Protein AF-0000000086529822 (afdb_homodimer)

Structure (mmCIF, N/CA/C/O backbone):
data_AF-0000000086529822-model_v1
#
loop_
_entity.id
_entity.type
_entity.pdbx_description
1 polymer 'Insulinase family protein'
#
loop_
_atom_site.group_PDB
_atom_site.id
_atom_site.type_symbol
_atom_site.label_atom_id
_atom_site.label_alt_id
_atom_site.label_comp_id
_atom_site.label_asym_id
_atom_site.label_entity_id
_atom_site.label_seq_id
_atom_site.pdbx_PDB_ins_code
_atom_site.Cartn_x
_atom_site.Cartn_y
_atom_site.Cartn_z
_atom_site.occupancy
_atom_site.B_iso_or_equiv
_atom_site.auth_seq_id
_atom_site.auth_comp_id
_atom_site.auth_asym_id
_atom_site.auth_atom_id
_atom_site.pdbx_PDB_model_num
ATOM 1 N N . MET A 1 1 ? -26.859 95.25 16.734 1 26.69 1 MET A N 1
ATOM 2 C CA . MET A 1 1 ? -26.703 93.938 17.359 1 26.69 1 MET A CA 1
ATOM 3 C C . MET A 1 1 ? -25.859 93 16.484 1 26.69 1 MET A C 1
ATOM 5 O O . MET A 1 1 ? -26.219 92.688 15.336 1 26.69 1 MET A O 1
ATOM 9 N N . SER A 1 2 ? -24.5 92.938 16.719 1 23.08 2 SER A N 1
ATOM 10 C CA . SER A 1 2 ? -23.312 92.438 16.016 1 23.08 2 SER A CA 1
ATOM 11 C C . SER A 1 2 ? -23.312 90.938 15.953 1 23.08 2 SER A C 1
ATOM 13 O O . SER A 1 2 ? -23.516 90.25 16.969 1 23.08 2 SER A O 1
ATOM 15 N N . VAL A 1 3 ? -23.688 90.375 14.82 1 27.81 3 VAL A N 1
ATOM 16 C CA . VAL A 1 3 ? -23.703 89 14.352 1 27.81 3 VAL A CA 1
ATOM 17 C C . VAL A 1 3 ? -22.328 88.312 14.531 1 27.81 3 VAL A C 1
ATOM 19 O O . VAL A 1 3 ? -21.375 88.75 13.859 1 27.81 3 VAL A O 1
ATOM 22 N N . ARG A 1 4 ? -21.875 88.125 15.836 1 26.02 4 ARG A N 1
ATOM 23 C CA . ARG A 1 4 ? -20.609 87.438 16.062 1 26.02 4 ARG A CA 1
ATOM 24 C C . ARG A 1 4 ? -20.562 86.125 15.312 1 26.02 4 ARG A C 1
ATOM 26 O O . ARG A 1 4 ? -21.406 85.25 15.523 1 26.02 4 ARG A O 1
ATOM 33 N N . ARG A 1 5 ? -19.969 86.125 14.086 1 26.92 5 ARG A N 1
ATOM 34 C CA . ARG A 1 5 ? -19.641 85 13.188 1 26.92 5 ARG A CA 1
ATOM 35 C C . ARG A 1 5 ? -18.797 83.938 13.891 1 26.92 5 ARG A C 1
ATOM 37 O O . ARG A 1 5 ? -17.688 84.25 14.328 1 26.92 5 ARG A O 1
ATOM 44 N N . LEU A 1 6 ? -19.375 83.125 14.781 1 32.72 6 LEU A N 1
ATOM 45 C CA . LEU A 1 6 ? -18.641 82.062 15.383 1 32.72 6 LEU A CA 1
ATOM 46 C C . LEU A 1 6 ? -18.047 81.125 14.312 1 32.72 6 LEU A C 1
ATOM 48 O O . LEU A 1 6 ? -18.766 80.625 13.469 1 32.72 6 LEU A O 1
ATOM 52 N N . ILE A 1 7 ? -16.828 81.438 13.805 1 33 7 ILE A N 1
ATOM 53 C CA . ILE A 1 7 ? -16.016 80.625 12.898 1 33 7 ILE A CA 1
ATOM 54 C C . ILE A 1 7 ? -15.742 79.25 13.523 1 33 7 ILE A C 1
ATOM 56 O O . ILE A 1 7 ? -15.109 79.188 14.578 1 33 7 ILE A O 1
ATOM 60 N N . CYS A 1 8 ? -16.688 78.375 13.609 1 31.98 8 CYS A N 1
ATOM 61 C CA . CYS A 1 8 ? -16.391 77 14 1 31.98 8 CYS A CA 1
ATOM 62 C C . CYS A 1 8 ? -15.273 76.375 13.141 1 31.98 8 CYS A C 1
ATOM 64 O O . CYS A 1 8 ? -15.414 76.312 11.922 1 31.98 8 CYS A O 1
ATOM 66 N N . THR A 1 9 ? -13.992 76.688 13.469 1 33.75 9 THR A N 1
ATOM 67 C CA . THR A 1 9 ? -12.852 76 12.875 1 33.75 9 THR A CA 1
ATOM 68 C C . THR A 1 9 ? -13.008 74.5 12.977 1 33.75 9 THR A C 1
ATOM 70 O O . THR A 1 9 ? -13.188 73.938 14.07 1 33.75 9 THR A O 1
ATOM 73 N N . TRP A 1 10 ? -13.562 73.812 11.945 1 32.53 10 TRP A N 1
ATOM 74 C CA . TRP A 1 10 ? -13.594 72.375 11.719 1 32.53 10 TRP A CA 1
ATOM 75 C C . TRP A 1 10 ? -12.195 71.75 11.797 1 32.53 10 TRP A C 1
ATOM 77 O O . TRP A 1 10 ? -11.32 72.125 11 1 32.53 10 TRP A O 1
ATOM 87 N N . LEU A 1 11 ? -11.617 71.562 13.008 1 34.91 11 LEU A N 1
ATOM 88 C CA . LEU A 1 11 ? -10.406 70.812 13.125 1 34.91 11 LEU A CA 1
ATOM 89 C C . LEU A 1 11 ? -10.609 69.438 12.492 1 34.91 11 LEU A C 1
ATOM 91 O O . LEU A 1 11 ? -11.461 68.625 12.938 1 34.91 11 LEU A O 1
ATOM 95 N N . SER A 1 12 ? -10.375 69.25 11.18 1 34.09 12 SER A N 1
ATOM 96 C CA . SER A 1 12 ? -10.273 68 10.484 1 34.09 12 SER A CA 1
ATOM 97 C C . SER A 1 12 ? -9.305 67.062 11.195 1 34.09 12 SER A C 1
ATOM 99 O O . SER A 1 12 ? -8.109 67.312 11.273 1 34.09 12 SER A O 1
ATOM 101 N N . LEU A 1 13 ? -9.719 66.375 12.258 1 38 13 LEU A N 1
ATOM 102 C CA . LEU A 1 13 ? -8.938 65.25 12.781 1 38 13 LEU A CA 1
ATOM 103 C C . LEU A 1 13 ? -8.641 64.25 11.68 1 38 13 LEU A C 1
ATOM 105 O O . LEU A 1 13 ? -9.555 63.594 11.172 1 38 13 LEU A O 1
ATOM 109 N N . CYS A 1 14 ? -7.66 64.5 10.781 1 36.78 14 CYS A N 1
ATOM 110 C CA . CYS A 1 14 ? -7.188 63.438 9.891 1 36.78 14 CYS A CA 1
ATOM 111 C C . CYS A 1 14 ? -6.828 62.188 10.688 1 36.78 14 CYS A C 1
ATOM 113 O O . CYS A 1 14 ? -6.004 62.219 11.602 1 36.78 14 CYS A O 1
ATOM 115 N N . PRO A 1 15 ? -7.746 61.188 10.789 1 38.19 15 PRO A N 1
ATOM 116 C CA . PRO A 1 15 ? -7.277 59.938 11.367 1 38.19 15 PRO A CA 1
ATOM 117 C C . PRO A 1 15 ? -5.961 59.438 10.766 1 38.19 15 PRO A C 1
ATOM 119 O O . PRO A 1 15 ? -5.84 59.344 9.539 1 38.19 15 PRO A O 1
ATOM 122 N N . LEU A 1 16 ? -4.816 59.781 11.352 1 36.81 16 LEU A N 1
ATOM 123 C CA . LEU A 1 16 ? -3.602 59.094 10.969 1 36.81 16 LEU A CA 1
ATOM 124 C C . LEU A 1 16 ? -3.842 57.562 10.93 1 36.81 16 LEU A C 1
ATOM 126 O O . LEU A 1 16 ? -4.145 56.969 11.961 1 36.81 16 LEU A O 1
ATOM 130 N N . ILE A 1 17 ? -4.379 57.094 9.867 1 39.06 17 ILE A N 1
ATOM 131 C CA . ILE A 1 17 ? -4.25 55.656 9.648 1 39.06 17 ILE A CA 1
ATOM 132 C C . ILE A 1 17 ? -2.797 55.219 9.852 1 39.06 17 ILE A C 1
ATOM 134 O O . ILE A 1 17 ? -1.911 55.625 9.102 1 39.06 17 ILE A O 1
ATOM 138 N N . ALA A 1 18 ? -2.43 54.969 11.07 1 38.09 18 ALA A N 1
ATOM 139 C CA . ALA A 1 18 ? -1.167 54.281 11.297 1 38.09 18 ALA A CA 1
ATOM 140 C C . ALA A 1 18 ? -0.982 53.156 10.289 1 38.09 18 ALA A C 1
ATOM 142 O O . ALA A 1 18 ? -1.702 52.156 10.336 1 38.09 18 ALA A O 1
ATOM 143 N N . GLY A 1 19 ? -0.597 53.438 9.164 1 38.56 19 GLY A N 1
ATOM 144 C CA . GLY A 1 19 ? -0.142 52.344 8.328 1 38.56 19 GLY A CA 1
ATOM 145 C C . GLY A 1 19 ? 0.703 51.344 9.086 1 38.56 19 GLY A C 1
ATOM 146 O O . GLY A 1 19 ? 1.673 51.719 9.75 1 38.56 19 GLY A O 1
ATOM 147 N N . THR A 1 20 ? 0.131 50.312 9.641 1 41.34 20 THR A N 1
ATOM 148 C CA . THR A 1 20 ? 0.992 49.219 10.094 1 41.34 20 THR A CA 1
ATOM 149 C C . THR A 1 20 ? 2.199 49.062 9.172 1 41.34 20 THR A C 1
ATOM 151 O O . THR A 1 20 ? 2.055 48.688 8.008 1 41.34 20 THR A O 1
ATOM 154 N N . ALA A 1 21 ? 3.113 49.906 9.281 1 43.66 21 ALA A N 1
ATOM 155 C CA . ALA A 1 21 ? 4.383 49.75 8.57 1 43.66 21 ALA A CA 1
ATOM 156 C C . ALA A 1 21 ? 4.859 48.312 8.555 1 43.66 21 ALA A C 1
ATOM 158 O O . ALA A 1 21 ? 5.223 47.75 9.602 1 43.66 21 ALA A O 1
ATOM 159 N N . THR A 1 22 ? 4.426 47.531 7.703 1 52.16 22 THR A N 1
ATOM 160 C CA . THR A 1 22 ? 5.043 46.219 7.484 1 52.16 22 THR A CA 1
ATOM 161 C C . THR A 1 22 ? 6.562 46.344 7.41 1 52.16 22 THR A C 1
ATOM 163 O O . THR A 1 22 ? 7.086 47.125 6.605 1 52.16 22 THR A O 1
ATOM 166 N N . ALA A 1 23 ? 7.258 46.281 8.547 1 61.66 23 ALA A N 1
ATOM 167 C CA . ALA A 1 23 ? 8.719 46.312 8.594 1 61.66 23 ALA A CA 1
ATOM 168 C C . ALA A 1 23 ? 9.336 45.656 7.371 1 61.66 23 ALA A C 1
ATOM 170 O O . ALA A 1 23 ? 8.891 44.562 6.957 1 61.66 23 ALA A O 1
ATOM 171 N N . GLN A 1 24 ? 10.031 46.375 6.605 1 77.44 24 GLN A N 1
ATOM 172 C CA . GLN A 1 24 ? 10.773 45.875 5.449 1 77.44 24 GLN A CA 1
ATOM 173 C C . GLN A 1 24 ? 11.617 44.656 5.812 1 77.44 24 GLN A C 1
ATOM 175 O O . GLN A 1 24 ? 12.164 44.562 6.914 1 77.44 24 GLN A O 1
ATOM 180 N N . PRO A 1 25 ? 11.57 43.625 4.906 1 85.75 25 PRO A N 1
ATOM 181 C CA . PRO A 1 25 ? 12.438 42.469 5.145 1 85.75 25 PRO A CA 1
ATOM 182 C C . PRO A 1 25 ? 13.906 42.844 5.305 1 85.75 25 PRO A C 1
ATOM 184 O O . PRO A 1 25 ? 14.375 43.781 4.656 1 85.75 25 PRO A O 1
ATOM 187 N N . VAL A 1 26 ? 14.508 42.25 6.168 1 89.69 26 VAL A N 1
ATOM 188 C CA . VAL A 1 26 ? 15.906 42.562 6.438 1 89.69 26 VAL A CA 1
ATOM 189 C C . VAL A 1 26 ? 16.797 41.875 5.398 1 89.69 26 VAL A C 1
ATOM 191 O O . VAL A 1 26 ? 16.469 40.781 4.926 1 89.69 26 VAL A O 1
ATOM 194 N N . GLU A 1 27 ? 17.828 42.531 5.043 1 90.38 27 GLU A N 1
ATOM 195 C CA . GLU A 1 27 ? 18.828 41.938 4.16 1 90.38 27 GLU A CA 1
ATOM 196 C C . GLU A 1 27 ? 19.969 41.281 4.965 1 90.38 27 GLU A C 1
ATOM 198 O O . GLU A 1 27 ? 20.578 41.938 5.805 1 90.38 27 GLU A O 1
ATOM 203 N N . VAL A 1 28 ? 20.062 40.094 4.75 1 90.56 28 VAL A N 1
ATOM 204 C CA . VAL A 1 28 ? 21.125 39.344 5.422 1 90.56 28 VAL A CA 1
ATOM 205 C C . VAL A 1 28 ? 22 38.625 4.383 1 90.56 28 VAL A C 1
ATOM 207 O O . VAL A 1 28 ? 21.484 37.906 3.525 1 90.56 28 VAL A O 1
ATOM 210 N N . PRO A 1 29 ? 23.359 38.875 4.438 1 93.69 29 PRO A N 1
ATOM 211 C CA . PRO A 1 29 ? 24.234 38.156 3.494 1 93.69 29 PRO A CA 1
ATOM 212 C C . PRO A 1 29 ? 24.031 36.656 3.506 1 93.69 29 PRO A C 1
ATOM 214 O O . PRO A 1 29 ? 23.859 36.062 4.57 1 93.69 29 PRO A O 1
ATOM 217 N N . GLY A 1 30 ? 23.953 36.094 2.287 1 96.44 30 GLY A N 1
ATOM 218 C CA . GLY A 1 30 ? 23.797 34.656 2.164 1 96.44 30 GLY A CA 1
ATOM 219 C C . GLY A 1 30 ? 22.359 34.219 2.012 1 96.44 30 GLY A C 1
ATOM 220 O O . GLY A 1 30 ? 22.094 33.031 1.749 1 96.44 30 GLY A O 1
ATOM 221 N N . PHE A 1 31 ? 21.484 35.219 2.203 1 97.5 31 PHE A N 1
ATOM 222 C CA . PHE A 1 31 ? 20.078 34.906 2.039 1 97.5 31 PHE A CA 1
ATOM 223 C C . PHE A 1 31 ? 19.484 35.688 0.876 1 97.5 31 PHE A C 1
ATOM 225 O O . PHE A 1 31 ? 19.844 36.844 0.65 1 97.5 31 PHE A O 1
ATOM 232 N N . SER A 1 32 ? 18.562 35.062 0.147 1 98 32 SER A N 1
ATOM 233 C CA . SER A 1 32 ? 17.672 35.75 -0.787 1 98 32 SER A CA 1
ATOM 234 C C . SER A 1 32 ? 16.266 35.906 -0.213 1 98 32 SER A C 1
ATOM 236 O O . SER A 1 32 ? 15.695 34.906 0.261 1 98 32 SER A O 1
ATOM 238 N N . HIS A 1 33 ? 15.805 37.062 -0.131 1 97.62 33 HIS A N 1
ATOM 239 C CA . HIS A 1 33 ? 14.406 37.25 0.233 1 97.62 33 HIS A CA 1
ATOM 240 C C . HIS A 1 33 ? 13.469 36.812 -0.892 1 97.62 33 HIS A C 1
ATOM 242 O O . HIS A 1 33 ? 13.656 37.219 -2.045 1 97.62 33 HIS A O 1
ATOM 248 N N . VAL A 1 34 ? 12.523 36 -0.612 1 97.88 34 VAL A N 1
ATOM 249 C CA . VAL A 1 34 ? 11.672 35.406 -1.641 1 97.88 34 VAL A CA 1
ATOM 250 C C . VAL A 1 34 ? 10.344 36.156 -1.697 1 97.88 34 VAL A C 1
ATOM 252 O O . VAL A 1 34 ? 9.945 36.656 -2.756 1 97.88 34 VAL A O 1
ATOM 255 N N . ARG A 1 35 ? 9.625 36.25 -0.565 1 96.5 35 ARG A N 1
ATOM 256 C CA . ARG A 1 35 ? 8.344 36.938 -0.516 1 96.5 35 ARG A CA 1
ATOM 257 C C . ARG A 1 35 ? 7.949 37.25 0.923 1 96.5 35 ARG A C 1
ATOM 259 O O . ARG A 1 35 ? 8.531 36.719 1.865 1 96.5 35 ARG A O 1
ATOM 266 N N . SER A 1 36 ? 7.07 38.25 1.094 1 97.38 36 SER A N 1
ATOM 267 C CA . SER A 1 36 ? 6.473 38.656 2.361 1 97.38 36 SER A CA 1
ATOM 268 C C . SER A 1 36 ? 4.949 38.688 2.275 1 97.38 36 SER A C 1
ATOM 270 O O . SER A 1 36 ? 4.383 39.062 1.249 1 97.38 36 SER A O 1
ATOM 272 N N . LEU A 1 37 ? 4.379 38.125 3.299 1 96.94 37 LEU A N 1
ATOM 273 C CA . LEU A 1 37 ? 2.926 38.156 3.395 1 96.94 37 LEU A CA 1
ATOM 274 C C . LEU A 1 37 ? 2.473 38.062 4.848 1 96.94 37 LEU A C 1
ATOM 276 O O . LEU A 1 37 ? 2.91 37.156 5.574 1 96.94 37 LEU A O 1
ATOM 280 N N . GLY A 1 38 ? 1.629 39 5.32 1 93.31 38 GLY A N 1
ATOM 281 C CA . GLY A 1 38 ? 1.031 38.906 6.645 1 93.31 38 GLY A CA 1
ATOM 282 C C . GLY A 1 38 ? 2.047 39.031 7.766 1 93.31 38 GLY A C 1
ATOM 283 O O . GLY A 1 38 ? 1.938 38.344 8.781 1 93.31 38 GLY A O 1
ATOM 284 N N . GLY A 1 39 ? 3.08 39.75 7.559 1 93.69 39 GLY A N 1
ATOM 285 C CA . GLY A 1 39 ? 4.098 39.938 8.578 1 93.69 39 GLY A CA 1
ATOM 286 C C . GLY A 1 39 ? 5.117 38.812 8.633 1 93.69 39 GLY A C 1
ATOM 287 O O . GLY A 1 39 ? 5.949 38.781 9.539 1 93.69 39 GLY A O 1
ATOM 288 N N . ILE A 1 40 ? 5.035 37.938 7.668 1 96.81 40 ILE A N 1
ATOM 289 C CA . ILE A 1 40 ? 5.953 36.812 7.582 1 96.81 40 ILE A CA 1
ATOM 290 C C . ILE A 1 40 ? 6.883 37 6.387 1 96.81 40 ILE A C 1
ATOM 292 O O . ILE A 1 40 ? 6.43 37.312 5.281 1 96.81 40 ILE A O 1
ATOM 296 N N . ASP A 1 41 ? 8.117 36.812 6.594 1 98.19 41 ASP A N 1
ATOM 297 C CA . ASP A 1 41 ? 9.109 36.906 5.52 1 98.19 41 ASP A CA 1
ATOM 298 C C . ASP A 1 41 ? 9.688 35.531 5.211 1 98.19 41 ASP A C 1
ATOM 300 O O . ASP A 1 41 ? 10.078 34.781 6.121 1 98.19 41 ASP A O 1
ATOM 304 N N . GLU A 1 42 ? 9.734 35.188 3.926 1 98.69 42 GLU A N 1
ATOM 305 C CA . GLU A 1 42 ? 10.367 33.969 3.441 1 98.69 42 GLU A CA 1
ATOM 306 C C . GLU A 1 42 ? 11.758 34.25 2.885 1 98.69 42 GLU A C 1
ATOM 308 O O . GLU A 1 42 ? 11.922 35.125 2.023 1 98.69 42 GLU A O 1
ATOM 313 N N . TYR A 1 43 ? 12.711 33.594 3.396 1 98.69 43 TYR A N 1
ATOM 314 C CA . TYR A 1 43 ? 14.078 33.656 2.91 1 98.69 43 TYR A CA 1
ATOM 315 C C . TYR A 1 43 ? 14.562 32.312 2.396 1 98.69 43 TYR A C 1
ATOM 317 O O . TYR A 1 43 ? 14 31.266 2.75 1 98.69 43 TYR A O 1
ATOM 325 N N . ARG A 1 44 ? 15.539 32.344 1.531 1 98.75 44 ARG A N 1
ATOM 326 C CA . ARG A 1 44 ? 16.234 31.156 1.065 1 98.75 44 ARG A CA 1
ATOM 327 C C . ARG A 1 44 ? 17.734 31.266 1.342 1 98.75 44 ARG A C 1
ATOM 329 O O . ARG A 1 44 ? 18.359 32.281 1.011 1 98.75 44 ARG A O 1
ATOM 336 N N . LEU A 1 45 ? 18.219 30.375 2.035 1 98.69 45 LEU A N 1
ATOM 337 C CA . LEU A 1 45 ? 19.656 30.312 2.213 1 98.69 45 LEU A CA 1
ATOM 338 C C . LEU A 1 45 ? 20.359 29.938 0.911 1 98.69 45 LEU A C 1
ATOM 340 O O . LEU A 1 45 ? 20.203 28.797 0.435 1 98.69 45 LEU A O 1
ATOM 344 N N . ASP A 1 46 ? 21.141 30.75 0.358 1 98.12 46 ASP A N 1
ATOM 345 C CA . ASP A 1 46 ? 21.672 30.641 -0.996 1 98.12 46 ASP A CA 1
ATOM 346 C C . ASP A 1 46 ? 22.578 29.406 -1.124 1 98.12 46 ASP A C 1
ATOM 348 O O . ASP A 1 46 ? 22.609 28.766 -2.168 1 98.12 46 ASP A O 1
ATOM 352 N N . ALA A 1 47 ? 23.25 29.094 -0.092 1 97.94 47 ALA A N 1
ATOM 353 C CA . ALA A 1 47 ? 24.281 28.062 -0.135 1 97.94 47 ALA A CA 1
ATOM 354 C C . ALA A 1 47 ? 23.672 26.688 -0.365 1 97.94 47 ALA A C 1
ATOM 356 O O . ALA A 1 47 ? 24.328 25.797 -0.93 1 97.94 47 ALA A O 1
ATOM 357 N N . ASN A 1 48 ? 22.422 26.516 0.04 1 98.56 48 ASN A N 1
ATOM 358 C CA . ASN A 1 48 ? 21.969 25.125 0.062 1 98.56 48 ASN A CA 1
ATOM 359 C C . ASN A 1 48 ? 20.469 25.031 -0.145 1 98.56 48 ASN A C 1
ATOM 361 O O . ASN A 1 48 ? 19.906 23.922 -0.172 1 98.56 48 ASN A O 1
ATOM 365 N N . GLY A 1 49 ? 19.734 26.125 -0.186 1 98.31 49 GLY A N 1
ATOM 366 C CA . GLY A 1 49 ? 18.312 26.109 -0.545 1 98.31 49 GLY A CA 1
ATOM 367 C C . GLY A 1 49 ? 17.406 26 0.656 1 98.31 49 GLY A C 1
ATOM 368 O O . GLY A 1 49 ? 16.188 25.875 0.503 1 98.31 49 GLY A O 1
ATOM 369 N N . LEU A 1 50 ? 17.875 26.094 1.862 1 98.81 50 LEU A N 1
ATOM 370 C CA . LEU A 1 50 ? 17.062 26.078 3.07 1 98.81 50 LEU A CA 1
ATOM 371 C C . LEU A 1 50 ? 16.078 27.234 3.086 1 98.81 50 LEU A C 1
ATOM 373 O O . LEU A 1 50 ? 16.469 28.391 2.85 1 98.81 50 LEU A O 1
ATOM 377 N N . THR A 1 51 ? 14.812 26.906 3.312 1 98.88 51 THR A N 1
ATOM 378 C CA . THR A 1 51 ? 13.797 27.938 3.459 1 98.88 51 THR A CA 1
ATOM 379 C C . THR A 1 51 ? 13.68 28.391 4.914 1 98.88 51 THR A C 1
ATOM 381 O O . THR A 1 51 ? 13.703 27.547 5.824 1 98.88 51 THR A O 1
ATOM 384 N N . VAL A 1 52 ? 13.523 29.688 5.105 1 98.88 52 VAL A N 1
ATOM 385 C CA . VAL A 1 52 ? 13.297 30.234 6.441 1 98.88 52 VAL A CA 1
ATOM 386 C C . VAL A 1 52 ? 12.086 31.172 6.426 1 98.88 52 VAL A C 1
ATOM 388 O O . VAL A 1 52 ? 11.992 32.062 5.59 1 98.88 52 VAL A O 1
ATOM 391 N N . LEU A 1 53 ? 11.18 30.859 7.277 1 98.81 53 LEU A N 1
ATOM 392 C CA . LEU A 1 53 ? 10.062 31.766 7.523 1 98.81 53 LEU A CA 1
ATOM 393 C C . LEU A 1 53 ? 10.242 32.5 8.836 1 98.81 53 LEU A C 1
ATOM 395 O O . LEU A 1 53 ? 10.391 31.891 9.891 1 98.81 53 LEU A O 1
ATOM 399 N N . ALA A 1 54 ? 10.234 33.875 8.781 1 98.44 54 ALA A N 1
ATOM 400 C CA . ALA A 1 54 ? 10.445 34.719 9.953 1 98.44 54 ALA A CA 1
ATOM 401 C C . ALA A 1 54 ? 9.203 35.562 10.242 1 98.44 54 ALA A C 1
ATOM 403 O O . ALA A 1 54 ? 8.742 36.312 9.383 1 98.44 54 ALA A O 1
ATOM 404 N N . ALA A 1 55 ? 8.688 35.406 11.438 1 96.81 55 ALA A N 1
ATOM 405 C CA . ALA A 1 55 ? 7.547 36.188 11.914 1 96.81 55 ALA A CA 1
ATOM 406 C C . ALA A 1 55 ? 7.852 36.812 13.266 1 96.81 55 ALA A C 1
ATOM 408 O O . ALA A 1 55 ? 7.312 36.406 14.289 1 96.81 55 ALA A O 1
ATOM 409 N N . PR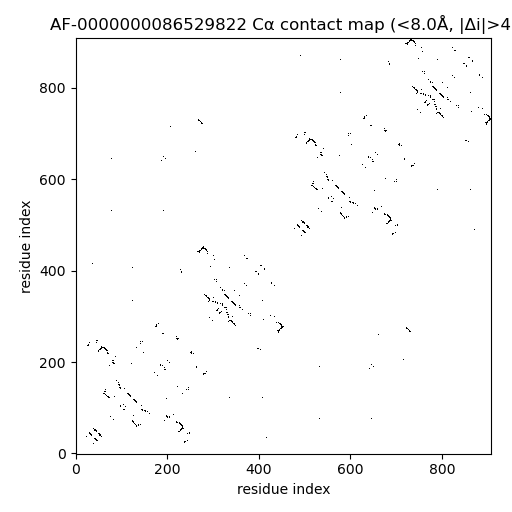O A 1 56 ? 8.602 37.906 13.203 1 96.06 56 PRO A N 1
ATOM 410 C CA . PRO A 1 56 ? 8.93 38.562 14.469 1 96.06 56 PRO A CA 1
ATOM 411 C C . PRO A 1 56 ? 7.711 39.188 15.141 1 96.06 56 PRO A C 1
ATOM 413 O O . PRO A 1 56 ? 6.824 39.719 14.453 1 96.06 56 PRO A O 1
ATOM 416 N N . ASP A 1 57 ? 7.641 39.031 16.453 1 92.44 57 ASP A N 1
ATOM 417 C CA . ASP A 1 57 ? 6.621 39.625 17.312 1 92.44 57 ASP A CA 1
ATOM 418 C C . ASP A 1 57 ? 7.242 40.25 18.562 1 92.44 57 ASP A C 1
ATOM 420 O O . ASP A 1 57 ? 7.406 39.562 19.578 1 92.44 57 ASP A O 1
ATOM 424 N N . PRO A 1 58 ? 7.449 41.469 18.5 1 85.75 58 PRO A N 1
ATOM 425 C CA . PRO A 1 58 ? 8.125 42.125 19.625 1 85.75 58 PRO A CA 1
ATOM 426 C C . PRO A 1 58 ? 7.293 42.062 20.906 1 85.75 58 PRO A C 1
ATOM 428 O O . PRO A 1 58 ? 7.82 42.312 22 1 85.75 58 PRO A O 1
ATOM 431 N N . ALA A 1 59 ? 6.062 41.844 20.781 1 89.31 59 ALA A N 1
ATOM 432 C CA . ALA A 1 59 ? 5.199 41.812 21.969 1 89.31 59 ALA A CA 1
ATOM 433 C C . ALA A 1 59 ? 5.316 40.438 22.672 1 89.31 59 ALA A C 1
ATOM 435 O O . ALA A 1 59 ? 4.891 40.281 23.812 1 89.31 59 ALA A O 1
ATOM 436 N N . ALA A 1 60 ? 5.906 39.5 21.969 1 92.12 60 ALA A N 1
ATOM 437 C CA . ALA A 1 60 ? 6.094 38.188 22.562 1 92.12 60 ALA A CA 1
ATOM 438 C C . ALA A 1 60 ? 7.273 38.188 23.531 1 92.12 60 ALA A C 1
ATOM 440 O O . ALA A 1 60 ? 8.133 39.062 23.484 1 92.12 60 ALA A O 1
ATOM 441 N N . THR A 1 61 ? 7.207 37.188 24.453 1 92.5 61 THR A N 1
ATOM 442 C CA . THR A 1 61 ? 8.273 37.094 25.453 1 92.5 61 THR A CA 1
ATOM 443 C C . THR A 1 61 ? 9.156 35.875 25.188 1 92.5 61 THR A C 1
ATOM 445 O O . THR A 1 61 ? 10.164 35.688 25.859 1 92.5 61 THR A O 1
ATOM 448 N N . VAL A 1 62 ? 8.711 35.094 24.266 1 95.81 62 VAL A N 1
ATOM 449 C CA . VAL A 1 62 ? 9.461 33.875 23.906 1 95.81 62 VAL A CA 1
ATOM 450 C C . VAL A 1 62 ? 9.555 33.75 22.391 1 95.81 62 VAL A C 1
ATOM 452 O O . VAL A 1 62 ? 8.938 34.531 21.656 1 95.81 62 VAL A O 1
ATOM 455 N N . VAL A 1 63 ? 10.352 32.812 21.906 1 97.25 63 VAL A N 1
ATOM 456 C CA . VAL A 1 63 ? 10.508 32.5 20.484 1 97.25 63 VAL A CA 1
ATOM 457 C C . VAL A 1 63 ? 10.242 31.031 20.25 1 97.25 63 VAL A C 1
ATOM 459 O O . VAL A 1 63 ? 10.633 30.172 21.047 1 97.25 63 VAL A O 1
ATOM 462 N N . SER A 1 64 ? 9.484 30.766 19.234 1 97.88 64 SER A N 1
ATOM 463 C CA . SER A 1 64 ? 9.344 29.391 18.734 1 97.88 64 SER A CA 1
ATOM 464 C C . SER A 1 64 ? 10.258 29.141 17.547 1 97.88 64 SER A C 1
ATOM 466 O O . SER A 1 64 ? 10.281 29.922 16.594 1 97.88 64 SER A O 1
ATOM 468 N N . PHE A 1 65 ? 11.062 28.141 17.641 1 98.56 65 PHE A N 1
ATOM 469 C CA . PHE A 1 65 ? 11.898 27.656 16.547 1 98.56 65 PHE A CA 1
ATOM 470 C C . PHE A 1 65 ? 11.477 26.25 16.125 1 98.56 65 PHE A C 1
ATOM 472 O O . PHE A 1 65 ? 11.391 25.344 16.953 1 98.56 65 PHE A O 1
ATOM 479 N N . GLN A 1 66 ? 11.195 26.141 14.789 1 98.62 66 GLN A N 1
ATOM 480 C CA . GLN A 1 66 ? 10.734 24.891 14.219 1 98.62 66 GLN A CA 1
ATOM 481 C C . GLN A 1 66 ? 11.523 24.531 12.961 1 98.62 66 GLN A C 1
ATOM 483 O O . GLN A 1 66 ? 11.797 25.391 12.133 1 98.62 66 GLN A O 1
ATOM 488 N N . VAL A 1 67 ? 11.961 23.312 12.898 1 98.88 67 VAL A N 1
ATOM 489 C CA . VAL A 1 67 ? 12.477 22.766 11.648 1 98.88 67 VAL A CA 1
ATOM 490 C C . VAL A 1 67 ? 11.508 21.703 11.117 1 98.88 67 VAL A C 1
ATOM 492 O O . VAL A 1 67 ? 11.242 20.703 11.773 1 98.88 67 VAL A O 1
ATOM 495 N N . LEU A 1 68 ? 11 22 9.938 1 98.88 68 LEU A N 1
ATOM 496 C CA . LEU A 1 68 ? 10.055 21.094 9.297 1 98.88 68 LEU A CA 1
ATOM 497 C C . LEU A 1 68 ? 10.68 20.422 8.078 1 98.88 68 LEU A C 1
ATOM 499 O O . LEU A 1 68 ? 11.172 21.109 7.172 1 98.88 68 LEU A O 1
ATOM 503 N N . TYR A 1 69 ? 10.75 19.125 8.125 1 98.88 69 TYR A N 1
ATOM 504 C CA . TYR A 1 69 ? 11.164 18.344 6.973 1 98.88 69 TYR A CA 1
ATOM 505 C C . TYR A 1 69 ? 9.953 17.875 6.168 1 98.88 69 TYR A C 1
ATOM 507 O O . TYR A 1 69 ? 8.984 17.359 6.734 1 98.88 69 TYR A O 1
ATOM 515 N N . ARG A 1 70 ? 10.023 18.078 4.871 1 98.44 70 ARG A N 1
ATOM 516 C CA . ARG A 1 70 ? 8.945 17.641 3.992 1 98.44 70 ARG A CA 1
ATOM 517 C C . ARG A 1 70 ? 9.023 16.141 3.736 1 98.44 70 ARG A C 1
ATOM 519 O O . ARG A 1 70 ? 9.203 15.703 2.598 1 98.44 70 ARG A O 1
ATOM 526 N N . VAL A 1 71 ? 8.859 15.422 4.777 1 98.44 71 VAL A N 1
ATOM 527 C CA . VAL A 1 71 ? 8.836 13.961 4.777 1 98.44 71 VAL A CA 1
ATOM 528 C C . VAL A 1 71 ? 7.848 13.461 5.832 1 98.44 71 VAL A C 1
ATOM 530 O O . VAL A 1 71 ? 7.855 13.938 6.973 1 98.44 71 VAL A O 1
ATOM 533 N N . GLY A 1 72 ? 6.926 12.703 5.477 1 98.38 72 GLY A N 1
ATOM 534 C CA . GLY A 1 72 ? 5.965 12.031 6.34 1 98.38 72 GLY A CA 1
ATOM 535 C C . GLY A 1 72 ? 5.754 10.578 5.98 1 98.38 72 GLY A C 1
ATOM 536 O O . GLY A 1 72 ? 6.547 9.992 5.234 1 98.38 72 GLY A O 1
ATOM 537 N N . SER A 1 73 ? 4.773 9.977 6.559 1 98.25 73 SER A N 1
ATOM 538 C CA . SER A 1 73 ? 4.527 8.562 6.293 1 98.25 73 SER A CA 1
ATOM 539 C C . SER A 1 73 ? 4.207 8.32 4.824 1 98.25 73 SER A C 1
ATOM 541 O O . SER A 1 73 ? 4.383 7.211 4.316 1 98.25 73 SER A O 1
ATOM 543 N N . ARG A 1 74 ? 3.781 9.375 4.07 1 97.94 74 ARG A N 1
ATOM 544 C CA . ARG A 1 74 ? 3.465 9.227 2.652 1 97.94 74 ARG A CA 1
ATOM 545 C C . ARG A 1 74 ? 4.719 8.914 1.842 1 97.94 74 ARG A C 1
ATOM 547 O O . ARG A 1 74 ? 4.629 8.508 0.682 1 97.94 74 ARG A O 1
ATOM 554 N N . ASN A 1 75 ? 5.906 9.164 2.441 1 97.88 75 ASN A N 1
ATOM 555 C CA . ASN A 1 75 ? 7.172 8.953 1.749 1 97.88 75 ASN A CA 1
ATOM 556 C C . ASN A 1 75 ? 7.734 7.559 2.016 1 97.88 75 ASN A C 1
ATOM 558 O O . ASN A 1 75 ? 8.844 7.238 1.589 1 97.88 75 ASN A O 1
ATOM 562 N N . GLU A 1 76 ? 6.941 6.746 2.719 1 96.75 76 GLU A N 1
ATOM 563 C CA . GLU A 1 76 ? 7.355 5.398 3.088 1 96.75 76 GLU A CA 1
ATOM 564 C C . GLU A 1 76 ? 6.875 4.375 2.062 1 96.75 76 GLU A C 1
ATOM 566 O O . GLU A 1 76 ? 6.184 4.727 1.104 1 96.75 76 GLU A O 1
ATOM 571 N N . ALA A 1 77 ? 7.379 3.121 2.197 1 91.38 77 ALA A N 1
ATOM 572 C CA . ALA A 1 77 ? 6.98 1.978 1.381 1 91.38 77 ALA A CA 1
ATOM 573 C C . ALA A 1 77 ? 6.828 0.721 2.232 1 91.38 77 ALA A C 1
ATOM 575 O O . ALA A 1 77 ? 7.215 0.706 3.402 1 91.38 77 ALA A O 1
ATOM 576 N N . ALA A 1 78 ? 6.227 -0.296 1.611 1 92.44 78 ALA A N 1
ATOM 577 C CA . ALA A 1 78 ? 6.156 -1.578 2.307 1 92.44 78 ALA A CA 1
ATOM 578 C C . ALA A 1 78 ? 7.535 -2.01 2.803 1 92.44 78 ALA A C 1
ATOM 580 O O . ALA A 1 78 ? 8.523 -1.901 2.076 1 92.44 78 ALA A O 1
ATOM 581 N N . GLY A 1 79 ? 7.602 -2.414 4.012 1 94.56 79 GLY A N 1
ATOM 582 C CA . GLY A 1 79 ? 8.859 -2.785 4.641 1 94.56 79 GLY A CA 1
ATOM 583 C C . GLY A 1 79 ? 9.453 -1.681 5.496 1 94.56 79 GLY A C 1
ATOM 584 O O . GLY A 1 79 ? 10.328 -1.931 6.324 1 94.56 79 GLY A O 1
ATOM 585 N N . THR A 1 80 ? 8.914 -0.464 5.262 1 95.5 80 THR A N 1
ATOM 586 C CA . THR A 1 80 ? 9.516 0.647 5.988 1 95.5 80 THR A CA 1
ATOM 587 C C . THR A 1 80 ? 8.438 1.556 6.578 1 95.5 80 THR A C 1
ATOM 589 O O . THR A 1 80 ? 8.711 2.715 6.902 1 95.5 80 THR A O 1
ATOM 592 N N . THR A 1 81 ? 7.16 1.075 6.625 1 97.44 81 THR A N 1
ATOM 593 C CA . THR A 1 81 ? 6.141 1.912 7.246 1 97.44 81 THR A CA 1
ATOM 594 C C . THR A 1 81 ? 6.449 2.139 8.719 1 97.44 81 THR A C 1
ATOM 596 O O . THR A 1 81 ? 6.906 1.227 9.414 1 97.44 81 THR A O 1
ATOM 599 N N . GLY A 1 82 ? 6.309 3.393 9.141 1 97.31 82 GLY A N 1
ATOM 600 C CA . GLY A 1 82 ? 6.594 3.752 10.523 1 97.31 82 GLY A CA 1
ATOM 601 C C . GLY A 1 82 ? 8 4.285 10.719 1 97.31 82 GLY A C 1
ATOM 602 O O . GLY A 1 82 ? 8.32 4.824 11.781 1 97.31 82 GLY A O 1
ATOM 603 N N . ASP A 1 83 ? 8.812 4.203 9.711 1 97.12 83 ASP A N 1
ATOM 604 C CA . ASP A 1 83 ? 10.203 4.629 9.852 1 97.12 83 ASP A CA 1
ATOM 605 C C . ASP A 1 83 ? 10.289 6.129 10.117 1 97.12 83 ASP A C 1
ATOM 607 O O . ASP A 1 83 ? 11.156 6.582 10.867 1 97.12 83 ASP A O 1
ATOM 611 N N . THR A 1 84 ? 9.43 6.91 9.5 1 97.94 84 THR A N 1
ATOM 612 C CA . THR A 1 84 ? 9.453 8.352 9.734 1 97.94 84 THR A CA 1
ATOM 613 C C . THR A 1 84 ? 9.188 8.664 11.203 1 97.94 84 THR A C 1
ATOM 615 O O . THR A 1 84 ? 9.891 9.477 11.805 1 97.94 84 THR A O 1
ATOM 618 N N . HIS A 1 85 ? 8.203 8.008 11.719 1 98.38 85 HIS A N 1
ATOM 619 C CA . HIS A 1 85 ? 7.844 8.203 13.125 1 98.38 85 HIS A CA 1
ATOM 620 C C . HIS A 1 85 ? 8.945 7.703 14.047 1 98.38 85 HIS A C 1
ATOM 622 O O . HIS A 1 85 ? 9.297 8.375 15.023 1 98.38 85 HIS A O 1
ATOM 628 N N . LEU A 1 86 ? 9.469 6.566 13.758 1 98 86 LEU A N 1
ATOM 629 C CA . LEU A 1 86 ? 10.539 5.996 14.57 1 98 86 LEU A CA 1
ATOM 630 C C . LEU A 1 86 ? 11.781 6.879 14.523 1 98 86 LEU A C 1
ATOM 632 O O . LEU A 1 86 ? 12.43 7.098 15.555 1 98 86 LEU A O 1
ATOM 636 N N . LEU A 1 87 ? 12.117 7.348 13.367 1 98 87 LEU A N 1
ATOM 637 C CA . LEU A 1 87 ? 13.266 8.242 13.227 1 98 87 LEU A CA 1
ATOM 638 C C . LEU A 1 87 ? 13.055 9.523 14.023 1 98 87 LEU A C 1
ATOM 640 O O . LEU A 1 87 ? 14 10.055 14.609 1 98 87 LEU A O 1
ATOM 644 N N . GLU A 1 88 ? 11.836 10.016 14.023 1 98.31 88 GLU A N 1
ATOM 645 C CA . GLU A 1 88 ? 11.508 11.172 14.852 1 98.31 88 GLU A CA 1
ATOM 646 C C . GLU A 1 88 ? 11.938 10.953 16.297 1 98.31 88 GLU A C 1
ATOM 648 O O . GLU A 1 88 ? 12.547 11.828 16.906 1 98.31 88 GLU A O 1
ATOM 653 N N . HIS A 1 89 ? 11.688 9.805 16.844 1 97.94 89 HIS A N 1
ATOM 654 C CA . HIS A 1 89 ? 12.102 9.461 18.203 1 97.94 89 HIS A CA 1
ATOM 655 C C . HIS A 1 89 ? 13.617 9.445 18.328 1 97.94 89 HIS A C 1
ATOM 657 O O . HIS A 1 89 ? 14.164 9.992 19.297 1 97.94 89 HIS A O 1
ATOM 663 N N . LEU A 1 90 ? 14.234 8.836 17.406 1 97.75 90 LEU A N 1
ATOM 664 C CA . LEU A 1 90 ? 15.672 8.617 17.484 1 97.75 90 LEU A CA 1
ATOM 665 C C . LEU A 1 90 ? 16.438 9.93 17.297 1 97.75 90 LEU A C 1
ATOM 667 O O . LEU A 1 90 ? 17.578 10.047 17.734 1 97.75 90 LEU A O 1
ATOM 671 N N . MET A 1 91 ? 15.781 10.844 16.719 1 97.81 91 MET A N 1
ATOM 672 C CA . MET A 1 91 ? 16.375 12.156 16.516 1 97.81 91 MET A CA 1
ATOM 673 C C . MET A 1 91 ? 16.641 12.852 17.844 1 97.81 91 MET A C 1
ATOM 675 O O . MET A 1 91 ? 17.375 13.836 17.906 1 97.81 91 MET A O 1
ATOM 679 N N . PHE A 1 92 ? 16.125 12.344 18.922 1 97.25 92 PHE A N 1
ATOM 680 C CA . PHE A 1 92 ? 16.297 12.961 20.219 1 97.25 92 PHE A CA 1
ATOM 681 C C . PHE A 1 92 ? 17.453 12.305 20.984 1 97.25 92 PHE A C 1
ATOM 683 O O . PHE A 1 92 ? 17.812 12.727 22.078 1 97.25 92 PHE A O 1
ATOM 690 N N . LYS A 1 93 ? 18.094 11.32 20.359 1 96.38 93 LYS A N 1
ATOM 691 C CA . LYS A 1 93 ? 19.062 10.508 21.078 1 96.38 93 LYS A CA 1
ATOM 692 C C . LYS A 1 93 ? 20.469 11.086 20.953 1 96.38 93 LYS A C 1
ATOM 694 O O . LYS A 1 93 ? 21.406 10.594 21.578 1 96.38 93 LYS A O 1
ATOM 699 N N . GLY A 1 94 ? 20.641 12.078 20.125 1 97.06 94 GLY A N 1
ATOM 700 C CA . GLY A 1 94 ? 21.906 12.789 20.109 1 97.06 94 GLY A CA 1
ATOM 701 C C . GLY A 1 94 ? 22.531 12.852 18.719 1 97.06 94 GLY A C 1
ATOM 702 O O . GLY A 1 94 ? 22.234 12.023 17.859 1 97.06 94 GLY A O 1
ATOM 703 N N . SER A 1 95 ? 23.328 13.797 18.516 1 98 95 SER A N 1
ATOM 704 C CA . SER A 1 95 ? 24.156 14 17.328 1 98 95 SER A CA 1
ATOM 705 C C . SER A 1 95 ? 25.625 14.086 17.672 1 98 95 SER A C 1
ATOM 707 O O . SER A 1 95 ? 26 13.984 18.844 1 98 95 SER A O 1
ATOM 709 N N . ARG A 1 96 ? 26.422 14.188 16.672 1 97.62 96 ARG A N 1
ATOM 710 C CA . ARG A 1 96 ? 27.859 14.109 16.828 1 97.62 96 ARG A CA 1
ATOM 711 C C . ARG A 1 96 ? 28.359 15.125 17.844 1 97.62 96 ARG A C 1
ATOM 713 O O . ARG A 1 96 ? 29.203 14.797 18.688 1 97.62 96 ARG A O 1
ATOM 720 N N . HIS A 1 97 ? 27.828 16.328 17.812 1 98.12 97 HIS A N 1
ATOM 721 C CA . HIS A 1 97 ? 28.375 17.406 18.641 1 98.12 97 HIS A CA 1
ATOM 722 C C . HIS A 1 97 ? 27.484 17.672 19.844 1 98.12 97 HIS A C 1
ATOM 724 O O . HIS A 1 97 ? 27.844 18.438 20.734 1 98.12 97 HIS A O 1
ATOM 730 N N . TYR A 1 98 ? 26.344 17.109 19.922 1 98.38 98 TYR A N 1
ATOM 731 C CA . TYR A 1 98 ? 25.391 17.281 21.016 1 98.38 98 TYR A CA 1
ATOM 732 C C . TYR A 1 98 ? 24.797 15.938 21.438 1 98.38 98 TYR A C 1
ATOM 734 O O . TYR A 1 98 ? 23.891 15.43 20.766 1 98.38 98 TYR A O 1
ATOM 742 N N . ASN A 1 99 ? 25.219 15.367 22.516 1 97.38 99 ASN A N 1
ATOM 743 C CA . ASN A 1 99 ? 24.75 14.07 23 1 97.38 99 ASN A CA 1
ATOM 744 C C . ASN A 1 99 ? 24.969 13.93 24.5 1 97.38 99 ASN A C 1
ATOM 746 O O . ASN A 1 99 ? 25.609 14.789 25.125 1 97.38 99 ASN A O 1
ATOM 750 N N . LYS A 1 100 ? 24.5 12.891 25.078 1 95.5 100 LYS A N 1
ATOM 751 C CA . LYS A 1 100 ? 24.531 12.672 26.516 1 95.5 100 LYS A CA 1
ATOM 752 C C . LYS A 1 100 ? 25.969 12.5 27.016 1 95.5 100 LYS A C 1
ATOM 754 O O . LYS A 1 100 ? 26.312 12.977 28.094 1 95.5 100 LYS A O 1
ATOM 759 N N . ALA A 1 101 ? 26.719 11.789 26.266 1 95.75 101 ALA A N 1
ATOM 760 C CA . ALA A 1 101 ? 28.094 11.508 26.672 1 95.75 101 ALA A CA 1
ATOM 761 C C . ALA A 1 101 ? 28.891 12.797 26.812 1 95.75 101 ALA A C 1
ATOM 763 O O . ALA A 1 101 ? 29.797 12.875 27.641 1 95.75 101 ALA A O 1
ATOM 764 N N . LEU A 1 102 ? 28.547 13.781 26.062 1 96.88 102 LEU A N 1
ATOM 765 C CA . LEU A 1 102 ? 29.25 15.062 26.094 1 96.88 102 LEU A CA 1
ATOM 766 C C . LEU A 1 102 ? 28.609 16.016 27.109 1 96.88 102 LEU A C 1
ATOM 768 O O . LEU A 1 102 ? 29.109 17.125 27.312 1 96.88 102 LEU A O 1
ATOM 772 N N . GLY A 1 103 ? 27.484 15.711 27.625 1 95.94 103 GLY A N 1
ATOM 773 C CA . GLY A 1 103 ? 26.812 16.516 28.641 1 95.94 103 GLY A CA 1
ATOM 774 C C . GLY A 1 103 ? 26.062 17.703 28.047 1 95.94 103 GLY A C 1
ATOM 775 O O . GLY A 1 103 ? 25.672 18.609 28.781 1 95.94 103 GLY A O 1
ATOM 776 N N . ASN A 1 104 ? 25.906 17.734 26.75 1 97.25 104 ASN A N 1
ATOM 777 C CA . ASN A 1 104 ? 25.266 18.875 26.125 1 97.25 104 ASN A CA 1
ATOM 778 C C . ASN A 1 104 ? 24.141 18.438 25.172 1 97.25 104 ASN A C 1
ATOM 780 O O . ASN A 1 104 ? 23.906 19.062 24.141 1 97.25 104 ASN A O 1
ATOM 784 N N . SER A 1 105 ? 23.547 17.328 25.562 1 97.44 105 SER A N 1
ATOM 785 C CA . SER A 1 105 ? 22.453 16.828 24.75 1 97.44 105 SER A CA 1
ATOM 786 C C . SER A 1 105 ? 21.328 17.859 24.609 1 97.44 105 SER A C 1
ATOM 788 O O . SER A 1 105 ? 21.281 18.812 25.391 1 97.44 105 SER A O 1
ATOM 790 N N . LEU A 1 106 ? 20.516 17.672 23.609 1 97.88 106 LEU A N 1
ATOM 791 C CA . LEU A 1 106 ? 19.344 18.5 23.406 1 97.88 106 LEU A CA 1
ATOM 792 C C . LEU A 1 106 ? 18.516 18.578 24.688 1 97.88 106 LEU A C 1
ATOM 794 O O . LEU A 1 106 ? 18.125 19.672 25.125 1 97.88 106 LEU A O 1
ATOM 798 N N . ASN A 1 107 ? 18.234 17.453 25.312 1 96.62 107 ASN A N 1
ATOM 799 C CA . ASN A 1 107 ? 17.438 17.391 26.547 1 96.62 107 ASN A CA 1
ATOM 800 C C . ASN A 1 107 ? 18.078 18.219 27.656 1 96.62 107 ASN A C 1
ATOM 802 O O . ASN A 1 107 ? 17.375 18.984 28.344 1 96.62 107 ASN A O 1
ATOM 806 N N . SER A 1 108 ? 19.312 18.016 27.828 1 97.19 108 SER A N 1
ATOM 807 C CA . SER A 1 108 ? 20.016 18.75 28.875 1 97.19 108 SER A CA 1
ATOM 808 C C . SER A 1 108 ? 20 20.25 28.609 1 97.19 108 SER A C 1
ATOM 810 O O . SER A 1 108 ? 19.828 21.047 29.531 1 97.19 108 SER A O 1
ATOM 812 N N . TYR A 1 109 ? 20.219 20.656 27.375 1 97.81 109 TYR A N 1
ATOM 813 C CA . TYR A 1 109 ? 20.219 22.062 27.016 1 97.81 109 TYR A CA 1
ATOM 814 C C . TYR A 1 109 ? 18.844 22.688 27.281 1 97.81 109 TYR A C 1
ATOM 816 O O . TYR A 1 109 ? 18.75 23.734 27.906 1 97.81 109 TYR A O 1
ATOM 824 N N . MET A 1 110 ? 17.812 22.062 26.844 1 97.5 110 MET A N 1
ATOM 825 C CA . MET A 1 110 ? 16.453 22.594 26.953 1 97.5 110 MET A CA 1
ATOM 826 C C . MET A 1 110 ? 16.016 22.656 28.422 1 97.5 110 MET A C 1
ATOM 828 O O . MET A 1 110 ? 15.32 23.594 28.828 1 97.5 110 MET A O 1
ATOM 832 N N . GLU A 1 111 ? 16.406 21.672 29.172 1 96.31 111 GLU A N 1
ATOM 833 C CA . GLU A 1 111 ? 16.141 21.719 30.609 1 96.31 111 GLU A CA 1
ATOM 834 C C . GLU A 1 111 ? 16.844 22.891 31.266 1 96.31 111 GLU A C 1
ATOM 836 O O . GLU A 1 111 ? 16.234 23.609 32.062 1 96.31 111 GLU A O 1
ATOM 841 N N . ARG A 1 112 ? 17.984 23.062 30.969 1 97.25 112 ARG A N 1
ATOM 842 C CA . ARG A 1 112 ? 18.797 24.125 31.562 1 97.25 112 ARG A CA 1
ATOM 843 C C . ARG A 1 112 ? 18.203 25.5 31.281 1 97.25 112 ARG A C 1
ATOM 845 O O . ARG A 1 112 ? 18.203 26.375 32.156 1 97.25 112 ARG A O 1
ATOM 852 N N . VAL A 1 113 ? 17.688 25.688 30.109 1 97.12 113 VAL A N 1
ATOM 853 C CA . VAL A 1 113 ? 17.219 27.016 29.734 1 97.12 113 VAL A CA 1
ATOM 854 C C . VAL A 1 113 ? 15.727 27.141 30.016 1 97.12 113 VAL A C 1
ATOM 856 O O . VAL A 1 113 ? 15.109 28.156 29.688 1 97.12 113 VAL A O 1
ATOM 859 N N . GLY A 1 114 ? 15.094 26.094 30.594 1 96.12 114 GLY A N 1
ATOM 860 C CA . GLY A 1 114 ? 13.68 26.109 30.953 1 96.12 114 GLY A CA 1
ATOM 861 C C . GLY A 1 114 ? 12.758 26.156 29.75 1 96.12 114 GLY A C 1
ATOM 862 O O . GLY A 1 114 ? 11.742 26.844 29.766 1 96.12 114 GLY A O 1
ATOM 863 N N . ALA A 1 115 ? 13.117 25.469 28.703 1 95.81 115 ALA A N 1
ATOM 864 C CA . ALA A 1 115 ? 12.367 25.484 27.438 1 95.81 115 ALA A CA 1
ATOM 865 C C . ALA A 1 115 ? 11.57 24.203 27.25 1 95.81 115 ALA A C 1
ATOM 867 O O . ALA A 1 115 ? 11.828 23.203 27.938 1 95.81 115 ALA A O 1
ATOM 868 N N . ASN A 1 116 ? 10.562 24.328 26.406 1 95.19 116 ASN A N 1
ATOM 869 C CA . ASN A 1 116 ? 9.805 23.156 25.969 1 95.19 116 ASN A CA 1
ATOM 870 C C . ASN A 1 116 ? 10.117 22.797 24.531 1 95.19 116 ASN A C 1
ATOM 872 O O . ASN A 1 116 ? 10.391 23.672 23.703 1 95.19 116 ASN A O 1
ATOM 876 N N . PHE A 1 117 ? 10.172 21.531 24.266 1 96.69 117 PHE A N 1
ATOM 877 C CA . PHE A 1 117 ? 10.414 21.078 22.906 1 96.69 117 PHE A CA 1
ATOM 878 C C . PHE A 1 117 ? 9.695 19.766 22.641 1 96.69 117 PHE A C 1
ATOM 880 O O . PHE A 1 117 ? 9.344 19.047 23.562 1 96.69 117 PHE A O 1
ATOM 887 N N . ASN A 1 118 ? 9.367 19.531 21.406 1 97.56 118 ASN A N 1
ATOM 888 C CA . ASN A 1 118 ? 8.688 18.312 20.969 1 97.56 118 ASN A CA 1
ATOM 889 C C . ASN A 1 118 ? 8.852 18.094 19.469 1 97.56 118 ASN A C 1
ATOM 891 O O . ASN A 1 118 ? 9.641 18.781 18.812 1 97.56 118 ASN A O 1
ATOM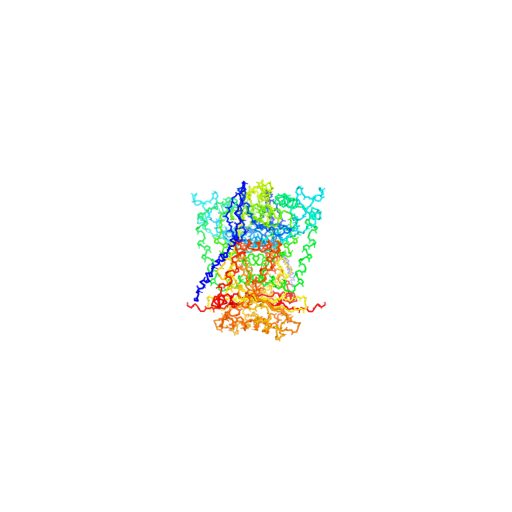 895 N N . ALA A 1 119 ? 8.312 17.062 19 1 98.31 119 ALA A N 1
ATOM 896 C CA . ALA A 1 119 ? 8.273 16.734 17.578 1 98.31 119 ALA A CA 1
ATOM 897 C C . ALA A 1 119 ? 6.953 16.078 17.203 1 98.31 119 ALA A C 1
ATOM 899 O O . ALA A 1 119 ? 6.219 15.594 18.078 1 98.31 119 ALA A O 1
ATOM 900 N N . THR A 1 120 ? 6.598 16.188 15.977 1 98 120 THR A N 1
ATOM 901 C CA . THR A 1 120 ? 5.438 15.469 15.477 1 98 120 THR A CA 1
ATOM 902 C C . THR A 1 120 ? 5.711 14.914 14.078 1 98 120 THR A C 1
ATOM 904 O O . THR A 1 120 ? 6.504 15.477 13.32 1 98 120 THR A O 1
ATOM 907 N N . THR A 1 121 ? 5.195 13.758 13.828 1 98.25 121 THR A N 1
ATOM 908 C CA . THR A 1 121 ? 5.184 13.141 12.508 1 98.25 121 THR A CA 1
ATOM 909 C C . THR A 1 121 ? 3.758 13 11.984 1 98.25 121 THR A C 1
ATOM 911 O O . THR A 1 121 ? 2.852 12.617 12.734 1 98.25 121 THR A O 1
ATOM 914 N N . SER A 1 122 ? 3.543 13.43 10.82 1 97.94 122 SER A N 1
ATOM 915 C CA . SER A 1 122 ? 2.262 13.242 10.141 1 97.94 122 SER A CA 1
ATOM 916 C C . SER A 1 122 ? 2.441 12.547 8.797 1 97.94 122 SER A C 1
ATOM 918 O O . SER A 1 122 ? 3.492 11.961 8.531 1 97.94 122 SER A O 1
ATOM 920 N N . MET A 1 123 ? 1.458 12.531 8.008 1 98.06 123 MET A N 1
ATOM 921 C CA . MET A 1 123 ? 1.517 11.906 6.684 1 98.06 123 MET A CA 1
ATOM 922 C C . MET A 1 123 ? 2.365 12.742 5.73 1 98.06 123 MET A C 1
ATOM 924 O O . MET A 1 123 ? 2.998 12.195 4.824 1 98.06 123 MET A O 1
ATOM 928 N N . ASP A 1 124 ? 2.516 14.055 6.031 1 98.5 124 ASP A N 1
ATOM 929 C CA . ASP A 1 124 ? 3.098 14.93 5.02 1 98.5 124 ASP A CA 1
ATOM 930 C C . ASP A 1 124 ? 4.41 15.539 5.508 1 98.5 124 ASP A C 1
ATOM 932 O O . ASP A 1 124 ? 5.18 16.094 4.719 1 98.5 124 ASP A O 1
ATOM 936 N N . ARG A 1 125 ? 4.633 15.422 6.844 1 98.56 125 ARG A N 1
ATOM 937 C CA . ARG A 1 125 ? 5.797 16.141 7.355 1 98.56 125 ARG A CA 1
ATOM 938 C C . ARG A 1 125 ? 6.254 15.555 8.688 1 98.56 125 ARG A C 1
ATOM 940 O O . ARG A 1 125 ? 5.508 14.82 9.344 1 98.56 125 ARG A O 1
ATOM 947 N N . THR A 1 126 ? 7.457 15.828 9 1 98.81 126 THR A N 1
ATOM 948 C CA . THR A 1 126 ? 8.039 15.672 10.328 1 98.81 126 THR A CA 1
ATOM 949 C C . THR A 1 126 ? 8.656 16.984 10.805 1 98.81 126 THR A C 1
ATOM 951 O O . THR A 1 126 ? 9.359 17.656 10.047 1 98.81 126 THR A O 1
ATOM 954 N N . ASN A 1 127 ? 8.305 17.375 12.008 1 98.62 127 ASN A N 1
ATOM 955 C CA . ASN A 1 127 ? 8.852 18.641 12.477 1 98.62 127 ASN A CA 1
ATOM 956 C C . ASN A 1 127 ? 9.352 18.531 13.914 1 98.62 127 ASN A C 1
ATOM 958 O O . ASN A 1 127 ? 8.852 17.719 14.695 1 98.62 127 ASN A O 1
ATOM 962 N N . TYR A 1 128 ? 10.305 19.281 14.203 1 98.69 128 TYR A N 1
ATOM 963 C CA . TYR A 1 128 ? 10.93 19.484 15.516 1 98.69 128 TYR A CA 1
ATOM 964 C C . TYR A 1 128 ? 10.852 20.938 15.945 1 98.69 128 TYR A C 1
ATOM 966 O O . TYR A 1 128 ? 11.18 21.844 15.172 1 98.69 128 TYR A O 1
ATOM 974 N N . PHE A 1 129 ? 10.344 21.125 17.188 1 98.19 129 PHE A N 1
ATOM 975 C CA . PHE A 1 129 ? 10.102 22.516 17.578 1 98.19 129 PHE A CA 1
ATOM 976 C C . PHE A 1 129 ? 10.367 22.719 19.062 1 98.19 129 PHE A C 1
ATOM 978 O O . PHE A 1 129 ? 10.32 21.766 19.844 1 98.19 129 PHE A O 1
ATOM 985 N N . GLY A 1 130 ? 10.703 23.953 19.344 1 97.81 130 GLY A N 1
ATOM 986 C CA . GLY A 1 130 ? 10.906 24.391 20.719 1 97.81 130 GLY A CA 1
ATOM 987 C C . GLY A 1 130 ? 10.492 25.828 20.938 1 97.81 130 GLY A C 1
ATOM 988 O O . GLY A 1 130 ? 10.5 26.641 20.016 1 97.81 130 GLY A O 1
ATOM 989 N N . THR A 1 131 ? 10.047 26.078 22.141 1 97.38 131 THR A N 1
ATOM 990 C CA . THR A 1 131 ? 9.758 27.438 22.609 1 97.38 131 THR A CA 1
ATOM 991 C C . THR A 1 131 ? 10.68 27.812 23.766 1 97.38 131 THR A C 1
ATOM 993 O O . THR A 1 131 ? 10.734 27.109 24.781 1 97.38 131 THR A O 1
ATOM 996 N N . LEU A 1 132 ? 11.344 28.891 23.609 1 97.44 132 LEU A N 1
ATOM 997 C CA . LEU A 1 132 ? 12.406 29.234 24.547 1 97.44 132 LEU A CA 1
ATOM 998 C C . LEU A 1 132 ? 12.625 30.75 24.562 1 97.44 132 LEU A C 1
ATOM 1000 O O . LEU A 1 132 ? 12.039 31.484 23.766 1 97.44 132 LEU A O 1
ATOM 1004 N N . GLY A 1 133 ? 13.422 31.188 25.547 1 96.5 133 GLY A N 1
ATOM 1005 C CA . GLY A 1 133 ? 13.812 32.594 25.609 1 96.5 133 GLY A CA 1
ATOM 1006 C C . GLY A 1 133 ? 14.766 32.969 24.5 1 96.5 133 GLY A C 1
ATOM 1007 O O . GLY A 1 133 ? 15.539 32.156 24 1 96.5 133 GLY A O 1
ATOM 1008 N N . ARG A 1 134 ? 14.719 34.281 24.188 1 95.62 134 ARG A N 1
ATOM 1009 C CA . ARG A 1 134 ? 15.523 34.812 23.094 1 95.62 134 ARG A CA 1
ATOM 1010 C C . ARG A 1 134 ? 17 34.5 23.297 1 95.62 134 ARG A C 1
ATOM 1012 O O . ARG A 1 134 ? 17.734 34.25 22.344 1 95.62 134 ARG A O 1
ATOM 1019 N N . ASP A 1 135 ? 17.438 34.469 24.547 1 96.69 135 ASP A N 1
ATOM 1020 C CA . ASP A 1 135 ? 18.859 34.281 24.859 1 96.69 135 ASP A CA 1
ATOM 1021 C C . ASP A 1 135 ? 19.297 32.844 24.578 1 96.69 135 ASP A C 1
ATOM 1023 O O . ASP A 1 135 ? 20.484 32.594 24.406 1 96.69 135 ASP A O 1
ATOM 1027 N N . ALA A 1 136 ? 18.391 31.953 24.516 1 98.06 136 ALA A N 1
ATOM 1028 C CA . ALA A 1 136 ? 18.703 30.547 24.328 1 98.06 136 ALA A CA 1
ATOM 1029 C C . ALA A 1 136 ? 18.594 30.141 22.859 1 98.06 136 ALA A C 1
ATOM 1031 O O . ALA A 1 136 ? 18.938 29.031 22.469 1 98.06 136 ALA A O 1
ATOM 1032 N N . LEU A 1 137 ? 18.172 31.031 22.016 1 98.44 137 LEU A N 1
ATOM 1033 C CA . LEU A 1 137 ? 17.797 30.719 20.625 1 98.44 137 LEU A CA 1
ATOM 1034 C C . LEU A 1 137 ? 19.016 30.234 19.844 1 98.44 137 LEU A C 1
ATOM 1036 O O . LEU A 1 137 ? 18.922 29.234 19.125 1 98.44 137 LEU A O 1
ATOM 1040 N N . GLU A 1 138 ? 20.125 30.844 19.969 1 98.62 138 GLU A N 1
ATOM 1041 C CA . GLU A 1 138 ? 21.297 30.453 19.203 1 98.62 138 GLU A CA 1
ATOM 1042 C C . GLU A 1 138 ? 21.688 29 19.469 1 98.62 138 GLU A C 1
ATOM 1044 O O . GLU A 1 138 ? 21.969 28.234 18.531 1 98.62 138 GLU A O 1
ATOM 1049 N N . GLY A 1 139 ? 21.719 28.656 20.766 1 98.56 139 GLY A N 1
ATOM 1050 C CA . GLY A 1 139 ? 22.062 27.297 21.125 1 98.56 139 GLY A CA 1
ATOM 1051 C C . GLY A 1 139 ? 21.125 26.266 20.531 1 98.56 139 GLY A C 1
ATOM 1052 O O . GLY A 1 139 ? 21.578 25.203 20.062 1 98.56 139 GLY A O 1
ATOM 1053 N N . TYR A 1 140 ? 19.844 26.547 20.547 1 98.56 140 TYR A N 1
ATOM 1054 C CA . TYR A 1 140 ? 18.859 25.609 19.984 1 98.56 140 TYR A CA 1
ATOM 1055 C C . TYR A 1 140 ? 19.031 25.484 18.484 1 98.56 140 TYR A C 1
ATOM 1057 O O . TYR A 1 140 ? 18.938 24.391 17.922 1 98.56 140 TYR A O 1
ATOM 1065 N N . ILE A 1 141 ? 19.297 26.609 17.797 1 98.81 141 ILE A N 1
ATOM 1066 C CA . ILE A 1 141 ? 19.547 26.594 16.359 1 98.81 141 ILE A CA 1
ATOM 1067 C C . ILE A 1 141 ? 20.766 25.719 16.062 1 98.81 141 ILE A C 1
ATOM 1069 O O . ILE A 1 141 ? 20.734 24.906 15.125 1 98.81 141 ILE A O 1
ATOM 1073 N N . ALA A 1 142 ? 21.812 25.828 16.828 1 98.75 142 ALA A N 1
ATOM 1074 C CA . ALA A 1 142 ? 23.031 25.031 16.641 1 98.75 142 ALA A CA 1
ATOM 1075 C C . ALA A 1 142 ? 22.734 23.547 16.781 1 98.75 142 ALA A C 1
ATOM 1077 O O . ALA A 1 142 ? 23.219 22.734 15.977 1 98.75 142 ALA A O 1
ATOM 1078 N N . ILE A 1 143 ? 21.953 23.188 17.719 1 98.69 143 ILE A N 1
ATOM 1079 C CA . ILE A 1 143 ? 21.641 21.781 17.984 1 98.69 143 ILE A CA 1
ATOM 1080 C C . ILE A 1 143 ? 20.828 21.219 16.828 1 98.69 143 ILE A C 1
ATOM 1082 O O . ILE A 1 143 ? 21.125 20.125 16.312 1 98.69 143 ILE A O 1
ATOM 1086 N N . GLU A 1 144 ? 19.781 21.938 16.375 1 98.75 144 GLU A N 1
ATOM 1087 C CA . GLU A 1 144 ? 18.938 21.484 15.281 1 98.75 144 GLU A CA 1
ATOM 1088 C C . GLU A 1 144 ? 19.734 21.359 13.984 1 98.75 144 GLU A C 1
ATOM 1090 O O . GLU A 1 144 ? 19.5 20.422 13.203 1 98.75 144 GLU A O 1
ATOM 1095 N N . ALA A 1 145 ? 20.609 22.297 13.773 1 98.81 145 ALA A N 1
ATOM 1096 C CA . ALA A 1 145 ? 21.453 22.219 12.578 1 98.81 145 ALA A CA 1
ATOM 1097 C C . ALA A 1 145 ? 22.344 20.984 12.609 1 98.81 145 ALA A C 1
ATOM 1099 O O . ALA A 1 145 ? 22.484 20.297 11.602 1 98.81 145 ALA A O 1
ATOM 1100 N N . ASP A 1 146 ? 22.922 20.688 13.742 1 98.62 146 ASP A N 1
ATOM 1101 C CA . ASP A 1 146 ? 23.812 19.547 13.867 1 98.62 146 ASP A CA 1
ATOM 1102 C C . ASP A 1 146 ? 23.078 18.234 13.617 1 98.62 146 ASP A C 1
ATOM 1104 O O . ASP A 1 146 ? 23.594 17.344 12.938 1 98.62 146 ASP A O 1
ATOM 1108 N N . ARG A 1 147 ? 21.859 18.109 14.117 1 97.56 147 ARG A N 1
ATOM 1109 C CA . ARG A 1 147 ? 21.141 16.844 14.031 1 97.56 147 ARG A CA 1
ATOM 1110 C C . ARG A 1 147 ? 20.594 16.625 12.633 1 97.56 147 ARG A C 1
ATOM 1112 O O . ARG A 1 147 ? 20.188 15.508 12.281 1 97.56 147 ARG A O 1
ATOM 1119 N N . MET A 1 148 ? 20.625 17.672 11.805 1 98.69 148 MET A N 1
ATOM 1120 C CA . MET A 1 148 ? 20.188 17.531 10.422 1 98.69 148 MET A CA 1
ATOM 1121 C C . MET A 1 148 ? 21.078 16.578 9.648 1 98.69 148 MET A C 1
ATOM 1123 O O . MET A 1 148 ? 20.609 15.789 8.828 1 98.69 148 MET A O 1
ATOM 1127 N N . ARG A 1 149 ? 22.422 16.609 9.977 1 98.25 149 ARG A N 1
ATOM 1128 C CA . ARG A 1 149 ? 23.281 15.758 9.148 1 98.25 149 ARG A CA 1
ATOM 1129 C C . ARG A 1 149 ? 24.266 14.977 10.016 1 98.25 149 ARG A C 1
ATOM 1131 O O . ARG A 1 149 ? 25.047 14.164 9.5 1 98.25 149 ARG A O 1
ATOM 1138 N N . ASN A 1 150 ? 24.25 15.07 11.32 1 98.31 150 ASN A N 1
ATOM 1139 C CA . ASN A 1 150 ? 25.219 14.414 12.18 1 98.31 150 ASN A CA 1
ATOM 1140 C C . ASN A 1 150 ? 24.547 13.555 13.242 1 98.31 150 ASN A C 1
ATOM 1142 O O . ASN A 1 150 ? 25.062 13.422 14.352 1 98.31 150 ASN A O 1
ATOM 1146 N N . LEU A 1 151 ? 23.5 12.992 12.883 1 98.19 151 LEU A N 1
ATOM 1147 C CA . LEU A 1 151 ? 22.766 12.148 13.828 1 98.19 151 LEU A CA 1
ATOM 1148 C C . LEU A 1 151 ? 23.562 10.891 14.148 1 98.19 151 LEU A C 1
ATOM 1150 O O . LEU A 1 151 ? 24.141 10.266 13.258 1 98.19 151 LEU A O 1
ATOM 1154 N N . LEU A 1 152 ? 23.719 10.391 15.383 1 96 152 LEU A N 1
ATOM 1155 C CA . LEU A 1 152 ? 24.469 9.211 15.797 1 96 152 LEU A CA 1
ATOM 1156 C C . LEU A 1 152 ? 23.672 7.941 15.539 1 96 152 LEU A C 1
ATOM 1158 O O . LEU A 1 152 ? 24.25 6.871 15.328 1 96 152 LEU A O 1
ATOM 1162 N N . LEU A 1 153 ? 22.5 7.797 15.148 1 95.81 153 LEU A N 1
ATOM 1163 C CA . LEU A 1 153 ? 21.609 6.656 14.977 1 95.81 153 LEU A CA 1
ATOM 1164 C C . LEU A 1 153 ? 22.297 5.363 15.398 1 95.81 153 LEU A C 1
ATOM 1166 O O . LEU A 1 153 ? 22.984 4.73 14.602 1 95.81 153 LEU A O 1
ATOM 1170 N N . ARG A 1 154 ? 22.219 4.859 16.688 1 96.12 154 ARG A N 1
ATOM 1171 C CA . ARG A 1 154 ? 22.906 3.711 17.281 1 96.12 154 ARG A CA 1
ATOM 1172 C C . ARG A 1 154 ? 21.938 2.561 17.516 1 96.12 154 ARG A C 1
ATOM 1174 O O . ARG A 1 154 ? 20.781 2.781 17.875 1 96.12 154 ARG A O 1
ATOM 1181 N N . PRO A 1 155 ? 22.359 1.328 17.391 1 96.69 155 PRO A N 1
ATOM 1182 C CA . PRO A 1 155 ? 21.484 0.171 17.625 1 96.69 155 PRO A CA 1
ATOM 1183 C C . PRO A 1 155 ? 20.906 0.16 19.047 1 96.69 155 PRO A C 1
ATOM 1185 O O . PRO A 1 155 ? 19.75 -0.237 19.234 1 96.69 155 PRO A O 1
ATOM 1188 N N . GLU A 1 156 ? 21.672 0.554 20.016 1 96.12 156 GLU A N 1
ATOM 1189 C CA . GLU A 1 156 ? 21.188 0.547 21.391 1 96.12 156 GLU A CA 1
ATOM 1190 C C . GLU A 1 156 ? 20.062 1.553 21.578 1 96.12 156 GLU A C 1
ATOM 1192 O O . GLU A 1 156 ? 19.141 1.323 22.375 1 96.12 156 GLU A O 1
ATOM 1197 N N . ASP A 1 157 ? 20.125 2.672 20.875 1 96.56 157 ASP A N 1
ATOM 1198 C CA . ASP A 1 157 ? 19.062 3.664 20.938 1 96.56 157 ASP A CA 1
ATOM 1199 C C . ASP A 1 157 ? 17.781 3.133 20.297 1 96.56 157 ASP A C 1
ATOM 1201 O O . ASP A 1 157 ? 16.688 3.344 20.828 1 96.56 157 ASP A O 1
ATOM 1205 N N . LEU A 1 158 ? 17.922 2.467 19.188 1 97.44 158 LEU A N 1
ATOM 1206 C CA . LEU A 1 158 ? 16.766 1.857 18.547 1 97.44 158 LEU A CA 1
ATOM 1207 C C . LEU A 1 158 ? 16.109 0.836 19.469 1 97.44 158 LEU A C 1
ATOM 1209 O O . LEU A 1 158 ? 14.875 0.834 19.625 1 97.44 158 LEU A O 1
ATOM 1213 N N . ALA A 1 159 ? 16.875 -0.021 20.094 1 96.44 159 ALA A N 1
ATOM 1214 C CA . ALA A 1 159 ? 16.359 -1.059 20.984 1 96.44 159 ALA A CA 1
ATOM 1215 C C . ALA A 1 159 ? 15.555 -0.449 22.125 1 96.44 159 ALA A C 1
ATOM 1217 O O . ALA A 1 159 ? 14.469 -0.936 22.469 1 96.44 159 ALA A O 1
ATOM 1218 N N . SER A 1 160 ? 16.094 0.596 22.656 1 94.94 160 SER A N 1
ATOM 1219 C CA . SER A 1 160 ? 15.406 1.234 23.781 1 94.94 160 SER A CA 1
ATOM 1220 C C . SER A 1 160 ? 14.117 1.916 23.328 1 94.94 160 SER A C 1
ATOM 1222 O O . SER A 1 160 ? 13.109 1.854 24.031 1 94.94 160 SER A O 1
ATOM 1224 N N . GLU A 1 161 ? 14.148 2.521 22.203 1 95.69 161 GLU A N 1
ATOM 1225 C CA . GLU A 1 161 ? 12.992 3.277 21.719 1 95.69 161 GLU A CA 1
ATOM 1226 C C . GLU A 1 161 ? 11.883 2.344 21.234 1 95.69 161 GLU A C 1
ATOM 1228 O O . GLU A 1 161 ? 10.719 2.732 21.188 1 95.69 161 GLU A O 1
ATOM 1233 N N . MET A 1 162 ? 12.219 1.155 20.859 1 95 162 MET A N 1
ATOM 1234 C CA . MET A 1 162 ? 11.234 0.197 20.359 1 95 162 MET A CA 1
ATOM 1235 C C . MET A 1 162 ? 10.156 -0.078 21.391 1 95 162 MET A C 1
ATOM 1237 O O . MET A 1 162 ? 8.984 -0.234 21.062 1 95 162 MET A O 1
ATOM 1241 N N . THR A 1 163 ? 10.555 -0.079 22.609 1 93.62 163 THR A N 1
ATOM 1242 C CA . THR A 1 163 ? 9.594 -0.303 23.688 1 93.62 163 THR A CA 1
ATOM 1243 C C . THR A 1 163 ? 8.578 0.835 23.75 1 93.62 163 THR A C 1
ATOM 1245 O O . THR A 1 163 ? 7.379 0.596 23.891 1 93.62 163 THR A O 1
ATOM 1248 N N . VAL A 1 164 ? 9.039 2.014 23.656 1 94.94 164 VAL A N 1
ATOM 1249 C CA . VAL A 1 164 ? 8.188 3.195 23.719 1 94.94 164 VAL A CA 1
ATOM 1250 C C . VAL A 1 164 ? 7.23 3.193 22.531 1 94.94 164 VAL A C 1
ATOM 1252 O O . VAL A 1 164 ? 6.027 3.402 22.688 1 94.94 164 VAL A O 1
ATOM 1255 N N . VAL A 1 165 ? 7.77 2.951 21.375 1 95.62 165 VAL A N 1
ATOM 1256 C CA . VAL A 1 165 ? 6.988 2.994 20.141 1 95.62 165 VAL A CA 1
ATOM 1257 C C . VAL A 1 165 ? 5.949 1.878 20.141 1 95.62 165 VAL A C 1
ATOM 1259 O O . VAL A 1 165 ? 4.816 2.072 19.688 1 95.62 165 VAL A O 1
ATOM 1262 N N . ARG A 1 166 ? 6.289 0.704 20.625 1 94.5 166 ARG A N 1
ATOM 1263 C CA . ARG A 1 166 ? 5.34 -0.403 20.719 1 94.5 166 ARG A CA 1
ATOM 1264 C C . ARG A 1 166 ? 4.18 -0.05 21.641 1 94.5 166 ARG A C 1
ATOM 1266 O O . ARG A 1 166 ? 3.029 -0.401 21.359 1 94.5 166 ARG A O 1
ATOM 1273 N N . ASN A 1 167 ? 4.504 0.607 22.719 1 95.25 167 ASN A N 1
ATOM 1274 C CA . ASN A 1 167 ? 3.457 1.057 23.641 1 95.25 167 ASN A CA 1
ATOM 1275 C C . ASN A 1 167 ? 2.521 2.059 22.969 1 95.25 167 ASN A C 1
ATOM 1277 O O . ASN A 1 167 ? 1.305 1.993 23.141 1 95.25 167 ASN A O 1
ATOM 1281 N N . GLU A 1 168 ? 3.125 2.982 22.266 1 95.38 168 GLU A N 1
ATOM 1282 C CA . GLU A 1 168 ? 2.328 3.939 21.5 1 95.38 168 GLU A CA 1
ATOM 1283 C C . GLU A 1 168 ? 1.431 3.234 20.484 1 95.38 168 GLU A C 1
ATOM 1285 O O . GLU A 1 168 ? 0.261 3.59 20.328 1 95.38 168 GLU A O 1
ATOM 1290 N N . TYR A 1 169 ? 1.993 2.289 19.828 1 95.88 169 TYR A N 1
ATOM 1291 C CA . TYR A 1 169 ? 1.243 1.492 18.859 1 95.88 169 TYR A CA 1
ATOM 1292 C C . TYR A 1 169 ? 0.04 0.829 19.516 1 95.88 169 TYR A C 1
ATOM 1294 O O . TYR A 1 169 ? -1.078 0.906 19.016 1 95.88 169 TYR A O 1
ATOM 1302 N N . GLU A 1 170 ? 0.243 0.24 20.641 1 94.25 170 GLU A N 1
ATOM 1303 C CA . GLU A 1 170 ? -0.817 -0.461 21.359 1 94.25 170 GLU A CA 1
ATOM 1304 C C . GLU A 1 170 ? -1.896 0.508 21.844 1 94.25 170 GLU A C 1
ATOM 1306 O O . GLU A 1 170 ? -3.084 0.178 21.828 1 94.25 170 GLU A O 1
ATOM 1311 N N . ARG A 1 171 ? -1.481 1.645 22.219 1 92.5 171 ARG A N 1
ATOM 1312 C CA . ARG A 1 171 ? -2.445 2.656 22.641 1 92.5 171 ARG A CA 1
ATOM 1313 C C . ARG A 1 171 ? -3.361 3.051 21.484 1 92.5 171 ARG A C 1
ATOM 1315 O O . ARG A 1 171 ? -4.57 3.203 21.672 1 92.5 171 ARG A O 1
ATOM 1322 N N . GLY A 1 172 ? -2.756 3.27 20.344 1 92 172 GLY A N 1
ATOM 1323 C CA . GLY A 1 172 ? -3.557 3.553 19.172 1 92 172 GLY A CA 1
ATOM 1324 C C . GLY A 1 172 ? -4.516 2.43 18.812 1 92 172 GLY A C 1
ATOM 1325 O O . GLY A 1 172 ? -5.668 2.68 18.469 1 92 172 GLY A O 1
ATOM 1326 N N . GLU A 1 173 ? -4.043 1.256 18.969 1 90.56 173 GLU A N 1
ATOM 1327 C CA . GLU A 1 173 ? -4.855 0.081 18.688 1 90.56 173 GLU A CA 1
ATOM 1328 C C . GLU A 1 173 ? -6.031 -0.031 19.656 1 90.56 173 GLU A C 1
ATOM 1330 O O . GLU A 1 173 ? -7.09 -0.548 19.297 1 90.56 173 GLU A O 1
ATOM 1335 N N . ASN A 1 174 ? -5.859 0.533 20.812 1 91.38 174 ASN A N 1
ATOM 1336 C CA . ASN A 1 174 ? -6.871 0.419 21.859 1 91.38 174 ASN A CA 1
ATOM 1337 C C . ASN A 1 174 ? -7.836 1.604 21.844 1 91.38 174 ASN A C 1
ATOM 1339 O O . ASN A 1 174 ? -8.773 1.658 22.625 1 91.38 174 ASN A O 1
ATOM 1343 N N . SER A 1 175 ? -7.566 2.518 21 1 93.5 175 SER A N 1
ATOM 1344 C CA . SER A 1 175 ? -8.5 3.615 20.75 1 93.5 175 SER A CA 1
ATOM 1345 C C . SER A 1 175 ? -9.461 3.283 19.625 1 93.5 175 SER A C 1
ATOM 1347 O O . SER A 1 175 ? -9.062 3.236 18.453 1 93.5 175 SER A O 1
ATOM 1349 N N . PRO A 1 176 ? -10.75 3.18 19.922 1 93.38 176 PRO A N 1
ATOM 1350 C CA . PRO A 1 176 ? -11.727 2.785 18.906 1 93.38 176 PRO A CA 1
ATOM 1351 C C . PRO A 1 176 ? -11.703 3.703 17.688 1 93.38 176 PRO A C 1
ATOM 1353 O O . PRO A 1 176 ? -11.719 3.227 16.547 1 93.38 176 PRO A O 1
ATOM 1356 N N . PHE A 1 177 ? -11.602 4.945 17.984 1 93.88 177 PHE A N 1
ATOM 1357 C CA . PHE A 1 177 ? -11.602 5.895 16.875 1 93.88 177 PHE A CA 1
ATOM 1358 C C . PHE A 1 177 ? -10.328 5.758 16.047 1 93.88 177 PHE A C 1
ATOM 1360 O O . PHE A 1 177 ? -10.383 5.68 14.812 1 93.88 177 PHE A O 1
ATOM 1367 N N . THR A 1 178 ? -9.164 5.742 16.703 1 95.56 178 THR A N 1
ATOM 1368 C CA . THR A 1 178 ? -7.887 5.676 16 1 95.56 178 THR A CA 1
ATOM 1369 C C . THR A 1 178 ? -7.785 4.391 15.188 1 95.56 178 THR A C 1
ATOM 1371 O O . THR A 1 178 ? -7.398 4.418 14.016 1 95.56 178 THR A O 1
ATOM 1374 N N . ALA A 1 179 ? -8.18 3.299 15.773 1 96.06 179 ALA A N 1
ATOM 1375 C CA . ALA A 1 179 ? -8.117 2.004 15.102 1 96.06 179 ALA A CA 1
ATOM 1376 C C . ALA A 1 179 ? -9.031 1.979 13.875 1 96.06 179 ALA A C 1
ATOM 1378 O O . ALA A 1 179 ? -8.625 1.529 12.805 1 96.06 179 ALA A O 1
ATOM 1379 N N . LEU A 1 180 ? -10.25 2.479 14.055 1 98 180 LEU A N 1
ATOM 1380 C CA . LEU A 1 180 ? -11.203 2.486 12.953 1 98 180 LEU A CA 1
ATOM 1381 C C . LEU A 1 180 ? -10.727 3.414 11.836 1 98 180 LEU A C 1
ATOM 1383 O O . LEU A 1 180 ? -10.836 3.078 10.656 1 98 180 LEU A O 1
ATOM 1387 N N . PHE A 1 181 ? -10.25 4.59 12.219 1 98.25 181 PHE A N 1
ATOM 1388 C CA . PHE A 1 181 ? -9.789 5.562 11.227 1 98.25 181 PHE A CA 1
ATOM 1389 C C . PHE A 1 181 ? -8.672 4.977 10.375 1 98.25 181 PHE A C 1
ATOM 1391 O O . PHE A 1 181 ? -8.672 5.145 9.156 1 98.25 181 PHE A O 1
ATOM 1398 N N . GLN A 1 182 ? -7.742 4.258 10.969 1 97.69 182 GLN A N 1
ATOM 1399 C CA . GLN A 1 182 ? -6.648 3.633 10.234 1 97.69 182 GLN A CA 1
ATOM 1400 C C . GLN A 1 182 ? -7.176 2.619 9.227 1 97.69 182 GLN A C 1
ATOM 1402 O O . GLN A 1 182 ? -6.719 2.586 8.078 1 97.69 182 GLN A O 1
ATOM 1407 N N . GLN A 1 183 ? -8.148 1.856 9.625 1 98.06 183 GLN A N 1
ATOM 1408 C CA . GLN A 1 183 ? -8.703 0.852 8.719 1 98.06 183 GLN A CA 1
ATOM 1409 C C . GLN A 1 183 ? -9.5 1.503 7.594 1 98.06 183 GLN A C 1
ATOM 1411 O O . GLN A 1 183 ? -9.484 1.025 6.457 1 98.06 183 GLN A O 1
ATOM 1416 N N . VAL A 1 184 ? -10.172 2.561 7.93 1 98.81 184 VAL A N 1
ATOM 1417 C CA . VAL A 1 184 ? -10.945 3.271 6.918 1 98.81 184 VAL A CA 1
ATOM 1418 C C . VAL A 1 184 ? -10.008 3.867 5.871 1 98.81 184 VAL A C 1
ATOM 1420 O O . VAL A 1 184 ? -10.25 3.742 4.668 1 98.81 184 VAL A O 1
ATOM 1423 N N . MET A 1 185 ? -8.93 4.484 6.309 1 98.62 185 MET A N 1
ATOM 1424 C CA . MET A 1 185 ? -7.961 5.047 5.371 1 98.62 185 MET A CA 1
ATOM 1425 C C . MET A 1 185 ? -7.336 3.955 4.512 1 98.62 185 MET A C 1
ATOM 1427 O O . MET A 1 185 ? -7.207 4.117 3.295 1 98.62 185 MET A O 1
ATOM 1431 N N . ALA A 1 186 ? -7.023 2.816 5.125 1 98.25 186 ALA A N 1
ATOM 1432 C CA . ALA A 1 186 ? -6.402 1.702 4.414 1 98.25 186 ALA A CA 1
ATOM 1433 C C . ALA A 1 186 ? -7.352 1.115 3.375 1 98.25 186 ALA A C 1
ATOM 1435 O O . ALA A 1 186 ? -6.91 0.581 2.355 1 98.25 186 ALA A O 1
ATOM 1436 N N . THR A 1 187 ? -8.609 1.223 3.639 1 98.69 187 THR A N 1
ATOM 1437 C CA . THR A 1 187 ? -9.617 0.715 2.717 1 98.69 187 THR A CA 1
ATOM 1438 C C . THR A 1 187 ? -9.93 1.746 1.637 1 98.69 187 THR A C 1
ATOM 1440 O O . THR A 1 187 ? -10.125 1.393 0.473 1 98.69 187 THR A O 1
ATOM 1443 N N . ALA A 1 188 ? -9.898 3.025 2.027 1 98.69 188 ALA A N 1
ATOM 1444 C CA . ALA A 1 188 ? -10.266 4.105 1.113 1 98.69 188 ALA A CA 1
ATOM 1445 C C . ALA A 1 188 ? -9.172 4.348 0.081 1 98.69 188 ALA A C 1
ATOM 1447 O O . ALA A 1 188 ? -9.453 4.574 -1.097 1 98.69 188 ALA A O 1
ATOM 1448 N N . TYR A 1 189 ? -7.957 4.371 0.544 1 98.31 189 TYR A N 1
ATOM 1449 C CA . TYR A 1 189 ? -6.816 4.566 -0.34 1 98.31 189 TYR A CA 1
ATOM 1450 C C . TYR A 1 189 ? -6.133 3.24 -0.655 1 98.31 189 TYR A C 1
ATOM 1452 O O . TYR A 1 189 ? -5.543 2.613 0.228 1 98.31 189 TYR A O 1
ATOM 1460 N N . GLN A 1 190 ? -6.121 2.9 -1.895 1 97.12 190 GLN A N 1
ATOM 1461 C CA . GLN A 1 190 ? -5.617 1.585 -2.271 1 97.12 190 GLN A CA 1
ATOM 1462 C C . GLN A 1 190 ? -4.199 1.679 -2.834 1 97.12 190 GLN A C 1
ATOM 1464 O O . GLN A 1 190 ? -3.41 0.741 -2.703 1 97.12 190 GLN A O 1
ATOM 1469 N N . ALA A 1 191 ? -3.92 2.834 -3.424 1 97.62 191 ALA A N 1
ATOM 1470 C CA . ALA A 1 191 ? -2.629 2.99 -4.086 1 97.62 191 ALA A CA 1
ATOM 1471 C C . ALA A 1 191 ? -1.754 4 -3.352 1 97.62 191 ALA A C 1
ATOM 1473 O O . ALA A 1 191 ? -0.6 3.713 -3.027 1 97.62 191 ALA A O 1
ATOM 1474 N N . HIS A 1 192 ? -2.354 5.145 -3.082 1 98.19 192 HIS A N 1
ATOM 1475 C CA . HIS A 1 192 ? -1.602 6.254 -2.504 1 98.19 192 HIS A CA 1
ATOM 1476 C C . HIS A 1 192 ? -1.122 5.918 -1.096 1 98.19 192 HIS A C 1
ATOM 1478 O O . HIS A 1 192 ? -1.848 5.289 -0.321 1 98.19 192 HIS A O 1
ATOM 1484 N N . PRO A 1 193 ? -0.002 6.422 -0.691 1 97.81 193 PRO A N 1
ATOM 1485 C CA . PRO A 1 193 ? 0.592 6.066 0.6 1 97.81 193 PRO A CA 1
ATOM 1486 C C . PRO A 1 193 ? -0.216 6.586 1.785 1 97.81 193 PRO A C 1
ATOM 1488 O O . PRO A 1 193 ? 0.043 6.207 2.93 1 97.81 193 PRO A O 1
ATOM 1491 N N . TYR A 1 194 ? -1.179 7.414 1.552 1 98.12 194 TYR A N 1
ATOM 1492 C CA . TYR A 1 194 ? -2.053 7.832 2.643 1 98.12 194 TYR A CA 1
ATOM 1493 C C . TYR A 1 194 ? -2.787 6.641 3.24 1 98.12 194 TYR A C 1
ATOM 1495 O O . TYR A 1 194 ? -3.406 6.75 4.301 1 98.12 194 TYR A O 1
ATOM 1503 N N . HIS A 1 195 ? -2.617 5.508 2.666 1 97 195 HIS A N 1
ATOM 1504 C CA . HIS A 1 195 ? -3.348 4.32 3.104 1 97 195 HIS A CA 1
ATOM 1505 C C . HIS A 1 195 ? -2.75 3.746 4.383 1 97 195 HIS A C 1
ATOM 1507 O O . HIS A 1 195 ? -3.434 3.047 5.133 1 97 195 HIS A O 1
ATOM 1513 N N . HIS A 1 196 ? -1.419 3.91 4.637 1 97.06 196 HIS A N 1
ATOM 1514 C CA . HIS A 1 196 ? -0.863 3.281 5.828 1 97.06 196 HIS A CA 1
ATOM 1515 C C . HIS A 1 196 ? -0.729 4.285 6.973 1 97.06 196 HIS A C 1
ATOM 1517 O O . HIS A 1 196 ? -0.586 5.484 6.734 1 97.06 196 HIS A O 1
ATOM 1523 N N . PRO A 1 197 ? -0.814 3.816 8.195 1 97.56 197 PRO A N 1
ATOM 1524 C CA . PRO A 1 197 ? -0.752 4.707 9.359 1 97.56 197 PRO A CA 1
ATOM 1525 C C . PRO A 1 197 ? 0.624 5.344 9.539 1 97.56 197 PRO A C 1
ATOM 1527 O O . PRO A 1 197 ? 1.64 4.738 9.188 1 97.56 197 PRO A O 1
ATOM 1530 N N . THR A 1 198 ? 0.617 6.508 10.094 1 97.94 198 THR A N 1
ATOM 1531 C CA . THR A 1 198 ? 1.863 7.215 10.367 1 97.94 198 THR A CA 1
ATOM 1532 C C . THR A 1 198 ? 2.762 6.395 11.281 1 97.94 198 THR A C 1
ATOM 1534 O O . THR A 1 198 ? 3.975 6.332 11.086 1 97.94 198 THR A O 1
ATOM 1537 N N . ILE A 1 199 ? 2.123 5.703 12.227 1 97.62 199 ILE A N 1
ATOM 1538 C CA . ILE A 1 199 ? 2.885 4.895 13.172 1 97.62 199 ILE A CA 1
ATOM 1539 C C . ILE A 1 199 ? 3.447 3.666 12.461 1 97.62 199 ILE A C 1
ATOM 1541 O O . ILE A 1 199 ? 4.426 3.068 12.922 1 97.62 199 ILE A O 1
ATOM 1545 N N . GLY A 1 200 ? 2.82 3.184 11.305 1 97.56 200 GLY A N 1
ATOM 1546 C CA . GLY A 1 200 ? 3.275 2.031 10.547 1 97.56 200 GLY A CA 1
ATOM 1547 C C . GLY A 1 200 ? 2.521 0.758 10.883 1 97.56 200 GLY A C 1
ATOM 1548 O O . GLY A 1 200 ? 1.73 0.732 11.828 1 97.56 200 GLY A O 1
ATOM 1549 N N . TRP A 1 201 ? 2.73 -0.205 10.047 1 97.38 201 TRP A N 1
ATOM 1550 C CA . TRP A 1 201 ? 2.219 -1.542 10.336 1 97.38 201 TRP A CA 1
ATOM 1551 C C . TRP A 1 201 ? 3.092 -2.254 11.359 1 97.38 201 TRP A C 1
ATOM 1553 O O . TRP A 1 201 ? 4.316 -2.096 11.359 1 97.38 201 TRP A O 1
ATOM 1563 N N . ARG A 1 202 ? 2.541 -3.051 12.172 1 96.56 202 ARG A N 1
ATOM 1564 C CA . ARG A 1 202 ? 3.23 -3.711 13.273 1 96.56 202 ARG A CA 1
ATOM 1565 C C . ARG A 1 202 ? 4.469 -4.453 12.781 1 96.56 202 ARG A C 1
ATOM 1567 O O . ARG A 1 202 ? 5.559 -4.289 13.336 1 96.56 202 ARG A O 1
ATOM 1574 N N . SER A 1 203 ? 4.359 -5.25 11.734 1 96.94 203 SER A N 1
ATOM 1575 C CA . SER A 1 203 ? 5.469 -6.051 11.234 1 96.94 203 SER A CA 1
ATOM 1576 C C . SER A 1 203 ? 6.621 -5.168 10.766 1 96.94 203 SER A C 1
ATOM 1578 O O . SER A 1 203 ? 7.789 -5.5 10.977 1 96.94 203 SER A O 1
ATOM 1580 N N . ASP A 1 204 ? 6.297 -4.07 10.109 1 96.94 204 ASP A N 1
ATOM 1581 C CA . ASP A 1 204 ? 7.336 -3.156 9.648 1 96.94 204 ASP A CA 1
ATOM 1582 C C . ASP A 1 204 ? 8.07 -2.521 10.82 1 96.94 204 ASP A C 1
ATOM 1584 O O . ASP A 1 204 ? 9.297 -2.404 10.805 1 96.94 204 ASP A O 1
ATOM 1588 N N . ILE A 1 205 ? 7.316 -2.123 11.852 1 96.56 205 ILE A N 1
ATOM 1589 C CA . ILE A 1 205 ? 7.914 -1.538 13.047 1 96.56 205 ILE A CA 1
ATOM 1590 C C . ILE A 1 205 ? 8.883 -2.535 13.672 1 96.56 205 ILE A C 1
ATOM 1592 O O . ILE A 1 205 ? 10.023 -2.184 14 1 96.56 205 ILE A O 1
ATOM 1596 N N . GLU A 1 206 ? 8.445 -3.736 13.781 1 95.12 206 GLU A N 1
ATOM 1597 C CA . GLU A 1 206 ? 9.203 -4.766 14.484 1 95.12 206 GLU A CA 1
ATOM 1598 C C . GLU A 1 206 ? 10.461 -5.156 13.703 1 95.12 206 GLU A C 1
ATOM 1600 O O . GLU A 1 206 ? 11.422 -5.664 14.281 1 95.12 206 GLU A O 1
ATOM 1605 N N . HIS A 1 207 ? 10.477 -4.871 12.422 1 94.38 207 HIS A N 1
ATOM 1606 C CA . HIS A 1 207 ? 11.625 -5.246 11.594 1 94.38 207 HIS A CA 1
ATOM 1607 C C . HIS A 1 207 ? 12.492 -4.035 11.281 1 94.38 207 HIS A C 1
ATOM 1609 O O . HIS A 1 207 ? 13.438 -4.133 10.492 1 94.38 207 HIS A O 1
ATOM 1615 N N . ALA A 1 208 ? 12.18 -2.928 11.844 1 95.25 208 ALA A N 1
ATOM 1616 C CA . ALA A 1 208 ? 12.977 -1.723 11.602 1 95.25 208 ALA A CA 1
ATOM 1617 C C . ALA A 1 208 ? 14.438 -1.942 11.969 1 95.25 208 ALA A C 1
ATOM 1619 O O . ALA A 1 208 ? 14.734 -2.625 12.953 1 95.25 208 ALA A O 1
ATOM 1620 N N . SER A 1 209 ? 15.344 -1.333 11.234 1 94.94 209 SER A N 1
ATOM 1621 C CA . SER A 1 209 ? 16.781 -1.461 11.477 1 94.94 209 SER A CA 1
ATOM 1622 C C . SER A 1 209 ? 17.484 -0.113 11.352 1 94.94 209 SER A C 1
ATOM 1624 O O . SER A 1 209 ? 16.969 0.803 10.703 1 94.94 209 SER A O 1
ATOM 1626 N N . VAL A 1 210 ? 18.625 -0.093 11.898 1 96.62 210 VAL A N 1
ATOM 1627 C CA . VAL A 1 210 ? 19.422 1.122 11.852 1 96.62 210 VAL A CA 1
ATOM 1628 C C . VAL A 1 210 ? 19.812 1.428 10.406 1 96.62 210 VAL A C 1
ATOM 1630 O O . VAL A 1 210 ? 19.812 2.59 9.992 1 96.62 210 VAL A O 1
ATOM 1633 N N . ASP A 1 211 ? 20.031 0.392 9.641 1 94.44 211 ASP A N 1
ATOM 1634 C CA . ASP A 1 211 ? 20.422 0.576 8.25 1 94.44 211 ASP A CA 1
ATOM 1635 C C . ASP A 1 211 ? 19.312 1.234 7.438 1 94.44 211 ASP A C 1
ATOM 1637 O O . ASP A 1 211 ? 19.562 2.18 6.684 1 94.44 211 ASP A O 1
ATOM 1641 N N . THR A 1 212 ? 18.141 0.752 7.613 1 93.12 212 THR A N 1
ATOM 1642 C CA . THR A 1 212 ? 17.016 1.312 6.875 1 93.12 212 THR A CA 1
ATOM 1643 C C . THR A 1 212 ? 16.719 2.734 7.34 1 93.12 212 THR A C 1
ATOM 1645 O O . THR A 1 212 ? 16.438 3.613 6.523 1 93.12 212 THR A O 1
ATOM 1648 N N . LEU A 1 213 ? 16.844 2.986 8.586 1 97.5 213 LEU A N 1
ATOM 1649 C CA . LEU A 1 213 ? 16.594 4.312 9.141 1 97.5 213 LEU A CA 1
ATOM 1650 C C . LEU A 1 213 ? 17.672 5.297 8.695 1 97.5 213 LEU A C 1
ATOM 1652 O O . LEU A 1 213 ? 17.375 6.469 8.438 1 97.5 213 LEU A O 1
ATOM 1656 N N . ARG A 1 214 ? 18.875 4.816 8.625 1 97.5 214 ARG A N 1
ATOM 1657 C CA . ARG A 1 214 ? 19.953 5.648 8.125 1 97.5 214 ARG A CA 1
ATOM 1658 C C . ARG A 1 214 ? 19.719 6.047 6.668 1 97.5 214 ARG A C 1
ATOM 1660 O O . ARG A 1 214 ? 19.953 7.195 6.289 1 97.5 214 ARG A O 1
ATOM 1667 N N . ARG A 1 215 ? 19.281 5.117 5.91 1 94.38 215 ARG A N 1
ATOM 1668 C CA . ARG A 1 215 ? 18.953 5.43 4.523 1 94.38 215 ARG A CA 1
ATOM 1669 C C . ARG A 1 215 ? 17.859 6.488 4.438 1 94.38 215 ARG A C 1
ATOM 1671 O O . ARG A 1 215 ? 17.938 7.395 3.602 1 94.38 215 ARG A O 1
ATOM 1678 N N . PHE A 1 216 ? 16.891 6.391 5.285 1 95.44 216 PHE A N 1
ATOM 1679 C CA . PHE A 1 216 ? 15.812 7.367 5.332 1 95.44 216 PHE A CA 1
ATOM 1680 C C . PHE A 1 216 ? 16.344 8.742 5.727 1 95.44 216 PHE A C 1
ATOM 1682 O O . PHE A 1 216 ? 16.016 9.742 5.09 1 95.44 216 PHE A O 1
ATOM 1689 N N . TYR A 1 217 ? 17.141 8.75 6.73 1 98.25 217 TYR A N 1
ATOM 1690 C CA . TYR A 1 217 ? 17.797 9.969 7.199 1 98.25 217 TYR A CA 1
ATOM 1691 C C . TYR A 1 217 ? 18.625 10.609 6.086 1 98.25 217 TYR A C 1
ATOM 1693 O O . TYR A 1 217 ? 18.484 11.805 5.812 1 98.25 217 TYR A O 1
ATOM 1701 N N . ASP A 1 218 ? 19.344 9.805 5.363 1 98 218 ASP A N 1
ATOM 1702 C CA . ASP A 1 218 ? 20.25 10.273 4.32 1 98 218 ASP A CA 1
ATOM 1703 C C . ASP A 1 218 ? 19.469 10.719 3.082 1 98 218 ASP A C 1
ATOM 1705 O O . ASP A 1 218 ? 20.016 11.43 2.227 1 98 218 ASP A O 1
ATOM 1709 N N . THR A 1 219 ? 18.266 10.359 3.057 1 97.44 219 THR A N 1
ATOM 1710 C CA . THR A 1 219 ? 17.453 10.719 1.9 1 97.44 219 THR A CA 1
ATOM 1711 C C . THR A 1 219 ? 16.75 12.047 2.133 1 97.44 219 THR A C 1
ATOM 1713 O O . THR A 1 219 ? 16.656 12.875 1.224 1 97.44 219 THR A O 1
ATOM 1716 N N . PHE A 1 220 ? 16.312 12.273 3.361 1 98.44 220 PHE A N 1
ATOM 1717 C CA . PHE A 1 220 ? 15.297 13.312 3.469 1 98.44 220 PHE A CA 1
ATOM 1718 C C . PHE A 1 220 ? 15.781 14.453 4.363 1 98.44 220 PHE A C 1
ATOM 1720 O O . PHE A 1 220 ? 15.227 15.555 4.332 1 98.44 220 PHE A O 1
ATOM 1727 N N . TYR A 1 221 ? 16.688 14.281 5.191 1 98.69 221 TYR A N 1
ATOM 1728 C CA . TYR A 1 221 ? 17.047 15.289 6.184 1 98.69 221 TYR A CA 1
ATOM 1729 C C . TYR A 1 221 ? 18.172 16.188 5.664 1 98.69 221 TYR A C 1
ATOM 1731 O O . TYR A 1 221 ? 19.297 16.125 6.148 1 98.69 221 TYR A O 1
ATOM 1739 N N . TRP A 1 222 ? 17.734 17.078 4.805 1 98.81 222 TRP A N 1
ATOM 1740 C CA . TRP A 1 222 ? 18.609 18.031 4.129 1 98.81 222 TRP A CA 1
ATOM 1741 C C . TRP A 1 222 ? 18.016 19.422 4.141 1 98.81 222 TRP A C 1
ATOM 1743 O O . TRP A 1 222 ? 16.797 19.594 4.266 1 98.81 222 TRP A O 1
ATOM 1753 N N . PRO A 1 223 ? 18.891 20.422 3.936 1 98.81 223 PRO A N 1
ATOM 1754 C CA . PRO A 1 223 ? 18.406 21.812 4 1 98.81 223 PRO A CA 1
ATOM 1755 C C . PRO A 1 223 ? 17.375 22.109 2.92 1 98.81 223 PRO A C 1
ATOM 1757 O O . PRO A 1 223 ? 16.391 22.828 3.18 1 98.81 223 PRO A O 1
ATOM 1760 N N . ASP A 1 224 ? 17.578 21.578 1.739 1 98.5 224 ASP A N 1
ATOM 1761 C CA . ASP A 1 224 ? 16.688 21.922 0.63 1 98.5 224 ASP A CA 1
ATOM 1762 C C . ASP A 1 224 ? 15.383 21.125 0.698 1 98.5 224 ASP A C 1
ATOM 1764 O O . ASP A 1 224 ? 14.5 21.312 -0.14 1 98.5 224 ASP A O 1
ATOM 1768 N N . ASN A 1 225 ? 15.219 20.312 1.688 1 98.75 225 ASN A N 1
ATOM 1769 C CA . ASN A 1 225 ? 13.961 19.641 1.968 1 98.75 225 ASN A CA 1
ATOM 1770 C C . ASN A 1 225 ? 13.375 20.078 3.303 1 98.75 225 ASN A C 1
ATOM 1772 O O . ASN A 1 225 ? 12.531 19.375 3.875 1 98.75 225 ASN A O 1
ATOM 1776 N N . ALA A 1 226 ? 13.828 21.219 3.805 1 98.88 226 ALA A N 1
ATOM 1777 C CA . ALA A 1 226 ? 13.414 21.656 5.129 1 98.88 226 ALA A CA 1
ATOM 1778 C C . ALA A 1 226 ? 12.984 23.125 5.109 1 98.88 226 ALA A C 1
ATOM 1780 O O . ALA A 1 226 ? 13.344 23.875 4.195 1 98.88 226 ALA A O 1
ATOM 1781 N N . THR A 1 227 ? 12.195 23.453 6.043 1 98.94 227 THR A N 1
ATOM 1782 C CA . THR A 1 227 ? 11.797 24.828 6.34 1 98.94 227 THR A CA 1
ATOM 1783 C C . THR A 1 227 ? 12.008 25.141 7.816 1 98.94 227 THR A C 1
ATOM 1785 O O . THR A 1 227 ? 11.516 24.422 8.688 1 98.94 227 THR A O 1
ATOM 1788 N N . VAL A 1 228 ? 12.742 26.156 8.047 1 98.94 228 VAL A N 1
ATOM 1789 C CA . VAL A 1 228 ? 12.883 26.703 9.398 1 98.94 228 VAL A CA 1
ATOM 1790 C C . VAL A 1 228 ? 11.844 27.797 9.633 1 98.94 228 VAL A C 1
ATOM 1792 O O . VAL A 1 228 ? 11.664 28.672 8.797 1 98.94 228 VAL A O 1
ATOM 1795 N N . ILE A 1 229 ? 11.18 27.703 10.742 1 98.88 229 ILE A N 1
ATOM 1796 C CA . ILE A 1 229 ? 10.148 28.672 11.07 1 98.88 229 ILE A CA 1
ATOM 1797 C C . ILE A 1 229 ? 10.477 29.344 12.406 1 98.88 229 ILE A C 1
ATOM 1799 O O . ILE A 1 229 ? 10.648 28.656 13.422 1 98.88 229 ILE A O 1
ATOM 1803 N N . LEU A 1 230 ? 10.562 30.656 12.414 1 98.56 230 LEU A N 1
ATOM 1804 C CA . LEU A 1 230 ? 10.797 31.469 13.602 1 98.56 230 LEU A CA 1
ATOM 1805 C C . LEU A 1 230 ? 9.609 32.375 13.875 1 98.56 230 LEU A C 1
ATOM 1807 O O . LEU A 1 230 ? 9.219 33.188 13.008 1 98.56 230 LEU A O 1
ATOM 1811 N N . VAL A 1 231 ? 9.086 32.281 15.055 1 97.81 231 VAL A N 1
ATOM 1812 C CA . VAL A 1 231 ? 7.953 33.094 15.445 1 97.81 231 VAL A CA 1
ATOM 1813 C C . VAL A 1 231 ? 8.188 33.656 16.844 1 97.81 231 VAL A C 1
ATOM 1815 O O . VAL A 1 231 ? 8.508 32.938 17.781 1 97.81 231 VAL A O 1
ATOM 1818 N N . GLY A 1 232 ? 8.07 35 16.969 1 97.12 232 GLY A N 1
ATOM 1819 C CA . GLY A 1 232 ? 8.078 35.562 18.312 1 97.12 232 GLY A CA 1
ATOM 1820 C C . GLY A 1 232 ? 9.156 36.594 18.547 1 97.12 232 GLY A C 1
ATOM 1821 O O . GLY A 1 232 ? 9.375 37.469 17.703 1 97.12 232 GLY A O 1
ATOM 1822 N N . ASP A 1 233 ? 9.789 36.562 19.734 1 96.25 233 ASP A N 1
ATOM 1823 C CA . ASP A 1 233 ? 10.719 37.594 20.188 1 96.25 233 ASP A CA 1
ATOM 1824 C C . ASP A 1 233 ? 12.141 37.281 19.734 1 96.25 233 ASP A C 1
ATOM 1826 O O . ASP A 1 233 ? 12.945 36.781 20.5 1 96.25 233 ASP A O 1
ATOM 1830 N N . PHE A 1 234 ? 12.453 37.781 18.531 1 97.06 234 PHE A N 1
ATOM 1831 C CA . PHE A 1 234 ? 13.805 37.656 18 1 97.06 234 PHE A CA 1
ATOM 1832 C C . PHE A 1 234 ? 14.094 38.812 17.031 1 97.06 234 PHE A C 1
ATOM 1834 O O . PHE A 1 234 ? 13.18 39.469 16.562 1 97.06 234 PHE A O 1
ATOM 1841 N N . ARG A 1 235 ? 15.281 39.031 16.828 1 95.81 235 ARG A N 1
ATOM 1842 C CA . ARG A 1 235 ? 15.727 39.938 15.773 1 95.81 235 ARG A CA 1
ATOM 1843 C C . ARG A 1 235 ? 16.031 39.188 14.484 1 95.81 235 ARG A C 1
ATOM 1845 O O . ARG A 1 235 ? 16.922 38.312 14.461 1 95.81 235 ARG A O 1
ATOM 1852 N N . PRO A 1 236 ? 15.344 39.531 13.422 1 96.69 236 PRO A N 1
ATOM 1853 C CA . PRO A 1 236 ? 15.492 38.75 12.188 1 96.69 236 PRO A CA 1
ATOM 1854 C C . PRO A 1 236 ? 16.938 38.688 11.695 1 96.69 236 PRO A C 1
ATOM 1856 O O . PRO A 1 236 ? 17.422 37.625 11.289 1 96.69 236 PRO A O 1
ATOM 1859 N N . ASP A 1 237 ? 17.625 39.781 11.68 1 96.38 237 ASP A N 1
ATOM 1860 C CA . ASP A 1 237 ? 19 39.844 11.18 1 96.38 237 ASP A CA 1
ATOM 1861 C C . ASP A 1 237 ? 19.906 38.906 11.984 1 96.38 237 ASP A C 1
ATOM 1863 O O . ASP A 1 237 ? 20.703 38.156 11.414 1 96.38 237 ASP A O 1
ATOM 1867 N N . GLN A 1 238 ? 19.75 38.938 13.281 1 97.06 238 GLN A N 1
ATOM 1868 C CA . GLN A 1 238 ? 20.547 38.094 14.164 1 97.06 238 GLN A CA 1
ATOM 1869 C C . GLN A 1 238 ? 20.203 36.625 13.984 1 97.06 238 GLN A C 1
ATOM 1871 O O . GLN A 1 238 ? 21.094 35.781 13.875 1 97.06 238 GLN A O 1
ATOM 1876 N N . ALA A 1 239 ? 18.938 36.344 14.016 1 97.94 239 ALA A N 1
ATOM 1877 C CA . ALA A 1 239 ? 18.5 34.938 13.891 1 97.94 239 ALA A CA 1
ATOM 1878 C C . ALA A 1 239 ? 18.922 34.344 12.555 1 97.94 239 ALA A C 1
ATOM 1880 O O . ALA A 1 239 ? 19.406 33.219 12.5 1 97.94 239 ALA A O 1
ATOM 1881 N N . LEU A 1 240 ? 18.766 35.094 11.484 1 98.38 240 LEU A N 1
ATOM 1882 C CA . LEU A 1 240 ? 19.203 34.625 10.164 1 98.38 240 LEU A CA 1
ATOM 1883 C C . LEU A 1 240 ? 20.719 34.438 10.125 1 98.38 240 LEU A C 1
ATOM 1885 O O . LEU A 1 240 ? 21.203 33.531 9.469 1 98.38 240 LEU A O 1
ATOM 1889 N N . GLY A 1 241 ? 21.375 35.344 10.773 1 98.19 241 GLY A N 1
ATOM 1890 C CA . GLY A 1 241 ? 22.812 35.156 10.906 1 98.19 241 GLY A CA 1
ATOM 1891 C C . GLY A 1 241 ? 23.203 33.844 11.555 1 98.19 241 GLY A C 1
ATOM 1892 O O . GLY A 1 241 ? 24.125 33.156 11.086 1 98.19 241 GLY A O 1
ATOM 1893 N N . TRP A 1 242 ? 22.516 33.531 12.633 1 98.56 242 TRP A N 1
ATOM 1894 C CA . TRP A 1 242 ? 22.766 32.25 13.305 1 98.56 242 TRP A CA 1
ATOM 1895 C C . TRP A 1 242 ? 22.422 31.078 12.391 1 98.56 242 TRP A C 1
ATOM 1897 O O . TRP A 1 242 ? 23.172 30.094 12.328 1 98.56 242 TRP A O 1
ATOM 1907 N N . VAL A 1 243 ? 21.281 31.141 11.641 1 98.81 243 VAL A N 1
ATOM 1908 C CA . VAL A 1 243 ? 20.906 30.078 10.719 1 98.81 243 VAL A CA 1
ATOM 1909 C C . VAL A 1 243 ? 21.984 29.906 9.656 1 98.81 243 VAL A C 1
ATOM 1911 O O . VAL A 1 243 ? 22.391 28.781 9.352 1 98.81 243 VAL A O 1
ATOM 1914 N N . ARG A 1 244 ? 22.484 30.984 9.141 1 98.5 244 ARG A N 1
ATOM 1915 C CA . ARG A 1 244 ? 23.578 30.906 8.164 1 98.5 244 ARG A CA 1
ATOM 1916 C C . ARG A 1 244 ? 24.812 30.266 8.766 1 98.5 244 ARG A C 1
ATOM 1918 O O . ARG A 1 244 ? 25.453 29.422 8.133 1 98.5 244 ARG A O 1
ATOM 1925 N N . ARG A 1 245 ? 25.141 30.656 9.914 1 98.19 245 ARG A N 1
ATOM 1926 C CA . ARG A 1 245 ? 26.344 30.141 10.586 1 98.19 245 ARG A CA 1
ATOM 1927 C C . ARG A 1 245 ? 26.266 28.641 10.766 1 98.19 245 ARG A C 1
ATOM 1929 O O . ARG A 1 245 ? 27.234 27.922 10.484 1 98.19 245 ARG A O 1
ATOM 1936 N N . TYR A 1 246 ? 25.125 28.156 11.156 1 98.62 246 TYR A N 1
ATOM 1937 C CA . TYR A 1 246 ? 25.062 26.766 11.609 1 98.62 246 TYR A CA 1
ATOM 1938 C C . TYR A 1 246 ? 24.562 25.844 10.5 1 98.62 246 TYR A C 1
ATOM 1940 O O . TYR A 1 246 ? 24.953 24.688 10.422 1 98.62 246 TYR A O 1
ATOM 1948 N N . TYR A 1 247 ? 23.656 26.328 9.586 1 98.75 247 TYR A N 1
ATOM 1949 C CA . TYR A 1 247 ? 23.125 25.5 8.516 1 98.75 247 TYR A CA 1
ATOM 1950 C C . TYR A 1 247 ? 23.906 25.703 7.227 1 98.75 247 TYR A C 1
ATOM 1952 O O . TYR A 1 247 ? 23.859 24.875 6.316 1 98.75 247 TYR A O 1
ATOM 1960 N N . GLY A 1 248 ? 24.578 26.812 7.109 1 98.12 248 GLY A N 1
ATOM 1961 C CA . GLY A 1 248 ? 25.188 27.219 5.855 1 98.12 248 GLY A CA 1
ATOM 1962 C C . GLY A 1 248 ? 26.234 26.234 5.348 1 98.12 248 GLY A C 1
ATOM 1963 O O . GLY A 1 248 ? 26.453 26.125 4.141 1 98.12 248 GLY A O 1
ATOM 1964 N N . GLY A 1 249 ? 26.859 25.547 6.188 1 97.62 249 GLY A N 1
ATOM 1965 C CA . GLY A 1 249 ? 27.906 24.594 5.809 1 97.62 249 GLY A CA 1
ATOM 1966 C C . GLY A 1 249 ? 27.344 23.234 5.418 1 97.62 249 GLY A C 1
ATOM 1967 O O . GLY A 1 249 ? 28.094 22.375 4.941 1 97.62 249 GLY A O 1
ATOM 1968 N N . ILE A 1 250 ? 26.094 23.031 5.633 1 98.56 250 ILE A N 1
ATOM 1969 C CA . ILE A 1 250 ? 25.469 21.781 5.25 1 98.56 250 ILE A CA 1
ATOM 1970 C C . ILE A 1 250 ? 25.094 21.812 3.768 1 98.56 250 ILE A C 1
ATOM 1972 O O . ILE A 1 250 ? 24.328 22.672 3.332 1 98.56 250 ILE A O 1
ATOM 1976 N N . PRO A 1 251 ? 25.641 20.922 2.98 1 98.12 251 PRO A N 1
ATOM 1977 C CA . PRO A 1 251 ? 25.312 20.938 1.552 1 98.12 251 PRO A CA 1
ATOM 1978 C C . PRO A 1 251 ? 23.859 20.562 1.271 1 98.12 251 PRO A C 1
ATOM 1980 O O . PRO A 1 251 ? 23.188 19.984 2.133 1 98.12 251 PRO A O 1
ATOM 1983 N N . ARG A 1 252 ? 23.422 20.922 0.088 1 97.56 252 ARG A N 1
ATOM 1984 C CA . ARG A 1 252 ? 22.156 20.391 -0.396 1 97.56 252 ARG A CA 1
ATOM 1985 C C . ARG A 1 252 ? 22.188 18.875 -0.519 1 97.56 252 ARG A C 1
ATOM 1987 O O . ARG A 1 252 ? 23.266 18.281 -0.509 1 97.56 252 ARG A O 1
ATOM 1994 N N . ALA A 1 253 ? 20.969 18.281 -0.637 1 98.12 253 ALA A N 1
ATOM 1995 C CA . ALA A 1 253 ? 20.906 16.828 -0.819 1 98.12 253 ALA A CA 1
ATOM 1996 C C . ALA A 1 253 ? 21.734 16.391 -2.02 1 98.12 253 ALA A C 1
ATOM 1998 O O . ALA A 1 253 ? 21.688 17 -3.084 1 98.12 253 ALA A O 1
ATOM 1999 N N . PRO A 1 254 ? 22.469 15.336 -1.878 1 97.25 254 PRO A N 1
ATOM 2000 C CA . PRO A 1 254 ? 23.297 14.859 -2.99 1 97.25 254 PRO A CA 1
ATOM 2001 C C . PRO A 1 254 ? 22.469 14.297 -4.145 1 97.25 254 PRO A C 1
ATOM 2003 O O . PRO A 1 254 ? 22.938 14.266 -5.285 1 97.25 254 PRO A O 1
ATOM 2006 N N . LYS A 1 255 ? 21.328 13.82 -3.871 1 95.06 255 LYS A N 1
ATOM 2007 C CA . LYS A 1 255 ? 20.375 13.344 -4.863 1 95.06 255 LYS A CA 1
ATOM 2008 C C . LYS A 1 255 ? 19.031 14.047 -4.715 1 95.06 255 LYS A C 1
ATOM 2010 O O . LYS A 1 255 ? 18.703 14.555 -3.639 1 95.06 255 LYS A O 1
ATOM 2015 N N . ALA A 1 256 ? 18.344 14.102 -5.816 1 94.06 256 ALA A N 1
ATOM 2016 C CA . ALA A 1 256 ? 17.016 14.688 -5.766 1 94.06 256 ALA A CA 1
ATOM 2017 C C . ALA A 1 256 ? 16.141 13.961 -4.746 1 94.06 256 ALA A C 1
ATOM 2019 O O . ALA A 1 256 ? 16.156 12.727 -4.664 1 94.06 256 ALA A O 1
ATOM 2020 N N . ILE A 1 257 ? 15.414 14.727 -3.93 1 95.88 257 ILE A N 1
ATOM 2021 C CA . ILE A 1 257 ? 14.469 14.141 -2.994 1 95.88 257 ILE A CA 1
ATOM 2022 C C . ILE A 1 257 ? 13.391 13.375 -3.762 1 95.88 257 ILE A C 1
ATOM 2024 O O . ILE A 1 257 ? 12.758 13.922 -4.664 1 95.88 257 ILE A O 1
ATOM 2028 N N . PRO A 1 258 ? 13.156 12.078 -3.428 1 93.25 258 PRO A N 1
ATOM 2029 C CA . PRO A 1 258 ? 12.148 11.312 -4.164 1 93.25 258 PRO A CA 1
ATOM 2030 C C . PRO A 1 258 ? 10.75 11.898 -4.039 1 93.25 258 PRO A C 1
ATOM 2032 O O . PRO A 1 258 ? 10.281 12.172 -2.928 1 93.25 258 PRO A O 1
ATOM 2035 N N . ALA A 1 259 ? 10.086 12.094 -5.172 1 92.81 259 ALA A N 1
ATOM 2036 C CA . ALA A 1 259 ? 8.719 12.594 -5.18 1 92.81 259 ALA A CA 1
ATOM 2037 C C . ALA A 1 259 ? 7.711 11.461 -5.004 1 92.81 259 ALA A C 1
ATOM 2039 O O . ALA A 1 259 ? 7.965 10.328 -5.422 1 92.81 259 ALA A O 1
ATOM 2040 N N . VAL A 1 260 ? 6.605 11.719 -4.344 1 95.94 260 VAL A N 1
ATOM 2041 C CA . VAL A 1 260 ? 5.473 10.805 -4.328 1 95.94 260 VAL A CA 1
ATOM 2042 C C . VAL A 1 260 ? 4.664 10.961 -5.617 1 95.94 260 VAL A C 1
ATOM 2044 O O . VAL A 1 260 ? 3.99 11.977 -5.812 1 95.94 260 VAL A O 1
ATOM 2047 N N . THR A 1 261 ? 4.754 9.977 -6.449 1 95 261 THR A N 1
ATOM 2048 C CA . THR A 1 261 ? 4.141 10.117 -7.766 1 95 261 THR A CA 1
ATOM 2049 C C . THR A 1 261 ? 2.883 9.258 -7.867 1 95 261 THR A C 1
ATOM 2051 O O . THR A 1 261 ? 2.078 9.438 -8.789 1 95 261 THR A O 1
ATOM 2054 N N . THR A 1 262 ? 2.686 8.289 -6.973 1 97.5 262 THR A N 1
ATOM 2055 C CA . THR A 1 262 ? 1.51 7.426 -6.996 1 97.5 262 THR A CA 1
ATOM 2056 C C . THR A 1 262 ? 0.244 8.227 -6.715 1 97.5 262 THR A C 1
ATOM 2058 O O . THR A 1 262 ? 0.149 8.914 -5.691 1 97.5 262 THR A O 1
ATOM 2061 N N . GLU A 1 263 ? -0.679 8.18 -7.578 1 97.56 263 GLU A N 1
ATOM 2062 C CA . GLU A 1 263 ? -1.986 8.805 -7.41 1 97.56 263 GLU A CA 1
ATOM 2063 C C . GLU A 1 263 ? -3.059 7.773 -7.082 1 97.56 263 GLU A C 1
ATOM 2065 O O . GLU A 1 263 ? -3.037 6.66 -7.613 1 97.56 263 GLU A O 1
ATOM 2070 N N . GLU A 1 264 ? -3.922 8.148 -6.195 1 97.94 264 GLU A N 1
ATOM 2071 C CA . GLU A 1 264 ? -5.043 7.27 -5.867 1 97.94 264 GLU A CA 1
ATOM 2072 C C . GLU A 1 264 ? -6.035 7.188 -7.02 1 97.94 264 GLU A C 1
ATOM 2074 O O . GLU A 1 264 ? -6.496 8.219 -7.52 1 97.94 264 GLU A O 1
ATOM 2079 N N . PRO A 1 265 ? -6.359 5.949 -7.461 1 96.31 265 PRO A N 1
ATOM 2080 C CA . PRO A 1 265 ? -7.371 5.848 -8.516 1 96.31 265 PRO A CA 1
ATOM 2081 C C . PRO A 1 265 ? -8.75 6.316 -8.055 1 96.31 265 PRO A C 1
ATOM 2083 O O . PRO A 1 265 ? -9.047 6.297 -6.859 1 96.31 265 PRO A O 1
ATOM 2086 N N . GLN A 1 266 ? -9.531 6.691 -9.055 1 95.94 266 GLN A N 1
ATOM 2087 C CA . GLN A 1 266 ? -10.906 7.047 -8.742 1 95.94 266 GLN A CA 1
ATOM 2088 C C . GLN A 1 266 ? -11.672 5.855 -8.172 1 95.94 266 GLN A C 1
ATOM 2090 O O . GLN A 1 266 ? -11.562 4.738 -8.688 1 95.94 266 GLN A O 1
ATOM 2095 N N . GLN A 1 267 ? -12.328 6.078 -7.098 1 97.62 267 GLN A N 1
ATOM 2096 C CA . GLN A 1 267 ? -13.188 5.055 -6.516 1 97.62 267 GLN A CA 1
ATOM 2097 C C . GLN A 1 267 ? -14.516 4.961 -7.262 1 97.62 267 GLN A C 1
ATOM 2099 O O . GLN A 1 267 ? -15.18 5.977 -7.48 1 97.62 267 GLN A O 1
ATOM 2104 N N . GLN A 1 268 ? -14.945 3.789 -7.688 1 97.25 268 GLN A N 1
ATOM 2105 C CA . GLN A 1 268 ? -16.109 3.623 -8.547 1 97.25 268 GLN A CA 1
ATOM 2106 C C . GLN A 1 268 ? -17.172 2.754 -7.867 1 97.25 268 GLN A C 1
ATOM 2108 O O . GLN A 1 268 ? -17.719 1.84 -8.484 1 97.25 268 GLN A O 1
ATOM 2113 N N . GLY A 1 269 ? -17.484 3.043 -6.613 1 98.38 269 GLY A N 1
ATOM 2114 C CA . GLY A 1 269 ? -18.469 2.377 -5.785 1 98.38 269 GLY A CA 1
ATOM 2115 C C . GLY A 1 269 ? -18.156 2.434 -4.305 1 98.38 269 GLY A C 1
ATOM 2116 O O . GLY A 1 269 ? -17.016 2.688 -3.922 1 98.38 269 GLY A O 1
ATOM 2117 N N . PRO A 1 270 ? -19.172 2.207 -3.484 1 98.75 270 PRO A N 1
ATOM 2118 C CA . PRO A 1 270 ? -18.953 2.316 -2.039 1 98.75 270 PRO A CA 1
ATOM 2119 C C . PRO A 1 270 ? -18.094 1.174 -1.483 1 98.75 270 PRO A C 1
ATOM 2121 O O . PRO A 1 270 ? -18.109 0.071 -2.035 1 98.75 270 PRO A O 1
ATOM 2124 N N . ARG A 1 271 ? -17.344 1.434 -0.499 1 98.88 271 ARG A N 1
ATOM 2125 C CA . ARG A 1 271 ? -16.609 0.46 0.311 1 98.88 271 ARG A CA 1
ATOM 2126 C C . ARG A 1 271 ? -17.062 0.505 1.765 1 98.88 271 ARG A C 1
ATOM 2128 O O . ARG A 1 271 ? -17.453 1.563 2.266 1 98.88 271 ARG A O 1
ATOM 2135 N N . ARG A 1 272 ? -17.047 -0.607 2.385 1 98.81 272 ARG A N 1
ATOM 2136 C CA . ARG A 1 272 ? -17.484 -0.694 3.773 1 98.81 272 ARG A CA 1
ATOM 2137 C C . ARG A 1 272 ? -16.609 -1.663 4.562 1 98.81 272 ARG A C 1
ATOM 2139 O O . ARG A 1 272 ? -16.062 -2.609 4 1 98.81 272 ARG A O 1
ATOM 2146 N N . LEU A 1 273 ? -16.5 -1.405 5.832 1 98.81 273 LEU A N 1
ATOM 2147 C CA . LEU A 1 273 ? -15.852 -2.365 6.719 1 98.81 273 LEU A CA 1
ATOM 2148 C C . LEU A 1 273 ? -16.453 -2.299 8.125 1 98.81 273 LEU A C 1
ATOM 2150 O O . LEU A 1 273 ? -17.016 -1.274 8.516 1 98.81 273 LEU A O 1
ATOM 2154 N N . VAL A 1 274 ? -16.344 -3.371 8.781 1 98.62 274 VAL A N 1
ATOM 2155 C CA . VAL A 1 274 ? -16.625 -3.475 10.211 1 98.62 274 VAL A CA 1
ATOM 2156 C C . VAL A 1 274 ? -15.359 -3.869 10.969 1 98.62 274 VAL A C 1
ATOM 2158 O O . VAL A 1 274 ? -14.617 -4.746 10.523 1 98.62 274 VAL A O 1
ATOM 2161 N N . LEU A 1 275 ? -15.078 -3.186 11.984 1 97.88 275 LEU A N 1
ATOM 2162 C CA . LEU A 1 275 ? -14 -3.537 12.898 1 97.88 275 LEU A CA 1
ATOM 2163 C C . LEU A 1 275 ? -14.555 -3.961 14.258 1 97.88 275 LEU A C 1
ATOM 2165 O O . LEU A 1 275 ? -15.211 -3.172 14.938 1 97.88 275 LEU A O 1
ATOM 2169 N N . LYS A 1 276 ? -14.32 -5.191 14.562 1 96.75 276 LYS A N 1
ATOM 2170 C CA . LYS A 1 276 ? -14.75 -5.73 15.852 1 96.75 276 LYS A CA 1
ATOM 2171 C C . LYS A 1 276 ? -13.57 -5.875 16.812 1 96.75 276 LYS A C 1
ATOM 2173 O O . LYS A 1 276 ? -12.641 -6.648 16.547 1 96.75 276 LYS A O 1
ATOM 2178 N N . ARG A 1 277 ? -13.57 -5.156 17.828 1 93.38 277 ARG A N 1
ATOM 2179 C CA . ARG A 1 277 ? -12.523 -5.18 18.844 1 93.38 277 ARG A CA 1
ATOM 2180 C C . ARG A 1 277 ? -13.07 -4.816 20.219 1 93.38 277 ARG A C 1
ATOM 2182 O O . ARG A 1 277 ? -14.203 -4.328 20.328 1 93.38 277 ARG A O 1
ATOM 2189 N N . ALA A 1 278 ? -12.25 -5.094 21.203 1 89.12 278 ALA A N 1
ATOM 2190 C CA . ALA A 1 278 ? -12.641 -4.703 22.562 1 89.12 278 ALA A CA 1
ATOM 2191 C C . ALA A 1 278 ? -12.789 -3.189 22.672 1 89.12 278 ALA A C 1
ATOM 2193 O O . ALA A 1 278 ? -11.984 -2.438 22.125 1 89.12 278 ALA A O 1
ATOM 2194 N N . GLY A 1 279 ? -13.875 -2.736 23.203 1 84.75 279 GLY A N 1
ATOM 2195 C CA . GLY A 1 279 ? -14.156 -1.32 23.375 1 84.75 279 GLY A CA 1
ATOM 2196 C C . GLY A 1 279 ? -15.477 -1.057 24.078 1 84.75 279 GLY A C 1
ATOM 2197 O O . GLY A 1 279 ? -16.266 -1.976 24.281 1 84.75 279 GLY A O 1
ATOM 2198 N N . ALA A 1 280 ? -15.633 0.148 24.469 1 82.56 280 ALA A N 1
ATOM 2199 C CA . ALA A 1 280 ? -16.812 0.5 25.25 1 82.56 280 ALA A CA 1
ATOM 2200 C C . ALA A 1 280 ? -17.891 1.104 24.359 1 82.56 280 ALA A C 1
ATOM 2202 O O . ALA A 1 280 ? -19.094 0.984 24.656 1 82.56 280 ALA A O 1
ATOM 2203 N N . THR A 1 281 ? -17.438 1.761 23.312 1 89.81 281 THR A N 1
ATOM 2204 C CA . THR A 1 281 ? -18.391 2.506 22.5 1 89.81 281 THR A CA 1
ATOM 2205 C C . THR A 1 281 ? -18.203 2.213 21.016 1 89.81 281 THR A C 1
ATOM 2207 O O . THR A 1 281 ? -17.125 1.816 20.594 1 89.81 281 THR A O 1
ATOM 2210 N N . GLY A 1 282 ? -19.375 2.277 20.312 1 95.62 282 GLY A N 1
ATOM 2211 C CA . GLY A 1 282 ? -19.312 2.145 18.859 1 95.62 282 GLY A CA 1
ATOM 2212 C C . GLY A 1 282 ? -18.906 3.426 18.172 1 95.62 282 GLY A C 1
ATOM 2213 O O . GLY A 1 282 ? -19.016 4.512 18.734 1 95.62 282 GLY A O 1
ATOM 2214 N N . ASN A 1 283 ? -18.359 3.291 16.984 1 97.88 283 ASN A N 1
ATOM 2215 C CA . ASN A 1 283 ? -18 4.43 16.156 1 97.88 283 ASN A CA 1
ATOM 2216 C C . ASN A 1 283 ? -18.422 4.215 14.703 1 97.88 283 ASN A C 1
ATOM 2218 O O . ASN A 1 283 ? -18.531 3.072 14.25 1 97.88 283 ASN A O 1
ATOM 2222 N N . LEU A 1 284 ? -18.734 5.281 14.094 1 98.69 284 LEU A N 1
ATOM 2223 C CA . LEU A 1 284 ? -19.031 5.34 12.664 1 98.69 284 LEU A CA 1
ATOM 2224 C C . LEU A 1 284 ? -18.156 6.383 11.977 1 98.69 284 LEU A C 1
ATOM 2226 O O . LEU A 1 284 ? -18.047 7.52 12.438 1 98.69 284 LEU A O 1
ATOM 2230 N N . ILE A 1 285 ? -17.5 5.988 10.898 1 98.88 285 ILE A N 1
ATOM 2231 C CA . ILE A 1 285 ? -16.766 6.918 10.047 1 98.88 285 ILE A CA 1
ATOM 2232 C C . ILE A 1 285 ? -17.234 6.773 8.602 1 98.88 285 ILE A C 1
ATOM 2234 O O . ILE A 1 285 ? -17.359 5.656 8.086 1 98.88 285 ILE A O 1
ATOM 2238 N N . ILE A 1 286 ? -17.594 7.82 7.996 1 98.94 286 ILE A N 1
ATOM 2239 C CA . ILE A 1 286 ? -17.812 7.887 6.559 1 98.94 286 ILE A CA 1
ATOM 2240 C C . ILE A 1 286 ? -16.781 8.82 5.918 1 98.94 286 ILE A C 1
ATOM 2242 O O . ILE A 1 286 ? -16.781 10.023 6.199 1 98.94 286 ILE A O 1
ATOM 2246 N N . ALA A 1 287 ? -15.953 8.273 5.098 1 98.94 287 ALA A N 1
ATOM 2247 C CA . ALA A 1 287 ? -14.922 9.062 4.426 1 98.94 287 ALA A CA 1
ATOM 2248 C C . ALA A 1 287 ? -15.227 9.203 2.936 1 98.94 287 ALA A C 1
ATOM 2250 O O . ALA A 1 287 ? -15.68 8.25 2.297 1 98.94 287 ALA A O 1
ATOM 2251 N N . PHE A 1 288 ? -14.984 10.383 2.424 1 98.81 288 PHE A N 1
ATOM 2252 C CA . PHE A 1 288 ? -15.117 10.695 1.006 1 98.81 288 PHE A CA 1
ATOM 2253 C C . PHE A 1 288 ? -13.789 11.172 0.433 1 98.81 288 PHE A C 1
ATOM 2255 O O . PHE A 1 288 ? -13.055 11.914 1.088 1 98.81 288 PHE A O 1
ATOM 2262 N N . LYS A 1 289 ? -13.531 10.742 -0.808 1 97.25 289 LYS A N 1
ATOM 2263 C CA . LYS A 1 289 ? -12.352 11.289 -1.474 1 97.25 289 LYS A CA 1
ATOM 2264 C C . LYS A 1 289 ? -12.5 12.789 -1.707 1 97.25 289 LYS A C 1
ATOM 2266 O O . LYS A 1 289 ? -13.523 13.25 -2.215 1 97.25 289 LYS A O 1
ATOM 2271 N N . GLY A 1 290 ? -11.547 13.586 -1.208 1 97.94 290 GLY A N 1
ATOM 2272 C CA . GLY A 1 290 ? -11.508 15.023 -1.451 1 97.94 290 GLY A CA 1
ATOM 2273 C C . GLY A 1 290 ? -10.297 15.461 -2.248 1 97.94 290 GLY A C 1
ATOM 2274 O O . GLY A 1 290 ? -9.531 14.633 -2.738 1 97.94 290 GLY A O 1
ATOM 2275 N N . PRO A 1 291 ? -10.164 16.734 -2.475 1 98.19 291 PRO A N 1
ATOM 2276 C CA . PRO A 1 291 ? -9.016 17.281 -3.201 1 98.19 291 PRO A CA 1
ATOM 2277 C C . PRO A 1 291 ? -7.824 17.578 -2.291 1 98.19 291 PRO A C 1
ATOM 2279 O O . PRO A 1 291 ? -7.848 17.234 -1.106 1 98.19 291 PRO A O 1
ATOM 2282 N N . ARG A 1 292 ? -6.754 18.062 -2.865 1 98.25 292 ARG A N 1
ATOM 2283 C CA . ARG A 1 292 ? -5.625 18.531 -2.068 1 98.25 292 ARG A CA 1
ATOM 2284 C C . ARG A 1 292 ? -5.926 19.891 -1.442 1 98.25 292 ARG A C 1
ATOM 2286 O O . ARG A 1 292 ? -6.875 20.562 -1.839 1 98.25 292 ARG A O 1
ATOM 2293 N N . ALA A 1 293 ? -5.121 20.312 -0.558 1 98.19 293 ALA A N 1
ATOM 2294 C CA . ALA A 1 293 ? -5.336 21.531 0.202 1 98.19 293 ALA A CA 1
ATOM 2295 C C . ALA A 1 293 ? -5.336 22.75 -0.715 1 98.19 293 ALA A C 1
ATOM 2297 O O . ALA A 1 293 ? -6.059 23.719 -0.471 1 98.19 293 ALA A O 1
ATOM 2298 N N . LEU A 1 294 ? -4.59 22.734 -1.771 1 97.94 294 LEU A N 1
ATOM 2299 C CA . LEU A 1 294 ? -4.41 23.906 -2.627 1 97.94 294 LEU A CA 1
ATOM 2300 C C . LEU A 1 294 ? -5.488 23.953 -3.701 1 97.94 294 LEU A C 1
ATOM 2302 O O . LEU A 1 294 ? -5.492 24.875 -4.535 1 97.94 294 LEU A O 1
ATOM 2306 N N . ASP A 1 295 ? -6.363 22.938 -3.707 1 98.12 295 ASP A N 1
ATOM 2307 C CA . ASP A 1 295 ? -7.469 22.953 -4.66 1 98.12 295 ASP A CA 1
ATOM 2308 C C . ASP A 1 295 ? -8.453 24.078 -4.359 1 98.12 295 ASP A C 1
ATOM 2310 O O . ASP A 1 295 ? -8.711 24.391 -3.195 1 98.12 295 ASP A O 1
ATOM 2314 N N . PRO A 1 296 ? -9.102 24.594 -5.359 1 96.19 296 PRO A N 1
ATOM 2315 C CA . PRO A 1 296 ? -10.055 25.688 -5.152 1 96.19 296 PRO A CA 1
ATOM 2316 C C . PRO A 1 296 ? -11.258 25.266 -4.312 1 96.19 296 PRO A C 1
ATOM 2318 O O . PRO A 1 296 ? -11.898 26.109 -3.67 1 96.19 296 PRO A O 1
ATOM 2321 N N . ASP A 1 297 ? -11.555 24.016 -4.27 1 98.19 297 ASP A N 1
ATOM 2322 C CA . ASP A 1 297 ? -12.727 23.516 -3.545 1 98.19 297 ASP A CA 1
ATOM 2323 C C . ASP A 1 297 ? -12.406 23.328 -2.064 1 98.19 297 ASP A C 1
ATOM 2325 O O . ASP A 1 297 ? -13.305 23.016 -1.269 1 98.19 297 ASP A O 1
ATOM 2329 N N . ALA A 1 298 ? -11.125 23.484 -1.674 1 98.31 298 ALA A N 1
ATOM 2330 C CA . ALA A 1 298 ? -10.727 23.25 -0.292 1 98.31 298 ALA A CA 1
ATOM 2331 C C . ALA A 1 298 ? -11.492 24.141 0.673 1 98.31 298 ALA A C 1
ATOM 2333 O O . ALA A 1 298 ? -11.969 23.688 1.715 1 98.31 298 ALA A O 1
ATOM 2334 N N . ALA A 1 299 ? -11.664 25.359 0.323 1 97.81 299 ALA A N 1
ATOM 2335 C CA . ALA A 1 299 ? -12.352 26.312 1.188 1 97.81 299 ALA A CA 1
ATOM 2336 C C . ALA A 1 299 ? -13.82 25.938 1.362 1 97.81 299 ALA A C 1
ATOM 2338 O O . ALA A 1 299 ? -14.344 25.953 2.479 1 97.81 299 ALA A O 1
ATOM 2339 N N . ALA A 1 300 ? -14.438 25.547 0.303 1 98.56 300 ALA A N 1
ATOM 2340 C CA . ALA A 1 300 ? -15.844 25.156 0.354 1 98.56 300 ALA A CA 1
ATOM 2341 C C . ALA A 1 300 ? -16.031 23.922 1.228 1 98.56 300 ALA A C 1
ATOM 2343 O O . ALA A 1 300 ? -16.984 23.844 2.002 1 98.56 300 ALA A O 1
ATOM 2344 N N . LEU A 1 301 ? -15.164 22.984 1.139 1 98.69 301 LEU A N 1
ATOM 2345 C CA . LEU A 1 301 ? -15.25 21.766 1.933 1 98.69 301 LEU A CA 1
ATOM 2346 C C . LEU A 1 301 ? -14.984 22.047 3.406 1 98.69 301 LEU A C 1
ATOM 2348 O O . LEU A 1 301 ? -15.586 21.422 4.285 1 98.69 301 LEU A O 1
ATOM 2352 N N . THR A 1 302 ? -14.055 22.969 3.646 1 97.69 302 THR A N 1
ATOM 2353 C CA . THR A 1 302 ? -13.805 23.375 5.027 1 97.69 302 THR A CA 1
ATOM 2354 C C . THR A 1 302 ? -15.055 24 5.641 1 97.69 302 THR A C 1
ATOM 2356 O O . THR A 1 302 ? -15.461 23.625 6.742 1 97.69 302 THR A O 1
ATOM 2359 N N . VAL A 1 303 ? -15.68 24.875 4.902 1 97.88 303 VAL A N 1
ATOM 2360 C CA . VAL A 1 303 ? -16.906 25.516 5.375 1 97.88 303 VAL A CA 1
ATOM 2361 C C . VAL A 1 303 ? -18 24.469 5.551 1 97.88 303 VAL A C 1
ATOM 2363 O O . VAL A 1 303 ? -18.734 24.5 6.535 1 97.88 303 VAL A O 1
ATOM 2366 N N . LEU A 1 304 ? -18.062 23.562 4.613 1 98.56 304 LEU A N 1
ATOM 2367 C CA . LEU A 1 304 ? -19.031 22.484 4.715 1 98.56 304 LEU A CA 1
ATOM 2368 C C . LEU A 1 304 ? -18.859 21.719 6.023 1 98.56 304 LEU A C 1
ATOM 2370 O O . LEU A 1 304 ? -19.828 21.438 6.719 1 98.56 304 LEU A O 1
ATOM 2374 N N . GLY A 1 305 ? -17.625 21.422 6.375 1 98.12 305 GLY A N 1
ATOM 2375 C CA . GLY A 1 305 ? -17.344 20.734 7.629 1 98.12 305 GLY A CA 1
ATOM 2376 C C . GLY A 1 305 ? -17.797 21.516 8.844 1 98.12 305 GLY A C 1
ATOM 2377 O O . GLY A 1 305 ? -18.375 20.953 9.773 1 98.12 305 GLY A O 1
ATOM 2378 N N . LEU A 1 306 ? -17.594 22.781 8.797 1 96.62 306 LEU A N 1
ATOM 2379 C CA . LEU A 1 306 ? -17.984 23.641 9.906 1 96.62 306 LEU A CA 1
ATOM 2380 C C . LEU A 1 306 ? -19.5 23.688 10.039 1 96.62 306 LEU A C 1
ATOM 2382 O O . LEU A 1 306 ? -20.031 23.547 11.148 1 96.62 306 LEU A O 1
ATOM 2386 N N . VAL A 1 307 ? -20.156 23.812 8.953 1 97.19 307 VAL A N 1
ATOM 2387 C CA . VAL A 1 307 ? -21.609 23.906 8.969 1 97.19 307 VAL A CA 1
ATOM 2388 C C . VAL A 1 307 ? -22.203 22.594 9.5 1 97.19 307 VAL A C 1
ATOM 2390 O O . VAL A 1 307 ? -23.156 22.625 10.281 1 97.19 307 VAL A O 1
ATOM 2393 N N . LEU A 1 308 ? -21.625 21.531 9.164 1 97.81 308 LEU A N 1
ATOM 2394 C CA . LEU A 1 308 ? -22.141 20.219 9.562 1 97.81 308 LEU A CA 1
ATOM 2395 C C . LEU A 1 308 ? -21.844 19.938 11.031 1 97.81 308 LEU A C 1
ATOM 2397 O O . LEU A 1 308 ? -22.562 19.188 11.672 1 97.81 308 LEU A O 1
ATOM 2401 N N . SER A 1 309 ? -20.812 20.625 11.617 1 95.56 309 SER A N 1
ATOM 2402 C CA . SER A 1 309 ? -20.359 20.016 12.859 1 95.56 309 SER A CA 1
ATOM 2403 C C . SER A 1 309 ? -20.078 21.078 13.93 1 95.56 309 SER A C 1
ATOM 2405 O O . SER A 1 309 ? -19.938 20.75 15.109 1 95.56 309 SER A O 1
ATOM 2407 N N . GLN A 1 310 ? -19.938 22.266 13.594 1 92.75 310 GLN A N 1
ATOM 2408 C CA . GLN A 1 310 ? -19.484 23.25 14.57 1 92.75 310 GLN A CA 1
ATOM 2409 C C . GLN A 1 310 ? -20.641 23.719 15.453 1 92.75 310 GLN A C 1
ATOM 2411 O O . GLN A 1 310 ? -21.609 24.312 14.969 1 92.75 310 GLN A O 1
ATOM 2416 N N . GLY A 1 311 ? -20.453 23.469 16.734 1 89.69 311 GLY A N 1
ATOM 2417 C CA . GLY A 1 311 ? -21.391 23.984 17.719 1 89.69 311 GLY A CA 1
ATOM 2418 C C . GLY A 1 311 ? -22.625 23.109 17.891 1 89.69 311 GLY A C 1
ATOM 2419 O O . GLY A 1 311 ? -22.844 22.188 17.109 1 89.69 311 GLY A O 1
ATOM 2420 N N . LYS A 1 312 ? -23.438 23.438 18.812 1 92.44 312 LYS A N 1
ATOM 2421 C CA . LYS A 1 312 ? -24.609 22.656 19.188 1 92.44 312 LYS A CA 1
ATOM 2422 C C . LYS A 1 312 ? -25.75 22.875 18.188 1 92.44 312 LYS A C 1
ATOM 2424 O O . LYS A 1 312 ? -26.734 22.125 18.172 1 92.44 312 LYS A O 1
ATOM 2429 N N . SER A 1 313 ? -25.672 23.891 17.422 1 91.44 313 SER A N 1
ATOM 2430 C CA . SER A 1 313 ? -26.719 24.188 16.453 1 91.44 313 SER A CA 1
ATOM 2431 C C . SER A 1 313 ? -26.391 23.547 15.102 1 91.44 313 SER A C 1
ATOM 2433 O O . SER A 1 313 ? -27.188 23.656 14.156 1 91.44 313 SER A O 1
ATOM 2435 N N . SER A 1 314 ? -25.266 22.906 15.008 1 94.81 314 SER A N 1
ATOM 2436 C CA . SER A 1 314 ? -24.859 22.312 13.742 1 94.81 314 SER A CA 1
ATOM 2437 C C . SER A 1 314 ? -25.797 21.188 13.344 1 94.81 314 SER A C 1
ATOM 2439 O O . SER A 1 314 ? -26.484 20.609 14.188 1 94.81 314 SER A O 1
ATOM 2441 N N . ARG A 1 315 ? -25.797 20.859 12.109 1 96.88 315 ARG A N 1
ATOM 2442 C CA . ARG A 1 315 ? -26.75 19.922 11.539 1 96.88 315 ARG A CA 1
ATOM 2443 C C . ARG A 1 315 ? -26.547 18.516 12.102 1 96.88 315 ARG A C 1
ATOM 2445 O O . ARG A 1 315 ? -27.5 17.844 12.484 1 96.88 315 ARG A O 1
ATOM 2452 N N . LEU A 1 316 ? -25.328 18.047 12.172 1 98.12 316 LEU A N 1
ATOM 2453 C CA . LEU A 1 316 ? -25.062 16.703 12.664 1 98.12 316 LEU A CA 1
ATOM 2454 C C . LEU A 1 316 ? -25.328 16.609 14.164 1 98.12 316 LEU A C 1
ATOM 2456 O O . LEU A 1 316 ? -25.781 15.578 14.656 1 98.12 316 LEU A O 1
ATOM 2460 N N . TYR A 1 317 ? -24.984 17.703 14.938 1 97.06 317 TYR A N 1
ATOM 2461 C CA . TYR A 1 317 ? -25.266 17.688 16.375 1 97.06 317 TYR A CA 1
ATOM 2462 C C . TYR A 1 317 ? -26.766 17.578 16.625 1 97.06 317 TYR A C 1
ATOM 2464 O O . TYR A 1 317 ? -27.203 16.734 17.406 1 97.06 317 TYR A O 1
ATOM 2472 N N . ARG A 1 318 ? -27.531 18.375 15.961 1 97.06 318 ARG A N 1
ATOM 2473 C CA . ARG A 1 318 ? -28.969 18.375 16.141 1 97.06 318 ARG A CA 1
ATOM 2474 C C . ARG A 1 318 ? -29.578 17.031 15.742 1 97.06 318 ARG A C 1
ATOM 2476 O O . ARG A 1 318 ? -30.453 16.516 16.438 1 97.06 318 ARG A O 1
ATOM 2483 N N . ALA A 1 319 ? -29.109 16.484 14.68 1 97.62 319 ALA A N 1
ATOM 2484 C CA . ALA A 1 319 ? -29.719 15.281 14.109 1 97.62 319 ALA A CA 1
ATOM 2485 C C . ALA A 1 319 ? -29.328 14.039 14.898 1 97.62 319 ALA A C 1
ATOM 2487 O O . ALA A 1 319 ? -30.094 13.086 15 1 97.62 319 ALA A O 1
ATOM 2488 N N . LEU A 1 320 ? -28.078 14.047 15.516 1 98.06 320 LEU A N 1
ATOM 2489 C CA . LEU A 1 320 ? -27.562 12.797 16.047 1 98.06 320 LEU A CA 1
ATOM 2490 C C . LEU A 1 320 ? -27.375 12.891 17.562 1 98.06 320 LEU A C 1
ATOM 2492 O O . LEU A 1 320 ? -27.656 11.938 18.297 1 98.06 320 LEU A O 1
ATOM 2496 N N . VAL A 1 321 ? -26.938 14.031 18.062 1 97.31 321 VAL A N 1
ATOM 2497 C CA . VAL A 1 321 ? -26.594 14.148 19.469 1 97.31 321 VAL A CA 1
ATOM 2498 C C . VAL A 1 321 ? -27.812 14.617 20.266 1 97.31 321 VAL A C 1
ATOM 2500 O O . VAL A 1 321 ? -28.172 14 21.266 1 97.31 321 VAL A O 1
ATOM 2503 N N . ASP A 1 322 ? -28.406 15.664 19.766 1 96.62 322 ASP A N 1
ATOM 2504 C CA . ASP A 1 322 ? -29.594 16.188 20.438 1 96.62 322 ASP A CA 1
ATOM 2505 C C . ASP A 1 322 ? -30.688 15.117 20.516 1 96.62 322 ASP A C 1
ATOM 2507 O O . ASP A 1 322 ? -31.484 15.109 21.469 1 96.62 322 ASP A O 1
ATOM 2511 N N . THR A 1 323 ? -30.719 14.25 19.578 1 95.38 323 THR A N 1
ATOM 2512 C CA . THR A 1 323 ? -31.734 13.203 19.531 1 95.38 323 THR A CA 1
ATOM 2513 C C . THR A 1 323 ? -31.281 11.969 20.297 1 95.38 323 THR A C 1
ATOM 2515 O O . THR A 1 323 ? -31.953 10.938 20.281 1 95.38 323 THR A O 1
ATOM 2518 N N . THR A 1 324 ? -30.078 11.906 20.844 1 94.56 324 THR A N 1
ATOM 2519 C CA . THR A 1 324 ? -29.516 10.906 21.734 1 94.56 324 THR A CA 1
ATOM 2520 C C . THR A 1 324 ? -29.156 9.641 20.969 1 94.56 324 THR A C 1
ATOM 2522 O O . THR A 1 324 ? -29.016 8.562 21.562 1 94.56 324 THR A O 1
ATOM 2525 N N . VAL A 1 325 ? -29.062 9.828 19.688 1 96.31 325 VAL A N 1
ATOM 2526 C CA . VAL A 1 325 ? -28.625 8.695 18.891 1 96.31 325 VAL A CA 1
ATOM 2527 C C . VAL A 1 325 ? -27.125 8.508 19.047 1 96.31 325 VAL A C 1
ATOM 2529 O O . VAL A 1 325 ? -26.625 7.375 19.031 1 96.31 325 VAL A O 1
ATOM 2532 N N . ALA A 1 326 ? -26.406 9.602 19.188 1 97.5 326 ALA A N 1
ATOM 2533 C CA . ALA A 1 326 ? -24.953 9.594 19.312 1 97.5 326 ALA A CA 1
ATOM 2534 C C . ALA A 1 326 ? -24.5 10.453 20.484 1 97.5 326 ALA A C 1
ATOM 2536 O O . ALA A 1 326 ? -25.266 11.289 20.984 1 97.5 326 ALA A O 1
ATOM 2537 N N . THR A 1 327 ? -23.312 10.172 20.969 1 96.62 327 THR A N 1
ATOM 2538 C CA . THR A 1 327 ? -22.734 10.992 22.031 1 96.62 327 THR A CA 1
ATOM 2539 C C . THR A 1 327 ? -21.906 12.133 21.438 1 96.62 327 THR A C 1
ATOM 2541 O O . THR A 1 327 ? -21.719 13.172 22.078 1 96.62 327 THR A O 1
ATOM 2544 N N . GLN A 1 328 ? -21.359 11.883 20.266 1 97 328 GLN A N 1
ATOM 2545 C CA . GLN A 1 328 ? -20.609 12.898 19.531 1 97 328 GLN A CA 1
ATOM 2546 C C . GLN A 1 328 ? -20.797 12.734 18.031 1 97 328 GLN A C 1
ATOM 2548 O O . GLN A 1 328 ? -21.062 11.641 17.547 1 97 328 GLN A O 1
ATOM 2553 N N . ALA A 1 329 ? -20.734 13.82 17.328 1 97.88 329 ALA A N 1
ATOM 2554 C CA . ALA A 1 329 ? -20.766 13.828 15.875 1 97.88 329 ALA A CA 1
ATOM 2555 C C . ALA A 1 329 ? -19.953 14.977 15.305 1 97.88 329 ALA A C 1
ATOM 2557 O O . ALA A 1 329 ? -19.969 16.094 15.852 1 97.88 329 ALA A O 1
ATOM 2558 N N . GLY A 1 330 ? -19.203 14.719 14.273 1 97.5 330 GLY A N 1
ATOM 2559 C CA . GLY A 1 330 ? -18.375 15.727 13.633 1 97.5 330 GLY A CA 1
ATOM 2560 C C . GLY A 1 330 ? -18.141 15.453 12.156 1 97.5 330 GLY A C 1
ATOM 2561 O O . GLY A 1 330 ? -18.5 14.391 11.648 1 97.5 330 GLY A O 1
ATOM 2562 N N . ALA A 1 331 ? -17.641 16.438 11.5 1 98.38 331 ALA A N 1
ATOM 2563 C CA . ALA A 1 331 ? -17.25 16.328 10.094 1 98.38 331 ALA A CA 1
ATOM 2564 C C . ALA A 1 331 ? -16.156 17.359 9.758 1 98.38 331 ALA A C 1
ATOM 2566 O O . ALA A 1 331 ? -16.109 18.438 10.352 1 98.38 331 ALA A O 1
ATOM 2567 N N . GLY A 1 332 ? -15.32 16.984 8.828 1 97.94 332 GLY A N 1
ATOM 2568 C CA . GLY A 1 332 ? -14.297 17.938 8.414 1 97.94 332 GLY A CA 1
ATOM 2569 C C . GLY A 1 332 ? -13.484 17.453 7.227 1 97.94 332 GLY A C 1
ATOM 2570 O O . GLY A 1 332 ? -13.414 16.25 6.957 1 97.94 332 GLY A O 1
ATOM 2571 N N . PHE A 1 333 ? -12.953 18.453 6.562 1 98.19 333 PHE A N 1
ATOM 2572 C CA . PHE A 1 333 ? -12.047 18.219 5.445 1 98.19 333 PHE A CA 1
ATOM 2573 C C . PHE A 1 333 ? -10.602 18.141 5.922 1 98.19 333 PHE A C 1
ATOM 2575 O O . PHE A 1 333 ? -10.117 19.047 6.613 1 98.19 333 PHE A O 1
ATOM 2582 N N . HIS A 1 334 ? -9.945 16.984 5.605 1 97.88 334 HIS A N 1
ATOM 2583 C CA . HIS A 1 334 ? -8.516 16.875 5.883 1 97.88 334 HIS A CA 1
ATOM 2584 C C . HIS A 1 334 ? -7.68 17.438 4.738 1 97.88 334 HIS A C 1
ATOM 2586 O O . HIS A 1 334 ? -7.32 16.719 3.807 1 97.88 334 HIS A O 1
ATOM 2592 N N . ALA A 1 335 ? -7.383 18.719 4.836 1 97.38 335 ALA A N 1
ATOM 2593 C CA . ALA A 1 335 ? -6.59 19.406 3.826 1 97.38 335 ALA A CA 1
ATOM 2594 C C . ALA A 1 335 ? -5.129 18.984 3.887 1 97.38 335 ALA A C 1
ATOM 2596 O O . ALA A 1 335 ? -4.395 19.375 4.801 1 97.38 335 ALA A O 1
ATOM 2597 N N . MET A 1 336 ? -4.688 18.219 2.906 1 98 336 MET A N 1
ATOM 2598 C CA . MET A 1 336 ? -3.352 17.625 2.902 1 98 336 MET A CA 1
ATOM 2599 C C . MET A 1 336 ? -2.598 18 1.629 1 98 336 MET A C 1
ATOM 2601 O O . MET A 1 336 ? -3.131 18.703 0.77 1 98 336 MET A O 1
ATOM 2605 N N . ARG A 1 337 ? -1.347 17.641 1.602 1 98.19 337 ARG A N 1
ATOM 2606 C CA . ARG A 1 337 ? -0.504 17.938 0.444 1 98.19 337 ARG A CA 1
ATOM 2607 C C . ARG A 1 337 ? -1.088 17.312 -0.822 1 98.19 337 ARG A C 1
ATOM 2609 O O . ARG A 1 337 ? -1.115 17.953 -1.875 1 98.19 337 ARG A O 1
ATOM 2616 N N . ASP A 1 338 ? -1.463 16.047 -0.733 1 98.19 338 ASP A N 1
ATOM 2617 C CA . ASP A 1 338 ? -2.154 15.297 -1.784 1 98.19 338 ASP A CA 1
ATOM 2618 C C . ASP A 1 338 ? -3.641 15.156 -1.466 1 98.19 338 ASP A C 1
ATOM 2620 O O . ASP A 1 338 ? -4.102 15.594 -0.41 1 98.19 338 ASP A O 1
ATOM 2624 N N . PRO A 1 339 ? -4.449 14.695 -2.396 1 98.12 339 PRO A N 1
ATOM 2625 C CA . PRO A 1 339 ? -5.891 14.594 -2.148 1 98.12 339 PRO A CA 1
ATOM 2626 C C . PRO A 1 339 ? -6.215 13.836 -0.861 1 98.12 339 PRO A C 1
ATOM 2628 O O . PRO A 1 339 ? -5.844 12.672 -0.714 1 98.12 339 PRO A O 1
ATOM 2631 N N . GLY A 1 340 ? -6.855 14.594 0.06 1 97.81 340 GLY A N 1
ATOM 2632 C CA . GLY A 1 340 ? -7.234 14.047 1.354 1 97.81 340 GLY A CA 1
ATOM 2633 C C . GLY A 1 340 ? -8.727 13.805 1.483 1 97.81 340 GLY A C 1
ATOM 2634 O O . GLY A 1 340 ? -9.5 14.172 0.599 1 97.81 340 GLY A O 1
ATOM 2635 N N . PRO A 1 341 ? -9.125 13.195 2.549 1 98.44 341 PRO A N 1
ATOM 2636 C CA . PRO A 1 341 ? -10.523 12.812 2.701 1 98.44 341 PRO A CA 1
ATOM 2637 C C . PRO A 1 341 ? -11.367 13.891 3.371 1 98.44 341 PRO A C 1
ATOM 2639 O O . PRO A 1 341 ? -10.828 14.734 4.098 1 98.44 341 PRO A O 1
ATOM 2642 N N . PHE A 1 342 ? -12.641 13.984 3.072 1 98.88 342 PHE A N 1
ATOM 2643 C CA . PHE A 1 342 ? -13.68 14.547 3.93 1 98.88 342 PHE A CA 1
ATOM 2644 C C . PHE A 1 342 ? -14.305 13.469 4.805 1 98.88 342 PHE A C 1
ATOM 2646 O O . PHE A 1 342 ? -14.719 12.422 4.305 1 98.88 342 PHE A O 1
ATOM 2653 N N . VAL A 1 343 ? -14.422 13.711 6.129 1 98.88 343 VAL A N 1
ATOM 2654 C CA . VAL A 1 343 ? -14.766 12.609 7.02 1 98.88 343 VAL A CA 1
ATOM 2655 C C . VAL A 1 343 ? -15.914 13.031 7.934 1 98.88 343 VAL A C 1
ATOM 2657 O O . VAL A 1 343 ? -15.914 14.141 8.477 1 98.88 343 VAL A O 1
ATOM 2660 N N . VAL A 1 344 ? -16.844 12.164 8.039 1 98.81 344 VAL A N 1
ATOM 2661 C CA . VAL A 1 344 ? -17.891 12.242 9.047 1 98.81 344 VAL A CA 1
ATOM 2662 C C . VAL A 1 344 ? -17.625 11.219 10.148 1 98.81 344 VAL A C 1
ATOM 2664 O O . VAL A 1 344 ? -17.344 10.055 9.867 1 98.81 344 VAL A O 1
ATOM 2667 N N . THR A 1 345 ? -17.641 11.672 11.359 1 98.56 345 THR A N 1
ATOM 2668 C CA . THR A 1 345 ? -17.375 10.797 12.5 1 98.56 345 THR A CA 1
ATOM 2669 C C . THR A 1 345 ? -18.531 10.844 13.492 1 98.56 345 THR A C 1
ATOM 2671 O O . THR A 1 345 ? -19.078 11.914 13.766 1 98.56 345 THR A O 1
ATOM 2674 N N . VAL A 1 346 ? -18.906 9.703 14 1 98.38 346 VAL A N 1
ATOM 2675 C CA . VAL A 1 346 ? -19.984 9.586 14.984 1 98.38 346 VAL A CA 1
ATOM 2676 C C . VAL A 1 346 ? -19.562 8.617 16.094 1 98.38 346 VAL A C 1
ATOM 2678 O O . VAL A 1 346 ? -19.109 7.504 15.805 1 98.38 346 VAL A O 1
ATOM 2681 N N . SER A 1 347 ? -19.656 9.023 17.328 1 97.5 347 SER A N 1
ATOM 2682 C CA . SER A 1 347 ? -19.5 8.141 18.484 1 97.5 347 SER A CA 1
ATOM 2683 C C . SER A 1 347 ? -20.859 7.688 19.016 1 97.5 347 SER A C 1
ATOM 2685 O O . SER A 1 347 ? -21.75 8.5 19.203 1 97.5 347 SER A O 1
ATOM 2687 N N . LEU A 1 348 ? -20.953 6.473 19.266 1 97.12 348 LEU A N 1
ATOM 2688 C CA . LEU A 1 348 ? -22.234 5.883 19.641 1 97.12 348 LEU A CA 1
ATOM 2689 C C . LEU A 1 348 ? -22.203 5.41 21.094 1 97.12 348 LEU A C 1
ATOM 2691 O O . LEU A 1 348 ? -21.188 4.883 21.562 1 97.12 348 LEU A O 1
ATOM 2695 N N . PRO A 1 349 ? -23.312 5.559 21.766 1 92.62 349 PRO A N 1
ATOM 2696 C CA . PRO A 1 349 ? -23.422 4.906 23.078 1 92.62 349 PRO A CA 1
ATOM 2697 C C . PRO A 1 349 ? -23.547 3.387 22.969 1 92.62 349 PRO A C 1
ATOM 2699 O O . PRO A 1 349 ? -23.797 2.861 21.875 1 92.62 349 PRO A O 1
ATOM 2702 N N . PRO A 1 350 ? -23.266 2.561 24 1 83.75 350 PRO A N 1
ATOM 2703 C CA . PRO A 1 350 ? -23.188 1.1 23.953 1 83.75 350 PRO A CA 1
ATOM 2704 C C . PRO A 1 350 ? -24.406 0.454 23.328 1 83.75 350 PRO A C 1
ATOM 2706 O O . PRO A 1 350 ? -24.297 -0.545 22.609 1 83.75 350 PRO A O 1
ATOM 2709 N N . ASP A 1 351 ? -25.609 0.982 23.375 1 82.81 351 ASP A N 1
ATOM 2710 C CA . ASP A 1 351 ? -26.812 0.29 22.922 1 82.81 351 ASP A CA 1
ATOM 2711 C C . ASP A 1 351 ? -27.312 0.872 21.609 1 82.81 351 ASP A C 1
ATOM 2713 O O . ASP A 1 351 ? -28.328 0.407 21.062 1 82.81 351 ASP A O 1
ATOM 2717 N N . ALA A 1 352 ? -26.484 1.709 21.094 1 89.5 352 ALA A N 1
ATOM 2718 C CA . ALA A 1 352 ? -26.953 2.332 19.859 1 89.5 352 ALA A CA 1
ATOM 2719 C C . ALA A 1 352 ? -26.672 1.434 18.656 1 89.5 352 ALA A C 1
ATOM 2721 O O . ALA A 1 352 ? -25.719 0.651 18.656 1 89.5 352 ALA A O 1
ATOM 2722 N N . LYS A 1 353 ? -27.516 1.586 17.641 1 94 353 LYS A N 1
ATOM 2723 C CA . LYS A 1 353 ? -27.359 0.833 16.406 1 94 353 LYS A CA 1
ATOM 2724 C C . LYS A 1 353 ? -26.609 1.654 15.359 1 94 353 LYS A C 1
ATOM 2726 O O . LYS A 1 353 ? -27 2.775 15.039 1 94 353 LYS A O 1
ATOM 2731 N N . HIS A 1 354 ? -25.562 1.102 14.812 1 97.75 354 HIS A N 1
ATOM 2732 C CA . HIS A 1 354 ? -24.766 1.768 13.789 1 97.75 354 HIS A CA 1
ATOM 2733 C C . HIS A 1 354 ? -25.625 2.146 12.586 1 97.75 354 HIS A C 1
ATOM 2735 O O . HIS A 1 354 ? -25.469 3.24 12.031 1 97.75 354 HIS A O 1
ATOM 2741 N N . GLU A 1 355 ? -26.5 1.244 12.188 1 97.88 355 GLU A N 1
ATOM 2742 C CA . GLU A 1 355 ? -27.328 1.438 11 1 97.88 355 GLU A CA 1
ATOM 2743 C C . GLU A 1 355 ? -28.172 2.705 11.109 1 97.88 355 GLU A C 1
ATOM 2745 O O . GLU A 1 355 ? -28.297 3.455 10.141 1 97.88 355 GLU A O 1
ATOM 2750 N N . GLN A 1 356 ? -28.703 2.91 12.25 1 97.75 356 GLN A N 1
ATOM 2751 C CA . GLN A 1 356 ? -29.547 4.082 12.461 1 97.75 356 GLN A CA 1
ATOM 2752 C C . GLN A 1 356 ? -28.719 5.367 12.375 1 97.75 356 GLN A C 1
ATOM 2754 O O . GLN A 1 356 ? -29.125 6.324 11.711 1 97.75 356 GLN A O 1
ATOM 2759 N N . ALA A 1 357 ? -27.594 5.398 13.07 1 98.31 357 ALA A N 1
ATOM 2760 C CA . ALA A 1 357 ? -26.719 6.57 13.047 1 98.31 357 ALA A CA 1
ATOM 2761 C C . ALA A 1 357 ? -26.266 6.879 11.617 1 98.31 357 ALA A C 1
ATOM 2763 O O . ALA A 1 357 ? -26.25 8.039 11.203 1 98.31 357 ALA A O 1
ATOM 2764 N N . GLU A 1 358 ? -25.906 5.832 10.914 1 98.69 358 GLU A N 1
ATOM 2765 C CA . GLU A 1 358 ? -25.453 6.008 9.531 1 98.69 358 GLU A CA 1
ATOM 2766 C C . GLU A 1 358 ? -26.562 6.582 8.656 1 98.69 358 GLU A C 1
ATOM 2768 O O . GLU A 1 358 ? -26.312 7.473 7.844 1 98.69 358 GLU A O 1
ATOM 2773 N N . LYS A 1 359 ? -27.734 6.055 8.781 1 98.56 359 LYS A N 1
ATOM 2774 C CA . LYS A 1 359 ? -28.875 6.543 8.016 1 98.56 359 LYS A CA 1
ATOM 2775 C C . LYS A 1 359 ? -29.125 8.023 8.273 1 98.56 359 LYS A C 1
ATOM 2777 O O . LYS A 1 359 ? -29.359 8.789 7.34 1 98.56 359 LYS A O 1
ATOM 2782 N N . ILE A 1 360 ? -29.062 8.391 9.523 1 98.38 360 ILE A N 1
ATOM 2783 C CA . ILE A 1 360 ? -29.297 9.781 9.898 1 98.38 360 ILE A CA 1
ATOM 2784 C C . ILE A 1 360 ? -28.188 10.664 9.328 1 98.38 360 ILE A C 1
ATOM 2786 O O . ILE A 1 360 ? -28.469 11.742 8.797 1 98.38 360 ILE A O 1
ATOM 2790 N N . ALA A 1 361 ? -26.938 10.234 9.453 1 98.62 361 ALA A N 1
ATOM 2791 C CA . ALA A 1 361 ? -25.828 10.984 8.883 1 98.62 361 ALA A CA 1
ATOM 2792 C C . ALA A 1 361 ? -26.016 11.195 7.383 1 98.62 361 ALA A C 1
ATOM 2794 O O . ALA A 1 361 ? -25.875 12.32 6.883 1 98.62 361 ALA A O 1
ATOM 2795 N N . TRP A 1 362 ? -26.391 10.164 6.672 1 98.62 362 TRP A N 1
ATOM 2796 C CA . TRP A 1 362 ? -26.594 10.25 5.227 1 98.62 362 TRP A CA 1
ATOM 2797 C C . TRP A 1 362 ? -27.75 11.18 4.887 1 98.62 362 TRP A C 1
ATOM 2799 O O . TRP A 1 362 ? -27.688 11.914 3.898 1 98.62 362 TRP A O 1
ATOM 2809 N N . THR A 1 363 ? -28.766 11.086 5.648 1 98.38 363 THR A N 1
ATOM 2810 C CA . THR A 1 363 ? -29.906 11.969 5.426 1 98.38 363 THR A CA 1
ATOM 2811 C C . THR A 1 363 ? -29.469 13.438 5.484 1 98.38 363 THR A C 1
ATOM 2813 O O . THR A 1 363 ? -29.844 14.234 4.629 1 98.38 363 THR A O 1
ATOM 2816 N N . GLU A 1 364 ? -28.672 13.75 6.477 1 97.88 364 GLU A N 1
ATOM 2817 C CA . GLU A 1 364 ? -28.203 15.125 6.621 1 97.88 364 GLU A CA 1
ATOM 2818 C C . GLU A 1 364 ? -27.266 15.516 5.469 1 97.88 364 GLU A C 1
ATOM 2820 O O . GLU A 1 364 ? -27.312 16.656 4.992 1 97.88 364 GLU A O 1
ATOM 2825 N N . LEU A 1 365 ? -26.422 14.625 5.035 1 98.44 365 LEU A N 1
ATOM 2826 C CA . LEU A 1 365 ? -25.547 14.883 3.896 1 98.44 365 LEU A CA 1
ATOM 2827 C C . LEU A 1 365 ? -26.359 15.117 2.629 1 98.44 365 LEU A C 1
ATOM 2829 O O . LEU A 1 365 ? -26.062 16.047 1.86 1 98.44 365 LEU A O 1
ATOM 2833 N N . GLU A 1 366 ? -27.406 14.312 2.426 1 98.25 366 GLU A N 1
ATOM 2834 C CA . GLU A 1 366 ? -28.266 14.461 1.258 1 98.25 366 GLU A CA 1
ATOM 2835 C C . GLU A 1 366 ? -29.016 15.781 1.299 1 98.25 366 GLU A C 1
ATOM 2837 O O . GLU A 1 366 ? -29.203 16.438 0.267 1 98.25 366 GLU A O 1
ATOM 2842 N N . ARG A 1 367 ? -29.438 16.125 2.465 1 97.62 367 ARG A N 1
ATOM 2843 C CA . ARG A 1 367 ? -30.125 17.406 2.623 1 97.62 367 ARG A CA 1
ATOM 2844 C C . ARG A 1 367 ? -29.203 18.578 2.25 1 97.62 367 ARG A C 1
ATOM 2846 O O . ARG A 1 367 ? -29.656 19.547 1.638 1 97.62 367 ARG A O 1
ATOM 2853 N N . THR A 1 368 ? -28 18.484 2.668 1 97.06 368 THR A N 1
ATOM 2854 C CA . THR A 1 368 ? -27.031 19.516 2.326 1 97.06 368 THR A CA 1
ATOM 2855 C C . THR A 1 368 ? -26.859 19.625 0.814 1 97.06 368 THR A C 1
ATOM 2857 O O . THR A 1 368 ? -26.734 20.719 0.272 1 97.06 368 THR A O 1
ATOM 2860 N N . LYS A 1 369 ? -26.875 18.562 0.117 1 98 369 LYS A N 1
ATOM 2861 C CA . LYS A 1 369 ? -26.703 18.516 -1.332 1 98 369 LYS A CA 1
ATOM 2862 C C . LYS A 1 369 ? -27.938 19.062 -2.045 1 98 369 LYS A C 1
ATOM 2864 O O . LYS A 1 369 ? -27.828 19.75 -3.064 1 98 369 LYS A O 1
ATOM 2869 N N . THR A 1 370 ? -29.109 18.781 -1.538 1 97.75 370 THR A N 1
ATOM 2870 C CA . THR A 1 370 ? -30.344 19.078 -2.252 1 97.75 370 THR A CA 1
ATOM 2871 C C . THR A 1 370 ? -30.891 20.453 -1.857 1 97.75 370 THR A C 1
ATOM 2873 O O . THR A 1 370 ? -31.328 21.219 -2.715 1 97.75 370 THR A O 1
ATOM 2876 N N . GLU A 1 371 ? -30.766 20.797 -0.54 1 97.69 371 GLU A N 1
ATOM 2877 C CA . GLU A 1 371 ? -31.344 22.031 -0.042 1 97.69 371 GLU A CA 1
ATOM 2878 C C . GLU A 1 371 ? -30.297 23.125 0.13 1 97.69 371 GLU A C 1
ATOM 2880 O O . GLU A 1 371 ? -30.625 24.297 0.252 1 97.69 371 GLU A O 1
ATOM 2885 N N . GLY A 1 372 ? -29.078 22.688 0.164 1 97.44 372 GLY A N 1
ATOM 2886 C CA . GLY A 1 372 ? -27.984 23.641 0.342 1 97.44 372 GLY A CA 1
ATOM 2887 C C . GLY A 1 372 ? -27.875 24.156 1.761 1 97.44 372 GLY A C 1
ATOM 2888 O O . GLY A 1 372 ? -28.406 23.562 2.695 1 97.44 372 GLY A O 1
ATOM 2889 N N . VAL A 1 373 ? -27.047 25.141 1.885 1 97.69 373 VAL A N 1
ATOM 2890 C CA . VAL A 1 373 ? -26.875 25.859 3.145 1 97.69 373 VAL A CA 1
ATOM 2891 C C . VAL A 1 373 ? -27.25 27.328 2.959 1 97.69 373 VAL A C 1
ATOM 2893 O O . VAL A 1 373 ? -27.344 27.812 1.83 1 97.69 373 VAL A O 1
ATOM 2896 N N . THR A 1 374 ? -27.453 28 4.07 1 96.75 374 THR A N 1
ATOM 2897 C CA . THR A 1 374 ? -27.797 29.406 3.975 1 96.75 374 THR A CA 1
ATOM 2898 C C . THR A 1 374 ? -26.578 30.281 4.262 1 96.75 374 THR A C 1
ATOM 2900 O O . THR A 1 374 ? -25.609 29.828 4.867 1 96.75 374 THR A O 1
ATOM 2903 N N . ARG A 1 375 ? -26.688 31.453 3.791 1 96.38 375 ARG A N 1
ATOM 2904 C CA . ARG A 1 375 ? -25.641 32.438 4.098 1 96.38 375 ARG A CA 1
ATOM 2905 C C . ARG A 1 375 ? -25.5 32.625 5.602 1 96.38 375 ARG A C 1
ATOM 2907 O O . ARG A 1 375 ? -24.391 32.781 6.113 1 96.38 375 ARG A O 1
ATOM 2914 N N . ASP A 1 376 ? -26.594 32.562 6.277 1 95.19 376 ASP A N 1
ATOM 2915 C CA . ASP A 1 376 ? -26.609 32.719 7.727 1 95.19 376 ASP A CA 1
ATOM 2916 C C . ASP A 1 376 ? -25.875 31.578 8.414 1 95.19 376 ASP A C 1
ATOM 2918 O O . ASP A 1 376 ? -25.141 31.781 9.383 1 95.19 376 ASP A O 1
ATOM 2922 N N . GLU A 1 377 ? -26.094 30.406 7.988 1 95.19 377 GLU A N 1
ATOM 2923 C CA . GLU A 1 377 ? -25.375 29.25 8.531 1 95.19 377 GLU A CA 1
ATOM 2924 C C . GLU A 1 377 ? -23.859 29.406 8.367 1 95.19 377 GLU A C 1
ATOM 2926 O O . GLU A 1 377 ? -23.109 29.125 9.289 1 95.19 377 GLU A O 1
ATOM 2931 N N . ILE A 1 378 ? -23.469 29.875 7.191 1 96.62 378 ILE A N 1
ATOM 2932 C CA . ILE A 1 378 ? -22.062 30.062 6.902 1 96.62 378 ILE A CA 1
ATOM 2933 C C . ILE A 1 378 ? -21.469 31.141 7.812 1 96.62 378 ILE A C 1
ATOM 2935 O O . ILE A 1 378 ? -20.438 30.938 8.438 1 96.62 378 ILE A O 1
ATOM 2939 N N . GLN A 1 379 ? -22.156 32.219 7.965 1 94 379 GLN A N 1
ATOM 2940 C CA . GLN A 1 379 ? -21.672 33.312 8.789 1 94 379 GLN A CA 1
ATOM 2941 C C . GLN A 1 379 ? -21.609 32.906 10.258 1 94 379 GLN A C 1
ATOM 2943 O O . GLN A 1 379 ? -20.688 33.312 10.977 1 94 379 GLN A O 1
ATOM 2948 N N . ARG A 1 380 ? -22.5 32.188 10.633 1 93.19 380 ARG A N 1
ATOM 2949 C CA . ARG A 1 380 ? -22.562 31.75 12.023 1 93.19 380 ARG A CA 1
ATOM 2950 C C . ARG A 1 380 ? -21.344 30.906 12.391 1 93.19 380 ARG A C 1
ATOM 2952 O O . ARG A 1 380 ? -20.844 30.969 13.516 1 93.19 380 ARG A O 1
ATOM 2959 N N . VAL A 1 381 ? -20.938 30.109 11.484 1 93.5 381 VAL A N 1
ATOM 2960 C CA . VAL A 1 381 ? -19.828 29.203 11.812 1 93.5 381 VAL A CA 1
ATOM 2961 C C . VAL A 1 381 ? -18.5 29.922 11.578 1 93.5 381 VAL A C 1
ATOM 2963 O O . VAL A 1 381 ? -17.484 29.594 12.203 1 93.5 381 VAL A O 1
ATOM 2966 N N . LEU A 1 382 ? -18.438 30.906 10.68 1 93.19 382 LEU A N 1
ATOM 2967 C CA . LEU A 1 382 ? -17.203 31.609 10.375 1 93.19 382 LEU A CA 1
ATOM 2968 C C . LEU A 1 382 ? -16.859 32.594 11.477 1 93.19 382 LEU A C 1
ATOM 2970 O O . LEU A 1 382 ? -15.688 32.938 11.68 1 93.19 382 LEU A O 1
ATOM 2974 N N . GLY A 1 383 ? -17.875 33.094 12.188 1 88 383 GLY A N 1
ATOM 2975 C CA . GLY A 1 383 ? -17.609 34 13.305 1 88 383 GLY A CA 1
ATOM 2976 C C . GLY A 1 383 ? -16.688 33.375 14.344 1 88 383 GLY A C 1
ATOM 2977 O O . GLY A 1 383 ? -15.562 33.875 14.531 1 88 383 GLY A O 1
ATOM 2978 N N . PRO A 1 384 ? -17.172 32.344 14.938 1 85.75 384 PRO A N 1
ATOM 2979 C CA . PRO A 1 384 ? -16.312 31.672 15.922 1 85.75 384 PRO A CA 1
ATOM 2980 C C . PRO A 1 384 ? -15.008 31.172 15.32 1 85.75 384 PRO A C 1
ATOM 2982 O O . PRO A 1 384 ? -13.977 31.172 15.992 1 85.75 384 PRO A O 1
ATOM 2985 N N . TYR A 1 385 ? -15.055 30.75 14.125 1 84.88 385 TYR A N 1
ATOM 2986 C CA . TYR A 1 385 ? -13.844 30.297 13.461 1 84.88 385 TYR A CA 1
ATOM 2987 C C . TYR A 1 385 ? -12.82 31.422 13.375 1 84.88 385 TYR A C 1
ATOM 2989 O O . TYR A 1 385 ? -11.633 31.219 13.656 1 84.88 385 TYR A O 1
ATOM 2997 N N . ARG A 1 386 ? -13.273 32.531 13.031 1 84.25 386 ARG A N 1
ATOM 2998 C CA . ARG A 1 386 ? -12.43 33.719 12.984 1 84.25 386 ARG A CA 1
ATOM 2999 C C . ARG A 1 386 ? -11.852 34.031 14.359 1 84.25 386 ARG A C 1
ATOM 3001 O O . ARG A 1 386 ? -10.656 34.312 14.484 1 84.25 386 ARG A O 1
ATOM 3008 N N . ALA A 1 387 ? -12.664 33.938 15.328 1 80.94 387 ALA A N 1
ATOM 3009 C CA . ALA A 1 387 ? -12.227 34.219 16.688 1 80.94 387 ALA A CA 1
ATOM 3010 C C . ALA A 1 387 ? -11.172 33.188 17.141 1 80.94 387 ALA A C 1
ATOM 3012 O O . ALA A 1 387 ? -10.172 33.562 17.766 1 80.94 387 ALA A O 1
ATOM 3013 N N . ASP A 1 388 ? -11.445 31.984 16.797 1 76.94 388 ASP A N 1
ATOM 3014 C CA . ASP A 1 388 ? -10.5 30.938 17.156 1 76.94 388 ASP A CA 1
ATOM 3015 C C . ASP A 1 388 ? -9.156 31.141 16.453 1 76.94 388 ASP A C 1
ATOM 3017 O O . ASP A 1 388 ? -8.102 30.906 17.047 1 76.94 388 ASP A O 1
ATOM 3021 N N . GLN A 1 389 ? -9.227 31.562 15.258 1 74.12 389 GLN A N 1
ATOM 3022 C CA . GLN A 1 389 ? -8 31.812 14.508 1 74.12 389 GLN A CA 1
ATOM 3023 C C . GLN A 1 389 ? -7.215 32.969 15.125 1 74.12 389 GLN A C 1
ATOM 3025 O O . GLN A 1 389 ? -5.984 32.938 15.164 1 74.12 389 GLN A O 1
ATOM 3030 N N . VAL A 1 390 ? -7.941 33.906 15.641 1 68.5 390 VAL A N 1
ATOM 3031 C CA . VAL A 1 390 ? -7.312 35.062 16.266 1 68.5 390 VAL A CA 1
ATOM 3032 C C . VAL A 1 390 ? -6.719 34.688 17.609 1 68.5 390 VAL A C 1
ATOM 3034 O O . VAL A 1 390 ? -5.586 35.062 17.938 1 68.5 390 VAL A O 1
ATOM 3037 N N . TYR A 1 391 ? -7.473 33.781 18.281 1 67.81 391 TYR A N 1
ATOM 3038 C CA . TYR A 1 391 ? -7.012 33.344 19.594 1 67.81 391 TYR A CA 1
ATOM 3039 C C . TYR A 1 391 ? -5.824 32.406 19.453 1 67.81 391 TYR A C 1
ATOM 3041 O O . TYR A 1 391 ? -4.879 32.469 20.234 1 67.81 391 TYR A O 1
ATOM 3049 N N . GLN A 1 392 ? -5.938 31.516 18.547 1 62.44 392 GLN A N 1
ATOM 3050 C CA . GLN A 1 392 ? -4.863 30.547 18.344 1 62.44 392 GLN A CA 1
ATOM 3051 C C . GLN A 1 392 ? -3.604 31.219 17.812 1 62.44 392 GLN A C 1
ATOM 3053 O O . GLN A 1 392 ? -2.498 30.688 17.969 1 62.44 392 GLN A O 1
ATOM 3058 N N . ARG A 1 393 ? -3.893 32.281 17.234 1 57.47 393 ARG A N 1
ATOM 3059 C CA . ARG A 1 393 ? -2.74 33.062 16.797 1 57.47 393 ARG A CA 1
ATOM 3060 C C . ARG A 1 393 ? -2.115 33.812 17.969 1 57.47 393 ARG A C 1
ATOM 3062 O O . ARG A 1 393 ? -1.01 34.344 17.859 1 57.47 393 ARG A O 1
ATOM 3069 N N . ASP A 1 394 ? -2.855 33.594 19.047 1 63.47 394 ASP A N 1
ATOM 3070 C CA . ASP A 1 394 ? -2.324 34.219 20.25 1 63.47 394 ASP A CA 1
ATOM 3071 C C . ASP A 1 394 ? -1.37 33.281 20.984 1 63.47 394 ASP A C 1
ATOM 3073 O O . ASP A 1 394 ? -1.79 32.25 21.516 1 63.47 394 ASP A O 1
ATOM 3077 N N . GLY A 1 395 ? -0.214 33.094 20.547 1 85 395 GLY A N 1
ATOM 3078 C CA . GLY A 1 395 ? 0.905 32.375 21.125 1 85 395 GLY A CA 1
ATOM 3079 C C . GLY A 1 395 ? 1.913 31.922 20.094 1 85 395 GLY A C 1
ATOM 3080 O O . GLY A 1 395 ? 1.537 31.516 18.984 1 85 395 GLY A O 1
ATOM 3081 N N . VAL A 1 396 ? 3.061 32.094 20.422 1 91.5 396 VAL A N 1
ATOM 3082 C CA . VAL A 1 396 ? 4.188 31.844 19.516 1 91.5 396 VAL A CA 1
ATOM 3083 C C . VAL A 1 396 ? 4.184 30.375 19.078 1 91.5 396 VAL A C 1
ATOM 3085 O O . VAL A 1 396 ? 4.445 30.078 17.906 1 91.5 396 VAL A O 1
ATOM 3088 N N . ARG A 1 397 ? 3.717 29.5 19.938 1 92.5 397 ARG A N 1
ATOM 3089 C CA . ARG A 1 397 ? 3.703 28.078 19.625 1 92.5 397 ARG A CA 1
ATOM 3090 C C . ARG A 1 397 ? 2.611 27.734 18.625 1 92.5 397 ARG A C 1
ATOM 3092 O O . ARG A 1 397 ? 2.85 27 17.672 1 92.5 397 ARG A O 1
ATOM 3099 N N . SER A 1 398 ? 1.448 28.219 18.859 1 92.12 398 SER A N 1
ATOM 3100 C CA . SER A 1 398 ? 0.31 27.938 17.984 1 92.12 398 SER A CA 1
ATOM 3101 C C . SER A 1 398 ? 0.536 28.5 16.594 1 92.12 398 SER A C 1
ATOM 3103 O O . SER A 1 398 ? 0.222 27.859 15.594 1 92.12 398 SER A O 1
ATOM 3105 N N . THR A 1 399 ? 1.062 29.734 16.531 1 93.06 399 THR A N 1
ATOM 3106 C CA . THR A 1 399 ? 1.375 30.344 15.234 1 93.06 399 THR A CA 1
ATOM 3107 C C . THR A 1 399 ? 2.389 29.5 14.469 1 93.06 399 THR A C 1
ATOM 3109 O O . THR A 1 399 ? 2.207 29.234 13.281 1 93.06 399 THR A O 1
ATOM 3112 N N . SER A 1 400 ? 3.418 29.078 15.141 1 96.25 400 SER A N 1
ATOM 3113 C CA . SER A 1 400 ? 4.445 28.25 14.523 1 96.25 400 SER A CA 1
ATOM 3114 C C . SER A 1 400 ? 3.859 26.938 13.992 1 96.25 400 SER A C 1
ATOM 3116 O O . SER A 1 400 ? 4.164 26.531 12.875 1 96.25 400 SER A O 1
ATOM 3118 N N . ALA A 1 401 ? 3.004 26.344 14.789 1 95.5 401 ALA A N 1
ATOM 3119 C CA . ALA A 1 401 ? 2.385 25.078 14.406 1 95.5 401 ALA A CA 1
ATOM 3120 C C . ALA A 1 401 ? 1.517 25.234 13.164 1 95.5 401 ALA A C 1
ATOM 3122 O O . ALA A 1 401 ? 1.575 24.422 12.242 1 95.5 401 ALA A O 1
ATOM 3123 N N . ARG A 1 402 ? 0.739 26.281 13.086 1 94.38 402 ARG A N 1
ATOM 3124 C CA . ARG A 1 402 ? -0.16 26.516 11.961 1 94.38 402 ARG A CA 1
ATOM 3125 C C . ARG A 1 402 ? 0.622 26.859 10.695 1 94.38 402 ARG A C 1
ATOM 3127 O O . ARG A 1 402 ? 0.236 26.453 9.594 1 94.38 402 ARG A O 1
ATOM 3134 N N . LEU A 1 403 ? 1.699 27.656 10.875 1 96.38 403 LEU A N 1
ATOM 3135 C CA . LEU A 1 403 ? 2.572 27.938 9.734 1 96.38 403 LEU A CA 1
ATOM 3136 C C . LEU A 1 403 ? 3.195 26.641 9.203 1 96.38 403 LEU A C 1
ATOM 3138 O O . LEU A 1 403 ? 3.264 26.438 7.988 1 96.38 403 LEU A O 1
ATOM 3142 N N . GLY A 1 404 ? 3.635 25.812 10.133 1 97.88 404 GLY A N 1
ATOM 3143 C CA . GLY A 1 404 ? 4.164 24.516 9.727 1 97.88 404 GLY A CA 1
ATOM 3144 C C . GLY A 1 404 ? 3.158 23.672 8.969 1 97.88 404 GLY A C 1
ATOM 3145 O O . GLY A 1 404 ? 3.508 23.016 7.98 1 97.88 404 GLY A O 1
ATOM 3146 N N . ASN A 1 405 ? 1.976 23.688 9.445 1 96.81 405 ASN A N 1
ATOM 3147 C CA . ASN A 1 405 ? 0.92 22.953 8.758 1 96.81 405 ASN A CA 1
ATOM 3148 C C . ASN A 1 405 ? 0.714 23.469 7.336 1 96.81 405 ASN A C 1
ATOM 3150 O O . ASN A 1 405 ? 0.563 22.672 6.406 1 96.81 405 ASN A O 1
ATOM 3154 N N . ALA A 1 406 ? 0.708 24.766 7.199 1 97.69 406 ALA A N 1
ATOM 3155 C CA . ALA A 1 406 ? 0.553 25.359 5.871 1 97.69 406 ALA A CA 1
ATOM 3156 C C . ALA A 1 406 ? 1.702 24.953 4.953 1 97.69 406 ALA A C 1
ATOM 3158 O O . ALA A 1 406 ? 1.487 24.656 3.775 1 97.69 406 ALA A O 1
ATOM 3159 N N . VAL A 1 407 ? 2.891 24.938 5.477 1 98.62 407 VAL A N 1
ATOM 3160 C CA . VAL A 1 407 ? 4.047 24.484 4.707 1 98.62 407 VAL A CA 1
ATOM 3161 C C . VAL A 1 407 ? 3.822 23.062 4.227 1 98.62 407 VAL A C 1
ATOM 3163 O O . VAL A 1 407 ? 4.051 22.75 3.055 1 98.62 407 VAL A O 1
ATOM 3166 N N . SER A 1 408 ? 3.326 22.188 5.098 1 98.19 408 SER A N 1
ATOM 3167 C CA . SER A 1 408 ? 3.119 20.781 4.777 1 98.19 408 SER A CA 1
ATOM 3168 C C . SER A 1 408 ? 2.041 20.609 3.713 1 98.19 408 SER A C 1
ATOM 3170 O O . SER A 1 408 ? 2.053 19.641 2.961 1 98.19 408 SER A O 1
ATOM 3172 N N . GLN A 1 409 ? 1.125 21.578 3.666 1 98.06 409 GLN A N 1
ATOM 3173 C CA . GLN A 1 409 ? 0.033 21.531 2.701 1 98.06 409 GLN A CA 1
ATOM 3174 C C . GLN A 1 409 ? 0.5 21.984 1.319 1 98.06 409 GLN A C 1
ATOM 3176 O O . GLN A 1 409 ? -0.198 21.781 0.324 1 98.06 409 GLN A O 1
ATOM 3181 N N . GLY A 1 410 ? 1.617 22.625 1.276 1 97.62 410 GLY A N 1
ATOM 3182 C CA . GLY A 1 410 ? 2.201 22.922 -0.022 1 97.62 410 GLY A CA 1
ATOM 3183 C C . GLY A 1 410 ? 2.555 24.391 -0.2 1 97.62 410 GLY A C 1
ATOM 3184 O O . GLY A 1 410 ? 3.322 24.734 -1.097 1 97.62 410 GLY A O 1
ATOM 3185 N N . ASP A 1 411 ? 1.962 25.25 0.691 1 98.25 411 ASP A N 1
ATOM 3186 C CA . ASP A 1 411 ? 2.207 26.688 0.573 1 98.25 411 ASP A CA 1
ATOM 3187 C C . ASP A 1 411 ? 1.945 27.391 1.897 1 98.25 411 ASP A C 1
ATOM 3189 O O . ASP A 1 411 ? 0.801 27.484 2.35 1 98.25 411 ASP A O 1
ATOM 3193 N N . TRP A 1 412 ? 3.01 28 2.439 1 98.12 412 TRP A N 1
ATOM 3194 C CA . TRP A 1 412 ? 2.893 28.625 3.758 1 98.12 412 TRP A CA 1
ATOM 3195 C C . TRP A 1 412 ? 1.932 29.797 3.725 1 98.12 412 TRP A C 1
ATOM 3197 O O . TRP A 1 412 ? 1.414 30.219 4.766 1 98.12 412 TRP A O 1
ATOM 3207 N N . THR A 1 413 ? 1.627 30.359 2.568 1 97.88 413 THR A N 1
ATOM 3208 C CA . THR A 1 413 ? 0.772 31.531 2.473 1 97.88 413 THR A CA 1
ATOM 3209 C C . THR A 1 413 ? -0.673 31.188 2.814 1 97.88 413 THR A C 1
ATOM 3211 O O . THR A 1 413 ? -1.488 32.062 3.074 1 97.88 413 THR A O 1
ATOM 3214 N N . LEU A 1 414 ? -0.951 29.922 2.822 1 96.12 414 LEU A N 1
ATOM 3215 C CA . LEU A 1 414 ? -2.27 29.469 3.266 1 96.12 414 LEU A CA 1
ATOM 3216 C C . LEU A 1 414 ? -2.559 29.969 4.68 1 96.12 414 LEU A C 1
ATOM 3218 O O . LEU A 1 414 ? -3.709 30.266 5.016 1 96.12 414 LEU A O 1
ATOM 3222 N N . TYR A 1 415 ? -1.571 30.062 5.469 1 94 415 TYR A N 1
ATOM 3223 C CA . TYR A 1 415 ? -1.72 30.547 6.836 1 94 415 TYR A CA 1
ATOM 3224 C C . TYR A 1 415 ? -2.387 31.922 6.855 1 94 415 TYR A C 1
ATOM 3226 O O . TYR A 1 415 ? -3.205 32.219 7.734 1 94 415 TYR A O 1
ATOM 3234 N N . VAL A 1 416 ? -2.08 32.75 5.91 1 92.88 416 VAL A N 1
ATOM 3235 C CA . VAL A 1 416 ? -2.551 34.125 5.863 1 92.88 416 VAL A CA 1
ATOM 3236 C C . VAL A 1 416 ? -3.846 34.188 5.059 1 92.88 416 VAL A C 1
ATOM 3238 O O . VAL A 1 416 ? -4.766 34.938 5.422 1 92.88 416 VAL A O 1
ATOM 3241 N N . THR A 1 417 ? -3.953 33.406 4.043 1 94.56 417 THR A N 1
ATOM 3242 C CA . THR A 1 417 ? -4.984 33.625 3.041 1 94.56 417 THR A CA 1
ATOM 3243 C C . THR A 1 417 ? -6.207 32.75 3.311 1 94.56 417 THR A C 1
ATOM 3245 O O . THR A 1 417 ? -7.273 32.969 2.74 1 94.56 417 THR A O 1
ATOM 3248 N N . GLU A 1 418 ? -6.121 31.781 4.105 1 92.25 418 GLU A N 1
ATOM 3249 C CA . GLU A 1 418 ? -7.172 30.781 4.285 1 92.25 418 GLU A CA 1
ATOM 3250 C C . GLU A 1 418 ? -8.461 31.422 4.781 1 92.25 418 GLU A C 1
ATOM 3252 O O . GLU A 1 418 ? -9.547 31.125 4.273 1 92.25 418 GLU A O 1
ATOM 3257 N N . LEU A 1 419 ? -8.367 32.344 5.793 1 90.25 419 LEU A N 1
ATOM 3258 C CA . LEU A 1 419 ? -9.562 32.938 6.367 1 90.25 419 LEU A CA 1
ATOM 3259 C C . LEU A 1 419 ? -10.32 33.75 5.316 1 90.25 419 LEU A C 1
ATOM 3261 O O . LEU A 1 419 ? -11.547 33.688 5.246 1 90.25 419 LEU A O 1
ATOM 3265 N N . GLU A 1 420 ? -9.586 34.5 4.555 1 92.44 420 GLU A N 1
ATOM 3266 C CA . GLU A 1 420 ? -10.211 35.25 3.486 1 92.44 420 GLU A CA 1
ATOM 3267 C C . GLU A 1 420 ? -10.906 34.344 2.479 1 92.44 420 GLU A C 1
ATOM 3269 O O . GLU A 1 420 ? -12 34.656 2.006 1 92.44 420 GLU A O 1
ATOM 3274 N N . ALA A 1 421 ? -10.234 33.281 2.148 1 95.38 421 ALA A N 1
ATOM 3275 C CA . ALA A 1 421 ? -10.828 32.312 1.224 1 95.38 421 ALA A CA 1
ATOM 3276 C C . ALA A 1 421 ? -12.125 31.734 1.788 1 95.38 421 ALA A C 1
ATOM 3278 O O . ALA A 1 421 ? -13.109 31.578 1.061 1 95.38 421 ALA A O 1
ATOM 3279 N N . LEU A 1 422 ? -12.141 31.469 3.049 1 95.69 422 LEU A N 1
ATOM 3280 C CA . LEU A 1 422 ? -13.328 30.922 3.699 1 95.69 422 LEU A CA 1
ATOM 3281 C C . LEU A 1 422 ? -14.461 31.938 3.689 1 95.69 422 LEU A C 1
ATOM 3283 O O . LEU A 1 422 ? -15.625 31.578 3.475 1 95.69 422 LEU A O 1
ATOM 3287 N N . GLU A 1 423 ? -14.172 33.188 3.898 1 94.44 423 GLU A N 1
ATOM 3288 C CA . GLU A 1 423 ? -15.172 34.25 3.979 1 94.44 423 GLU A CA 1
ATOM 3289 C C . GLU A 1 423 ? -15.82 34.5 2.621 1 94.44 423 GLU A C 1
ATOM 3291 O O . GLU A 1 423 ? -16.938 35 2.545 1 94.44 423 GLU A O 1
ATOM 3296 N N . LYS A 1 424 ? -15.164 34.094 1.601 1 96.62 424 LYS A N 1
ATOM 3297 C CA . LYS A 1 424 ? -15.672 34.312 0.249 1 96.62 424 LYS A CA 1
ATOM 3298 C C . LYS A 1 424 ? -16.562 33.188 -0.196 1 96.62 424 LYS A C 1
ATOM 3300 O O . LYS A 1 424 ? -17.25 33.281 -1.215 1 96.62 424 LYS A O 1
ATOM 3305 N N . VAL A 1 425 ? -16.594 32.125 0.523 1 98 425 VAL A N 1
ATOM 3306 C CA . VAL A 1 425 ? -17.375 30.953 0.156 1 98 425 VAL A CA 1
ATOM 3307 C C . VAL A 1 425 ? -18.859 31.297 0.183 1 98 425 VAL A C 1
ATOM 3309 O O . VAL A 1 425 ? -19.344 31.938 1.119 1 98 425 VAL A O 1
ATOM 3312 N N . THR A 1 426 ? -19.609 30.875 -0.831 1 98.25 426 THR A N 1
ATOM 3313 C CA . THR A 1 426 ? -21.047 31.094 -0.929 1 98.25 426 THR A CA 1
ATOM 3314 C C . THR A 1 426 ? -21.812 29.797 -0.683 1 98.25 426 THR A C 1
ATOM 3316 O O . THR A 1 426 ? -21.234 28.719 -0.735 1 98.25 426 THR A O 1
ATOM 3319 N N . PRO A 1 427 ? -23.125 29.984 -0.402 1 98.44 427 PRO A N 1
ATOM 3320 C CA . PRO A 1 427 ? -23.938 28.766 -0.307 1 98.44 427 PRO A CA 1
ATOM 3321 C C . PRO A 1 427 ? -23.859 27.906 -1.561 1 98.44 427 PRO A C 1
ATOM 3323 O O . PRO A 1 427 ? -23.812 26.672 -1.462 1 98.44 427 PRO A O 1
ATOM 3326 N N . ALA A 1 428 ? -23.75 28.531 -2.674 1 98.5 428 ALA A N 1
ATOM 3327 C CA . ALA A 1 428 ? -23.672 27.797 -3.934 1 98.5 428 ALA A CA 1
ATOM 3328 C C . ALA A 1 428 ? -22.375 26.984 -4.012 1 98.5 428 ALA A C 1
ATOM 3330 O O . ALA A 1 428 ? -22.359 25.875 -4.535 1 98.5 428 ALA A O 1
ATOM 3331 N N . ASP A 1 429 ? -21.266 27.562 -3.564 1 98.56 429 ASP A N 1
ATOM 3332 C CA . ASP A 1 429 ? -19.984 26.859 -3.535 1 98.56 429 ASP A CA 1
ATOM 3333 C C . ASP A 1 429 ? -20.062 25.609 -2.666 1 98.56 429 ASP A C 1
ATOM 3335 O O . ASP A 1 429 ? -19.578 24.531 -3.057 1 98.56 429 ASP A O 1
ATOM 3339 N N . VAL A 1 430 ? -20.688 25.75 -1.528 1 98.62 430 VAL A N 1
ATOM 3340 C CA . VAL A 1 430 ? -20.797 24.656 -0.574 1 98.62 430 VAL A CA 1
ATOM 3341 C C . VAL A 1 430 ? -21.656 23.531 -1.16 1 98.62 430 VAL A C 1
ATOM 3343 O O . VAL A 1 430 ? -21.297 22.359 -1.076 1 98.62 430 VAL A O 1
ATOM 3346 N N . GLN A 1 431 ? -22.75 23.875 -1.708 1 98.62 431 GLN A N 1
ATOM 3347 C CA . GLN A 1 431 ? -23.641 22.891 -2.297 1 98.62 431 GLN A CA 1
ATOM 3348 C C . GLN A 1 431 ? -22.969 22.172 -3.461 1 98.62 431 GLN A C 1
ATOM 3350 O O . GLN A 1 431 ? -23.078 20.938 -3.596 1 98.62 431 GLN A O 1
ATOM 3355 N N . ARG A 1 432 ? -22.328 22.906 -4.328 1 98.44 432 ARG A N 1
ATOM 3356 C CA . ARG A 1 432 ? -21.594 22.312 -5.445 1 98.44 432 ARG A CA 1
ATOM 3357 C C . ARG A 1 432 ? -20.547 21.328 -4.949 1 98.44 432 ARG A C 1
ATOM 3359 O O . ARG A 1 432 ? -20.438 20.219 -5.484 1 98.44 432 ARG A O 1
ATOM 3366 N N . ALA A 1 433 ? -19.75 21.719 -3.945 1 98.62 433 ALA A N 1
ATOM 3367 C CA . ALA A 1 433 ? -18.734 20.844 -3.387 1 98.62 433 ALA A CA 1
ATOM 3368 C C . ALA A 1 433 ? -19.359 19.594 -2.768 1 98.62 433 ALA A C 1
ATOM 3370 O O . ALA A 1 433 ? -18.844 18.484 -2.939 1 98.62 433 ALA A O 1
ATOM 3371 N N . ALA A 1 434 ? -20.422 19.781 -2.01 1 98.69 434 ALA A N 1
ATOM 3372 C CA . ALA A 1 434 ? -21.109 18.641 -1.408 1 98.69 434 ALA A CA 1
ATOM 3373 C C . ALA A 1 434 ? -21.547 17.641 -2.475 1 98.69 434 ALA A C 1
ATOM 3375 O O . ALA A 1 434 ? -21.359 16.438 -2.322 1 98.69 434 ALA A O 1
ATOM 3376 N N . ARG A 1 435 ? -22.109 18.156 -3.582 1 98.5 435 ARG A N 1
ATOM 3377 C CA . ARG A 1 435 ? -22.609 17.312 -4.668 1 98.5 435 ARG A CA 1
ATOM 3378 C C . ARG A 1 435 ? -21.453 16.594 -5.363 1 98.5 435 ARG A C 1
ATOM 3380 O O . ARG A 1 435 ? -21.609 15.453 -5.82 1 98.5 435 ARG A O 1
ATOM 3387 N N . LYS A 1 436 ? -20.359 17.25 -5.434 1 98.38 436 LYS A N 1
ATOM 3388 C CA . LYS A 1 436 ? -19.203 16.719 -6.145 1 98.38 436 LYS A CA 1
ATOM 3389 C C . LYS A 1 436 ? -18.5 15.641 -5.32 1 98.38 436 LYS A C 1
ATOM 3391 O O . LYS A 1 436 ? -18.094 14.609 -5.852 1 98.38 436 LYS A O 1
ATOM 3396 N N . TYR A 1 437 ? -18.391 15.836 -3.994 1 98.44 437 TYR A N 1
ATOM 3397 C CA . TYR A 1 437 ? -17.469 15.016 -3.217 1 98.44 437 TYR A CA 1
ATOM 3398 C C . TYR A 1 437 ? -18.219 14.047 -2.311 1 98.44 437 TYR A C 1
ATOM 3400 O O . TYR A 1 437 ? -17.734 12.953 -2.02 1 98.44 437 TYR A O 1
ATOM 3408 N N . LEU A 1 438 ? -19.406 14.398 -1.784 1 98.44 438 LEU A N 1
ATOM 3409 C CA . LEU A 1 438 ? -20.125 13.562 -0.832 1 98.44 438 LEU A CA 1
ATOM 3410 C C . LEU A 1 438 ? -21.031 12.57 -1.556 1 98.44 438 LEU A C 1
ATOM 3412 O O . LEU A 1 438 ? -22.219 12.477 -1.257 1 98.44 438 LEU A O 1
ATOM 3416 N N . ILE A 1 439 ? -20.438 11.836 -2.438 1 97.06 439 ILE A N 1
ATOM 3417 C CA . ILE A 1 439 ? -21.188 10.875 -3.238 1 97.06 439 ILE A CA 1
ATOM 3418 C C . ILE A 1 439 ? -20.922 9.461 -2.725 1 97.06 439 ILE A C 1
ATOM 3420 O O . ILE A 1 439 ? -19.797 9.133 -2.344 1 97.06 439 ILE A O 1
ATOM 3424 N N . GLU A 1 440 ? -21.906 8.633 -2.742 1 97.62 440 GLU A N 1
ATOM 3425 C CA . GLU A 1 440 ? -21.812 7.273 -2.219 1 97.62 440 GLU A CA 1
ATOM 3426 C C . GLU A 1 440 ? -20.75 6.469 -2.955 1 97.62 440 GLU A C 1
ATOM 3428 O O . GLU A 1 440 ? -20 5.715 -2.336 1 97.62 440 GLU A O 1
ATOM 3433 N N . ASN A 1 441 ? -20.594 6.664 -4.234 1 97.12 441 ASN A N 1
ATOM 3434 C CA . ASN A 1 441 ? -19.703 5.871 -5.07 1 97.12 441 ASN A CA 1
ATOM 3435 C C . ASN A 1 441 ? -18.234 6.141 -4.734 1 97.12 441 ASN A C 1
ATOM 3437 O O . ASN A 1 441 ? -17.359 5.398 -5.16 1 97.12 441 ASN A O 1
ATOM 3441 N N . GLN A 1 442 ? -17.938 7.125 -3.998 1 97.06 442 GLN A N 1
ATOM 3442 C CA . GLN A 1 442 ? -16.547 7.348 -3.588 1 97.06 442 GLN A CA 1
ATOM 3443 C C . GLN A 1 442 ? -16.422 7.371 -2.066 1 97.06 442 GLN A C 1
ATOM 3445 O O . GLN A 1 442 ? -15.477 7.941 -1.525 1 97.06 442 GLN A O 1
ATOM 3450 N N . SER A 1 443 ? -17.438 6.777 -1.398 1 98.81 443 SER A N 1
ATOM 3451 C CA . SER A 1 443 ? -17.469 6.746 0.061 1 98.81 443 SER A CA 1
ATOM 3452 C C . SER A 1 443 ? -16.859 5.449 0.596 1 98.81 443 SER A C 1
ATOM 3454 O O . SER A 1 443 ? -16.906 4.418 -0.076 1 98.81 443 SER A O 1
ATOM 3456 N N . THR A 1 444 ? -16.266 5.496 1.701 1 98.94 444 THR A N 1
ATOM 3457 C CA . THR A 1 444 ? -15.82 4.367 2.51 1 98.94 444 THR A CA 1
ATOM 3458 C C . THR A 1 444 ? -16.359 4.477 3.934 1 98.94 444 THR A C 1
ATOM 3460 O O . THR A 1 444 ? -16.031 5.426 4.652 1 98.94 444 THR A O 1
ATOM 3463 N N . THR A 1 445 ? -17.172 3.555 4.289 1 98.94 445 THR A N 1
ATOM 3464 C CA . THR A 1 445 ? -17.844 3.578 5.59 1 98.94 445 THR A CA 1
ATOM 3465 C C . THR A 1 445 ? -17.266 2.506 6.508 1 98.94 445 THR A C 1
ATOM 3467 O O . THR A 1 445 ? -17.125 1.346 6.113 1 98.94 445 THR A O 1
ATOM 3470 N N . GLY A 1 446 ? -16.906 2.912 7.715 1 98.88 446 GLY A N 1
ATOM 3471 C CA . GLY A 1 446 ? -16.438 1.973 8.719 1 98.88 446 GLY A CA 1
ATOM 3472 C C . GLY A 1 446 ? -17.25 1.997 9.992 1 98.88 446 GLY A C 1
ATOM 3473 O O . GLY A 1 446 ? -17.625 3.068 10.477 1 98.88 446 GLY A O 1
ATOM 3474 N N . TRP A 1 447 ? -17.609 0.817 10.516 1 98.62 447 TRP A N 1
ATOM 3475 C CA . TRP A 1 447 ? -18.234 0.637 11.82 1 98.62 447 TRP A CA 1
ATOM 3476 C C . TRP A 1 447 ? -17.25 0.019 12.812 1 98.62 447 TRP A C 1
ATOM 3478 O O . TRP A 1 447 ? -16.672 -1.034 12.539 1 98.62 447 TRP A O 1
ATOM 3488 N N . PHE A 1 448 ? -17.047 0.648 13.883 1 97.94 448 PHE A N 1
ATOM 3489 C CA . PHE A 1 448 ? -16.422 -0.007 15.023 1 97.94 448 PHE A CA 1
ATOM 3490 C C . PHE A 1 448 ? -17.484 -0.625 15.938 1 97.94 448 PHE A C 1
ATOM 3492 O O . PHE A 1 448 ? -18.281 0.09 16.531 1 97.94 448 PHE A O 1
ATOM 3499 N N . VAL A 1 449 ? -17.469 -1.89 16.062 1 96.75 449 VAL A N 1
ATOM 3500 C CA . VAL A 1 449 ? -18.422 -2.617 16.891 1 96.75 449 VAL A CA 1
ATOM 3501 C C . VAL A 1 449 ? -17.719 -3.182 18.125 1 96.75 449 VAL A C 1
ATOM 3503 O O . VAL A 1 449 ? -16.938 -4.137 18.031 1 96.75 449 VAL A O 1
ATOM 3506 N N . PRO A 1 450 ? -18.016 -2.631 19.25 1 93.69 450 PRO A N 1
ATOM 3507 C CA . PRO A 1 450 ? -17.344 -3.1 20.469 1 93.69 450 PRO A CA 1
ATOM 3508 C C . PRO A 1 450 ? -17.719 -4.535 20.828 1 93.69 450 PRO A C 1
ATOM 3510 O O . PRO A 1 450 ? -18.891 -4.914 20.719 1 93.69 450 PRO A O 1
ATOM 3513 N N . GLU A 1 451 ? -16.656 -5.293 21.031 1 89 451 GLU A N 1
ATOM 3514 C CA . GLU A 1 451 ? -16.859 -6.645 21.547 1 89 451 GLU A CA 1
ATOM 3515 C C . GLU A 1 451 ? -16.609 -6.699 23.062 1 89 451 GLU A C 1
ATOM 3517 O O . GLU A 1 451 ? -15.766 -5.965 23.578 1 89 451 GLU A O 1
ATOM 3522 N N . LYS A 1 452 ? -17.547 -7.457 23.812 1 71.56 452 LYS A N 1
ATOM 3523 C CA . LYS A 1 452 ? -17.359 -7.602 25.25 1 71.56 452 LYS A CA 1
ATOM 3524 C C . LYS A 1 452 ? -16.094 -8.406 25.562 1 71.56 452 LYS A C 1
ATOM 3526 O O . LYS A 1 452 ? -15.742 -9.328 24.828 1 71.56 452 LYS A O 1
ATOM 3531 N N . SER A 1 453 ? -15.062 -7.785 26.172 1 55.5 453 SER A N 1
ATOM 3532 C CA . SER A 1 453 ? -13.922 -8.555 26.656 1 55.5 453 SER A CA 1
ATOM 3533 C C . SER A 1 453 ? -14.359 -9.883 27.25 1 55.5 453 SER A C 1
ATOM 3535 O O . SER A 1 453 ? -15.297 -9.93 28.047 1 55.5 453 SER A O 1
ATOM 3537 N N . SER A 1 454 ? -14.414 -10.945 26.516 1 42.06 454 SER A N 1
ATOM 3538 C CA . SER A 1 454 ? -14.609 -12.141 27.328 1 42.06 454 SER A CA 1
ATOM 3539 C C . SER A 1 454 ? -13.625 -12.188 28.5 1 42.06 454 SER A C 1
ATOM 3541 O O . SER A 1 454 ? -12.492 -11.711 28.375 1 42.06 454 SER A O 1
ATOM 3543 N N . MET B 1 1 ? -1.088 -100.375 -16.047 1 26.91 1 MET B N 1
ATOM 3544 C CA . MET B 1 1 ? -1.463 -99 -16.469 1 26.91 1 MET B CA 1
ATOM 3545 C C . MET B 1 1 ? -0.557 -97.938 -15.836 1 26.91 1 MET B C 1
ATOM 3547 O O . MET B 1 1 ? -0.397 -97.938 -14.617 1 26.91 1 MET B O 1
ATOM 3551 N N . SER B 1 2 ? 0.491 -97.438 -16.641 1 25.61 2 SER B N 1
ATOM 3552 C CA . SER B 1 2 ? 1.729 -96.688 -16.484 1 25.61 2 SER B CA 1
ATOM 3553 C C . SER B 1 2 ? 1.447 -95.25 -16.031 1 25.61 2 SER B C 1
ATOM 3555 O O . SER B 1 2 ? 0.666 -94.5 -16.656 1 25.61 2 SER B O 1
ATOM 3557 N N . VAL B 1 3 ? 1.49 -94.938 -14.742 1 24.5 3 VAL B N 1
ATOM 3558 C CA . VAL B 1 3 ? 1.303 -93.75 -13.961 1 24.5 3 VAL B CA 1
ATOM 3559 C C . VAL B 1 3 ? 2.299 -92.688 -14.414 1 24.5 3 VAL B C 1
ATOM 3561 O O . VAL B 1 3 ? 3.508 -92.812 -14.219 1 24.5 3 VAL B O 1
ATOM 3564 N N . ARG B 1 4 ? 2.146 -92.125 -15.633 1 25.14 4 ARG B N 1
ATOM 3565 C CA . ARG B 1 4 ? 2.98 -91 -16.125 1 25.14 4 ARG B CA 1
ATOM 3566 C C . ARG B 1 4 ? 2.971 -89.875 -15.141 1 25.14 4 ARG B C 1
ATOM 3568 O O . ARG B 1 4 ? 1.914 -89.312 -14.852 1 25.14 4 ARG B O 1
ATOM 3575 N N . ARG B 1 5 ? 3.801 -89.812 -14.109 1 26.09 5 ARG B N 1
ATOM 3576 C CA . ARG B 1 5 ? 4.035 -88.75 -13.133 1 26.09 5 ARG B CA 1
ATOM 3577 C C . ARG B 1 5 ? 4.348 -87.438 -13.828 1 26.09 5 ARG B C 1
ATOM 3579 O O . ARG B 1 5 ? 5.336 -87.375 -14.562 1 26.09 5 ARG B O 1
ATOM 3586 N N . LEU B 1 6 ? 3.309 -86.812 -14.422 1 29.59 6 LEU B N 1
ATOM 3587 C CA . LEU B 1 6 ? 3.477 -85.5 -15.039 1 29.59 6 LEU B CA 1
ATOM 3588 C C . LEU B 1 6 ? 4.102 -84.5 -14.062 1 29.59 6 LEU B C 1
ATOM 3590 O O . LEU B 1 6 ? 3.602 -84.312 -12.945 1 29.59 6 LEU B O 1
ATOM 3594 N N . ILE B 1 7 ? 5.43 -84.312 -14.047 1 33.12 7 ILE B N 1
ATOM 3595 C CA . ILE B 1 7 ? 6.289 -83.312 -13.359 1 33.12 7 ILE B CA 1
ATOM 3596 C C . ILE B 1 7 ? 5.871 -81.938 -13.719 1 33.12 7 ILE B C 1
ATOM 3598 O O . ILE B 1 7 ? 5.941 -81.5 -14.883 1 33.12 7 ILE B O 1
ATOM 3602 N N . CYS B 1 8 ? 4.727 -81.375 -13.289 1 31.09 8 CYS B N 1
ATOM 3603 C CA . CYS B 1 8 ? 4.395 -80 -13.508 1 31.09 8 CYS B CA 1
ATOM 3604 C C . CYS B 1 8 ? 5.469 -79.062 -12.922 1 31.09 8 CYS B C 1
ATOM 3606 O O . CYS B 1 8 ? 5.707 -79.062 -11.711 1 31.09 8 CYS B O 1
ATOM 3608 N N . THR B 1 9 ? 6.598 -78.875 -13.586 1 33.38 9 THR B N 1
ATOM 3609 C CA . THR B 1 9 ? 7.594 -77.875 -13.234 1 33.38 9 THR B CA 1
ATOM 3610 C C . THR B 1 9 ? 6.953 -76.5 -13.117 1 33.38 9 THR B C 1
ATOM 3612 O O . THR B 1 9 ? 6.32 -76 -14.062 1 33.38 9 THR B O 1
ATOM 3615 N N . TRP B 1 10 ? 6.508 -76.062 -11.938 1 32.03 10 TRP B N 1
ATOM 3616 C CA . TRP B 1 10 ? 6.062 -74.688 -11.578 1 32.03 10 TRP B CA 1
ATOM 3617 C C . TRP B 1 10 ? 7.125 -73.688 -11.914 1 32.03 10 TRP B C 1
ATOM 3619 O O . TRP B 1 10 ? 8.234 -73.688 -11.383 1 32.03 10 TRP B O 1
ATOM 3629 N N . LEU B 1 11 ? 7.258 -73.25 -13.172 1 34.59 11 LEU B N 1
ATOM 3630 C CA . LEU B 1 11 ? 8.07 -72.062 -13.523 1 34.59 11 LEU B CA 1
ATOM 3631 C C . LEU B 1 11 ? 7.641 -70.875 -12.719 1 34.59 11 LEU B C 1
ATOM 3633 O O . LEU B 1 11 ? 6.492 -70.375 -12.82 1 34.59 11 LEU B O 1
ATOM 3637 N N . SER B 1 12 ? 8.156 -70.625 -11.508 1 34.16 12 SER B N 1
ATOM 3638 C CA . SER B 1 12 ? 8.023 -69.375 -10.734 1 34.16 12 SER B CA 1
ATOM 3639 C C . SER B 1 12 ? 8.406 -68.188 -11.562 1 34.16 12 SER B C 1
ATOM 3641 O O . SER B 1 12 ? 9.562 -68.062 -11.984 1 34.16 12 SER B O 1
ATOM 3643 N N . LEU B 1 13 ? 7.527 -67.625 -12.367 1 37.91 13 LEU B N 1
ATOM 3644 C CA . LEU B 1 13 ? 7.723 -66.312 -12.992 1 37.91 13 LEU B CA 1
ATOM 3645 C C . LEU B 1 13 ? 7.988 -65.25 -11.938 1 37.91 13 LEU B C 1
ATOM 3647 O O . LEU B 1 13 ? 7.109 -64.938 -11.141 1 37.91 13 LEU B O 1
ATOM 3651 N N . CYS B 1 14 ? 9.219 -65.062 -11.383 1 37.38 14 CYS B N 1
ATOM 3652 C CA . CYS B 1 14 ? 9.57 -63.906 -10.578 1 37.38 14 CYS B CA 1
ATOM 3653 C C . CYS B 1 14 ? 9.266 -62.625 -11.312 1 37.38 14 CYS B C 1
ATOM 3655 O O . CYS B 1 14 ? 9.742 -62.406 -12.43 1 37.38 14 CYS B O 1
ATOM 3657 N N . PRO B 1 15 ? 8.117 -61.969 -11.055 1 38.84 15 PRO B N 1
ATOM 3658 C CA . PRO B 1 15 ? 7.945 -60.656 -11.648 1 38.84 15 PRO B CA 1
ATOM 3659 C C . PRO B 1 15 ? 9.148 -59.75 -11.43 1 38.84 15 PRO B C 1
ATOM 3661 O O . PRO B 1 15 ? 9.609 -59.562 -10.289 1 38.84 15 PRO B O 1
ATOM 3664 N N . LEU B 1 16 ? 10.117 -59.656 -12.352 1 37.25 16 LEU B N 1
ATOM 3665 C CA . LEU B 1 16 ? 11.109 -58.594 -12.32 1 37.25 16 LEU B CA 1
ATOM 3666 C C . LEU B 1 16 ? 10.43 -57.219 -12.117 1 37.25 16 LEU B C 1
ATOM 3668 O O . LEU B 1 16 ? 9.672 -56.781 -12.977 1 37.25 16 LEU B O 1
ATOM 3672 N N . ILE B 1 17 ? 10.109 -56.875 -10.914 1 38.69 17 ILE B N 1
ATOM 3673 C CA . ILE B 1 17 ? 9.844 -55.469 -10.664 1 38.69 17 ILE B CA 1
ATOM 3674 C C . ILE B 1 17 ? 10.969 -54.625 -11.258 1 38.69 17 ILE B C 1
ATOM 3676 O O . ILE B 1 17 ? 12.117 -54.719 -10.805 1 38.69 17 ILE B O 1
ATOM 3680 N N . ALA B 1 18 ? 10.891 -54.312 -12.516 1 37.03 18 ALA B N 1
ATOM 3681 C CA . ALA B 1 18 ? 11.758 -53.281 -13.047 1 37.03 18 ALA B CA 1
ATOM 3682 C C . ALA B 1 18 ? 11.852 -52.094 -12.078 1 37.03 18 ALA B C 1
ATOM 3684 O O . ALA B 1 18 ? 10.875 -51.375 -11.867 1 37.03 18 ALA B O 1
ATOM 3685 N N . GLY B 1 19 ? 12.625 -52.219 -11.094 1 38.56 19 GLY B N 1
ATOM 3686 C CA . GLY B 1 19 ? 12.93 -50.969 -10.391 1 38.56 19 GLY B CA 1
ATOM 3687 C C . GLY B 1 19 ? 13.164 -49.781 -11.32 1 38.56 19 GLY B C 1
ATOM 3688 O O . GLY B 1 19 ? 13.977 -49.875 -12.242 1 38.56 19 GLY B O 1
ATOM 3689 N N . THR B 1 20 ? 12.172 -49.031 -11.641 1 41.72 20 THR B N 1
ATOM 3690 C CA . THR B 1 20 ? 12.492 -47.75 -12.273 1 41.72 20 THR B CA 1
ATOM 3691 C C . THR B 1 20 ? 13.797 -47.188 -11.727 1 41.72 20 THR B C 1
ATOM 3693 O O . THR B 1 20 ? 13.875 -46.812 -10.555 1 41.72 20 THR B O 1
ATOM 3696 N N . ALA B 1 21 ? 14.844 -47.688 -12.125 1 43.59 21 ALA B N 1
ATOM 3697 C CA . ALA B 1 21 ? 16.156 -47.156 -11.797 1 43.59 21 ALA B CA 1
ATOM 3698 C C . ALA B 1 21 ? 16.156 -45.625 -11.844 1 43.59 21 ALA B C 1
ATOM 3700 O O . ALA B 1 21 ? 16.016 -45.031 -12.922 1 43.59 21 ALA B O 1
ATOM 3701 N N . THR B 1 22 ? 15.758 -44.969 -10.852 1 52.47 22 THR B N 1
ATOM 3702 C CA . THR B 1 22 ? 15.984 -43.531 -10.758 1 52.47 22 THR B CA 1
ATOM 3703 C C . THR B 1 22 ? 17.422 -43.188 -11.133 1 52.47 22 THR B C 1
ATOM 3705 O O . THR B 1 22 ? 18.375 -43.75 -10.555 1 52.47 22 THR B O 1
ATOM 3708 N N . ALA B 1 23 ? 17.688 -42.938 -12.43 1 62.59 23 ALA B N 1
ATOM 3709 C CA . ALA B 1 23 ? 19.016 -42.562 -12.898 1 62.59 23 ALA B CA 1
ATOM 3710 C C . ALA B 1 23 ? 19.719 -41.688 -11.875 1 62.59 23 ALA B C 1
ATOM 3712 O O . ALA B 1 23 ? 19.125 -40.781 -11.305 1 62.59 23 ALA B O 1
ATOM 3713 N N . GLN B 1 24 ? 20.797 -42.094 -11.383 1 77.81 24 GLN B N 1
ATOM 3714 C CA . GLN B 1 24 ? 21.656 -41.375 -10.461 1 77.81 24 GLN B CA 1
ATOM 3715 C C . GLN B 1 24 ? 21.969 -39.969 -11 1 77.81 24 GLN B C 1
ATOM 3717 O O . GLN B 1 24 ? 22.125 -39.781 -12.211 1 77.81 24 GLN B O 1
ATOM 3722 N N . PRO B 1 25 ? 21.875 -38.969 -10.086 1 86.06 25 PRO B N 1
ATOM 3723 C CA . PRO B 1 25 ? 22.266 -37.625 -10.516 1 86.06 25 PRO B CA 1
ATOM 3724 C C . PRO B 1 25 ? 23.672 -37.562 -11.109 1 86.06 25 PRO B C 1
ATOM 3726 O O . PRO B 1 25 ? 24.562 -38.312 -10.656 1 86.06 25 PRO B O 1
ATOM 3729 N N . VAL B 1 26 ? 23.797 -36.844 -12.078 1 89.94 26 VAL B N 1
ATOM 3730 C CA . VAL B 1 26 ? 25.078 -36.75 -12.758 1 89.94 26 VAL B CA 1
ATOM 3731 C C . VAL B 1 26 ? 25.984 -35.781 -11.984 1 89.94 26 VAL B C 1
ATOM 3733 O O . VAL B 1 26 ? 25.516 -34.812 -11.383 1 89.94 26 VAL B O 1
ATOM 3736 N N . GLU B 1 27 ? 27.25 -36.094 -11.969 1 90.44 27 GLU B N 1
ATOM 3737 C CA . GLU B 1 27 ? 28.234 -35.188 -11.391 1 90.44 27 GLU B CA 1
ATOM 3738 C C . GLU B 1 27 ? 28.844 -34.281 -12.453 1 90.44 27 GLU B C 1
ATOM 3740 O O . GLU B 1 27 ? 29.359 -34.781 -13.461 1 90.44 27 GLU B O 1
ATOM 3745 N N . VAL B 1 28 ? 28.656 -33.094 -12.227 1 90.69 28 VAL B N 1
ATOM 3746 C CA . VAL B 1 28 ? 29.203 -32.125 -13.141 1 90.69 28 VAL B CA 1
ATOM 3747 C C . VAL B 1 28 ? 30.094 -31.141 -12.375 1 90.69 28 VAL B C 1
ATOM 3749 O O . VAL B 1 28 ? 29.656 -30.562 -11.367 1 90.69 28 VAL B O 1
ATOM 3752 N N . PRO B 1 29 ? 31.375 -30.953 -12.828 1 93.75 29 PRO B N 1
ATOM 3753 C CA . PRO B 1 29 ? 32.25 -30 -12.148 1 93.75 29 PRO B CA 1
ATOM 3754 C C . PRO B 1 29 ? 31.609 -28.609 -12.023 1 93.75 29 PRO B C 1
ATOM 3756 O O . PRO B 1 29 ? 30.969 -28.141 -12.969 1 93.75 29 PRO B O 1
ATOM 3759 N N . GLY B 1 30 ? 31.734 -28.047 -10.82 1 96.5 30 GLY B N 1
ATOM 3760 C CA . GLY B 1 30 ? 31.219 -26.703 -10.594 1 96.5 30 GLY B CA 1
ATOM 3761 C C . GLY B 1 30 ? 29.812 -26.703 -10.016 1 96.5 30 GLY B C 1
ATOM 3762 O O . GLY B 1 30 ? 29.297 -25.641 -9.633 1 96.5 30 GLY B O 1
ATOM 3763 N N . PHE B 1 31 ? 29.25 -27.906 -9.992 1 97.56 31 PHE B N 1
ATOM 3764 C CA . PHE B 1 31 ? 27.922 -28.031 -9.414 1 97.56 31 PHE B CA 1
ATOM 3765 C C . PHE B 1 31 ? 27.953 -28.906 -8.164 1 97.56 31 PHE B C 1
ATOM 3767 O O . PHE B 1 31 ? 28.688 -29.875 -8.102 1 97.56 31 PHE B O 1
ATOM 3774 N N . SER B 1 32 ? 27.141 -28.547 -7.184 1 98 32 SER B N 1
ATOM 3775 C CA . SER B 1 32 ? 26.797 -29.422 -6.062 1 98 32 SER B CA 1
ATOM 3776 C C . SER B 1 32 ? 25.391 -29.984 -6.211 1 98 32 SER B C 1
ATOM 3778 O O . SER B 1 32 ? 24.438 -29.234 -6.457 1 98 32 SER B O 1
ATOM 3780 N N . HIS B 1 33 ? 25.281 -31.234 -6.199 1 97.69 33 HIS B N 1
ATOM 3781 C CA . HIS B 1 33 ? 23.953 -31.859 -6.152 1 97.69 33 HIS B CA 1
ATOM 3782 C C . HIS B 1 33 ? 23.312 -31.656 -4.789 1 97.69 33 HIS B C 1
ATOM 3784 O O . HIS B 1 33 ? 23.922 -31.938 -3.758 1 97.69 33 HIS B O 1
ATOM 3790 N N . VAL B 1 34 ? 22.125 -31.156 -4.75 1 97.88 34 VAL B N 1
ATOM 3791 C CA . VAL B 1 34 ? 21.469 -30.797 -3.494 1 97.88 34 VAL B CA 1
ATOM 3792 C C . VAL B 1 34 ? 20.5 -31.891 -3.088 1 97.88 34 VAL B C 1
ATOM 3794 O O . VAL B 1 34 ? 20.578 -32.438 -1.978 1 97.88 34 VAL B O 1
ATOM 3797 N N . ARG B 1 35 ? 19.547 -32.25 -3.973 1 96.5 35 ARG B N 1
ATOM 3798 C CA . ARG B 1 35 ? 18.578 -33.281 -3.682 1 96.5 35 ARG B CA 1
ATOM 3799 C C . ARG B 1 35 ? 17.891 -33.75 -4.957 1 96.5 35 ARG B C 1
ATOM 3801 O O . ARG B 1 35 ? 17.984 -33.125 -6 1 96.5 35 ARG B O 1
ATOM 3808 N N . SER B 1 36 ? 17.328 -35 -4.91 1 97.38 36 SER B N 1
ATOM 3809 C CA . SER B 1 36 ? 16.516 -35.594 -5.965 1 97.38 36 SER B CA 1
ATOM 3810 C C . SER B 1 36 ? 15.164 -36.062 -5.441 1 97.38 36 SER B C 1
ATOM 3812 O O . SER B 1 36 ? 15.055 -36.531 -4.312 1 97.38 36 SER B O 1
ATOM 3814 N N . LEU B 1 37 ? 14.195 -35.719 -6.23 1 96.88 37 LEU B N 1
ATOM 3815 C CA . LEU B 1 37 ? 12.852 -36.219 -5.906 1 96.88 37 LEU B CA 1
ATOM 3816 C C . LEU B 1 37 ? 11.992 -36.312 -7.16 1 96.88 37 LEU B C 1
ATOM 3818 O O . LEU B 1 37 ? 11.922 -35.344 -7.945 1 96.88 37 LEU B O 1
ATOM 3822 N N . GLY B 1 38 ? 11.352 -37.469 -7.402 1 93.25 38 GLY B N 1
ATOM 3823 C CA . GLY B 1 38 ? 10.406 -37.625 -8.492 1 93.25 38 GLY B CA 1
ATOM 3824 C C . GLY B 1 38 ? 11.039 -37.5 -9.859 1 93.25 38 GLY B C 1
ATOM 3825 O O . GLY B 1 38 ? 10.445 -36.906 -10.773 1 93.25 38 GLY B O 1
ATOM 3826 N N . GLY B 1 39 ? 12.25 -37.844 -9.992 1 93.62 39 GLY B N 1
ATOM 3827 C CA . GLY B 1 39 ? 12.945 -37.781 -11.266 1 93.62 39 GLY B CA 1
ATOM 3828 C C . GLY B 1 39 ? 13.523 -36.406 -11.555 1 93.62 39 GLY B C 1
ATOM 3829 O O . GLY B 1 39 ? 14.016 -36.156 -12.664 1 93.62 39 GLY B O 1
ATOM 3830 N N . ILE B 1 40 ? 13.469 -35.562 -10.586 1 96.81 40 ILE B N 1
ATOM 3831 C CA . ILE B 1 40 ? 14 -34.188 -10.719 1 96.81 40 ILE B CA 1
ATOM 3832 C C . ILE B 1 40 ? 15.25 -34.062 -9.844 1 96.81 40 ILE B C 1
ATOM 3834 O O . ILE B 1 40 ? 15.242 -34.438 -8.672 1 96.81 40 ILE B O 1
ATOM 3838 N N . ASP B 1 41 ? 16.266 -33.531 -10.391 1 98.19 41 ASP B N 1
ATOM 3839 C CA . ASP B 1 41 ? 17.5 -33.281 -9.656 1 98.19 41 ASP B CA 1
ATOM 3840 C C . ASP B 1 41 ? 17.719 -31.781 -9.461 1 98.19 41 ASP B C 1
ATOM 3842 O O . ASP B 1 41 ? 17.594 -31 -10.414 1 98.19 41 ASP B O 1
ATOM 3846 N N . GLU B 1 42 ? 18.031 -31.406 -8.234 1 98.69 42 GLU B N 1
ATOM 3847 C CA . GLU B 1 42 ? 18.391 -30.031 -7.902 1 98.69 42 GLU B CA 1
ATOM 3848 C C . GLU B 1 42 ? 19.906 -29.875 -7.785 1 98.69 42 GLU B C 1
ATOM 3850 O O . GLU B 1 42 ? 20.562 -30.609 -7.047 1 98.69 42 GLU B O 1
ATOM 3855 N N . TYR B 1 43 ? 20.438 -28.969 -8.516 1 98.69 43 TYR B N 1
ATOM 3856 C CA . TYR B 1 43 ? 21.844 -28.625 -8.453 1 98.69 43 TYR B CA 1
ATOM 3857 C C . TYR B 1 43 ? 22.031 -27.172 -8.039 1 98.69 43 TYR B C 1
ATOM 3859 O O . TYR B 1 43 ? 21.125 -26.359 -8.172 1 98.69 43 TYR B O 1
ATOM 3867 N N . ARG B 1 44 ? 23.188 -26.891 -7.504 1 98.75 44 ARG B N 1
ATOM 3868 C CA . ARG B 1 44 ? 23.609 -25.516 -7.211 1 98.75 44 ARG B CA 1
ATOM 3869 C C . ARG B 1 44 ? 24.922 -25.203 -7.914 1 98.75 44 ARG B C 1
ATOM 3871 O O . ARG B 1 44 ? 25.891 -25.969 -7.824 1 98.75 44 ARG B O 1
ATOM 3878 N N . LEU B 1 45 ? 24.906 -24.234 -8.672 1 98.69 45 LEU B N 1
ATOM 3879 C CA . LEU B 1 45 ? 26.156 -23.766 -9.258 1 98.69 45 LEU B CA 1
ATOM 3880 C C . LEU B 1 45 ? 27.047 -23.141 -8.203 1 98.69 45 LEU B C 1
ATOM 3882 O O . LEU B 1 45 ? 26.734 -22.078 -7.656 1 98.69 45 LEU B O 1
ATOM 3886 N N . ASP B 1 46 ? 28.156 -23.688 -7.922 1 98.12 46 ASP B N 1
ATOM 3887 C CA . ASP B 1 46 ? 29 -23.359 -6.777 1 98.12 46 ASP B CA 1
ATOM 3888 C C . ASP B 1 46 ? 29.516 -21.922 -6.863 1 98.12 46 ASP B C 1
ATOM 3890 O O . ASP B 1 46 ? 29.656 -21.234 -5.844 1 98.12 46 ASP B O 1
ATOM 3894 N N . ALA B 1 47 ? 29.734 -21.469 -8.023 1 97.94 47 ALA B N 1
ATOM 3895 C CA . ALA B 1 47 ? 30.391 -20.172 -8.234 1 97.94 47 ALA B CA 1
ATOM 3896 C C . ALA B 1 47 ? 29.5 -19.016 -7.785 1 97.94 47 ALA B C 1
ATOM 3898 O O . ALA B 1 47 ? 30 -17.969 -7.391 1 97.94 47 ALA B O 1
ATOM 3899 N N . ASN B 1 48 ? 28.203 -19.234 -7.812 1 98.56 48 ASN B N 1
ATOM 3900 C CA . ASN B 1 48 ? 27.375 -18.047 -7.641 1 98.56 48 ASN B CA 1
ATOM 3901 C C . ASN B 1 48 ? 26.031 -18.375 -7.004 1 98.56 48 ASN B C 1
ATOM 3903 O O . ASN B 1 48 ? 25.219 -17.484 -6.77 1 98.56 48 ASN B O 1
ATOM 3907 N N . GLY B 1 49 ? 25.688 -19.641 -6.797 1 98.31 49 GLY B N 1
ATOM 3908 C CA . GLY B 1 49 ? 24.5 -20.016 -6.047 1 98.31 49 GLY B CA 1
ATOM 3909 C C . GLY B 1 49 ? 23.281 -20.234 -6.926 1 98.31 49 GLY B C 1
ATOM 3910 O O . GLY B 1 49 ? 22.188 -20.453 -6.422 1 98.31 49 GLY B O 1
ATOM 3911 N N . LEU B 1 50 ? 23.406 -20.25 -8.227 1 98.81 50 LEU B N 1
ATOM 3912 C CA . LEU B 1 50 ? 22.297 -20.516 -9.141 1 98.81 50 LEU B CA 1
ATOM 3913 C C . LEU B 1 50 ? 21.734 -21.922 -8.922 1 98.81 50 LEU B C 1
ATOM 3915 O O . LEU B 1 50 ? 22.5 -22.891 -8.867 1 98.81 50 LEU B O 1
ATOM 3919 N N . THR B 1 51 ? 20.422 -21.969 -8.75 1 98.88 51 THR B N 1
ATOM 3920 C CA . THR B 1 51 ? 19.766 -23.266 -8.648 1 98.88 51 THR B CA 1
ATOM 3921 C C . THR B 1 51 ? 19.359 -23.781 -10.023 1 98.88 51 THR B C 1
ATOM 3923 O O . THR B 1 51 ? 18.875 -23.016 -10.867 1 98.88 51 THR B O 1
ATOM 3926 N N . VAL B 1 52 ? 19.547 -25.094 -10.219 1 98.88 52 VAL B N 1
ATOM 3927 C CA . VAL B 1 52 ? 19.109 -25.734 -11.453 1 98.88 52 VAL B CA 1
ATOM 3928 C C . VAL B 1 52 ? 18.281 -26.969 -11.133 1 98.88 52 VAL B C 1
ATOM 3930 O O . VAL B 1 52 ? 18.703 -27.828 -10.344 1 98.88 52 VAL B O 1
ATOM 3933 N N . LEU B 1 53 ? 17.125 -26.984 -11.664 1 98.81 53 LEU B N 1
ATOM 3934 C CA . LEU B 1 53 ? 16.297 -28.188 -11.617 1 98.81 53 LEU B CA 1
ATOM 3935 C C . LEU B 1 53 ? 16.297 -28.906 -12.961 1 98.81 53 LEU B C 1
ATOM 3937 O O . LEU B 1 53 ? 15.953 -28.312 -13.984 1 98.81 53 LEU B O 1
ATOM 3941 N N . ALA B 1 54 ? 16.703 -30.188 -12.969 1 98.44 54 ALA B N 1
ATOM 3942 C CA . ALA B 1 54 ? 16.797 -30.984 -14.188 1 98.44 54 ALA B CA 1
ATOM 3943 C C . ALA B 1 54 ? 15.836 -32.156 -14.141 1 98.44 54 ALA B C 1
ATOM 3945 O O . ALA B 1 54 ? 15.875 -32.969 -13.219 1 98.44 54 ALA B O 1
ATOM 3946 N N . ALA B 1 55 ? 14.977 -32.219 -15.117 1 96.81 55 ALA B N 1
ATOM 3947 C CA . ALA B 1 55 ? 14.031 -33.344 -15.281 1 96.81 55 ALA B CA 1
ATOM 3948 C C . ALA B 1 55 ? 14.094 -33.906 -16.688 1 96.81 55 ALA B C 1
ATOM 3950 O O . ALA B 1 55 ? 13.18 -33.719 -17.5 1 96.81 55 ALA B O 1
ATOM 3951 N N . PRO B 1 56 ? 15.109 -34.719 -16.891 1 96.06 56 PRO B N 1
ATOM 3952 C CA . PRO B 1 56 ? 15.234 -35.312 -18.234 1 96.06 56 PRO B CA 1
ATOM 3953 C C . PRO B 1 56 ? 14.109 -36.312 -18.547 1 96.06 56 PRO B C 1
ATOM 3955 O O . PRO B 1 56 ? 13.648 -37.031 -17.656 1 96.06 56 PRO B O 1
ATOM 3958 N N . ASP B 1 57 ? 13.617 -36.219 -19.781 1 92.38 57 ASP B N 1
ATOM 3959 C CA . ASP B 1 57 ? 12.625 -37.125 -20.328 1 92.38 57 ASP B CA 1
ATOM 3960 C C . ASP B 1 57 ? 13.008 -37.594 -21.734 1 92.38 57 ASP B C 1
ATOM 3962 O O . ASP B 1 57 ? 12.656 -36.938 -22.719 1 92.38 57 ASP B O 1
ATOM 3966 N N . PRO B 1 58 ? 13.57 -38.688 -21.797 1 85.56 58 PRO B N 1
ATOM 3967 C CA . PRO B 1 58 ? 14.047 -39.156 -23.094 1 85.56 58 PRO B CA 1
ATOM 3968 C C . PRO B 1 58 ? 12.906 -39.438 -24.078 1 85.56 58 PRO B C 1
ATOM 3970 O O . PRO B 1 58 ? 13.141 -39.562 -25.281 1 85.56 58 PRO B O 1
ATOM 3973 N N . ALA B 1 59 ? 11.758 -39.594 -23.578 1 89.25 59 ALA B N 1
ATOM 3974 C CA . ALA B 1 59 ? 10.609 -39.844 -24.453 1 89.25 59 ALA B CA 1
ATOM 3975 C C . ALA B 1 59 ? 10.117 -38.531 -25.094 1 89.25 59 ALA B C 1
ATOM 3977 O O . ALA B 1 59 ? 9.344 -38.562 -26.062 1 89.25 59 ALA B O 1
ATOM 3978 N N . ALA B 1 60 ? 10.57 -37.438 -24.562 1 92 60 ALA B N 1
ATOM 3979 C CA . ALA B 1 60 ? 10.18 -36.125 -25.125 1 92 60 ALA B CA 1
ATOM 3980 C C . ALA B 1 60 ? 10.969 -35.844 -26.391 1 92 60 ALA B C 1
ATOM 3982 O O . ALA B 1 60 ? 12.023 -36.438 -26.641 1 92 60 ALA B O 1
ATOM 3983 N N . THR B 1 61 ? 10.359 -34.938 -27.219 1 92.56 61 THR B N 1
ATOM 3984 C CA . THR B 1 61 ? 11.016 -34.594 -28.484 1 92.56 61 THR B CA 1
ATOM 3985 C C . THR B 1 61 ? 11.547 -33.156 -28.422 1 92.56 61 THR B C 1
ATOM 3987 O O . THR B 1 61 ? 12.195 -32.719 -29.359 1 92.56 61 THR B O 1
ATOM 3990 N N . VAL B 1 62 ? 11.18 -32.5 -27.375 1 95.81 62 VAL B N 1
ATOM 3991 C CA . VAL B 1 62 ? 11.617 -31.109 -27.203 1 95.81 62 VAL B CA 1
ATOM 3992 C C . VAL B 1 62 ? 12.109 -30.891 -25.781 1 95.81 62 VAL B C 1
ATOM 3994 O O . VAL B 1 62 ? 11.992 -31.797 -24.938 1 95.81 62 VAL B O 1
ATOM 3997 N N . VAL B 1 63 ? 12.711 -29.734 -25.5 1 97.19 63 VAL B N 1
ATOM 3998 C CA . VAL B 1 63 ? 13.172 -29.344 -24.172 1 97.19 63 VAL B CA 1
ATOM 3999 C C . VAL B 1 63 ? 12.57 -27.984 -23.797 1 97.19 63 VAL B C 1
ATOM 4001 O O . VAL B 1 63 ? 12.445 -27.094 -24.641 1 97.19 63 VAL B O 1
ATOM 4004 N N . SER B 1 64 ? 12.086 -27.922 -22.609 1 97.81 64 SER B N 1
ATOM 4005 C CA . SER B 1 64 ? 11.703 -26.641 -22.031 1 97.81 64 SER B CA 1
ATOM 4006 C C . SER B 1 64 ? 12.812 -26.062 -21.156 1 97.81 64 SER B C 1
ATOM 4008 O O . SER B 1 64 ? 13.336 -26.766 -20.281 1 97.81 64 SER B O 1
ATOM 4010 N N . PHE B 1 65 ? 13.219 -24.875 -21.422 1 98.56 65 PHE B N 1
ATOM 4011 C CA . PHE B 1 65 ? 14.156 -24.125 -20.594 1 98.56 65 PHE B CA 1
ATOM 4012 C C . PHE B 1 65 ? 13.492 -22.891 -20 1 98.56 65 PHE B C 1
ATOM 4014 O O . PHE B 1 65 ? 12.906 -22.078 -20.734 1 98.56 65 PHE B O 1
ATOM 4021 N N . GLN B 1 66 ? 13.586 -22.812 -18.641 1 98.62 66 GLN B N 1
ATOM 4022 C CA . GLN B 1 66 ? 12.961 -21.719 -17.906 1 98.62 66 GLN B CA 1
ATOM 4023 C C . GLN B 1 66 ? 13.938 -21.094 -16.922 1 98.62 66 GLN B C 1
ATOM 4025 O O . GLN B 1 66 ? 14.688 -21.797 -16.234 1 98.62 66 GLN B O 1
ATOM 4030 N N . VAL B 1 67 ? 14.016 -19.797 -16.938 1 98.88 67 VAL B N 1
ATOM 4031 C CA . VAL B 1 67 ? 14.68 -19.062 -15.859 1 98.88 67 VAL B CA 1
ATOM 4032 C C . VAL B 1 67 ? 13.641 -18.328 -15.023 1 98.88 67 VAL B C 1
ATOM 4034 O O . VAL B 1 67 ? 12.914 -17.469 -15.531 1 98.88 67 VAL B O 1
ATOM 4037 N N . LEU B 1 68 ? 13.602 -18.688 -13.758 1 98.88 68 LEU B N 1
ATOM 4038 C CA . LEU B 1 68 ? 12.656 -18.078 -12.828 1 98.88 68 LEU B CA 1
ATOM 4039 C C . LEU B 1 68 ? 13.391 -17.203 -11.82 1 98.88 68 LEU B C 1
ATOM 4041 O O . LEU B 1 68 ? 14.297 -17.672 -11.125 1 98.88 68 LEU B O 1
ATOM 4045 N N . TYR B 1 69 ? 13.062 -15.938 -11.836 1 98.88 69 TYR B N 1
ATOM 4046 C CA . TYR B 1 69 ? 13.547 -15.016 -10.812 1 98.88 69 TYR B CA 1
ATOM 4047 C C . TYR B 1 69 ? 12.539 -14.883 -9.68 1 98.88 69 TYR B C 1
ATOM 4049 O O . TYR B 1 69 ? 11.344 -14.703 -9.914 1 98.88 69 TYR B O 1
ATOM 4057 N N . ARG B 1 70 ? 13.039 -15.008 -8.461 1 98.44 70 ARG B N 1
ATOM 4058 C CA . ARG B 1 70 ? 12.18 -14.867 -7.293 1 98.44 70 ARG B CA 1
ATOM 4059 C C . ARG B 1 70 ? 11.883 -13.398 -7.004 1 98.44 70 ARG B C 1
ATOM 4061 O O . ARG B 1 70 ? 12.258 -12.883 -5.949 1 98.44 70 ARG B O 1
ATOM 4068 N N . VAL B 1 71 ? 11.227 -12.805 -7.93 1 98.44 71 VAL B N 1
ATOM 4069 C CA . VAL B 1 71 ? 10.773 -11.422 -7.859 1 98.44 71 VAL B CA 1
ATOM 4070 C C . VAL B 1 71 ? 9.422 -11.281 -8.562 1 98.44 71 VAL B C 1
ATOM 4072 O O . VAL B 1 71 ? 9.242 -11.773 -9.672 1 98.44 71 VAL B O 1
ATOM 4075 N N . GLY B 1 72 ? 8.469 -10.812 -7.91 1 98.38 72 GLY B N 1
ATOM 4076 C CA . GLY B 1 72 ? 7.145 -10.492 -8.43 1 98.38 72 GLY B CA 1
ATOM 4077 C C . GLY B 1 72 ? 6.633 -9.141 -7.961 1 98.38 72 GLY B C 1
ATOM 4078 O O . GLY B 1 72 ? 7.402 -8.32 -7.457 1 98.38 72 GLY B O 1
ATOM 4079 N N . SER B 1 73 ? 5.398 -8.875 -8.195 1 98.31 73 SER B N 1
ATOM 4080 C CA . SER B 1 73 ? 4.84 -7.586 -7.812 1 98.31 73 SER B CA 1
ATOM 4081 C C . SER B 1 73 ? 4.902 -7.387 -6.301 1 98.31 73 SER B C 1
ATOM 4083 O O . SER B 1 73 ? 4.883 -6.25 -5.82 1 98.31 73 SER B O 1
ATOM 4085 N N . ARG B 1 74 ? 5.047 -8.484 -5.504 1 98 74 ARG B N 1
ATOM 4086 C CA . ARG B 1 74 ? 5.129 -8.375 -4.051 1 98 74 ARG B CA 1
ATOM 4087 C C . ARG B 1 74 ? 6.414 -7.68 -3.627 1 98 74 ARG B C 1
ATOM 4089 O O . ARG B 1 74 ? 6.555 -7.27 -2.471 1 98 74 ARG B O 1
ATOM 4096 N N . ASN B 1 75 ? 7.395 -7.582 -4.555 1 97.88 75 ASN B N 1
ATOM 4097 C CA . ASN B 1 75 ? 8.688 -6.98 -4.25 1 97.88 75 ASN B CA 1
ATOM 4098 C C . ASN B 1 75 ? 8.711 -5.496 -4.609 1 97.88 75 ASN B C 1
ATOM 4100 O O . ASN B 1 75 ? 9.758 -4.848 -4.512 1 97.88 75 ASN B O 1
ATOM 4104 N N . GLU B 1 76 ? 7.551 -4.996 -5.016 1 96.75 76 GLU B N 1
ATOM 4105 C CA . GLU B 1 76 ? 7.426 -3.602 -5.43 1 96.75 76 GLU B CA 1
ATOM 4106 C C . GLU B 1 76 ? 6.984 -2.719 -4.266 1 96.75 76 GLU B C 1
ATOM 4108 O O . GLU B 1 76 ? 6.734 -3.213 -3.164 1 96.75 76 GLU B O 1
ATOM 4113 N N . ALA B 1 77 ? 7.039 -1.375 -4.484 1 91.44 77 ALA B N 1
ATOM 4114 C CA . ALA B 1 77 ? 6.586 -0.361 -3.537 1 91.44 77 ALA B CA 1
ATOM 4115 C C . ALA B 1 77 ? 5.832 0.759 -4.25 1 91.44 77 ALA B C 1
ATOM 4117 O O . ALA B 1 77 ? 5.844 0.835 -5.48 1 91.44 77 ALA B O 1
ATOM 4118 N N . ALA B 1 78 ? 5.176 1.585 -3.438 1 92.44 78 ALA B N 1
ATOM 4119 C CA . ALA B 1 78 ? 4.543 2.762 -4.023 1 92.44 78 ALA B CA 1
ATOM 4120 C C . ALA B 1 78 ? 5.527 3.547 -4.883 1 92.44 78 ALA B C 1
ATOM 4122 O O . ALA B 1 78 ? 6.68 3.754 -4.484 1 92.44 78 ALA B O 1
ATOM 4123 N N . GLY B 1 79 ? 5.117 3.912 -6.031 1 94.56 79 GLY B N 1
ATOM 4124 C CA . GLY B 1 79 ? 5.977 4.605 -6.98 1 94.56 79 GLY B CA 1
ATOM 4125 C C . GLY B 1 79 ? 6.582 3.68 -8.016 1 94.56 79 GLY B C 1
ATOM 4126 O O . GLY B 1 79 ? 7.07 4.137 -9.055 1 94.56 79 GLY B O 1
ATOM 4127 N N . THR B 1 80 ? 6.516 2.369 -7.695 1 95.5 80 THR B N 1
ATOM 4128 C CA . THR B 1 80 ? 7.176 1.449 -8.617 1 95.5 80 THR B CA 1
ATOM 4129 C C . THR B 1 80 ? 6.289 0.243 -8.906 1 95.5 80 THR B C 1
ATOM 4131 O O . THR B 1 80 ? 6.773 -0.803 -9.344 1 95.5 80 THR B O 1
ATOM 4134 N N . THR B 1 81 ? 4.965 0.322 -8.562 1 97.5 81 THR B N 1
ATOM 4135 C CA . THR B 1 81 ? 4.102 -0.803 -8.898 1 97.5 81 THR B CA 1
ATOM 4136 C C . THR B 1 81 ? 4.023 -0.997 -10.414 1 97.5 81 THR B C 1
ATOM 4138 O O . THR B 1 81 ? 3.977 -0.023 -11.164 1 97.5 81 THR B O 1
ATOM 4141 N N . GLY B 1 82 ? 4.129 -2.248 -10.828 1 97.38 82 GLY B N 1
ATOM 4142 C CA . GLY B 1 82 ? 4.094 -2.572 -12.242 1 97.38 82 GLY B CA 1
ATOM 4143 C C . GLY B 1 82 ? 5.477 -2.68 -12.867 1 97.38 82 GLY B C 1
ATOM 4144 O O . GLY B 1 82 ? 5.617 -3.148 -13.992 1 97.38 82 GLY B O 1
ATOM 4145 N N . ASP B 1 83 ? 6.488 -2.324 -12.133 1 97.12 83 ASP B N 1
ATOM 4146 C CA . ASP B 1 83 ? 7.836 -2.33 -12.688 1 97.12 83 ASP B CA 1
ATOM 4147 C C . ASP B 1 83 ? 8.281 -3.75 -13.031 1 97.12 83 ASP B C 1
ATOM 4149 O O . ASP B 1 83 ? 8.992 -3.963 -14.016 1 97.12 83 ASP B O 1
ATOM 4153 N N . THR B 1 84 ? 7.898 -4.727 -12.227 1 98 84 THR B N 1
ATOM 4154 C CA . THR B 1 84 ? 8.266 -6.105 -12.523 1 98 84 THR B CA 1
ATOM 4155 C C . THR B 1 84 ? 7.699 -6.543 -13.875 1 98 84 THR B C 1
ATOM 4157 O O . THR B 1 84 ? 8.406 -7.137 -14.688 1 98 84 THR B O 1
ATOM 4160 N N . HIS B 1 85 ? 6.457 -6.223 -14.055 1 98.38 85 HIS B N 1
ATOM 4161 C CA . HIS B 1 85 ? 5.785 -6.578 -15.297 1 98.38 85 HIS B CA 1
ATOM 4162 C C . HIS B 1 85 ? 6.379 -5.816 -16.484 1 98.38 85 HIS B C 1
ATOM 4164 O O . HIS B 1 85 ? 6.609 -6.398 -17.547 1 98.38 85 HIS B O 1
ATOM 4170 N N . LEU B 1 86 ? 6.613 -4.559 -16.297 1 98 86 LEU B N 1
ATOM 4171 C CA . LEU B 1 86 ? 7.188 -3.74 -17.359 1 98 86 LEU B CA 1
ATOM 4172 C C . LEU B 1 86 ? 8.594 -4.219 -17.719 1 98 86 LEU B C 1
ATOM 4174 O O . LEU B 1 86 ? 8.945 -4.289 -18.891 1 98 86 LEU B O 1
ATOM 4178 N N . LEU B 1 87 ? 9.375 -4.523 -16.719 1 98 87 LEU B N 1
ATOM 4179 C CA . LEU B 1 87 ? 10.711 -5.043 -16.969 1 98 87 LEU B CA 1
ATOM 4180 C C . LEU B 1 87 ? 10.664 -6.363 -17.719 1 98 87 LEU B C 1
ATOM 4182 O O . LEU B 1 87 ? 11.508 -6.629 -18.578 1 98 87 LEU B O 1
ATOM 4186 N N . GLU B 1 88 ? 9.688 -7.188 -17.391 1 98.31 88 GLU B N 1
ATOM 4187 C CA . GLU B 1 88 ? 9.492 -8.422 -18.141 1 98.31 88 GLU B CA 1
ATOM 4188 C C . GLU B 1 88 ? 9.398 -8.148 -19.641 1 98.31 88 GLU B C 1
ATOM 4190 O O . GLU B 1 88 ? 10.039 -8.844 -20.438 1 98.31 88 GLU B O 1
ATOM 4195 N N . HIS B 1 89 ? 8.68 -7.141 -20.047 1 97.94 89 HIS B N 1
ATOM 4196 C CA . HIS B 1 89 ? 8.562 -6.754 -21.438 1 97.94 89 HIS B CA 1
ATOM 4197 C C . HIS B 1 89 ? 9.914 -6.305 -22 1 97.94 89 HIS B C 1
ATOM 4199 O O . HIS B 1 89 ? 10.297 -6.715 -23.109 1 97.94 89 HIS B O 1
ATOM 4205 N N . LEU B 1 90 ? 10.562 -5.508 -21.266 1 97.75 90 LEU B N 1
ATOM 4206 C CA . LEU B 1 90 ? 11.789 -4.883 -21.734 1 97.75 90 LEU B CA 1
ATOM 4207 C C . LEU B 1 90 ? 12.914 -5.902 -21.844 1 97.75 90 LEU B C 1
ATOM 4209 O O . LEU B 1 90 ? 13.875 -5.699 -22.594 1 97.75 90 LEU B O 1
ATOM 4213 N N . MET B 1 91 ? 12.758 -6.941 -21.141 1 97.75 91 MET B N 1
ATOM 4214 C CA . MET B 1 91 ? 13.742 -8.016 -21.172 1 97.75 91 MET B CA 1
ATOM 4215 C C . MET B 1 91 ? 13.797 -8.664 -22.562 1 97.75 91 MET B C 1
ATOM 4217 O O . MET B 1 91 ? 14.734 -9.391 -22.875 1 97.75 91 MET B O 1
ATOM 4221 N N . PHE B 1 92 ? 12.875 -8.375 -23.406 1 97.31 92 PHE B N 1
ATOM 4222 C CA . PHE B 1 92 ? 12.836 -8.961 -24.75 1 97.31 92 PHE B CA 1
ATOM 4223 C C . PHE B 1 92 ? 13.484 -8.031 -25.766 1 97.31 92 PHE B C 1
ATOM 4225 O O . PHE B 1 92 ? 13.609 -8.383 -26.938 1 97.31 92 PHE B O 1
ATOM 4232 N N . LYS B 1 93 ? 13.953 -6.879 -25.297 1 96.44 93 LYS B N 1
ATOM 4233 C CA . LYS B 1 93 ? 14.391 -5.855 -26.25 1 96.44 93 LYS B CA 1
ATOM 4234 C C . LYS B 1 93 ? 15.883 -5.984 -26.531 1 96.44 93 LYS B C 1
ATOM 4236 O O . LYS B 1 93 ? 16.422 -5.25 -27.375 1 96.44 93 LYS B O 1
ATOM 4241 N N . GLY B 1 94 ? 16.562 -6.852 -25.859 1 97.06 94 GLY B N 1
ATOM 4242 C CA . GLY B 1 94 ? 17.922 -7.16 -26.234 1 97.06 94 GLY B CA 1
ATOM 4243 C C . GLY B 1 94 ? 18.922 -6.965 -25.109 1 97.06 94 GLY B C 1
ATOM 4244 O O . GLY B 1 94 ? 18.641 -6.227 -24.156 1 97.06 94 GLY B O 1
ATOM 4245 N N . SER B 1 95 ? 19.984 -7.637 -25.172 1 98 95 SER B N 1
ATOM 4246 C CA . SER B 1 95 ? 21.125 -7.539 -24.281 1 98 95 SER B CA 1
ATOM 4247 C C . SER B 1 95 ? 22.406 -7.215 -25.047 1 98 95 SER B C 1
ATOM 4249 O O . SER B 1 95 ? 22.375 -7.059 -26.266 1 98 95 SER B O 1
ATOM 4251 N N . ARG B 1 96 ? 23.438 -7.027 -24.312 1 97.69 96 ARG B N 1
ATOM 4252 C CA . ARG B 1 96 ? 24.688 -6.543 -24.875 1 97.69 96 ARG B CA 1
ATOM 4253 C C . ARG B 1 96 ? 25.141 -7.414 -26.047 1 97.69 96 ARG B C 1
ATOM 4255 O O . ARG B 1 96 ? 25.562 -6.898 -27.078 1 97.69 96 ARG B O 1
ATOM 4262 N N . HIS B 1 97 ? 25.016 -8.711 -25.922 1 98.19 97 HIS B N 1
ATOM 4263 C CA . HIS B 1 97 ? 25.594 -9.617 -26.906 1 98.19 97 HIS B CA 1
ATOM 4264 C C . HIS B 1 97 ? 24.5 -10.188 -27.812 1 98.19 97 HIS B C 1
ATOM 4266 O O . HIS B 1 97 ? 24.797 -10.859 -28.812 1 98.19 97 HIS B O 1
ATOM 4272 N N . TYR B 1 98 ? 23.281 -9.977 -27.531 1 98.38 98 TYR B N 1
ATOM 4273 C CA . TYR B 1 98 ? 22.141 -10.469 -28.312 1 98.38 98 TYR B CA 1
ATOM 4274 C C . TYR B 1 98 ? 21.078 -9.383 -28.484 1 98.38 98 TYR B C 1
ATOM 4276 O O . TYR B 1 98 ? 20.297 -9.133 -27.562 1 98.38 98 TYR B O 1
ATOM 4284 N N . ASN B 1 99 ? 20.984 -8.766 -29.594 1 97.38 99 ASN B N 1
ATOM 4285 C CA . ASN B 1 99 ? 20.047 -7.684 -29.875 1 97.38 99 ASN B CA 1
ATOM 4286 C C . ASN B 1 99 ? 19.781 -7.555 -31.375 1 97.38 99 ASN B C 1
ATOM 4288 O O . ASN B 1 99 ? 20.438 -8.211 -32.188 1 97.38 99 ASN B O 1
ATOM 4292 N N . LYS B 1 100 ? 18.891 -6.715 -31.734 1 95.5 100 LYS B N 1
ATOM 4293 C CA . LYS B 1 100 ? 18.438 -6.562 -33.125 1 95.5 100 LYS B CA 1
ATOM 4294 C C . LYS B 1 100 ? 19.547 -6 -34 1 95.5 100 LYS B C 1
ATOM 4296 O O . LYS B 1 100 ? 19.688 -6.402 -35.156 1 95.5 100 LYS B O 1
ATOM 4301 N N . ALA B 1 101 ? 20.25 -5.066 -33.469 1 95.75 101 ALA B N 1
ATOM 4302 C CA . ALA B 1 101 ? 21.297 -4.414 -34.25 1 95.75 101 ALA B CA 1
ATOM 4303 C C . ALA B 1 101 ? 22.359 -5.418 -34.688 1 95.75 101 ALA B C 1
ATOM 4305 O O . ALA B 1 101 ? 22.984 -5.266 -35.719 1 95.75 101 ALA B O 1
ATOM 4306 N N . LEU B 1 102 ? 22.531 -6.438 -33.906 1 96.81 102 LEU B N 1
ATOM 4307 C CA . LEU B 1 102 ? 23.547 -7.457 -34.188 1 96.81 102 LEU B CA 1
ATOM 4308 C C . LEU B 1 102 ? 22.938 -8.594 -35 1 96.81 102 LEU B C 1
ATOM 4310 O O . LEU B 1 102 ? 23.656 -9.516 -35.406 1 96.81 102 LEU B O 1
ATOM 4314 N N . GLY B 1 103 ? 21.672 -8.664 -35.188 1 96 103 GLY B N 1
ATOM 4315 C CA . GLY B 1 103 ? 21 -9.672 -36 1 96 103 GLY B CA 1
ATOM 4316 C C . GLY B 1 103 ? 20.828 -10.992 -35.25 1 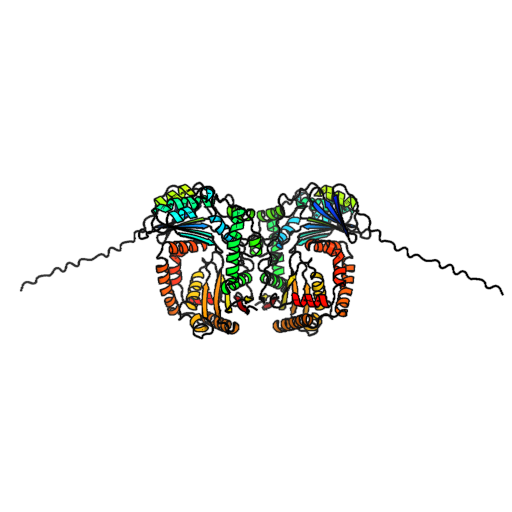96 103 GLY B C 1
ATOM 4317 O O . GLY B 1 103 ? 20.516 -12.016 -35.875 1 96 103 GLY B O 1
ATOM 4318 N N . ASN B 1 104 ? 21.078 -11 -33.969 1 97.31 104 ASN B N 1
ATOM 4319 C CA . ASN B 1 104 ? 21 -12.25 -33.219 1 97.31 104 ASN B CA 1
ATOM 4320 C C . ASN B 1 104 ? 20.141 -12.117 -31.984 1 97.31 104 ASN B C 1
ATOM 4322 O O . ASN B 1 104 ? 20.406 -12.75 -30.969 1 97.31 104 ASN B O 1
ATOM 4326 N N . SER B 1 105 ? 19.156 -11.258 -32.125 1 97.44 105 SER B N 1
ATOM 4327 C CA . SER B 1 105 ? 18.25 -11.055 -31.016 1 97.44 105 SER B CA 1
ATOM 4328 C C . SER B 1 105 ? 17.578 -12.367 -30.609 1 97.44 105 SER B C 1
ATOM 4330 O O . SER B 1 105 ? 17.578 -13.336 -31.375 1 97.44 105 SER B O 1
ATOM 4332 N N . LEU B 1 106 ? 17.062 -12.375 -29.391 1 97.88 106 LEU B N 1
ATOM 4333 C CA . LEU B 1 106 ? 16.281 -13.508 -28.906 1 97.88 106 LEU B CA 1
ATOM 4334 C C . LEU B 1 106 ? 15.188 -13.875 -29.891 1 97.88 106 LEU B C 1
ATOM 4336 O O . LEU B 1 106 ? 15.031 -15.047 -30.234 1 97.88 106 LEU B O 1
ATOM 4340 N N . ASN B 1 107 ? 14.43 -12.922 -30.359 1 96.62 107 ASN B N 1
ATOM 4341 C CA . ASN B 1 107 ? 13.336 -13.148 -31.297 1 96.62 107 ASN B CA 1
ATOM 4342 C C . ASN B 1 107 ? 13.828 -13.805 -32.594 1 96.62 107 ASN B C 1
ATOM 4344 O O . ASN B 1 107 ? 13.219 -14.766 -33.062 1 96.62 107 ASN B O 1
ATOM 4348 N N . SER B 1 108 ? 14.844 -13.25 -33.094 1 97.12 108 SER B N 1
ATOM 4349 C CA . SER B 1 108 ? 15.398 -13.789 -34.344 1 97.12 108 SER B CA 1
ATOM 4350 C C . SER B 1 108 ? 15.891 -15.219 -34.156 1 97.12 108 SER B C 1
ATOM 4352 O O . SER B 1 108 ? 15.695 -16.078 -35.031 1 97.12 108 SER B O 1
ATOM 4354 N N . TYR B 1 109 ? 16.578 -15.477 -33.062 1 97.81 109 TYR B N 1
ATOM 4355 C CA . TYR B 1 109 ? 17.078 -16.812 -32.75 1 97.81 109 TYR B CA 1
ATOM 4356 C C . TYR B 1 109 ? 15.945 -17.812 -32.656 1 97.81 109 TYR B C 1
ATOM 4358 O O . TYR B 1 109 ? 15.977 -18.891 -33.25 1 97.81 109 TYR B O 1
ATOM 4366 N N . MET B 1 110 ? 14.945 -17.516 -31.891 1 97.44 110 MET B N 1
ATOM 4367 C CA . MET B 1 110 ? 13.828 -18.422 -31.641 1 97.44 110 MET B CA 1
ATOM 4368 C C . MET B 1 110 ? 13.031 -18.672 -32.906 1 97.44 110 MET B C 1
ATOM 4370 O O . MET B 1 110 ? 12.555 -19.781 -33.125 1 97.44 110 MET B O 1
ATOM 4374 N N . GLU B 1 111 ? 12.867 -17.656 -33.688 1 96.31 111 GLU B N 1
ATOM 4375 C CA . GLU B 1 111 ? 12.227 -17.828 -35 1 96.31 111 GLU B CA 1
ATOM 4376 C C . GLU B 1 111 ? 13.016 -18.781 -35.875 1 96.31 111 GLU B C 1
ATOM 4378 O O . GLU B 1 111 ? 12.438 -19.672 -36.5 1 96.31 111 GLU B O 1
ATOM 4383 N N . ARG B 1 112 ? 14.195 -18.594 -35.938 1 97.19 112 ARG B N 1
ATOM 4384 C CA . ARG B 1 112 ? 15.07 -19.391 -36.781 1 97.19 112 ARG B CA 1
ATOM 4385 C C . ARG B 1 112 ? 15.008 -20.859 -36.406 1 97.19 112 ARG B C 1
ATOM 4387 O O . ARG B 1 112 ? 15.016 -21.734 -37.281 1 97.19 112 ARG B O 1
ATOM 4394 N N . VAL B 1 113 ? 14.938 -21.156 -35.156 1 97.06 113 VAL B N 1
ATOM 4395 C CA . VAL B 1 113 ? 15.008 -22.547 -34.719 1 97.06 113 VAL B CA 1
ATOM 4396 C C . VAL B 1 113 ? 13.602 -23.109 -34.562 1 97.06 113 VAL B C 1
ATOM 4398 O O . VAL B 1 113 ? 13.438 -24.25 -34.094 1 97.06 113 VAL B O 1
ATOM 4401 N N . GLY B 1 114 ? 12.547 -22.328 -34.875 1 96.19 114 GLY B N 1
ATOM 4402 C CA . GLY B 1 114 ? 11.164 -22.766 -34.812 1 96.19 114 GLY B CA 1
ATOM 4403 C C . GLY B 1 114 ? 10.68 -23.016 -33.406 1 96.19 114 GLY B C 1
ATOM 4404 O O . GLY B 1 114 ? 9.953 -23.984 -33.156 1 96.19 114 GLY B O 1
ATOM 4405 N N . ALA B 1 115 ? 11.117 -22.219 -32.469 1 95.81 115 ALA B N 1
ATOM 4406 C CA . ALA B 1 115 ? 10.805 -22.406 -31.047 1 95.81 115 ALA B CA 1
ATOM 4407 C C . ALA B 1 115 ? 9.75 -21.406 -30.594 1 95.81 115 ALA B C 1
ATOM 4409 O O . ALA B 1 115 ? 9.484 -20.406 -31.266 1 95.81 115 ALA B O 1
ATOM 4410 N N . ASN B 1 116 ? 9.109 -21.766 -29.5 1 95.19 116 ASN B N 1
ATOM 4411 C CA . ASN B 1 116 ? 8.203 -20.859 -28.812 1 95.19 116 ASN B CA 1
ATOM 4412 C C . ASN B 1 116 ? 8.805 -20.344 -27.5 1 95.19 116 ASN B C 1
ATOM 4414 O O . ASN B 1 116 ? 9.539 -21.078 -26.828 1 95.19 116 ASN B O 1
ATOM 4418 N N . PHE B 1 117 ? 8.562 -19.125 -27.203 1 96.69 117 PHE B N 1
ATOM 4419 C CA . PHE B 1 117 ? 9.047 -18.562 -25.953 1 96.69 117 PHE B CA 1
ATOM 4420 C C . PHE B 1 117 ? 8.086 -17.5 -25.422 1 96.69 117 PHE B C 1
ATOM 4422 O O . PHE B 1 117 ? 7.277 -16.953 -26.188 1 96.69 117 PHE B O 1
ATOM 4429 N N . ASN B 1 118 ? 8.07 -17.328 -24.141 1 97.56 118 ASN B N 1
ATOM 4430 C CA . ASN B 1 118 ? 7.227 -16.344 -23.484 1 97.56 118 ASN B CA 1
ATOM 4431 C C . ASN B 1 118 ? 7.746 -16 -22.078 1 97.56 118 ASN B C 1
ATOM 4433 O O . ASN B 1 118 ? 8.844 -16.422 -21.719 1 97.56 118 ASN B O 1
ATOM 4437 N N . ALA B 1 119 ? 7.098 -15.164 -21.438 1 98.31 119 ALA B N 1
ATOM 4438 C CA . ALA B 1 119 ? 7.379 -14.789 -20.062 1 98.31 119 ALA B CA 1
ATOM 4439 C C . ALA B 1 119 ? 6.086 -14.531 -19.281 1 98.31 119 ALA B C 1
ATOM 4441 O O . ALA B 1 119 ? 5.031 -14.32 -19.891 1 98.31 119 ALA B O 1
ATOM 4442 N N . THR B 1 120 ? 6.148 -14.703 -18 1 98 120 THR B N 1
ATOM 4443 C CA . THR B 1 120 ? 5.027 -14.32 -17.156 1 98 120 THR B CA 1
ATOM 4444 C C . THR B 1 120 ? 5.52 -13.648 -15.883 1 98 120 THR B C 1
ATOM 4446 O O . THR B 1 120 ? 6.625 -13.922 -15.414 1 98 120 THR B O 1
ATOM 4449 N N . THR B 1 121 ? 4.777 -12.688 -15.445 1 98.25 121 THR B N 1
ATOM 4450 C CA . THR B 1 121 ? 4.969 -12.031 -14.156 1 98.25 121 THR B CA 1
ATOM 4451 C C . THR B 1 121 ? 3.779 -12.289 -13.234 1 98.25 121 THR B C 1
ATOM 4453 O O . THR B 1 121 ? 2.627 -12.219 -13.672 1 98.25 121 THR B O 1
ATOM 4456 N N . SER B 1 122 ? 4.051 -12.719 -12.07 1 97.94 122 SER B N 1
ATOM 4457 C CA . SER B 1 122 ? 3.025 -12.891 -11.047 1 97.94 122 SER B CA 1
ATOM 4458 C C . SER B 1 122 ? 3.373 -12.117 -9.781 1 97.94 122 SER B C 1
ATOM 4460 O O . SER B 1 122 ? 4.238 -11.234 -9.805 1 97.94 122 SER B O 1
ATOM 4462 N N . MET B 1 123 ? 2.697 -12.344 -8.75 1 98.06 123 MET B N 1
ATOM 4463 C CA . MET B 1 123 ? 2.951 -11.68 -7.473 1 98.06 123 MET B CA 1
ATOM 4464 C C . MET B 1 123 ? 4.242 -12.188 -6.84 1 98.06 123 MET B C 1
ATOM 4466 O O . MET B 1 123 ? 4.926 -11.445 -6.133 1 98.06 123 MET B O 1
ATOM 4470 N N . ASP B 1 124 ? 4.668 -13.406 -7.223 1 98.5 124 ASP B N 1
ATOM 4471 C CA . ASP B 1 124 ? 5.746 -14.031 -6.465 1 98.5 124 ASP B CA 1
ATOM 4472 C C . ASP B 1 124 ? 6.98 -14.25 -7.34 1 98.5 124 ASP B C 1
ATOM 4474 O O . ASP B 1 124 ? 8.07 -14.516 -6.828 1 98.5 124 ASP B O 1
ATOM 4478 N N . ARG B 1 125 ? 6.766 -14.125 -8.68 1 98.56 125 ARG B N 1
ATOM 4479 C CA . ARG B 1 125 ? 7.891 -14.484 -9.531 1 98.56 125 ARG B CA 1
ATOM 4480 C C . ARG B 1 125 ? 7.75 -13.859 -10.914 1 98.56 125 ARG B C 1
ATOM 4482 O O . ARG B 1 125 ? 6.668 -13.414 -11.297 1 98.56 125 ARG B O 1
ATOM 4489 N N . THR B 1 126 ? 8.828 -13.789 -11.578 1 98.81 126 THR B N 1
ATOM 4490 C CA . THR B 1 126 ? 8.938 -13.531 -13.008 1 98.81 126 THR B CA 1
ATOM 4491 C C . THR B 1 126 ? 9.742 -14.625 -13.695 1 98.81 126 THR B C 1
ATOM 4493 O O . THR B 1 126 ? 10.797 -15.039 -13.203 1 98.81 126 THR B O 1
ATOM 4496 N N . ASN B 1 127 ? 9.195 -15.141 -14.766 1 98.62 127 ASN B N 1
ATOM 4497 C CA . ASN B 1 127 ? 9.93 -16.219 -15.43 1 98.62 127 ASN B CA 1
ATOM 4498 C C . ASN B 1 127 ? 9.938 -16.031 -16.953 1 98.62 127 ASN B C 1
ATOM 4500 O O . ASN B 1 127 ? 9.016 -15.453 -17.516 1 98.62 127 ASN B O 1
ATOM 4504 N N . TYR B 1 128 ? 10.945 -16.5 -17.531 1 98.69 128 TYR B N 1
ATOM 4505 C CA . TYR B 1 128 ? 11.188 -16.547 -18.969 1 98.69 128 TYR B CA 1
ATOM 4506 C C . TYR B 1 128 ? 11.414 -17.984 -19.422 1 98.69 128 TYR B C 1
ATOM 4508 O O . TYR B 1 128 ? 12.195 -18.719 -18.812 1 98.69 128 TYR B O 1
ATOM 4516 N N . PHE B 1 129 ? 10.648 -18.375 -20.469 1 98.19 129 PHE B N 1
ATOM 4517 C CA . PHE B 1 129 ? 10.719 -19.781 -20.828 1 98.19 129 PHE B CA 1
ATOM 4518 C C . PHE B 1 129 ? 10.594 -19.969 -22.344 1 98.19 129 PHE B C 1
ATOM 4520 O O . PHE B 1 129 ? 10.047 -19.094 -23.031 1 98.19 129 PHE B O 1
ATOM 4527 N N . GLY B 1 130 ? 11.172 -21.047 -22.766 1 97.81 130 GLY B N 1
ATOM 4528 C CA . GLY B 1 130 ? 11.094 -21.469 -24.156 1 97.81 130 GLY B CA 1
ATOM 4529 C C . GLY B 1 130 ? 11.07 -22.984 -24.312 1 97.81 130 GLY B C 1
ATOM 4530 O O . GLY B 1 130 ? 11.586 -23.719 -23.469 1 97.81 130 GLY B O 1
ATOM 4531 N N . THR B 1 131 ? 10.383 -23.406 -25.359 1 97.31 131 THR B N 1
ATOM 4532 C CA . THR B 1 131 ? 10.375 -24.797 -25.781 1 97.31 131 THR B CA 1
ATOM 4533 C C . THR B 1 131 ? 10.992 -24.953 -27.156 1 97.31 131 THR B C 1
ATOM 4535 O O . THR B 1 131 ? 10.555 -24.297 -28.109 1 97.31 131 THR B O 1
ATOM 4538 N N . LEU B 1 132 ? 11.969 -25.75 -27.234 1 97.44 132 LEU B N 1
ATOM 4539 C CA . LEU B 1 132 ? 12.766 -25.828 -28.469 1 97.44 132 LEU B CA 1
ATOM 4540 C C . LEU B 1 132 ? 13.391 -27.203 -28.609 1 97.44 132 LEU B C 1
ATOM 4542 O O .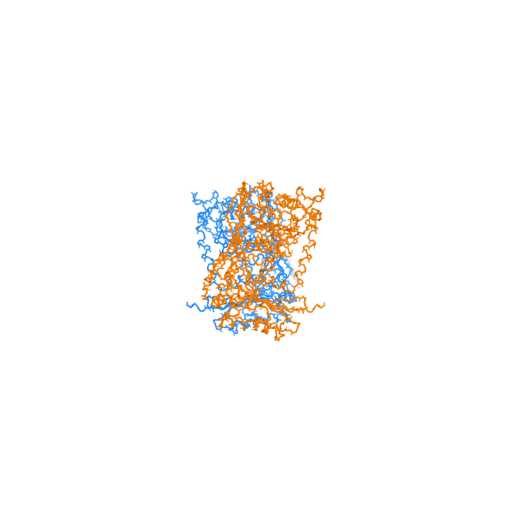 LEU B 1 132 ? 13.297 -28.047 -27.719 1 97.44 132 LEU B O 1
ATOM 4546 N N . GLY B 1 133 ? 13.969 -27.438 -29.797 1 96.5 133 GLY B N 1
ATOM 4547 C CA . GLY B 1 133 ? 14.711 -28.656 -30.031 1 96.5 133 GLY B CA 1
ATOM 4548 C C . GLY B 1 133 ? 16.016 -28.719 -29.266 1 96.5 133 GLY B C 1
ATOM 4549 O O . GLY B 1 133 ? 16.625 -27.688 -28.969 1 96.5 133 GLY B O 1
ATOM 4550 N N . ARG B 1 134 ? 16.438 -29.953 -29 1 95.62 134 ARG B N 1
ATOM 4551 C CA . ARG B 1 134 ? 17.641 -30.172 -28.203 1 95.62 134 ARG B CA 1
ATOM 4552 C C . ARG B 1 134 ? 18.844 -29.469 -28.812 1 95.62 134 ARG B C 1
ATOM 4554 O O . ARG B 1 134 ? 19.719 -28.969 -28.094 1 95.62 134 ARG B O 1
ATOM 4561 N N . ASP B 1 135 ? 18.875 -29.375 -30.141 1 96.62 135 ASP B N 1
ATOM 4562 C CA . ASP B 1 135 ? 20.016 -28.797 -30.844 1 96.62 135 ASP B CA 1
ATOM 4563 C C . ASP B 1 135 ? 20.094 -27.281 -30.641 1 96.62 135 ASP B C 1
ATOM 4565 O O . ASP B 1 135 ? 21.156 -26.672 -30.812 1 96.62 135 ASP B O 1
ATOM 4569 N N . ALA B 1 136 ? 19 -26.688 -30.281 1 98.06 136 ALA B N 1
ATOM 4570 C CA . ALA B 1 136 ? 18.938 -25.234 -30.125 1 98.06 136 ALA B CA 1
ATOM 4571 C C . ALA B 1 136 ? 19.156 -24.828 -28.672 1 98.06 136 ALA B C 1
ATOM 4573 O O . ALA B 1 136 ? 19.25 -23.641 -28.359 1 98.06 136 ALA B O 1
ATOM 4574 N N . LEU B 1 137 ? 19.281 -25.766 -27.781 1 98.44 137 LEU B N 1
ATOM 4575 C CA . LEU B 1 137 ? 19.25 -25.516 -26.344 1 98.44 137 LEU B CA 1
ATOM 4576 C C . LEU B 1 137 ? 20.438 -24.656 -25.906 1 98.44 137 LEU B C 1
ATOM 4578 O O . LEU B 1 137 ? 20.266 -23.703 -25.156 1 98.44 137 LEU B O 1
ATOM 4582 N N . GLU B 1 138 ? 21.594 -24.922 -26.375 1 98.62 138 GLU B N 1
ATOM 4583 C CA . GLU B 1 138 ? 22.781 -24.172 -25.969 1 98.62 138 GLU B CA 1
ATOM 4584 C C . GLU B 1 138 ? 22.625 -22.688 -26.266 1 98.62 138 GLU B C 1
ATOM 4586 O O . GLU B 1 138 ? 22.922 -21.828 -25.422 1 98.62 138 GLU B O 1
ATOM 4591 N N . GLY B 1 139 ? 22.172 -22.406 -27.516 1 98.56 139 GLY B N 1
ATOM 4592 C CA . GLY B 1 139 ? 22 -21.016 -27.891 1 98.56 139 GLY B CA 1
ATOM 4593 C C . GLY B 1 139 ? 21.016 -20.266 -27 1 98.56 139 GLY B C 1
ATOM 4594 O O . GLY B 1 139 ? 21.234 -19.109 -26.641 1 98.56 139 GLY B O 1
ATOM 4595 N N . TYR B 1 140 ? 19.906 -20.922 -26.656 1 98.56 140 TYR B N 1
ATOM 4596 C CA . TYR B 1 140 ? 18.906 -20.297 -25.812 1 98.56 140 TYR B CA 1
ATOM 4597 C C . TYR B 1 140 ? 19.469 -20.062 -24.406 1 98.56 140 TYR B C 1
ATOM 4599 O O . TYR B 1 140 ? 19.219 -19.016 -23.797 1 98.56 140 TYR B O 1
ATOM 4607 N N . ILE B 1 141 ? 20.234 -21.016 -23.875 1 98.81 141 ILE B N 1
ATOM 4608 C CA . ILE B 1 141 ? 20.875 -20.875 -22.578 1 98.81 141 ILE B CA 1
ATOM 4609 C C . ILE B 1 141 ? 21.812 -19.656 -22.594 1 98.81 141 ILE B C 1
ATOM 4611 O O . ILE B 1 141 ? 21.812 -18.859 -21.672 1 98.81 141 ILE B O 1
ATOM 4615 N N . ALA B 1 142 ? 22.578 -19.5 -23.641 1 98.75 142 ALA B N 1
ATOM 4616 C CA . ALA B 1 142 ? 23.516 -18.375 -23.781 1 98.75 142 ALA B CA 1
ATOM 4617 C C . ALA B 1 142 ? 22.766 -17.047 -23.766 1 98.75 142 ALA B C 1
ATOM 4619 O O . ALA B 1 142 ? 23.203 -16.094 -23.109 1 98.75 142 ALA B O 1
ATOM 4620 N N . ILE B 1 143 ? 21.688 -16.969 -24.422 1 98.69 143 ILE B N 1
ATOM 4621 C CA . ILE B 1 143 ? 20.906 -15.734 -24.516 1 98.69 143 ILE B CA 1
ATOM 4622 C C . ILE B 1 143 ? 20.328 -15.375 -23.156 1 98.69 143 ILE B C 1
ATOM 4624 O O . ILE B 1 143 ? 20.438 -14.234 -22.703 1 98.69 143 ILE B O 1
ATOM 4628 N N . GLU B 1 144 ? 19.734 -16.359 -22.453 1 98.75 144 GLU B N 1
ATOM 4629 C CA . GLU B 1 144 ? 19.141 -16.109 -21.141 1 98.75 144 GLU B CA 1
ATOM 4630 C C . GLU B 1 144 ? 20.203 -15.711 -20.125 1 98.75 144 GLU B C 1
ATOM 4632 O O . GLU B 1 144 ? 19.953 -14.852 -19.281 1 98.75 144 GLU B O 1
ATOM 4637 N N . ALA B 1 145 ? 21.344 -16.344 -20.219 1 98.81 145 ALA B N 1
ATOM 4638 C CA . ALA B 1 145 ? 22.438 -15.977 -19.328 1 98.81 145 ALA B CA 1
ATOM 4639 C C . ALA B 1 145 ? 22.875 -14.539 -19.562 1 98.81 145 ALA B C 1
ATOM 4641 O O . ALA B 1 145 ? 23.094 -13.781 -18.609 1 98.81 145 ALA B O 1
ATOM 4642 N N . ASP B 1 146 ? 22.984 -14.125 -20.781 1 98.69 146 ASP B N 1
ATOM 4643 C CA . ASP B 1 146 ? 23.438 -12.781 -21.125 1 98.69 146 ASP B CA 1
ATOM 4644 C C . ASP B 1 146 ? 22.453 -11.727 -20.609 1 98.69 146 ASP B C 1
ATOM 4646 O O . ASP B 1 146 ? 22.859 -10.695 -20.078 1 98.69 146 ASP B O 1
ATOM 4650 N N . ARG B 1 147 ? 21.172 -11.992 -20.734 1 97.62 147 ARG B N 1
ATOM 4651 C CA . ARG B 1 147 ? 20.172 -10.984 -20.391 1 97.62 147 ARG B CA 1
ATOM 4652 C C . ARG B 1 147 ? 20 -10.883 -18.875 1 97.62 147 ARG B C 1
ATOM 4654 O O . ARG B 1 147 ? 19.406 -9.922 -18.375 1 97.62 147 ARG B O 1
ATOM 4661 N N . MET B 1 148 ? 20.578 -11.828 -18.141 1 98.69 148 MET B N 1
ATOM 4662 C CA . MET B 1 148 ? 20.531 -11.758 -16.688 1 98.69 148 MET B CA 1
ATOM 4663 C C . MET B 1 148 ? 21.297 -10.555 -16.172 1 98.69 148 MET B C 1
ATOM 4665 O O . MET B 1 148 ? 20.875 -9.906 -15.203 1 98.69 148 MET B O 1
ATOM 4669 N N . ARG B 1 149 ? 22.438 -10.203 -16.875 1 98.25 149 ARG B N 1
ATOM 4670 C CA . ARG B 1 149 ? 23.203 -9.109 -16.297 1 98.25 149 ARG B CA 1
ATOM 4671 C C . ARG B 1 149 ? 23.625 -8.109 -17.375 1 98.25 149 ARG B C 1
ATOM 4673 O O . ARG B 1 149 ? 24.234 -7.086 -17.062 1 98.25 149 ARG B O 1
ATOM 4680 N N . ASN B 1 150 ? 23.266 -8.281 -18.609 1 98.38 150 ASN B N 1
ATOM 4681 C CA . ASN B 1 150 ? 23.719 -7.402 -19.688 1 98.38 150 ASN B CA 1
ATOM 4682 C C . ASN B 1 150 ? 22.547 -6.816 -20.469 1 98.38 150 ASN B C 1
ATOM 4684 O O . ASN B 1 150 ? 22.656 -6.574 -21.672 1 98.38 150 ASN B O 1
ATOM 4688 N N . LEU B 1 151 ? 21.516 -6.582 -19.781 1 98.19 151 LEU B N 1
ATOM 4689 C CA . LEU B 1 151 ? 20.344 -6.023 -20.438 1 98.19 151 LEU B CA 1
ATOM 4690 C C . LEU B 1 151 ? 20.609 -4.598 -20.922 1 98.19 151 LEU B C 1
ATOM 4692 O O . LEU B 1 151 ? 21.203 -3.799 -20.203 1 98.19 151 LEU B O 1
ATOM 4696 N N . LEU B 1 152 ? 20.25 -4.156 -22.094 1 96.31 152 LEU B N 1
ATOM 4697 C CA . LEU B 1 152 ? 20.484 -2.824 -22.656 1 96.31 152 LEU B CA 1
ATOM 4698 C C . LEU B 1 152 ? 19.484 -1.822 -22.078 1 96.31 152 LEU B C 1
ATOM 4700 O O . LEU B 1 152 ? 19.797 -0.638 -21.938 1 96.31 152 LEU B O 1
ATOM 4704 N N . LEU B 1 153 ? 18.406 -2.02 -21.484 1 95.88 153 LEU B N 1
ATOM 4705 C CA . LEU B 1 153 ? 17.328 -1.172 -21 1 95.88 153 LEU B CA 1
ATOM 4706 C C . LEU B 1 153 ? 17.469 0.246 -21.547 1 95.88 153 LEU B C 1
ATOM 4708 O O . LEU B 1 153 ? 18.156 1.079 -20.953 1 95.88 153 LEU B O 1
ATOM 4712 N N . ARG B 1 154 ? 16.891 0.659 -22.734 1 96.12 154 ARG B N 1
ATOM 4713 C CA . ARG B 1 154 ? 17 1.93 -23.438 1 96.12 154 ARG B CA 1
ATOM 4714 C C . ARG B 1 154 ? 15.719 2.738 -23.328 1 96.12 154 ARG B C 1
ATOM 4716 O O . ARG B 1 154 ? 14.617 2.176 -23.344 1 96.12 154 ARG B O 1
ATOM 4723 N N . PRO B 1 155 ? 15.773 4.031 -23.266 1 96.69 155 PRO B N 1
ATOM 4724 C CA . PRO B 1 155 ? 14.578 4.875 -23.203 1 96.69 155 PRO B CA 1
ATOM 4725 C C . PRO B 1 155 ? 13.633 4.652 -24.375 1 96.69 155 PRO B C 1
ATOM 4727 O O . PRO B 1 155 ? 12.406 4.691 -24.203 1 96.69 155 PRO B O 1
ATOM 4730 N N . GLU B 1 156 ? 14.164 4.461 -25.547 1 96.06 156 GLU B N 1
ATOM 4731 C CA . GLU B 1 156 ? 13.32 4.266 -26.719 1 96.06 156 GLU B CA 1
ATOM 4732 C C . GLU B 1 156 ? 12.531 2.969 -26.625 1 96.06 156 GLU B C 1
ATOM 4734 O O . GLU B 1 156 ? 11.398 2.889 -27.109 1 96.06 156 GLU B O 1
ATOM 4739 N N . ASP B 1 157 ? 13.133 1.948 -26.016 1 96.56 157 ASP B N 1
ATOM 4740 C CA . ASP B 1 157 ? 12.422 0.687 -25.812 1 96.56 157 ASP B CA 1
ATOM 4741 C C . ASP B 1 157 ? 11.281 0.85 -24.812 1 96.56 157 ASP B C 1
ATOM 4743 O O . ASP B 1 157 ? 10.195 0.309 -25.016 1 96.56 157 ASP B O 1
ATOM 4747 N N . LEU B 1 158 ? 11.539 1.58 -23.75 1 97.44 158 LEU B N 1
ATOM 4748 C CA . LEU B 1 158 ? 10.492 1.854 -22.766 1 97.44 158 LEU B CA 1
ATOM 4749 C C . LEU B 1 158 ? 9.328 2.598 -23.422 1 97.44 158 LEU B C 1
ATOM 4751 O O . LEU B 1 158 ? 8.172 2.236 -23.219 1 97.44 158 LEU B O 1
ATOM 4755 N N . ALA B 1 159 ? 9.594 3.613 -24.219 1 96.38 159 ALA B N 1
ATOM 4756 C CA . ALA B 1 159 ? 8.562 4.414 -24.875 1 96.38 159 ALA B CA 1
ATOM 4757 C C . ALA B 1 159 ? 7.68 3.547 -25.75 1 96.38 159 ALA B C 1
ATOM 4759 O O . ALA B 1 159 ? 6.453 3.682 -25.734 1 96.38 159 ALA B O 1
ATOM 4760 N N . SER B 1 160 ? 8.328 2.678 -26.453 1 94.94 160 SER B N 1
ATOM 4761 C CA . SER B 1 160 ? 7.57 1.819 -27.359 1 94.94 160 SER B CA 1
ATOM 4762 C C . SER B 1 160 ? 6.723 0.812 -26.594 1 94.94 160 SER B C 1
ATOM 4764 O O . SER B 1 160 ? 5.578 0.542 -26.969 1 94.94 160 SER B O 1
ATOM 4766 N N . GLU B 1 161 ? 7.254 0.296 -25.547 1 95.69 161 GLU B N 1
ATOM 4767 C CA . GLU B 1 161 ? 6.559 -0.738 -24.781 1 95.69 161 GLU B CA 1
ATOM 4768 C C . GLU B 1 161 ? 5.414 -0.147 -23.969 1 95.69 161 GLU B C 1
ATOM 4770 O O . GLU B 1 161 ? 4.473 -0.856 -23.594 1 95.69 161 GLU B O 1
ATOM 4775 N N . MET B 1 162 ? 5.477 1.099 -23.641 1 95 162 MET B N 1
ATOM 4776 C CA . MET B 1 162 ? 4.453 1.753 -22.844 1 95 162 MET B CA 1
ATOM 4777 C C . MET B 1 162 ? 3.086 1.656 -23.5 1 95 162 MET B C 1
ATOM 4779 O O . MET B 1 162 ? 2.072 1.48 -22.828 1 95 162 MET B O 1
ATOM 4783 N N . THR B 1 163 ? 3.1 1.727 -24.781 1 93.56 163 THR B N 1
ATOM 4784 C CA . THR B 1 163 ? 1.845 1.612 -25.516 1 93.56 163 THR B CA 1
ATOM 4785 C C . THR B 1 163 ? 1.234 0.226 -25.344 1 93.56 163 THR B C 1
ATOM 4787 O O . THR B 1 163 ? 0.028 0.098 -25.109 1 93.56 163 THR B O 1
ATOM 4790 N N . VAL B 1 164 ? 2.033 -0.766 -25.438 1 94.94 164 VAL B N 1
ATOM 4791 C CA . VAL B 1 164 ? 1.582 -2.146 -25.297 1 94.94 164 VAL B CA 1
ATOM 4792 C C . VAL B 1 164 ? 1.056 -2.371 -23.875 1 94.94 164 VAL B C 1
ATOM 4794 O O . VAL B 1 164 ? -0.029 -2.93 -23.703 1 94.94 164 VAL B O 1
ATOM 4797 N N . VAL B 1 165 ? 1.809 -1.933 -22.922 1 95.69 165 VAL B N 1
ATOM 4798 C CA . VAL B 1 165 ? 1.468 -2.145 -21.516 1 95.69 165 VAL B CA 1
ATOM 4799 C C . VAL B 1 165 ? 0.189 -1.383 -21.172 1 95.69 165 VAL B C 1
ATOM 4801 O O . VAL B 1 165 ? -0.653 -1.878 -20.422 1 95.69 165 VAL B O 1
ATOM 4804 N N . ARG B 1 166 ? 0.02 -0.177 -21.688 1 94.5 166 ARG B N 1
ATOM 4805 C CA . ARG B 1 166 ? -1.194 0.598 -21.453 1 94.5 166 ARG B CA 1
ATOM 4806 C C . ARG B 1 166 ? -2.418 -0.121 -22.016 1 94.5 166 ARG B C 1
ATOM 4808 O O . ARG B 1 166 ? -3.484 -0.112 -21.406 1 94.5 166 ARG B O 1
ATOM 4815 N N . ASN B 1 167 ? -2.238 -0.701 -23.172 1 95.31 167 ASN B N 1
ATOM 4816 C CA . ASN B 1 167 ? -3.324 -1.478 -23.766 1 95.31 167 ASN B CA 1
ATOM 4817 C C . ASN B 1 167 ? -3.689 -2.678 -22.891 1 95.31 167 ASN B C 1
ATOM 4819 O O . ASN B 1 167 ? -4.871 -2.979 -22.703 1 95.31 167 ASN B O 1
ATOM 4823 N N . GLU B 1 168 ? -2.668 -3.352 -22.438 1 95.5 168 GLU B N 1
ATOM 4824 C CA . GLU B 1 168 ? -2.896 -4.465 -21.516 1 95.5 168 GLU B CA 1
ATOM 4825 C C . GLU B 1 168 ? -3.629 -4.008 -20.266 1 95.5 168 GLU B C 1
ATOM 4827 O O . GLU B 1 168 ? -4.547 -4.68 -19.781 1 95.5 168 GLU B O 1
ATOM 4832 N N . TYR B 1 169 ? -3.201 -2.912 -19.75 1 96 169 TYR B N 1
ATOM 4833 C CA . TYR B 1 169 ? -3.842 -2.324 -18.578 1 96 169 TYR B CA 1
ATOM 4834 C C . TYR B 1 169 ? -5.32 -2.07 -18.828 1 96 169 TYR B C 1
ATOM 4836 O O . TYR B 1 169 ? -6.172 -2.449 -18.016 1 96 169 TYR B O 1
ATOM 4844 N N . GLU B 1 170 ? -5.629 -1.505 -19.938 1 94.38 170 GLU B N 1
ATOM 4845 C CA . GLU B 1 170 ? -7.008 -1.177 -20.297 1 94.38 170 GLU B CA 1
ATOM 4846 C C . GLU B 1 170 ? -7.848 -2.439 -20.484 1 94.38 170 GLU B C 1
ATOM 4848 O O . GLU B 1 170 ? -9.023 -2.469 -20.109 1 94.38 170 GLU B O 1
ATOM 4853 N N . ARG B 1 171 ? -7.242 -3.412 -21.016 1 92.69 171 ARG B N 1
ATOM 4854 C CA . ARG B 1 171 ? -7.945 -4.68 -21.188 1 92.69 171 ARG B CA 1
ATOM 4855 C C . ARG B 1 171 ? -8.336 -5.273 -19.828 1 92.69 171 ARG B C 1
ATOM 4857 O O . ARG B 1 171 ? -9.445 -5.781 -19.672 1 92.69 171 ARG B O 1
ATOM 4864 N N . GLY B 1 172 ? -7.391 -5.258 -18.922 1 92.19 172 GLY B N 1
ATOM 4865 C CA . GLY B 1 172 ? -7.695 -5.711 -17.562 1 92.19 172 GLY B CA 1
ATOM 4866 C C . GLY B 1 172 ? -8.797 -4.902 -16.906 1 92.19 172 GLY B C 1
ATOM 4867 O O . GLY B 1 172 ? -9.672 -5.461 -16.25 1 92.19 172 GLY B O 1
ATOM 4868 N N . GLU B 1 173 ? -8.758 -3.645 -17.141 1 90.56 173 GLU B N 1
ATOM 4869 C CA . GLU B 1 173 ? -9.758 -2.746 -16.578 1 90.56 173 GLU B CA 1
ATOM 4870 C C . GLU B 1 173 ? -11.141 -3.025 -17.172 1 90.56 173 GLU B C 1
ATOM 4872 O O . GLU B 1 173 ? -12.156 -2.822 -16.5 1 90.56 173 GLU B O 1
ATOM 4877 N N . ASN B 1 174 ? -11.141 -3.564 -18.359 1 91.5 174 ASN B N 1
ATOM 4878 C CA . ASN B 1 174 ? -12.398 -3.801 -19.062 1 91.5 174 ASN B CA 1
ATOM 4879 C C . ASN B 1 174 ? -12.93 -5.211 -18.812 1 91.5 174 ASN B C 1
ATOM 4881 O O . ASN B 1 174 ? -14.008 -5.57 -19.297 1 91.5 174 ASN B O 1
ATOM 4885 N N . SER B 1 175 ? -12.18 -5.969 -18.125 1 93.5 175 SER B N 1
ATOM 4886 C CA . SER B 1 175 ? -12.641 -7.273 -17.672 1 93.5 175 SER B CA 1
ATOM 4887 C C . SER B 1 175 ? -13.289 -7.184 -16.297 1 93.5 175 SER B C 1
ATOM 4889 O O . SER B 1 175 ? -12.602 -6.973 -15.289 1 93.5 175 SER B O 1
ATOM 4891 N N . PRO B 1 176 ? -14.578 -7.477 -16.203 1 93.38 176 PRO B N 1
ATOM 4892 C CA . PRO B 1 176 ? -15.289 -7.336 -14.93 1 93.38 176 PRO B CA 1
ATOM 4893 C C . PRO B 1 176 ? -14.656 -8.156 -13.812 1 93.38 176 PRO B C 1
ATOM 4895 O O . PRO B 1 176 ? -14.469 -7.652 -12.695 1 93.38 176 PRO B O 1
ATOM 4898 N N . PHE B 1 177 ? -14.289 -9.32 -14.18 1 93.88 177 PHE B N 1
ATOM 4899 C CA . PHE B 1 177 ? -13.688 -10.18 -13.156 1 93.88 177 PHE B CA 1
ATOM 4900 C C . PHE B 1 177 ? -12.328 -9.641 -12.734 1 93.88 177 PHE B C 1
ATOM 4902 O O . PHE B 1 177 ? -12.047 -9.531 -11.539 1 93.88 177 PHE B O 1
ATOM 4909 N N . THR B 1 178 ? -11.461 -9.328 -13.695 1 95.62 178 THR B N 1
ATOM 4910 C CA . THR B 1 178 ? -10.109 -8.859 -13.398 1 95.62 178 THR B CA 1
ATOM 4911 C C . THR B 1 178 ? -10.148 -7.562 -12.594 1 95.62 178 THR B C 1
ATOM 4913 O O . THR B 1 178 ? -9.453 -7.43 -11.586 1 95.62 178 THR B O 1
ATOM 4916 N N . ALA B 1 179 ? -11.008 -6.664 -12.984 1 96.06 179 ALA B N 1
ATOM 4917 C CA . ALA B 1 179 ? -11.133 -5.375 -12.305 1 96.06 179 ALA B CA 1
ATOM 4918 C C . ALA B 1 179 ? -11.609 -5.559 -10.867 1 96.06 179 ALA B C 1
ATOM 4920 O O . ALA B 1 179 ? -11.062 -4.965 -9.945 1 96.06 179 ALA B O 1
ATOM 4921 N N . LEU B 1 180 ? -12.625 -6.402 -10.711 1 98 180 LEU B N 1
ATOM 4922 C CA . LEU B 1 180 ? -13.172 -6.637 -9.375 1 98 180 LEU B CA 1
ATOM 4923 C C . LEU B 1 180 ? -12.148 -7.34 -8.492 1 98 180 LEU B C 1
ATOM 4925 O O . LEU B 1 180 ? -12 -6.996 -7.312 1 98 180 LEU B O 1
ATOM 4929 N N . PHE B 1 181 ? -11.484 -8.336 -9.039 1 98.25 181 PHE B N 1
ATOM 4930 C CA . PHE B 1 181 ? -10.5 -9.094 -8.273 1 98.25 181 PHE B CA 1
ATOM 4931 C C . PHE B 1 181 ? -9.398 -8.172 -7.754 1 98.25 181 PHE B C 1
ATOM 4933 O O . PHE B 1 181 ? -8.992 -8.273 -6.594 1 98.25 181 PHE B O 1
ATOM 4940 N N . GLN B 1 182 ? -8.93 -7.238 -8.562 1 97.69 182 GLN B N 1
ATOM 4941 C CA . GLN B 1 182 ? -7.902 -6.285 -8.148 1 97.69 182 GLN B CA 1
ATOM 4942 C C . GLN B 1 182 ? -8.383 -5.426 -6.984 1 97.69 182 GLN B C 1
ATOM 4944 O O . GLN B 1 182 ? -7.645 -5.211 -6.02 1 97.69 182 GLN B O 1
ATOM 4949 N N . GLN B 1 183 ? -9.617 -5 -7.051 1 98.06 183 GLN B N 1
ATOM 4950 C CA . GLN B 1 183 ? -10.148 -4.16 -5.984 1 98.06 183 GLN B CA 1
ATOM 4951 C C . GLN B 1 183 ? -10.367 -4.965 -4.703 1 98.06 183 GLN B C 1
ATOM 4953 O O . GLN B 1 183 ? -10.164 -4.453 -3.602 1 98.06 183 GLN B O 1
ATOM 4958 N N . VAL B 1 184 ? -10.766 -6.191 -4.879 1 98.81 184 VAL B N 1
ATOM 4959 C CA . VAL B 1 184 ? -10.977 -7.051 -3.717 1 98.81 184 VAL B CA 1
ATOM 4960 C C . VAL B 1 184 ? -9.641 -7.301 -3.012 1 98.81 184 VAL B C 1
ATOM 4962 O O . VAL B 1 184 ? -9.555 -7.203 -1.786 1 98.81 184 VAL B O 1
ATOM 4965 N N . MET B 1 185 ? -8.602 -7.594 -3.766 1 98.62 185 MET B N 1
ATOM 4966 C CA . MET B 1 185 ? -7.285 -7.812 -3.176 1 98.62 185 MET B CA 1
ATOM 4967 C C . MET B 1 185 ? -6.785 -6.551 -2.48 1 98.62 185 MET B C 1
ATOM 4969 O O . MET B 1 185 ? -6.27 -6.617 -1.363 1 98.62 185 MET B O 1
ATOM 4973 N N . ALA B 1 186 ? -7.012 -5.391 -3.109 1 98.25 186 ALA B N 1
ATOM 4974 C CA . ALA B 1 186 ? -6.559 -4.113 -2.561 1 98.25 186 ALA B CA 1
ATOM 4975 C C . ALA B 1 186 ? -7.297 -3.783 -1.266 1 98.25 186 ALA B C 1
ATOM 4977 O O . ALA B 1 186 ? -6.758 -3.098 -0.394 1 98.25 186 ALA B O 1
ATOM 4978 N N . THR B 1 187 ? -8.484 -4.266 -1.163 1 98.69 187 THR B N 1
ATOM 4979 C CA . THR B 1 187 ? -9.289 -4.035 0.032 1 98.69 187 THR B CA 1
ATOM 4980 C C . THR B 1 187 ? -8.969 -5.062 1.109 1 98.69 187 THR B C 1
ATOM 4982 O O . THR B 1 187 ? -8.922 -4.734 2.297 1 98.69 187 THR B O 1
ATOM 4985 N N . ALA B 1 188 ? -8.68 -6.297 0.673 1 98.69 188 ALA B N 1
ATOM 4986 C CA . ALA B 1 188 ? -8.438 -7.395 1.604 1 98.69 188 ALA B CA 1
ATOM 4987 C C . ALA B 1 188 ? -7.066 -7.266 2.264 1 98.69 188 ALA B C 1
ATOM 4989 O O . ALA B 1 188 ? -6.918 -7.52 3.461 1 98.69 188 ALA B O 1
ATOM 4990 N N . TYR B 1 189 ? -6.09 -6.953 1.47 1 98.31 189 TYR B N 1
ATOM 4991 C CA . TYR B 1 189 ? -4.734 -6.77 1.976 1 98.31 189 TYR B CA 1
ATOM 4992 C C . TYR B 1 189 ? -4.406 -5.289 2.133 1 98.31 189 TYR B C 1
ATOM 4994 O O . TYR B 1 189 ? -4.305 -4.562 1.144 1 98.31 189 TYR B O 1
ATOM 5002 N N . GLN B 1 190 ? -4.125 -4.906 3.332 1 97.06 190 GLN B N 1
ATOM 5003 C CA . GLN B 1 190 ? -3.936 -3.482 3.6 1 97.06 190 GLN B CA 1
ATOM 5004 C C . GLN B 1 190 ? -2.453 -3.141 3.727 1 97.06 190 GLN B C 1
ATOM 5006 O O . GLN B 1 190 ? -2.041 -2.023 3.408 1 97.06 190 GLN B O 1
ATOM 5011 N N . ALA B 1 191 ? -1.701 -4.137 4.172 1 97.62 191 ALA B N 1
ATOM 5012 C CA . ALA B 1 191 ? -0.285 -3.883 4.426 1 97.62 191 ALA B CA 1
ATOM 5013 C C . ALA B 1 191 ? 0.594 -4.625 3.426 1 97.62 191 ALA B C 1
ATOM 5015 O O . ALA B 1 191 ? 1.461 -4.027 2.787 1 97.62 191 ALA B O 1
ATOM 5016 N N . HIS B 1 192 ? 0.311 -5.902 3.295 1 98.19 192 HIS B N 1
ATOM 5017 C CA . HIS B 1 192 ? 1.149 -6.77 2.477 1 98.19 192 HIS B CA 1
ATOM 5018 C C . HIS B 1 192 ? 1.081 -6.375 1.005 1 98.19 192 HIS B C 1
ATOM 5020 O O . HIS B 1 192 ? 0.012 -6.02 0.502 1 98.19 192 HIS B O 1
ATOM 5026 N N . PRO B 1 193 ? 2.129 -6.543 0.267 1 97.81 193 PRO B N 1
ATOM 5027 C CA . PRO B 1 193 ? 2.191 -6.086 -1.123 1 97.81 193 PRO B CA 1
ATOM 5028 C C . PRO B 1 193 ? 1.265 -6.875 -2.047 1 97.81 193 PRO B C 1
ATOM 5030 O O . PRO B 1 193 ? 1.062 -6.488 -3.199 1 97.81 193 PRO B O 1
ATOM 5033 N N . TYR B 1 194 ? 0.693 -7.934 -1.58 1 98.19 194 TYR B N 1
ATOM 5034 C CA . TYR B 1 194 ? -0.298 -8.633 -2.389 1 98.19 194 TYR B CA 1
ATOM 5035 C C . TYR B 1 194 ? -1.486 -7.73 -2.697 1 98.19 194 TYR B C 1
ATOM 5037 O O . TYR B 1 194 ? -2.322 -8.062 -3.541 1 98.19 194 TYR B O 1
ATOM 5045 N N . HIS B 1 195 ? -1.5 -6.566 -2.141 1 97.06 195 HIS B N 1
ATOM 5046 C CA . HIS B 1 195 ? -2.637 -5.668 -2.299 1 97.06 195 HIS B CA 1
ATOM 5047 C C . HIS B 1 195 ? -2.625 -5 -3.668 1 97.06 195 HIS B C 1
ATOM 5049 O O . HIS B 1 195 ? -3.668 -4.555 -4.156 1 97.06 195 HIS B O 1
ATOM 5055 N N . HIS B 1 196 ? -1.443 -4.789 -4.309 1 97.06 196 HIS B N 1
ATOM 5056 C CA . HIS B 1 196 ? -1.461 -4.078 -5.582 1 97.06 196 HIS B CA 1
ATOM 5057 C C . HIS B 1 196 ? -1.377 -5.047 -6.754 1 97.06 196 HIS B C 1
ATOM 5059 O O . HIS B 1 196 ? -0.832 -6.145 -6.621 1 97.06 196 HIS B O 1
ATOM 5065 N N . PRO B 1 197 ? -1.945 -4.672 -7.887 1 97.56 197 PRO B N 1
ATOM 5066 C CA . PRO B 1 197 ? -1.968 -5.559 -9.055 1 97.56 197 PRO B CA 1
ATOM 5067 C C . PRO B 1 197 ? -0.582 -5.777 -9.656 1 97.56 197 PRO B C 1
ATOM 5069 O O . PRO B 1 197 ? 0.274 -4.895 -9.578 1 97.56 197 PRO B O 1
ATOM 5072 N N . THR B 1 198 ? -0.411 -6.918 -10.234 1 97.94 198 THR B N 1
ATOM 5073 C CA . THR B 1 198 ? 0.849 -7.246 -10.891 1 97.94 198 THR B CA 1
ATOM 5074 C C . THR B 1 198 ? 1.16 -6.238 -11.992 1 97.94 198 THR B C 1
ATOM 5076 O O . THR B 1 198 ? 2.309 -5.82 -12.156 1 97.94 198 THR B O 1
ATOM 5079 N N . ILE B 1 199 ? 0.099 -5.797 -12.68 1 97.69 199 ILE B N 1
ATOM 5080 C CA . ILE B 1 199 ? 0.279 -4.844 -13.766 1 97.69 199 ILE B CA 1
ATOM 5081 C C . ILE B 1 199 ? 0.641 -3.473 -13.195 1 97.69 199 ILE B C 1
ATOM 5083 O O . ILE B 1 199 ? 1.22 -2.637 -13.898 1 97.69 199 ILE B O 1
ATOM 5087 N N . GLY B 1 200 ? 0.273 -3.156 -11.891 1 97.62 200 GLY B N 1
ATOM 5088 C CA . GLY B 1 200 ? 0.57 -1.89 -11.242 1 97.62 200 GLY B CA 1
ATOM 5089 C C . GLY B 1 200 ? -0.586 -0.908 -11.289 1 97.62 200 GLY B C 1
ATOM 5090 O O . GLY B 1 200 ? -1.59 -1.157 -11.961 1 97.62 200 GLY B O 1
ATOM 5091 N N . TRP B 1 201 ? -0.436 0.107 -10.516 1 97.44 201 TRP B N 1
ATOM 5092 C CA . TRP B 1 201 ? -1.375 1.223 -10.586 1 97.44 201 TRP B CA 1
ATOM 5093 C C . TRP B 1 201 ? -1.077 2.115 -11.781 1 97.44 201 TRP B C 1
ATOM 5095 O O . TRP B 1 201 ? 0.086 2.318 -12.141 1 97.44 201 TRP B O 1
ATOM 5105 N N . ARG B 1 202 ? -2.039 2.686 -12.375 1 96.62 202 ARG B N 1
ATOM 5106 C CA . ARG B 1 202 ? -1.918 3.471 -13.594 1 96.62 202 ARG B CA 1
ATOM 5107 C C . ARG B 1 202 ? -0.863 4.562 -13.445 1 96.62 202 ARG B C 1
ATOM 5109 O O . ARG B 1 202 ? 0.02 4.699 -14.297 1 96.62 202 ARG B O 1
ATOM 5116 N N . SER B 1 203 ? -0.904 5.336 -12.375 1 96.94 203 SER B N 1
ATOM 5117 C CA . SER B 1 203 ? 0.02 6.449 -12.172 1 96.94 203 SER B CA 1
ATOM 5118 C C . SER B 1 203 ? 1.463 5.961 -12.094 1 96.94 203 SER B C 1
ATOM 5120 O O . SER B 1 203 ? 2.371 6.605 -12.625 1 96.94 203 SER B O 1
ATOM 5122 N N . ASP B 1 204 ? 1.677 4.844 -11.422 1 96.94 204 ASP B N 1
ATOM 5123 C CA . ASP B 1 204 ? 3.025 4.293 -11.32 1 96.94 204 ASP B CA 1
ATOM 5124 C C . ASP B 1 204 ? 3.541 3.85 -12.688 1 96.94 204 ASP B C 1
ATOM 5126 O O . ASP B 1 204 ? 4.699 4.094 -13.031 1 96.94 204 ASP B O 1
ATOM 5130 N N . ILE B 1 205 ? 2.674 3.203 -13.469 1 96.62 205 ILE B N 1
ATOM 5131 C CA . ILE B 1 205 ? 3.043 2.768 -14.812 1 96.62 205 ILE B CA 1
ATOM 5132 C C . ILE B 1 205 ? 3.457 3.975 -15.648 1 96.62 205 ILE B C 1
ATOM 5134 O O . ILE B 1 205 ? 4.504 3.957 -16.297 1 96.62 205 ILE B O 1
ATOM 5138 N N . GLU B 1 206 ? 2.674 4.988 -15.57 1 95.12 206 GLU B N 1
ATOM 5139 C CA . GLU B 1 206 ? 2.865 6.16 -16.422 1 95.12 206 GLU B CA 1
ATOM 5140 C C . GLU B 1 206 ? 4.117 6.934 -16.016 1 95.12 206 GLU B C 1
ATOM 5142 O O . GLU B 1 206 ? 4.68 7.676 -16.828 1 95.12 206 GLU B O 1
ATOM 5147 N N . HIS B 1 207 ? 4.59 6.723 -14.812 1 94.38 207 HIS B N 1
ATOM 5148 C CA . HIS B 1 207 ? 5.762 7.449 -14.336 1 94.38 207 HIS B CA 1
ATOM 5149 C C . HIS B 1 207 ? 7 6.562 -14.344 1 94.38 207 HIS B C 1
ATOM 5151 O O . HIS B 1 207 ? 8.062 6.965 -13.859 1 94.38 207 HIS B O 1
ATOM 5157 N N . ALA B 1 208 ? 6.879 5.391 -14.844 1 95.25 208 ALA B N 1
ATOM 5158 C CA . ALA B 1 208 ? 8.016 4.477 -14.891 1 95.25 208 ALA B CA 1
ATOM 5159 C C . ALA B 1 208 ? 9.18 5.098 -15.664 1 95.25 208 ALA B C 1
ATOM 5161 O O . ALA B 1 208 ? 8.977 5.797 -16.656 1 95.25 208 ALA B O 1
ATOM 5162 N N . SER B 1 209 ? 10.398 4.812 -15.242 1 94.94 209 SER B N 1
ATOM 5163 C CA . SER B 1 209 ? 11.602 5.34 -15.875 1 94.94 209 SER B CA 1
ATOM 5164 C C . SER B 1 209 ? 12.664 4.258 -16.031 1 94.94 209 SER B C 1
ATOM 5166 O O . SER B 1 209 ? 12.656 3.266 -15.297 1 94.94 209 SER B O 1
ATOM 5168 N N . VAL B 1 210 ? 13.555 4.543 -16.875 1 96.62 210 VAL B N 1
ATOM 5169 C CA . VAL B 1 210 ? 14.656 3.615 -17.109 1 96.62 210 VAL B CA 1
ATOM 5170 C C . VAL B 1 210 ? 15.516 3.5 -15.859 1 96.62 210 VAL B C 1
ATOM 5172 O O . VAL B 1 210 ? 15.984 2.41 -15.516 1 96.62 210 VAL B O 1
ATOM 5175 N N . ASP B 1 211 ? 15.641 4.59 -15.148 1 94.5 211 ASP B N 1
ATOM 5176 C CA . ASP B 1 211 ? 16.469 4.59 -13.945 1 94.5 211 ASP B CA 1
ATOM 5177 C C . ASP B 1 211 ? 15.875 3.676 -12.867 1 94.5 211 ASP B C 1
ATOM 5179 O O . ASP B 1 211 ? 16.594 2.877 -12.266 1 94.5 211 ASP B O 1
ATOM 5183 N N . THR B 1 212 ? 14.617 3.785 -12.68 1 93.19 212 THR B N 1
ATOM 5184 C CA . THR B 1 212 ? 13.969 2.957 -11.672 1 93.19 212 THR B CA 1
ATOM 5185 C C . THR B 1 212 ? 13.977 1.49 -12.094 1 93.19 212 THR B C 1
ATOM 5187 O O . THR B 1 212 ? 14.211 0.605 -11.266 1 93.19 212 THR B O 1
ATOM 5190 N N . LEU B 1 213 ? 13.797 1.232 -13.328 1 97.5 213 LEU B N 1
ATOM 5191 C CA . LEU B 1 213 ? 13.797 -0.132 -13.844 1 97.5 213 LEU B CA 1
ATOM 5192 C C . LEU B 1 213 ? 15.188 -0.744 -13.766 1 97.5 213 LEU B C 1
ATOM 5194 O O . LEU B 1 213 ? 15.336 -1.936 -13.484 1 97.5 213 LEU B O 1
ATOM 5198 N N . ARG B 1 214 ? 16.172 0.07 -14.031 1 97.56 214 ARG B N 1
ATOM 5199 C CA . ARG B 1 214 ? 17.547 -0.393 -13.906 1 97.56 214 ARG B CA 1
ATOM 5200 C C . ARG B 1 214 ? 17.859 -0.777 -12.461 1 97.56 214 ARG B C 1
ATOM 5202 O O . ARG B 1 214 ? 18.516 -1.794 -12.211 1 97.56 214 ARG B O 1
ATOM 5209 N N . ARG B 1 215 ? 17.406 0.018 -11.562 1 94.38 215 ARG B N 1
ATOM 5210 C CA . ARG B 1 215 ? 17.609 -0.31 -10.156 1 94.38 215 ARG B CA 1
ATOM 5211 C C . ARG B 1 215 ? 16.938 -1.634 -9.805 1 94.38 215 ARG B C 1
ATOM 5213 O O . ARG B 1 215 ? 17.516 -2.443 -9.062 1 94.38 215 ARG B O 1
ATOM 5220 N N . PHE B 1 216 ? 15.789 -1.848 -10.328 1 95.5 216 PHE B N 1
ATOM 5221 C CA . PHE B 1 216 ? 15.062 -3.094 -10.102 1 95.5 216 PHE B CA 1
ATOM 5222 C C . PHE B 1 216 ? 15.828 -4.277 -10.688 1 95.5 216 PHE B C 1
ATOM 5224 O O . PHE B 1 216 ? 16 -5.301 -10.031 1 95.5 216 PHE B O 1
ATOM 5231 N N . TYR B 1 217 ? 16.281 -4.102 -11.883 1 98.25 217 TYR B N 1
ATOM 5232 C CA . TYR B 1 217 ? 17.094 -5.094 -12.578 1 98.25 217 TYR B CA 1
ATOM 5233 C C . TYR B 1 217 ? 18.344 -5.422 -11.773 1 98.25 217 TYR B C 1
ATOM 5235 O O . TYR B 1 217 ? 18.641 -6.594 -11.523 1 98.25 217 TYR B O 1
ATOM 5243 N N . ASP B 1 218 ? 18.984 -4.41 -11.266 1 98 218 ASP B N 1
ATOM 5244 C CA . ASP B 1 218 ? 20.25 -4.555 -10.547 1 98 218 ASP B CA 1
ATOM 5245 C C . ASP B 1 218 ? 20.031 -5.145 -9.156 1 98 218 ASP B C 1
ATOM 5247 O O . ASP B 1 218 ? 20.969 -5.617 -8.523 1 98 218 ASP B O 1
ATOM 5251 N N . THR B 1 219 ? 18.828 -5.156 -8.766 1 97.44 219 THR B N 1
ATOM 5252 C CA . THR B 1 219 ? 18.531 -5.688 -7.441 1 97.44 219 THR B CA 1
ATOM 5253 C C . THR B 1 219 ? 18.203 -7.176 -7.516 1 97.44 219 THR B C 1
ATOM 5255 O O . THR B 1 219 ? 18.625 -7.953 -6.66 1 97.44 219 THR B O 1
ATOM 5258 N N . PHE B 1 220 ? 17.516 -7.566 -8.578 1 98.44 220 PHE B N 1
ATOM 5259 C CA . PHE B 1 220 ? 16.859 -8.859 -8.438 1 98.44 220 PHE B CA 1
ATOM 5260 C C . PHE B 1 220 ? 17.375 -9.852 -9.477 1 98.44 220 PHE B C 1
ATOM 5262 O O . PHE B 1 220 ? 17.203 -11.062 -9.336 1 98.44 220 PHE B O 1
ATOM 5269 N N . TYR B 1 221 ? 17.906 -9.453 -10.531 1 98.69 221 TYR B N 1
ATOM 5270 C CA . TYR B 1 221 ? 18.25 -10.352 -11.633 1 98.69 221 TYR B CA 1
ATOM 5271 C C . TYR B 1 221 ? 19.672 -10.867 -11.492 1 98.69 221 TYR B C 1
ATOM 5273 O O . TYR B 1 221 ? 20.547 -10.5 -12.281 1 98.69 221 TYR B O 1
ATOM 5281 N N . TRP B 1 222 ? 19.797 -11.805 -10.586 1 98.81 222 TRP B N 1
ATOM 5282 C CA . TRP B 1 222 ? 21.062 -12.422 -10.242 1 98.81 222 TRP B CA 1
ATOM 5283 C C . TRP B 1 222 ? 20.922 -13.938 -10.141 1 98.81 222 TRP B C 1
ATOM 5285 O O . TRP B 1 222 ? 19.828 -14.453 -9.914 1 98.81 222 TRP B O 1
ATOM 5295 N N . PRO B 1 223 ? 22.062 -14.625 -10.242 1 98.81 223 PRO B N 1
ATOM 5296 C CA . PRO B 1 223 ? 22.016 -16.094 -10.219 1 98.81 223 PRO B CA 1
ATOM 5297 C C . PRO B 1 223 ? 21.469 -16.641 -8.898 1 98.81 223 PRO B C 1
ATOM 5299 O O . PRO B 1 223 ? 20.703 -17.609 -8.898 1 98.81 223 PRO B O 1
ATOM 5302 N N . ASP B 1 224 ? 21.844 -16.016 -7.805 1 98.5 224 ASP B N 1
ATOM 5303 C CA . ASP B 1 224 ? 21.453 -16.562 -6.504 1 98.5 224 ASP B CA 1
ATOM 5304 C C . ASP B 1 224 ? 20.016 -16.188 -6.16 1 98.5 224 ASP B C 1
ATOM 5306 O O . ASP B 1 224 ? 19.5 -16.594 -5.113 1 98.5 224 ASP B O 1
ATOM 5310 N N . ASN B 1 225 ? 19.344 -15.5 -7.023 1 98.75 225 ASN B N 1
ATOM 5311 C CA . ASN B 1 225 ? 17.922 -15.227 -6.898 1 98.75 225 ASN B CA 1
ATOM 5312 C C . ASN B 1 225 ? 17.125 -15.883 -8.023 1 98.75 225 ASN B C 1
ATOM 5314 O O . ASN B 1 225 ? 15.984 -15.492 -8.297 1 98.75 225 ASN B O 1
ATOM 5318 N N . ALA B 1 226 ? 17.719 -16.844 -8.688 1 98.81 226 ALA B N 1
ATOM 5319 C CA . ALA B 1 226 ? 17.094 -17.453 -9.852 1 98.81 226 ALA B CA 1
ATOM 5320 C C . ALA B 1 226 ? 17.125 -18.984 -9.773 1 98.81 226 ALA B C 1
ATOM 5322 O O . ALA B 1 226 ? 17.938 -19.547 -9.031 1 98.81 226 ALA B O 1
ATOM 5323 N N . THR B 1 227 ? 16.25 -19.547 -10.461 1 98.94 227 THR B N 1
ATOM 5324 C CA . THR B 1 227 ? 16.188 -21 -10.688 1 98.94 227 THR B CA 1
ATOM 5325 C C . THR B 1 227 ? 16.047 -21.297 -12.18 1 98.94 227 THR B C 1
ATOM 5327 O O . THR B 1 227 ? 15.141 -20.797 -12.836 1 98.94 227 THR B O 1
ATOM 5330 N N . VAL B 1 228 ? 16.953 -22.078 -12.648 1 98.94 228 VAL B N 1
ATOM 5331 C CA . VAL B 1 228 ? 16.844 -22.609 -14 1 98.94 228 VAL B CA 1
ATOM 5332 C C . VAL B 1 228 ? 16.156 -23.969 -13.969 1 98.94 228 VAL B C 1
ATOM 5334 O O . VAL B 1 228 ? 16.484 -24.828 -13.156 1 98.94 228 VAL B O 1
ATOM 5337 N N . ILE B 1 229 ? 15.203 -24.109 -14.836 1 98.88 229 ILE B N 1
ATOM 5338 C CA . ILE B 1 229 ? 14.445 -25.359 -14.898 1 98.88 229 ILE B CA 1
ATOM 5339 C C . ILE B 1 229 ? 14.547 -25.969 -16.297 1 98.88 229 ILE B C 1
ATOM 5341 O O . ILE B 1 229 ? 14.219 -25.312 -17.297 1 98.88 229 ILE B O 1
ATOM 5345 N N . LEU B 1 230 ? 15.016 -27.188 -16.391 1 98.56 230 LEU B N 1
ATOM 5346 C CA . LEU B 1 230 ? 15.125 -27.953 -17.625 1 98.56 230 LEU B CA 1
ATOM 5347 C C . LEU B 1 230 ? 14.227 -29.188 -17.578 1 98.56 230 LEU B C 1
ATOM 5349 O O . LEU B 1 230 ? 14.344 -30.016 -16.672 1 98.56 230 LEU B O 1
ATOM 5353 N N . VAL B 1 231 ? 13.375 -29.281 -18.562 1 97.75 231 VAL B N 1
ATOM 5354 C CA . VAL B 1 231 ? 12.477 -30.422 -18.641 1 97.75 231 VAL B CA 1
ATOM 5355 C C . VAL B 1 231 ? 12.445 -30.953 -20.078 1 97.75 231 VAL B C 1
ATOM 5357 O O . VAL B 1 231 ? 12.242 -30.188 -21.016 1 97.75 231 VAL B O 1
ATOM 5360 N N . GLY B 1 232 ? 12.688 -32.281 -20.219 1 97.06 232 GLY B N 1
ATOM 5361 C CA . GLY B 1 232 ? 12.461 -32.844 -21.531 1 97.06 232 GLY B CA 1
ATOM 5362 C C . GLY B 1 232 ? 13.688 -33.531 -22.094 1 97.06 232 GLY B C 1
ATOM 5363 O O . GLY B 1 232 ? 14.383 -34.281 -21.391 1 97.06 232 GLY B O 1
ATOM 5364 N N . ASP B 1 233 ? 13.914 -33.375 -23.406 1 96.25 233 ASP B N 1
ATOM 5365 C CA . ASP B 1 233 ? 14.922 -34.125 -24.156 1 96.25 233 ASP B CA 1
ATOM 5366 C C . ASP B 1 233 ? 16.266 -33.406 -24.125 1 96.25 233 ASP B C 1
ATOM 5368 O O . ASP B 1 233 ? 16.625 -32.688 -25.078 1 96.25 233 ASP B O 1
ATOM 5372 N N . PHE B 1 234 ? 17.031 -33.719 -23.109 1 97.06 234 PHE B N 1
ATOM 5373 C CA . PHE B 1 234 ? 18.391 -33.188 -22.984 1 97.06 234 PHE B CA 1
ATOM 5374 C C . PHE B 1 234 ? 19.266 -34.156 -22.188 1 97.06 234 PHE B C 1
ATOM 5376 O O . PHE B 1 234 ? 18.766 -35.031 -21.5 1 97.06 234 PHE B O 1
ATOM 5383 N N . ARG B 1 235 ? 20.484 -34.031 -22.344 1 95.81 235 ARG B N 1
ATOM 5384 C CA . ARG B 1 235 ? 21.453 -34.719 -21.5 1 95.81 235 ARG B CA 1
ATOM 5385 C C . ARG B 1 235 ? 21.891 -33.844 -20.328 1 95.81 235 ARG B C 1
ATOM 5387 O O . ARG B 1 235 ? 22.453 -32.75 -20.531 1 95.81 235 ARG B O 1
ATOM 5394 N N . PRO B 1 236 ? 21.656 -34.312 -19.125 1 96.69 236 PRO B N 1
ATOM 5395 C CA . PRO B 1 236 ? 21.938 -33.469 -17.969 1 96.69 236 PRO B CA 1
ATOM 5396 C C . PRO B 1 236 ? 23.375 -33 -17.906 1 96.69 236 PRO B C 1
ATOM 5398 O O . PRO B 1 236 ? 23.625 -31.828 -17.609 1 96.69 236 PRO B O 1
ATOM 5401 N N . ASP B 1 237 ? 24.328 -33.844 -18.141 1 96.38 237 ASP B N 1
ATOM 5402 C CA . ASP B 1 237 ? 25.734 -33.469 -18.062 1 96.38 237 ASP B CA 1
ATOM 5403 C C . ASP B 1 237 ? 26.062 -32.344 -19.047 1 96.38 237 ASP B C 1
ATOM 5405 O O . ASP B 1 237 ? 26.734 -31.375 -18.703 1 96.38 237 ASP B O 1
ATOM 5409 N N . GLN B 1 238 ? 25.547 -32.469 -20.234 1 97.12 238 GLN B N 1
ATOM 5410 C CA . GLN B 1 238 ? 25.781 -31.484 -21.281 1 97.12 238 GLN B CA 1
ATOM 5411 C C . GLN B 1 238 ? 25.078 -30.172 -20.938 1 97.12 238 GLN B C 1
ATOM 5413 O O . GLN B 1 238 ? 25.688 -29.094 -21.062 1 97.12 238 GLN B O 1
ATOM 5418 N N . ALA B 1 239 ? 23.844 -30.25 -20.594 1 97.94 239 ALA B N 1
ATOM 5419 C CA . ALA B 1 239 ? 23.062 -29.047 -20.281 1 97.94 239 ALA B CA 1
ATOM 5420 C C . ALA B 1 239 ? 23.672 -28.297 -19.109 1 97.94 239 ALA B C 1
ATOM 5422 O O . ALA B 1 239 ? 23.781 -27.062 -19.141 1 97.94 239 ALA B O 1
ATOM 5423 N N . LEU B 1 240 ? 24.062 -29 -18.062 1 98.38 240 LEU B N 1
ATOM 5424 C CA . LEU B 1 240 ? 24.703 -28.375 -16.906 1 98.38 240 LEU B CA 1
ATOM 5425 C C . LEU B 1 240 ? 26.031 -27.766 -17.297 1 98.38 240 LEU B C 1
ATOM 5427 O O . LEU B 1 240 ? 26.406 -26.703 -16.781 1 98.38 240 LEU B O 1
ATOM 5431 N N . GLY B 1 241 ? 26.719 -28.453 -18.156 1 98.19 241 GLY B N 1
ATOM 5432 C CA . GLY B 1 241 ? 27.938 -27.875 -18.688 1 98.19 241 GLY B CA 1
ATOM 5433 C C . GLY B 1 241 ? 27.734 -26.531 -19.359 1 98.19 241 GLY B C 1
ATOM 5434 O O . GLY B 1 241 ? 28.5 -25.594 -19.141 1 98.19 241 GLY B O 1
ATOM 5435 N N . TRP B 1 242 ? 26.688 -26.469 -20.188 1 98.56 242 TRP B N 1
ATOM 5436 C CA . TRP B 1 242 ? 26.359 -25.203 -20.844 1 98.56 242 TRP B CA 1
ATOM 5437 C C . TRP B 1 242 ? 25.969 -24.141 -19.812 1 98.56 242 TRP B C 1
ATOM 5439 O O . TRP B 1 242 ? 26.375 -22.984 -19.922 1 98.56 242 TRP B O 1
ATOM 5449 N N . VAL B 1 243 ? 25.156 -24.516 -18.781 1 98.81 243 VAL B N 1
ATOM 5450 C CA . VAL B 1 243 ? 24.766 -23.578 -17.734 1 98.81 243 VAL B CA 1
ATOM 5451 C C . VAL B 1 243 ? 26 -23.047 -17.031 1 98.81 243 VAL B C 1
ATOM 5453 O O . VAL B 1 243 ? 26.125 -21.828 -16.797 1 98.81 243 VAL B O 1
ATOM 5456 N N . ARG B 1 244 ? 26.938 -23.891 -16.719 1 98.56 244 ARG B N 1
ATOM 5457 C CA . ARG B 1 244 ? 28.172 -23.469 -16.094 1 98.56 244 ARG B CA 1
ATOM 5458 C C . ARG B 1 244 ? 28.953 -22.516 -17 1 98.56 244 ARG B C 1
ATOM 5460 O O . ARG B 1 244 ? 29.469 -21.5 -16.547 1 98.56 244 ARG B O 1
ATOM 5467 N N . ARG B 1 245 ? 29.031 -22.844 -18.219 1 98.19 245 ARG B N 1
ATOM 5468 C CA . ARG B 1 245 ? 29.781 -22.047 -19.188 1 98.19 245 ARG B CA 1
ATOM 5469 C C . ARG B 1 245 ? 29.219 -20.625 -19.266 1 98.19 245 ARG B C 1
ATOM 5471 O O . ARG B 1 245 ? 29.969 -19.656 -19.234 1 98.19 245 ARG B O 1
ATOM 5478 N N . TYR B 1 246 ? 27.922 -20.516 -19.297 1 98.62 246 TYR B N 1
ATOM 5479 C CA . TYR B 1 246 ? 27.344 -19.219 -19.656 1 98.62 246 TYR B CA 1
ATOM 5480 C C . TYR B 1 246 ? 26.938 -18.453 -18.406 1 98.62 246 TYR B C 1
ATOM 5482 O O . TYR B 1 246 ? 26.984 -17.219 -18.391 1 98.62 246 TYR B O 1
ATOM 5490 N N . TYR B 1 247 ? 26.484 -19.141 -17.297 1 98.75 247 TYR B N 1
ATOM 5491 C CA . TYR B 1 247 ? 26.078 -18.438 -16.078 1 98.75 247 TYR B CA 1
ATOM 5492 C C . TYR B 1 247 ? 27.234 -18.359 -15.078 1 98.75 247 TYR B C 1
ATOM 5494 O O . TYR B 1 247 ? 27.203 -17.531 -14.156 1 98.75 247 TYR B O 1
ATOM 5502 N N . GLY B 1 248 ? 28.188 -19.219 -15.203 1 98.12 248 GLY B N 1
ATOM 5503 C CA . GLY B 1 248 ? 29.234 -19.359 -14.195 1 98.12 248 GLY B CA 1
ATOM 5504 C C . GLY B 1 248 ? 30.031 -18.094 -13.969 1 98.12 248 GLY B C 1
ATOM 5505 O O . GLY B 1 248 ? 30.547 -17.875 -12.875 1 98.12 248 GLY B O 1
ATOM 5506 N N . GLY B 1 249 ? 30.172 -17.297 -14.93 1 97.62 249 GLY B N 1
ATOM 5507 C CA . GLY B 1 249 ? 30.953 -16.0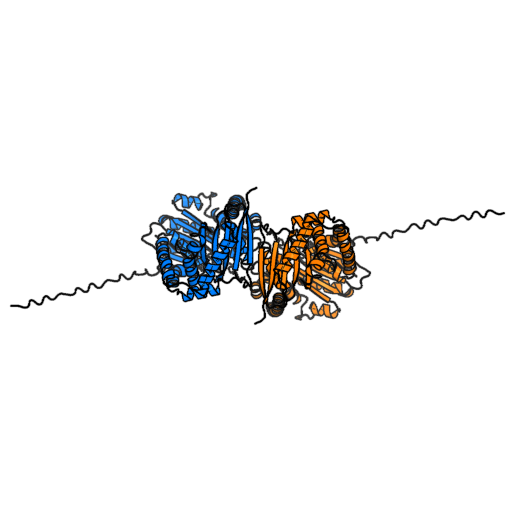62 -14.828 1 97.62 249 GLY B CA 1
ATOM 5508 C C . GLY B 1 249 ? 30.156 -14.906 -14.234 1 97.62 249 GLY B C 1
ATOM 5509 O O . GLY B 1 249 ? 30.719 -13.852 -13.953 1 97.62 249 GLY B O 1
ATOM 5510 N N . ILE B 1 250 ? 28.891 -15.094 -14.062 1 98.56 250 ILE B N 1
ATOM 5511 C CA . ILE B 1 250 ? 28.062 -14.062 -13.461 1 98.56 250 ILE B CA 1
ATOM 5512 C C . ILE B 1 250 ? 28.156 -14.141 -11.938 1 98.56 250 ILE B C 1
ATOM 5514 O O . ILE B 1 250 ? 27.844 -15.164 -11.336 1 98.56 250 ILE B O 1
ATOM 5518 N N . PRO B 1 251 ? 28.641 -13.086 -11.305 1 98.12 251 PRO B N 1
ATOM 5519 C CA . PRO B 1 251 ? 28.766 -13.141 -9.844 1 98.12 251 PRO B CA 1
ATOM 5520 C C . PRO B 1 251 ? 27.406 -13.195 -9.141 1 98.12 251 PRO B C 1
ATOM 5522 O O . PRO B 1 251 ? 26.391 -12.867 -9.742 1 98.12 251 PRO B O 1
ATOM 5525 N N . ARG B 1 252 ? 27.453 -13.609 -7.898 1 97.56 252 ARG B N 1
ATOM 5526 C CA . ARG B 1 252 ? 26.281 -13.469 -7.043 1 97.56 252 ARG B CA 1
ATOM 5527 C C . ARG B 1 252 ? 25.922 -12 -6.867 1 97.56 252 ARG B C 1
ATOM 5529 O O . ARG B 1 252 ? 26.719 -11.109 -7.156 1 97.56 252 ARG B O 1
ATOM 5536 N N . ALA B 1 253 ? 24.672 -11.758 -6.383 1 98.12 253 ALA B N 1
ATOM 5537 C CA . ALA B 1 253 ? 24.25 -10.391 -6.121 1 98.12 253 ALA B CA 1
ATOM 5538 C C . ALA B 1 253 ? 25.219 -9.672 -5.195 1 98.12 253 ALA B C 1
ATOM 5540 O O . ALA B 1 253 ? 25.656 -10.234 -4.191 1 98.12 253 ALA B O 1
ATOM 5541 N N . PRO B 1 254 ? 25.547 -8.461 -5.5 1 97.31 254 PRO B N 1
ATOM 5542 C CA . PRO B 1 254 ? 26.484 -7.715 -4.652 1 97.31 254 PRO B CA 1
ATOM 5543 C C . PRO B 1 254 ? 25.906 -7.375 -3.283 1 97.31 254 PRO B C 1
ATOM 5545 O O . PRO B 1 254 ? 26.656 -7.156 -2.326 1 97.31 254 PRO B O 1
ATOM 5548 N N . LYS B 1 255 ? 24.641 -7.273 -3.195 1 95.06 255 LYS B N 1
ATOM 5549 C CA . LYS B 1 255 ? 23.922 -7.051 -1.948 1 95.06 255 LYS B CA 1
ATOM 5550 C C . LYS B 1 255 ? 22.859 -8.125 -1.734 1 95.06 255 LYS B C 1
ATOM 5552 O O . LYS B 1 255 ? 22.391 -8.75 -2.691 1 95.06 255 LYS B O 1
ATOM 5557 N N . ALA B 1 256 ? 22.562 -8.328 -0.488 1 94.19 256 ALA B N 1
ATOM 5558 C CA . ALA B 1 256 ? 21.5 -9.273 -0.178 1 94.19 256 ALA B CA 1
ATOM 5559 C C . ALA B 1 256 ? 20.203 -8.883 -0.869 1 94.19 256 ALA B C 1
ATOM 5561 O O . ALA B 1 256 ? 19.844 -7.703 -0.912 1 94.19 256 ALA B O 1
ATOM 5562 N N . ILE B 1 257 ? 19.531 -9.867 -1.471 1 96 257 ILE B N 1
ATOM 5563 C CA . ILE B 1 257 ? 18.219 -9.625 -2.062 1 96 257 ILE B CA 1
ATOM 5564 C C . ILE B 1 257 ? 17.234 -9.164 -0.982 1 96 257 ILE B C 1
ATOM 5566 O O . ILE B 1 257 ? 17.078 -9.836 0.043 1 96 257 ILE B O 1
ATOM 5570 N N . PRO B 1 258 ? 16.547 -8.016 -1.18 1 93.38 258 PRO B N 1
ATOM 5571 C CA . PRO B 1 258 ? 15.625 -7.539 -0.147 1 93.38 258 PRO B CA 1
ATOM 5572 C C . PRO B 1 258 ? 14.484 -8.516 0.118 1 93.38 258 PRO B C 1
ATOM 5574 O O . PRO B 1 258 ? 13.812 -8.953 -0.818 1 93.38 258 PRO B O 1
ATOM 5577 N N . ALA B 1 259 ? 14.266 -8.828 1.38 1 93 259 ALA B N 1
ATOM 5578 C CA . ALA B 1 259 ? 13.164 -9.711 1.766 1 93 259 ALA B CA 1
ATOM 5579 C C . ALA B 1 259 ? 11.867 -8.922 1.935 1 93 259 ALA B C 1
ATOM 5581 O O . ALA B 1 259 ? 11.891 -7.746 2.297 1 93 259 ALA B O 1
ATOM 5582 N N . VAL B 1 260 ? 10.742 -9.531 1.617 1 96 260 VAL B N 1
ATOM 5583 C CA . VAL B 1 260 ? 9.438 -8.984 1.971 1 96 260 VAL B CA 1
ATOM 5584 C C . VAL B 1 260 ? 9.117 -9.312 3.428 1 96 260 VAL B C 1
ATOM 5586 O O . VAL B 1 260 ? 8.852 -10.469 3.77 1 96 260 VAL B O 1
ATOM 5589 N N . THR B 1 261 ? 9.148 -8.305 4.246 1 95 261 THR B N 1
ATOM 5590 C CA . THR B 1 261 ? 9.008 -8.555 5.676 1 95 261 THR B CA 1
ATOM 5591 C C . THR B 1 261 ? 7.645 -8.102 6.176 1 95 261 THR B C 1
ATOM 5593 O O . THR B 1 261 ? 7.227 -8.469 7.277 1 95 261 THR B O 1
ATOM 5596 N N . THR B 1 262 ? 6.926 -7.277 5.414 1 97.5 262 THR B N 1
ATOM 5597 C CA . THR B 1 262 ? 5.609 -6.793 5.816 1 97.5 262 THR B CA 1
ATOM 5598 C C . THR B 1 262 ? 4.605 -7.941 5.875 1 97.5 262 THR B C 1
ATOM 5600 O O . THR B 1 262 ? 4.414 -8.656 4.891 1 97.5 262 THR B O 1
ATOM 5603 N N . GLU B 1 263 ? 4.008 -8.117 6.969 1 97.62 263 GLU B N 1
ATOM 5604 C CA . GLU B 1 263 ? 2.951 -9.109 7.16 1 97.62 263 GLU B CA 1
ATOM 5605 C C . GLU B 1 263 ? 1.577 -8.445 7.199 1 97.62 263 GLU B C 1
ATOM 5607 O O . GLU B 1 263 ? 1.427 -7.348 7.746 1 97.62 263 GLU B O 1
ATOM 5612 N N . GLU B 1 264 ? 0.638 -9.094 6.582 1 97.94 264 GLU B N 1
ATOM 5613 C CA . GLU B 1 264 ? -0.732 -8.594 6.633 1 97.94 264 GLU B CA 1
ATOM 5614 C C . GLU B 1 264 ? -1.329 -8.758 8.031 1 97.94 264 GLU B C 1
ATOM 5616 O O . GLU B 1 264 ? -1.309 -9.852 8.594 1 97.94 264 GLU B O 1
ATOM 5621 N N . PRO B 1 265 ? -1.85 -7.633 8.594 1 96.25 265 PRO B N 1
ATOM 5622 C CA . PRO B 1 265 ? -2.498 -7.781 9.898 1 96.25 265 PRO B CA 1
ATOM 5623 C C . PRO B 1 265 ? -3.752 -8.648 9.844 1 96.25 265 PRO B C 1
ATOM 5625 O O . PRO B 1 265 ? -4.375 -8.773 8.781 1 96.25 265 PRO B O 1
ATOM 5628 N N . GLN B 1 266 ? -4.082 -9.188 11.008 1 95.94 266 GLN B N 1
ATOM 5629 C CA . GLN B 1 266 ? -5.324 -9.945 11.094 1 95.94 266 GLN B CA 1
ATOM 5630 C C . GLN B 1 266 ? -6.531 -9.055 10.82 1 95.94 266 GLN B C 1
ATOM 5632 O O . GLN B 1 266 ? -6.609 -7.934 11.328 1 95.94 266 GLN B O 1
ATOM 5637 N N . GLN B 1 267 ? -7.367 -9.508 9.969 1 97.62 267 GLN B N 1
ATOM 5638 C CA . GLN B 1 267 ? -8.617 -8.805 9.703 1 97.62 267 GLN B CA 1
ATOM 5639 C C . GLN B 1 267 ? -9.641 -9.07 10.805 1 97.62 267 GLN B C 1
ATOM 5641 O O . GLN B 1 267 ? -9.891 -10.219 11.172 1 97.62 267 GLN B O 1
ATOM 5646 N N . GLN B 1 268 ? -10.25 -8.062 11.391 1 97.19 268 GLN B N 1
ATOM 5647 C CA . GLN B 1 268 ? -11.117 -8.195 12.555 1 97.19 268 GLN B CA 1
ATOM 5648 C C . GLN B 1 268 ? -12.531 -7.703 12.242 1 97.19 268 GLN B C 1
ATOM 5650 O O . GLN B 1 268 ? -13.109 -6.953 13.031 1 97.19 268 GLN B O 1
ATOM 5655 N N . GLY B 1 269 ? -13.094 -8.141 11.125 1 98.31 269 GLY B N 1
ATOM 5656 C CA . GLY B 1 269 ? -14.43 -7.828 10.648 1 98.31 269 GLY B CA 1
ATOM 5657 C C . GLY B 1 269 ? -14.547 -7.852 9.141 1 98.31 269 GLY B C 1
ATOM 5658 O O . GLY B 1 269 ? -13.539 -7.773 8.43 1 98.31 269 GLY B O 1
ATOM 5659 N N . PRO B 1 270 ? -15.773 -7.961 8.656 1 98.75 270 PRO B N 1
ATOM 5660 C CA . PRO B 1 270 ? -15.961 -8.062 7.203 1 98.75 270 PRO B CA 1
ATOM 5661 C C . PRO B 1 270 ? -15.68 -6.746 6.48 1 98.75 270 PRO B C 1
ATOM 5663 O O . PRO B 1 270 ? -15.844 -5.672 7.062 1 98.75 270 PRO B O 1
ATOM 5666 N N . ARG B 1 271 ? -15.195 -6.816 5.305 1 98.88 271 ARG B N 1
ATOM 5667 C CA . ARG B 1 271 ? -15.055 -5.707 4.367 1 98.88 271 ARG B CA 1
ATOM 5668 C C . ARG B 1 271 ? -15.883 -5.949 3.107 1 98.88 271 ARG B C 1
ATOM 5670 O O . ARG B 1 271 ? -16.078 -7.094 2.695 1 98.88 271 ARG B O 1
ATOM 5677 N N . ARG B 1 272 ? -16.375 -4.902 2.555 1 98.81 272 ARG B N 1
ATOM 5678 C CA . ARG B 1 272 ? -17.188 -5.008 1.355 1 98.81 272 ARG B CA 1
ATOM 5679 C C . ARG B 1 272 ? -16.906 -3.861 0.389 1 98.81 272 ARG B C 1
ATOM 5681 O O . ARG B 1 272 ? -16.516 -2.771 0.81 1 98.81 272 ARG B O 1
ATOM 5688 N N . LEU B 1 273 ? -17.094 -4.141 -0.867 1 98.81 273 LEU B N 1
ATOM 5689 C CA . LEU B 1 273 ? -17.031 -3.072 -1.859 1 98.81 273 LEU B CA 1
ATOM 5690 C C . LEU B 1 273 ? -17.969 -3.371 -3.035 1 98.81 273 LEU B C 1
ATOM 5692 O O . LEU B 1 273 ? -18.297 -4.531 -3.291 1 98.81 273 LEU B O 1
ATOM 5696 N N . VAL B 1 274 ? -18.359 -2.342 -3.65 1 98.62 274 VAL B N 1
ATOM 5697 C CA . VAL B 1 274 ? -19.062 -2.389 -4.93 1 98.62 274 VAL B CA 1
ATOM 5698 C C . VAL B 1 274 ? -18.25 -1.674 -6 1 98.62 274 VAL B C 1
ATOM 5700 O O . VAL B 1 274 ? -17.703 -0.596 -5.754 1 98.62 274 VAL B O 1
ATOM 5703 N N . LEU B 1 275 ? -18.094 -2.291 -7.086 1 97.94 275 LEU B N 1
ATOM 5704 C CA . LEU B 1 275 ? -17.469 -1.68 -8.258 1 97.94 275 LEU B CA 1
ATOM 5705 C C . LEU B 1 275 ? -18.484 -1.5 -9.375 1 97.94 275 LEU B C 1
ATOM 5707 O O . LEU B 1 275 ? -19.047 -2.479 -9.875 1 97.94 275 LEU B O 1
ATOM 5711 N N . LYS B 1 276 ? -18.734 -0.268 -9.672 1 96.75 276 LYS B N 1
ATOM 5712 C CA . LYS B 1 276 ? -19.656 0.062 -10.758 1 96.75 276 LYS B CA 1
ATOM 5713 C C . LYS B 1 276 ? -18.891 0.5 -12.008 1 96.75 276 LYS B C 1
ATOM 5715 O O . LYS B 1 276 ? -18.203 1.52 -12 1 96.75 276 LYS B O 1
ATOM 5720 N N . ARG B 1 277 ? -18.984 -0.229 -13.016 1 93.31 277 ARG B N 1
ATOM 5721 C CA . ARG B 1 277 ? -18.312 0.053 -14.281 1 93.31 277 ARG B CA 1
ATOM 5722 C C . ARG B 1 277 ? -19.109 -0.518 -15.453 1 93.31 277 ARG B C 1
ATOM 5724 O O . ARG B 1 277 ? -20.016 -1.325 -15.258 1 93.31 277 ARG B O 1
ATOM 5731 N N . ALA B 1 278 ? -18.734 -0.051 -16.625 1 89.06 278 ALA B N 1
ATOM 5732 C CA . ALA B 1 278 ? -19.359 -0.6 -17.828 1 89.06 278 ALA B CA 1
ATOM 5733 C C . ALA B 1 278 ? -19.094 -2.096 -17.953 1 89.06 278 ALA B C 1
ATOM 5735 O O . ALA B 1 278 ? -17.969 -2.553 -17.703 1 89.06 278 ALA B O 1
ATOM 5736 N N . GLY B 1 279 ? -20.094 -2.875 -18.172 1 84.62 279 GLY B N 1
ATOM 5737 C CA . GLY B 1 279 ? -20 -4.316 -18.328 1 84.62 279 GLY B CA 1
ATOM 5738 C C . GLY B 1 279 ? -21.328 -4.984 -18.625 1 84.62 279 GLY B C 1
ATOM 5739 O O . GLY B 1 279 ? -22.375 -4.348 -18.531 1 84.62 279 GLY B O 1
ATOM 5740 N N . ALA B 1 280 ? -21.234 -6.199 -19 1 82.31 280 ALA B N 1
ATOM 5741 C CA . ALA B 1 280 ? -22.422 -6.914 -19.422 1 82.31 280 ALA B CA 1
ATOM 5742 C C . ALA B 1 280 ? -22.984 -7.766 -18.281 1 82.31 280 ALA B C 1
ATOM 5744 O O . ALA B 1 280 ? -24.188 -7.996 -18.203 1 82.31 280 ALA B O 1
ATOM 5745 N N . THR B 1 281 ? -22.062 -8.211 -17.438 1 89.81 281 THR B N 1
ATOM 5746 C CA . THR B 1 281 ? -22.5 -9.164 -16.422 1 89.81 281 THR B CA 1
ATOM 5747 C C . THR B 1 281 ? -21.984 -8.766 -15.047 1 89.81 281 THR B C 1
ATOM 5749 O O . THR B 1 281 ? -20.984 -8.047 -14.938 1 89.81 281 THR B O 1
ATOM 5752 N N . GLY B 1 282 ? -22.812 -9.125 -14.039 1 95.56 282 GLY B N 1
ATOM 5753 C CA . GLY B 1 282 ? -22.391 -8.922 -12.672 1 95.56 282 GLY B CA 1
ATOM 5754 C C . GLY B 1 282 ? -21.438 -9.992 -12.172 1 95.56 282 GLY B C 1
ATOM 5755 O O . GLY B 1 282 ? -21.391 -11.094 -12.727 1 95.56 282 GLY B O 1
ATOM 5756 N N . ASN B 1 283 ? -20.641 -9.656 -11.195 1 97.88 283 ASN B N 1
ATOM 5757 C CA . ASN B 1 283 ? -19.75 -10.602 -10.547 1 97.88 283 ASN B CA 1
ATOM 5758 C C . ASN B 1 283 ? -19.766 -10.453 -9.031 1 97.88 283 ASN B C 1
ATOM 5760 O O . ASN B 1 283 ? -20.062 -9.375 -8.516 1 97.88 283 ASN B O 1
ATOM 5764 N N . LEU B 1 284 ? -19.578 -11.547 -8.406 1 98.69 284 LEU B N 1
ATOM 5765 C CA . LEU B 1 284 ? -19.406 -11.617 -6.961 1 98.69 284 LEU B CA 1
ATOM 5766 C C . LEU B 1 284 ? -18.109 -12.336 -6.598 1 98.69 284 LEU B C 1
ATOM 5768 O O . LEU B 1 284 ? -17.828 -13.414 -7.121 1 98.69 284 LEU B O 1
ATOM 5772 N N . ILE B 1 285 ? -17.312 -11.719 -5.746 1 98.88 285 ILE B N 1
ATOM 5773 C CA . ILE B 1 285 ? -16.125 -12.352 -5.18 1 98.88 285 ILE B CA 1
ATOM 5774 C C . ILE B 1 285 ? -16.188 -12.289 -3.656 1 98.88 285 ILE B C 1
ATOM 5776 O O . ILE B 1 285 ? -16.469 -11.234 -3.084 1 98.88 285 ILE B O 1
ATOM 5780 N N . ILE B 1 286 ? -16.031 -13.367 -3.025 1 98.94 286 ILE B N 1
ATOM 5781 C CA . ILE B 1 286 ? -15.797 -13.43 -1.586 1 98.94 286 ILE B CA 1
ATOM 5782 C C . ILE B 1 286 ? -14.406 -14 -1.312 1 98.94 286 ILE B C 1
ATOM 5784 O O . ILE B 1 286 ? -14.125 -15.156 -1.634 1 98.94 286 ILE B O 1
ATOM 5788 N N . ALA B 1 287 ? -13.57 -13.203 -0.736 1 98.94 287 ALA B N 1
ATOM 5789 C CA . ALA B 1 287 ? -12.203 -13.617 -0.425 1 98.94 287 ALA B CA 1
ATOM 5790 C C . ALA B 1 287 ? -12.008 -13.781 1.08 1 98.94 287 ALA B C 1
ATOM 5792 O O . ALA B 1 287 ? -12.516 -12.977 1.867 1 98.94 287 ALA B O 1
ATOM 5793 N N . PHE B 1 288 ? -11.305 -14.82 1.445 1 98.81 288 PHE B N 1
ATOM 5794 C CA . PHE B 1 288 ? -10.922 -15.094 2.824 1 98.81 288 PHE B CA 1
ATOM 5795 C C . PHE B 1 288 ? -9.406 -15.141 2.963 1 98.81 288 PHE B C 1
ATOM 5797 O O . PHE B 1 288 ? -8.711 -15.672 2.094 1 98.81 288 PHE B O 1
ATOM 5804 N N . LYS B 1 289 ? -8.93 -14.594 4.074 1 97.25 289 LYS B N 1
ATOM 5805 C CA . LYS B 1 289 ? -7.504 -14.75 4.344 1 97.25 289 LYS B CA 1
ATOM 5806 C C . LYS B 1 289 ? -7.137 -16.219 4.551 1 97.25 289 LYS B C 1
ATOM 5808 O O . LYS B 1 289 ? -7.801 -16.922 5.309 1 97.25 289 LYS B O 1
ATOM 5813 N N . GLY B 1 290 ? -6.172 -16.719 3.783 1 97.94 290 GLY B N 1
ATOM 5814 C CA . GLY B 1 290 ? -5.656 -18.078 3.947 1 97.94 290 GLY B CA 1
ATOM 5815 C C . GLY B 1 290 ? -4.191 -18.109 4.336 1 97.94 290 GLY B C 1
ATOM 5816 O O . GLY B 1 290 ? -3.594 -17.078 4.621 1 97.94 290 GLY B O 1
ATOM 5817 N N . PRO B 1 291 ? -3.635 -19.281 4.461 1 98.19 291 PRO B N 1
ATOM 5818 C CA . PRO B 1 291 ? -2.217 -19.438 4.797 1 98.19 291 PRO B CA 1
ATOM 5819 C C . PRO B 1 291 ? -1.312 -19.406 3.566 1 98.19 291 PRO B C 1
ATOM 5821 O O . PRO B 1 291 ? -1.779 -19.141 2.457 1 98.19 291 PRO B O 1
ATOM 5824 N N . ARG B 1 292 ? -0.029 -19.531 3.781 1 98.25 292 ARG B N 1
ATOM 5825 C CA . ARG B 1 292 ? 0.905 -19.688 2.672 1 98.25 292 ARG B CA 1
ATOM 5826 C C . ARG B 1 292 ? 0.846 -21.109 2.1 1 98.25 292 ARG B C 1
ATOM 5828 O O . ARG B 1 292 ? 0.295 -22.016 2.727 1 98.25 292 ARG B O 1
ATOM 5835 N N . ALA B 1 293 ? 1.439 -21.312 0.999 1 98.19 293 ALA B N 1
ATOM 5836 C CA . ALA B 1 293 ? 1.384 -22.594 0.28 1 98.19 293 ALA B CA 1
ATOM 5837 C C . ALA B 1 293 ? 2.006 -23.703 1.104 1 98.19 293 ALA B C 1
ATOM 5839 O O . ALA B 1 293 ? 1.556 -24.859 1.041 1 98.19 293 ALA B O 1
ATOM 5840 N N . LEU B 1 294 ? 2.986 -23.422 1.892 1 97.94 294 LEU B N 1
ATOM 5841 C CA . LEU B 1 294 ? 3.74 -24.438 2.607 1 97.94 294 LEU B CA 1
ATOM 5842 C C . LEU B 1 294 ? 3.082 -24.766 3.945 1 97.94 294 LEU B C 1
ATOM 5844 O O . LEU B 1 294 ? 3.584 -25.609 4.703 1 97.94 294 LEU B O 1
ATOM 5848 N N . ASP B 1 295 ? 1.995 -24.062 4.25 1 98.12 295 ASP B N 1
ATOM 5849 C CA . ASP B 1 295 ? 1.264 -24.344 5.48 1 98.12 295 ASP B CA 1
ATOM 5850 C C . ASP B 1 295 ? 0.603 -25.719 5.422 1 98.12 295 ASP B C 1
ATOM 5852 O O . ASP B 1 295 ? 0.118 -26.141 4.371 1 98.12 295 ASP B O 1
ATOM 5856 N N . PRO B 1 296 ? 0.455 -26.359 6.535 1 96.12 296 PRO B N 1
ATOM 5857 C CA . PRO B 1 296 ? -0.164 -27.688 6.562 1 96.12 296 PRO B CA 1
ATOM 5858 C C . PRO B 1 296 ? -1.627 -27.672 6.129 1 96.12 296 PRO B C 1
ATOM 5860 O O . PRO B 1 296 ? -2.15 -28.688 5.66 1 96.12 296 PRO B O 1
ATOM 5863 N N . ASP B 1 297 ? -2.273 -26.562 6.227 1 98.12 297 ASP B N 1
ATOM 5864 C CA . ASP B 1 297 ? -3.691 -26.469 5.895 1 98.12 297 ASP B CA 1
ATOM 5865 C C . ASP B 1 297 ? -3.891 -26.25 4.398 1 98.12 297 ASP B C 1
ATOM 5867 O O . ASP B 1 297 ? -5.023 -26.25 3.91 1 98.12 297 ASP B O 1
ATOM 5871 N N . ALA B 1 298 ? -2.785 -26.047 3.654 1 98.31 298 ALA B N 1
ATOM 5872 C CA . ALA B 1 298 ? -2.887 -25.75 2.229 1 98.31 298 ALA B CA 1
ATOM 5873 C C . ALA B 1 298 ? -3.604 -26.875 1.486 1 98.31 298 ALA B C 1
ATOM 5875 O O . ALA B 1 298 ? -4.473 -26.625 0.649 1 98.31 298 ALA B O 1
ATOM 5876 N N . ALA B 1 299 ? -3.309 -28.062 1.81 1 97.81 299 ALA B N 1
ATOM 5877 C CA . ALA B 1 299 ? -3.914 -29.219 1.14 1 97.81 299 ALA B CA 1
ATOM 5878 C C . ALA B 1 299 ? -5.414 -29.281 1.413 1 97.81 299 ALA B C 1
ATOM 5880 O O . ALA B 1 299 ? -6.207 -29.516 0.498 1 97.81 299 ALA B O 1
ATOM 5881 N N . ALA B 1 300 ? -5.77 -29.062 2.625 1 98.56 300 ALA B N 1
ATOM 5882 C CA . ALA B 1 300 ? -7.184 -29.094 3 1 98.56 300 ALA B CA 1
ATOM 5883 C C . ALA B 1 300 ? -7.969 -28 2.275 1 98.56 300 ALA B C 1
ATOM 5885 O O . ALA B 1 300 ? -9.086 -28.234 1.81 1 98.56 300 ALA B O 1
ATOM 5886 N N . LEU B 1 301 ? -7.426 -26.844 2.148 1 98.69 301 LEU B N 1
ATOM 5887 C CA . LEU B 1 301 ? -8.086 -25.75 1.468 1 98.69 301 LEU B CA 1
ATOM 5888 C C . LEU B 1 301 ? -8.188 -26.016 -0.03 1 98.69 301 LEU B C 1
ATOM 5890 O O . LEU B 1 301 ? -9.172 -25.625 -0.667 1 98.69 301 LEU B O 1
ATOM 5894 N N . THR B 1 302 ? -7.148 -26.625 -0.568 1 97.69 302 THR B N 1
ATOM 5895 C CA . THR B 1 302 ? -7.203 -27 -1.978 1 97.69 302 THR B CA 1
ATOM 5896 C C . THR B 1 302 ? -8.336 -27.984 -2.232 1 97.69 302 THR B C 1
ATOM 5898 O O . THR B 1 302 ? -9.133 -27.797 -3.15 1 97.69 302 THR B O 1
ATOM 5901 N N . VAL B 1 303 ? -8.438 -28.969 -1.387 1 97.88 303 VAL B N 1
ATOM 5902 C CA . VAL B 1 303 ? -9.5 -29.969 -1.518 1 97.88 303 VAL B CA 1
ATOM 5903 C C . VAL B 1 303 ? -10.859 -29.297 -1.321 1 97.88 303 VAL B C 1
ATOM 5905 O O . VAL B 1 303 ? -11.812 -29.578 -2.049 1 97.88 303 VAL B O 1
ATOM 5908 N N . LEU B 1 304 ? -10.906 -28.406 -0.364 1 98.56 304 LEU B N 1
ATOM 5909 C CA . LEU B 1 304 ? -12.133 -27.656 -0.132 1 98.56 304 LEU B CA 1
ATOM 5910 C C . LEU B 1 304 ? -12.578 -26.938 -1.398 1 98.56 304 LEU B C 1
ATOM 5912 O O . LEU B 1 304 ? -13.75 -26.984 -1.768 1 98.56 304 LEU B O 1
ATOM 5916 N N . GLY B 1 305 ? -11.641 -26.297 -2.082 1 98.12 305 GLY B N 1
ATOM 5917 C CA . GLY B 1 305 ? -11.953 -25.625 -3.33 1 98.12 305 GLY B CA 1
ATOM 5918 C C . GLY B 1 305 ? -12.492 -26.547 -4.395 1 98.12 305 GLY B C 1
ATOM 5919 O O . GLY B 1 305 ? -13.453 -26.219 -5.098 1 98.12 305 GLY B O 1
ATOM 5920 N N . LEU B 1 306 ? -11.922 -27.688 -4.465 1 96.69 306 LEU B N 1
ATOM 5921 C CA . LEU B 1 306 ? -12.344 -28.688 -5.445 1 96.69 306 LEU B CA 1
ATOM 5922 C C . LEU B 1 306 ? -13.758 -29.172 -5.145 1 96.69 306 LEU B C 1
ATOM 5924 O O . LEU B 1 306 ? -14.602 -29.25 -6.039 1 96.69 306 LEU B O 1
ATOM 5928 N N . VAL B 1 307 ? -14 -29.438 -3.924 1 97.19 307 VAL B N 1
ATOM 5929 C CA . VAL B 1 307 ? -15.305 -29.953 -3.525 1 97.19 307 VAL B CA 1
ATOM 5930 C C . VAL B 1 307 ? -16.375 -28.906 -3.807 1 97.19 307 VAL B C 1
ATOM 5932 O O . VAL B 1 307 ? -17.469 -29.234 -4.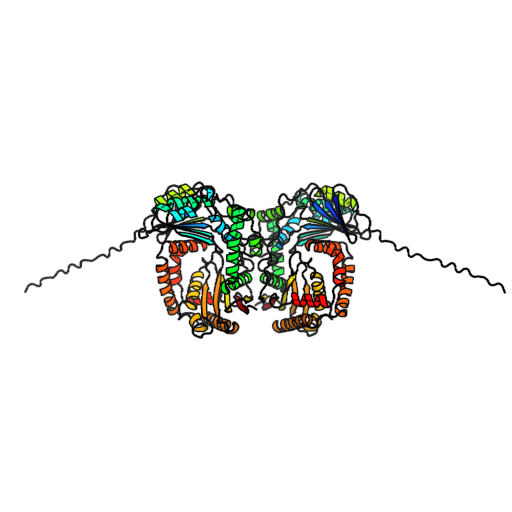277 1 97.19 307 VAL B O 1
ATOM 5935 N N . LEU B 1 308 ? -16.062 -27.688 -3.6 1 97.81 308 LEU B N 1
ATOM 5936 C CA . LEU B 1 308 ? -17.031 -26.609 -3.766 1 97.81 308 LEU B CA 1
ATOM 5937 C C . LEU B 1 308 ? -17.266 -26.328 -5.242 1 97.81 308 LEU B C 1
ATOM 5939 O O . LEU B 1 308 ? -18.344 -25.828 -5.617 1 97.81 308 LEU B O 1
ATOM 5943 N N . SER B 1 309 ? -16.312 -26.703 -6.141 1 95.56 309 SER B N 1
ATOM 5944 C CA . SER B 1 309 ? -16.422 -26.031 -7.434 1 95.56 309 SER B CA 1
ATOM 5945 C C . SER B 1 309 ? -16.172 -27 -8.578 1 95.56 309 SER B C 1
ATOM 5947 O O . SER B 1 309 ? -16.484 -26.703 -9.734 1 95.56 309 SER B O 1
ATOM 5949 N N . GLN B 1 310 ? -15.602 -28.094 -8.352 1 92.75 310 GLN B N 1
ATOM 5950 C CA . GLN B 1 310 ? -15.18 -28.938 -9.453 1 92.75 310 GLN B CA 1
ATOM 5951 C C . GLN B 1 310 ? -16.359 -29.766 -9.992 1 92.75 310 GLN B C 1
ATOM 5953 O O . GLN B 1 310 ? -16.922 -30.594 -9.273 1 92.75 310 GLN B O 1
ATOM 5958 N N . GLY B 1 311 ? -16.625 -29.531 -11.258 1 89.62 311 GLY B N 1
ATOM 5959 C CA . GLY B 1 311 ? -17.625 -30.328 -11.945 1 89.62 311 GLY B CA 1
ATOM 5960 C C . GLY B 1 311 ? -19.047 -29.859 -11.719 1 89.62 311 GLY B C 1
ATOM 5961 O O . GLY B 1 311 ? -19.281 -29 -10.859 1 89.62 311 GLY B O 1
ATOM 5962 N N . LYS B 1 312 ? -19.953 -30.453 -12.383 1 92.38 312 LYS B N 1
ATOM 5963 C CA . LYS B 1 312 ? -21.375 -30.062 -12.359 1 92.38 312 LYS B CA 1
ATOM 5964 C C . LYS B 1 312 ? -22.047 -30.562 -11.086 1 92.38 312 LYS B C 1
ATOM 5966 O O . LYS B 1 312 ? -23.156 -30.125 -10.758 1 92.38 312 LYS B O 1
ATOM 5971 N N . SER B 1 313 ? -21.453 -31.469 -10.422 1 91.44 313 SER B N 1
ATOM 5972 C CA . SER B 1 313 ? -22.047 -32 -9.195 1 91.44 313 SER B CA 1
ATOM 5973 C C . SER B 1 313 ? -21.547 -31.25 -7.973 1 91.44 313 SER B C 1
ATOM 5975 O O . SER B 1 313 ? -21.969 -31.531 -6.848 1 91.44 313 SER B O 1
ATOM 5977 N N . SER B 1 314 ? -20.672 -30.328 -8.18 1 94.88 314 SER B N 1
ATOM 5978 C CA . SER B 1 314 ? -20.109 -29.578 -7.059 1 94.88 314 SER B CA 1
ATOM 5979 C C . SER B 1 314 ? -21.188 -28.75 -6.352 1 94.88 314 SER B C 1
ATOM 5981 O O . SER B 1 314 ? -22.219 -28.438 -6.941 1 94.88 314 SER B O 1
ATOM 5983 N N . ARG B 1 315 ? -20.906 -28.391 -5.16 1 96.88 315 ARG B N 1
ATOM 5984 C CA . ARG B 1 315 ? -21.891 -27.75 -4.297 1 96.88 315 ARG B CA 1
ATOM 5985 C C . ARG B 1 315 ? -22.266 -26.375 -4.836 1 96.88 315 ARG B C 1
ATOM 5987 O O . ARG B 1 315 ? -23.453 -26.031 -4.902 1 96.88 315 ARG B O 1
ATOM 5994 N N . LEU B 1 316 ? -21.312 -25.578 -5.238 1 98.12 316 LEU B N 1
ATOM 5995 C CA . LEU B 1 316 ? -21.609 -24.234 -5.723 1 98.12 316 LEU B CA 1
ATOM 5996 C C . LEU B 1 316 ? -22.312 -24.281 -7.078 1 98.12 316 LEU B C 1
ATOM 5998 O O . LEU B 1 316 ? -23.172 -23.45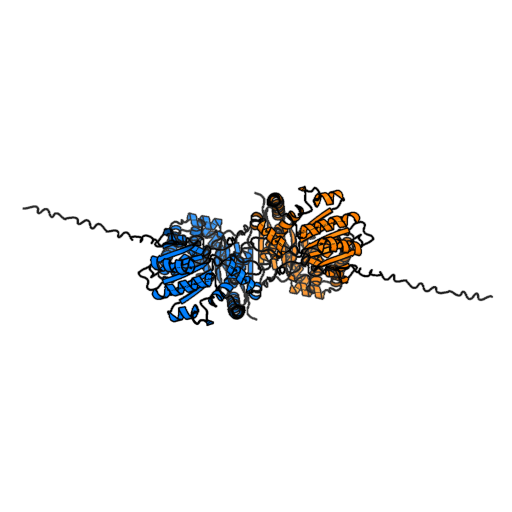3 -7.367 1 98.12 316 LEU B O 1
ATOM 6002 N N . TYR B 1 317 ? -21.922 -25.25 -7.961 1 97.06 317 TYR B N 1
ATOM 6003 C CA . TYR B 1 317 ? -22.594 -25.391 -9.25 1 97.06 317 TYR B CA 1
ATOM 6004 C C . TYR B 1 317 ? -24.062 -25.734 -9.055 1 97.06 317 TYR B C 1
ATOM 6006 O O . TYR B 1 317 ? -24.938 -25.094 -9.648 1 97.06 317 TYR B O 1
ATOM 6014 N N . ARG B 1 318 ? -24.328 -26.672 -8.234 1 97.06 318 ARG B N 1
ATOM 6015 C CA . ARG B 1 318 ? -25.703 -27.109 -7.992 1 97.06 318 ARG B CA 1
ATOM 6016 C C . ARG B 1 318 ? -26.516 -25.984 -7.379 1 97.06 318 ARG B C 1
ATOM 6018 O O . ARG B 1 318 ? -27.672 -25.766 -7.762 1 97.06 318 ARG B O 1
ATOM 6025 N N . ALA B 1 319 ? -25.953 -25.266 -6.484 1 97.62 319 ALA B N 1
ATOM 6026 C CA . ALA B 1 319 ? -26.688 -24.281 -5.711 1 97.62 319 ALA B CA 1
ATOM 6027 C C . ALA B 1 319 ? -26.922 -23 -6.523 1 97.62 319 ALA B C 1
ATOM 6029 O O . ALA B 1 319 ? -27.922 -22.328 -6.348 1 97.62 319 ALA B O 1
ATOM 6030 N N . LEU B 1 320 ? -25.969 -22.688 -7.457 1 98.06 320 LEU B N 1
ATOM 6031 C CA . LEU B 1 320 ? -26 -21.359 -8.07 1 98.06 320 LEU B CA 1
ATOM 6032 C C . LEU B 1 320 ? -26.25 -21.469 -9.578 1 98.06 320 LEU B C 1
ATOM 6034 O O . LEU B 1 320 ? -26.984 -20.656 -10.148 1 98.06 320 LEU B O 1
ATOM 6038 N N . VAL B 1 321 ? -25.656 -22.453 -10.227 1 97.31 321 VAL B N 1
ATOM 6039 C CA . VAL B 1 321 ? -25.719 -22.531 -11.68 1 97.31 321 VAL B CA 1
ATOM 6040 C C . VAL B 1 321 ? -26.922 -23.359 -12.102 1 97.31 321 VAL B C 1
ATOM 6042 O O . VAL B 1 321 ? -27.719 -22.922 -12.93 1 97.31 321 VAL B O 1
ATOM 6045 N N . ASP B 1 322 ? -27.016 -24.516 -11.508 1 96.62 322 ASP B N 1
ATOM 6046 C CA . ASP B 1 322 ? -28.141 -25.375 -11.828 1 96.62 322 ASP B CA 1
ATOM 6047 C C . ASP B 1 322 ? -29.469 -24.688 -11.539 1 96.62 322 ASP B C 1
ATOM 6049 O O . ASP B 1 322 ? -30.469 -24.938 -12.219 1 96.62 322 ASP B O 1
ATOM 6053 N N . THR B 1 323 ? -29.484 -23.828 -10.578 1 95.31 323 THR B N 1
ATOM 6054 C CA . THR B 1 323 ? -30.703 -23.125 -10.195 1 95.31 323 THR B CA 1
ATOM 6055 C C . THR B 1 323 ? -30.859 -21.828 -11.008 1 95.31 323 THR B C 1
ATOM 6057 O O . THR B 1 323 ? -31.766 -21.047 -10.758 1 95.31 323 THR B O 1
ATOM 6060 N N . THR B 1 324 ? -29.938 -21.453 -11.883 1 94.56 324 THR B N 1
ATOM 6061 C CA . THR B 1 324 ? -29.969 -20.375 -12.859 1 94.56 324 THR B CA 1
ATOM 6062 C C . THR B 1 324 ? -29.781 -19.031 -12.18 1 94.56 324 THR B C 1
ATOM 6064 O O . THR B 1 324 ? -30.141 -17.984 -12.742 1 94.56 324 THR B O 1
ATOM 6067 N N . VAL B 1 325 ? -29.297 -19.125 -10.984 1 96.25 325 VAL B N 1
ATOM 6068 C CA . VAL B 1 325 ? -28.984 -17.891 -10.289 1 96.25 325 VAL B CA 1
ATOM 6069 C C . VAL B 1 325 ? -27.703 -17.281 -10.875 1 96.25 325 VAL B C 1
ATOM 6071 O O . VAL B 1 325 ? -27.594 -16.047 -10.961 1 96.25 325 VAL B O 1
ATOM 6074 N N . ALA B 1 326 ? -26.781 -18.125 -11.266 1 97.44 326 ALA B N 1
ATOM 6075 C CA . ALA B 1 326 ? -25.5 -17.703 -11.805 1 97.44 326 ALA B CA 1
ATOM 6076 C C . ALA B 1 326 ? -25.172 -18.438 -13.102 1 97.44 326 ALA B C 1
ATOM 6078 O O . ALA B 1 326 ? -25.766 -19.484 -13.391 1 97.44 326 ALA B O 1
ATOM 6079 N N . THR B 1 327 ? -24.312 -17.828 -13.898 1 96.62 327 THR B N 1
ATOM 6080 C CA . THR B 1 327 ? -23.844 -18.5 -15.109 1 96.62 327 THR B CA 1
ATOM 6081 C C . THR B 1 327 ? -22.594 -19.328 -14.836 1 96.62 327 THR B C 1
ATOM 6083 O O . THR B 1 327 ? -22.312 -20.281 -15.555 1 96.62 327 THR B O 1
ATOM 6086 N N . GLN B 1 328 ? -21.844 -18.891 -13.852 1 97 328 GLN B N 1
ATOM 6087 C CA . GLN B 1 328 ? -20.641 -19.594 -13.414 1 97 328 GLN B CA 1
ATOM 6088 C C . GLN B 1 328 ? -20.438 -19.438 -11.914 1 97 328 GLN B C 1
ATOM 6090 O O . GLN B 1 328 ? -20.859 -18.438 -11.32 1 97 328 GLN B O 1
ATOM 6095 N N . ALA B 1 329 ? -19.859 -20.422 -11.312 1 97.88 329 ALA B N 1
ATOM 6096 C CA . ALA B 1 329 ? -19.469 -20.375 -9.898 1 97.88 329 ALA B CA 1
ATOM 6097 C C . ALA B 1 329 ? -18.219 -21.219 -9.648 1 97.88 329 ALA B C 1
ATOM 6099 O O . ALA B 1 329 ? -18.078 -22.297 -10.211 1 97.88 329 ALA B O 1
ATOM 6100 N N . GLY B 1 330 ? -17.312 -20.688 -8.875 1 97.5 330 GLY B N 1
ATOM 6101 C CA . GLY B 1 330 ? -16.078 -21.391 -8.539 1 97.5 330 GLY B CA 1
ATOM 6102 C C . GLY B 1 330 ? -15.508 -20.984 -7.191 1 97.5 330 GLY B C 1
ATOM 6103 O O . GLY B 1 330 ? -16 -20.062 -6.555 1 97.5 330 GLY B O 1
ATOM 6104 N N . ALA B 1 331 ? -14.586 -21.766 -6.746 1 98.38 331 ALA B N 1
ATOM 6105 C CA . ALA B 1 331 ? -13.844 -21.484 -5.516 1 98.38 331 ALA B CA 1
ATOM 6106 C C . ALA B 1 331 ? -12.469 -22.141 -5.547 1 98.38 331 ALA B C 1
ATOM 6108 O O . ALA B 1 331 ? -12.273 -23.172 -6.184 1 98.38 331 ALA B O 1
ATOM 6109 N N . GLY B 1 332 ? -11.531 -21.484 -4.883 1 98 332 GLY B N 1
ATOM 6110 C CA . GLY B 1 332 ? -10.203 -22.078 -4.828 1 98 332 GLY B CA 1
ATOM 6111 C C . GLY B 1 332 ? -9.258 -21.344 -3.902 1 98 332 GLY B C 1
ATOM 6112 O O . GLY B 1 332 ? -9.469 -20.156 -3.605 1 98 332 GLY B O 1
ATOM 6113 N N . PHE B 1 333 ? -8.289 -22.109 -3.469 1 98.19 333 PHE B N 1
ATOM 6114 C CA . PHE B 1 333 ? -7.211 -21.578 -2.648 1 98.19 333 PHE B CA 1
ATOM 6115 C C . PHE B 1 333 ? -6.051 -21.109 -3.52 1 98.19 333 PHE B C 1
ATOM 6117 O O . PHE B 1 333 ? -5.551 -21.859 -4.355 1 98.19 333 PHE B O 1
ATOM 6124 N N . HIS B 1 334 ? -5.691 -19.797 -3.359 1 97.94 334 HIS B N 1
ATOM 6125 C CA . HIS B 1 334 ? -4.508 -19.281 -4.027 1 97.94 334 HIS B CA 1
ATOM 6126 C C . HIS B 1 334 ? -3.25 -19.531 -3.201 1 97.94 334 HIS B C 1
ATOM 6128 O O . HIS B 1 334 ? -2.863 -18.703 -2.381 1 97.94 334 HIS B O 1
ATOM 6134 N N . ALA B 1 335 ? -2.639 -20.672 -3.428 1 97.38 335 ALA B N 1
ATOM 6135 C CA . ALA B 1 335 ? -1.421 -21.062 -2.721 1 97.38 335 ALA B CA 1
ATOM 6136 C C . ALA B 1 335 ? -0.229 -20.234 -3.18 1 97.38 335 ALA B C 1
ATOM 6138 O O . ALA B 1 335 ? 0.289 -20.422 -4.281 1 97.38 335 ALA B O 1
ATOM 6139 N N . MET B 1 336 ? 0.235 -19.328 -2.34 1 98 336 MET B N 1
ATOM 6140 C CA . MET B 1 336 ? 1.283 -18.375 -2.695 1 98 336 MET B CA 1
ATOM 6141 C C . MET B 1 336 ? 2.449 -18.469 -1.716 1 98 336 MET B C 1
ATOM 6143 O O . MET B 1 336 ? 2.418 -19.25 -0.772 1 98 336 MET B O 1
ATOM 6147 N N . ARG B 1 337 ? 3.504 -17.766 -2.027 1 98.25 337 ARG B N 1
ATOM 6148 C CA . ARG B 1 337 ? 4.688 -17.734 -1.176 1 98.25 337 ARG B CA 1
ATOM 6149 C C . ARG B 1 337 ? 4.344 -17.266 0.231 1 98.25 337 ARG B C 1
ATOM 6151 O O . ARG B 1 337 ? 4.812 -17.828 1.218 1 98.25 337 ARG B O 1
ATOM 6158 N N . ASP B 1 338 ? 3.604 -16.156 0.308 1 98.19 338 ASP B N 1
ATOM 6159 C CA . ASP B 1 338 ? 3.059 -15.609 1.547 1 98.19 338 ASP B CA 1
ATOM 6160 C C . ASP B 1 338 ? 1.568 -15.922 1.677 1 98.19 338 ASP B C 1
ATOM 6162 O O . ASP B 1 338 ? 0.975 -16.531 0.78 1 98.19 338 ASP B O 1
ATOM 6166 N N . PRO B 1 339 ? 0.963 -15.672 2.811 1 98.12 339 PRO B N 1
ATOM 6167 C CA . PRO B 1 339 ? -0.45 -16.016 2.994 1 98.12 339 PRO B CA 1
ATOM 6168 C C . PRO B 1 339 ? -1.34 -15.445 1.891 1 98.12 339 PRO B C 1
ATOM 6170 O O . PRO B 1 339 ? -1.39 -14.227 1.699 1 98.12 339 PRO B O 1
ATOM 6173 N N . GLY B 1 340 ? -1.967 -16.391 1.16 1 97.81 340 GLY B N 1
ATOM 6174 C CA . GLY B 1 340 ? -2.846 -16.031 0.058 1 97.81 340 GLY B CA 1
ATOM 6175 C C . GLY B 1 340 ? -4.316 -16.234 0.377 1 97.81 340 GLY B C 1
ATOM 6176 O O . GLY B 1 340 ? -4.656 -16.781 1.432 1 97.81 340 GLY B O 1
ATOM 6177 N N . PRO B 1 341 ? -5.164 -15.812 -0.494 1 98.5 341 PRO B N 1
ATOM 6178 C CA . PRO B 1 341 ? -6.602 -15.859 -0.215 1 98.5 341 PRO B CA 1
ATOM 6179 C C . PRO B 1 341 ? -7.25 -17.172 -0.663 1 98.5 341 PRO B C 1
ATOM 6181 O O . PRO B 1 341 ? -6.723 -17.844 -1.547 1 98.5 341 PRO B O 1
ATOM 6184 N N . PHE B 1 342 ? -8.305 -17.609 -0.014 1 98.88 342 PHE B N 1
ATOM 6185 C CA . PHE B 1 342 ? -9.344 -18.484 -0.56 1 98.88 342 PHE B CA 1
ATOM 6186 C C . PHE B 1 342 ? -10.469 -17.672 -1.17 1 98.88 342 PHE B C 1
ATOM 6188 O O . PHE B 1 342 ? -11.008 -16.766 -0.524 1 98.88 342 PHE B O 1
ATOM 6195 N N . VAL B 1 343 ? -10.883 -17.984 -2.412 1 98.88 343 VAL B N 1
ATOM 6196 C CA . VAL B 1 343 ? -11.773 -17.078 -3.117 1 98.88 343 VAL B CA 1
ATOM 6197 C C . VAL B 1 343 ? -12.969 -17.859 -3.676 1 98.88 343 VAL B C 1
ATOM 6199 O O . VAL B 1 343 ? -12.805 -18.938 -4.238 1 98.88 343 VAL B O 1
ATOM 6202 N N . VAL B 1 344 ? -14.094 -17.297 -3.471 1 98.81 344 VAL B N 1
ATOM 6203 C CA . VAL B 1 344 ? -15.32 -17.719 -4.141 1 98.81 344 VAL B CA 1
ATOM 6204 C C . VAL B 1 344 ? -15.688 -16.719 -5.227 1 98.81 344 VAL B C 1
ATOM 6206 O O . VAL B 1 344 ? -15.695 -15.5 -4.988 1 98.81 344 VAL B O 1
ATOM 6209 N N . THR B 1 345 ? -15.93 -17.203 -6.398 1 98.56 345 THR B N 1
ATOM 6210 C CA . THR B 1 345 ? -16.266 -16.344 -7.523 1 98.56 345 THR B CA 1
ATOM 6211 C C . THR B 1 345 ? -17.594 -16.766 -8.148 1 98.56 345 THR B C 1
ATOM 6213 O O . THR B 1 345 ? -17.859 -17.969 -8.289 1 98.56 345 THR B O 1
ATOM 6216 N N . VAL B 1 346 ? -18.422 -15.805 -8.469 1 98.38 346 VAL B N 1
ATOM 6217 C CA . VAL B 1 346 ? -19.719 -16.047 -9.094 1 98.38 346 VAL B CA 1
ATOM 6218 C C . VAL B 1 346 ? -19.938 -15.047 -10.227 1 98.38 346 VAL B C 1
ATOM 6220 O O . VAL B 1 346 ? -19.766 -13.836 -10.039 1 98.38 346 VAL B O 1
ATOM 6223 N N . SER B 1 347 ? -20.25 -15.523 -11.406 1 97.5 347 SER B N 1
ATOM 6224 C CA . SER B 1 347 ? -20.703 -14.688 -12.516 1 97.5 347 SER B CA 1
ATOM 6225 C C . SER B 1 347 ? -22.219 -14.672 -12.617 1 97.5 347 SER B C 1
ATOM 6227 O O . SER B 1 347 ? -22.859 -15.719 -12.57 1 97.5 347 SER B O 1
ATOM 6229 N N . LEU B 1 348 ? -22.75 -13.547 -12.773 1 97.12 348 LEU B N 1
ATOM 6230 C CA . LEU B 1 348 ? -24.188 -13.367 -12.742 1 97.12 348 LEU B CA 1
ATOM 6231 C C . LEU B 1 348 ? -24.719 -12.969 -14.109 1 97.12 348 LEU B C 1
ATOM 6233 O O . LEU B 1 348 ? -24.094 -12.188 -14.828 1 97.12 348 LEU B O 1
ATOM 6237 N N . PRO B 1 349 ? -25.875 -13.461 -14.438 1 92.56 349 PRO B N 1
ATOM 6238 C CA . PRO B 1 349 ? -26.547 -12.922 -15.625 1 92.56 349 PRO B CA 1
ATOM 6239 C C . PRO B 1 349 ? -27.062 -11.5 -15.414 1 92.56 349 PRO B C 1
ATOM 6241 O O . PRO B 1 349 ? -27.125 -11.023 -14.281 1 92.56 349 PRO B O 1
ATOM 6244 N N . PRO B 1 350 ? -27.359 -10.68 -16.453 1 83.56 350 PRO B N 1
ATOM 6245 C CA . PRO B 1 350 ? -27.703 -9.258 -16.375 1 83.56 350 PRO B CA 1
ATOM 6246 C C . PRO B 1 350 ? -28.828 -8.969 -15.383 1 83.56 350 PRO B C 1
ATOM 6248 O O . PRO B 1 350 ? -28.797 -7.953 -14.688 1 83.56 350 PRO B O 1
ATOM 6251 N N . ASP B 1 351 ? -29.781 -9.828 -15.117 1 82.56 351 ASP B N 1
ATOM 6252 C CA . ASP B 1 351 ? -30.938 -9.5 -14.305 1 82.56 351 ASP B CA 1
ATOM 6253 C C . ASP B 1 351 ? -30.859 -10.148 -12.922 1 82.56 351 ASP B C 1
ATOM 6255 O O . ASP B 1 351 ? -31.75 -9.977 -12.094 1 82.56 351 ASP B O 1
ATOM 6259 N N . ALA B 1 352 ? -29.688 -10.68 -12.711 1 89.25 352 ALA B N 1
ATOM 6260 C CA . ALA B 1 352 ? -29.578 -11.359 -11.422 1 89.25 352 ALA B CA 1
ATOM 6261 C C . ALA B 1 352 ? -29.25 -10.367 -10.312 1 89.25 352 ALA B C 1
ATOM 6263 O O . ALA B 1 352 ? -28.609 -9.344 -10.555 1 89.25 352 ALA B O 1
ATOM 6264 N N . LYS B 1 353 ? -29.672 -10.711 -9.109 1 93.94 353 LYS B N 1
ATOM 6265 C CA . LYS B 1 353 ? -29.391 -9.891 -7.938 1 93.94 353 LYS B CA 1
ATOM 6266 C C . LYS B 1 353 ? -28.172 -10.406 -7.188 1 93.94 353 LYS B C 1
ATOM 6268 O O . LYS B 1 353 ? -28.109 -11.578 -6.809 1 93.94 353 LYS B O 1
ATOM 6273 N N . HIS B 1 354 ? -27.219 -9.555 -6.945 1 97.69 354 HIS B N 1
ATOM 6274 C CA . HIS B 1 354 ? -26.016 -9.914 -6.223 1 97.69 354 HIS B CA 1
ATOM 6275 C C . HIS B 1 354 ? -26.328 -10.477 -4.84 1 97.69 354 HIS B C 1
ATOM 6277 O O . HIS B 1 354 ? -25.719 -11.453 -4.402 1 97.69 354 HIS B O 1
ATOM 6283 N N . GLU B 1 355 ? -27.281 -9.852 -4.168 1 97.88 355 GLU B N 1
ATOM 6284 C CA . GLU B 1 355 ? -27.641 -10.227 -2.799 1 97.88 355 GLU B CA 1
ATOM 6285 C C . GLU B 1 355 ? -28.062 -11.688 -2.719 1 97.88 355 GLU B C 1
ATOM 6287 O O . GLU B 1 355 ? -27.688 -12.398 -1.786 1 97.88 355 GLU B O 1
ATOM 6292 N N . GLN B 1 356 ? -28.812 -12.086 -3.666 1 97.75 356 GLN B N 1
ATOM 6293 C CA . GLN B 1 356 ? -29.297 -13.461 -3.678 1 97.75 356 GLN B CA 1
ATOM 6294 C C . GLN B 1 356 ? -28.156 -14.445 -3.885 1 97.75 356 GLN B C 1
ATOM 6296 O O . GLN B 1 356 ? -28.062 -15.445 -3.17 1 97.75 356 GLN B O 1
ATOM 6301 N N . ALA B 1 357 ? -27.328 -14.18 -4.883 1 98.31 357 ALA B N 1
ATOM 6302 C CA . ALA B 1 357 ? -26.188 -15.039 -5.16 1 98.31 357 ALA B CA 1
ATOM 6303 C C . ALA B 1 357 ? -25.266 -15.141 -3.943 1 98.31 357 ALA B C 1
ATOM 6305 O O . ALA B 1 357 ? -24.797 -16.234 -3.602 1 98.31 357 ALA B O 1
ATOM 6306 N N . GLU B 1 358 ? -25.047 -14.008 -3.324 1 98.69 358 GLU B N 1
ATOM 6307 C CA . GLU B 1 358 ? -24.172 -13.984 -2.146 1 98.69 358 GLU B CA 1
ATOM 6308 C C . GLU B 1 358 ? -24.766 -14.812 -1.013 1 98.69 358 GLU B C 1
ATOM 6310 O O . GLU B 1 358 ? -24.047 -15.562 -0.344 1 98.69 358 GLU B O 1
ATOM 6315 N N . LYS B 1 359 ? -26.031 -14.656 -0.766 1 98.56 359 LYS B N 1
ATOM 6316 C CA . LYS B 1 359 ? -26.703 -15.422 0.281 1 98.56 359 LYS B CA 1
ATOM 6317 C C . LYS B 1 359 ? -26.578 -16.922 0.037 1 98.56 359 LYS B C 1
ATOM 6319 O O . LYS B 1 359 ? -26.297 -17.688 0.964 1 98.56 359 LYS B O 1
ATOM 6324 N N . ILE B 1 360 ? -26.766 -17.312 -1.193 1 98.38 360 ILE B N 1
ATOM 6325 C CA . ILE B 1 360 ? -26.688 -18.719 -1.546 1 98.38 360 ILE B CA 1
ATOM 6326 C C . ILE B 1 360 ? -25.25 -19.219 -1.36 1 98.38 360 ILE B C 1
ATOM 6328 O O . ILE B 1 360 ? -25.031 -20.297 -0.827 1 98.38 360 ILE B O 1
ATOM 6332 N N . ALA B 1 361 ? -24.266 -18.438 -1.819 1 98.62 361 ALA B N 1
ATOM 6333 C CA . ALA B 1 361 ? -22.875 -18.812 -1.627 1 98.62 361 ALA B CA 1
ATOM 6334 C C . ALA B 1 361 ? -22.547 -19 -0.147 1 98.62 361 ALA B C 1
ATOM 6336 O O . ALA B 1 361 ? -21.953 -20.016 0.239 1 98.62 361 ALA B O 1
ATOM 6337 N N . TRP B 1 362 ? -22.984 -18.094 0.689 1 98.62 362 TRP B N 1
ATOM 6338 C CA . TRP B 1 362 ? -22.734 -18.172 2.123 1 98.62 362 TRP B CA 1
ATOM 6339 C C . TRP B 1 362 ? -23.422 -19.375 2.74 1 98.62 362 TRP B C 1
ATOM 6341 O O . TRP B 1 362 ? -22.875 -20.031 3.639 1 98.62 362 TRP B O 1
ATOM 6351 N N . THR B 1 363 ? -24.594 -19.625 2.307 1 98.38 363 THR B N 1
ATOM 6352 C CA . THR B 1 363 ? -25.312 -20.781 2.809 1 98.38 363 THR B CA 1
ATOM 6353 C C . THR B 1 363 ? -24.5 -22.062 2.561 1 98.38 363 THR B C 1
ATOM 6355 O O . THR B 1 363 ? -24.359 -22.906 3.453 1 98.38 363 THR B O 1
ATOM 6358 N N . GLU B 1 364 ? -23.969 -22.188 1.371 1 97.88 364 GLU B N 1
ATOM 6359 C CA . GLU B 1 364 ? -23.188 -23.359 1.038 1 97.88 364 GLU B CA 1
ATOM 6360 C C . GLU B 1 364 ? -21.891 -23.422 1.854 1 97.88 364 GLU B C 1
ATOM 6362 O O . GLU B 1 364 ? -21.469 -24.5 2.266 1 97.88 364 GLU B O 1
ATOM 6367 N N . LEU B 1 365 ? -21.25 -22.297 2.066 1 98.44 365 LEU B N 1
ATOM 6368 C CA . LEU B 1 365 ? -20.047 -22.25 2.891 1 98.44 365 LEU B CA 1
ATOM 6369 C C . LEU B 1 365 ? -20.344 -22.656 4.328 1 98.44 365 LEU B C 1
ATOM 6371 O O . LEU B 1 365 ? -19.594 -23.422 4.938 1 98.44 365 LEU B O 1
ATOM 6375 N N . GLU B 1 366 ? -21.484 -22.172 4.855 1 98.25 366 GLU B N 1
ATOM 6376 C CA . GLU B 1 366 ? -21.891 -22.516 6.215 1 98.25 366 GLU B CA 1
ATOM 6377 C C . GLU B 1 366 ? -22.219 -24.016 6.336 1 98.25 366 GLU B C 1
ATOM 6379 O O . GLU B 1 366 ? -21.891 -24.641 7.344 1 98.25 366 GLU B O 1
ATOM 6384 N N . ARG B 1 367 ? -22.828 -24.5 5.316 1 97.62 367 ARG B N 1
ATOM 6385 C CA . ARG B 1 367 ? -23.125 -25.938 5.305 1 97.62 367 ARG B CA 1
ATOM 6386 C C . ARG B 1 367 ? -21.844 -26.766 5.344 1 97.62 367 ARG B C 1
ATOM 6388 O O . ARG B 1 367 ? -21.781 -27.797 6.016 1 97.62 367 ARG B O 1
ATOM 6395 N N . THR B 1 368 ? -20.891 -26.344 4.602 1 97.12 368 THR B N 1
ATOM 6396 C CA . THR B 1 368 ? -19.609 -27.031 4.598 1 97.12 368 THR B CA 1
ATOM 6397 C C . THR B 1 368 ? -18.984 -27.016 5.988 1 97.12 368 THR B C 1
ATOM 6399 O O . THR B 1 368 ? -18.391 -28.016 6.422 1 97.12 368 THR B O 1
ATOM 6402 N N . LYS B 1 369 ? -19.109 -25.984 6.719 1 98 369 LYS B N 1
ATOM 6403 C CA . LYS B 1 369 ? -18.547 -25.828 8.055 1 98 369 LYS B CA 1
ATOM 6404 C C . LYS B 1 369 ? -19.297 -26.688 9.07 1 98 369 LYS B C 1
ATOM 6406 O O . LYS B 1 369 ? -18.688 -27.266 9.977 1 98 369 LYS B O 1
ATOM 6411 N N . THR B 1 370 ? -20.594 -26.781 8.938 1 97.81 370 THR B N 1
ATOM 6412 C CA . THR B 1 370 ? -21.422 -27.391 9.969 1 97.81 370 THR B CA 1
ATOM 6413 C C . THR B 1 370 ? -21.625 -28.875 9.688 1 97.81 370 THR B C 1
ATOM 6415 O O . THR B 1 370 ? -21.562 -29.703 10.602 1 97.81 370 THR B O 1
ATOM 6418 N N . GLU B 1 371 ? -21.797 -29.219 8.359 1 97.69 371 GLU B N 1
ATOM 6419 C CA . GLU B 1 371 ? -22.109 -30.594 8 1 97.69 371 GLU B CA 1
ATOM 6420 C C . GLU B 1 371 ? -20.891 -31.328 7.477 1 97.69 371 GLU B C 1
ATOM 6422 O O . GLU B 1 371 ? -20.875 -32.562 7.398 1 97.69 371 GLU B O 1
ATOM 6427 N N . GLY B 1 372 ? -19.906 -30.578 7.125 1 97.44 372 GLY B N 1
ATOM 6428 C CA . GLY B 1 372 ? -18.688 -31.172 6.598 1 97.44 372 GLY B CA 1
ATOM 6429 C C . GLY B 1 372 ? -18.859 -31.703 5.184 1 97.44 372 GLY B C 1
ATOM 6430 O O . GLY B 1 372 ? -19.797 -31.344 4.48 1 97.44 372 GLY B O 1
ATOM 6431 N N . VAL B 1 373 ? -17.844 -32.406 4.777 1 97.69 373 VAL B N 1
ATOM 6432 C CA . VAL B 1 373 ? -17.844 -33.094 3.492 1 97.69 373 VAL B CA 1
ATOM 6433 C C . VAL B 1 373 ? -17.703 -34.594 3.707 1 97.69 373 VAL B C 1
ATOM 6435 O O . VAL B 1 373 ? -17.328 -35.031 4.797 1 97.69 373 VAL B O 1
ATOM 6438 N N . THR B 1 374 ? -18.016 -35.344 2.676 1 96.69 374 THR B N 1
ATOM 6439 C CA . THR B 1 374 ? -17.891 -36.781 2.803 1 96.69 374 THR B CA 1
ATOM 6440 C C . THR B 1 374 ? -16.609 -37.281 2.137 1 96.69 374 THR B C 1
ATOM 6442 O O . THR B 1 374 ? -16.031 -36.594 1.303 1 96.69 374 THR B O 1
ATOM 6445 N N . ARG B 1 375 ? -16.234 -38.406 2.559 1 96.31 375 ARG B N 1
ATOM 6446 C CA . ARG B 1 375 ? -15.094 -39.062 1.923 1 96.31 375 ARG B CA 1
ATOM 6447 C C . ARG B 1 375 ? -15.344 -39.281 0.434 1 96.31 375 ARG B C 1
ATOM 6449 O O . ARG B 1 375 ? -14.43 -39.125 -0.383 1 96.31 375 ARG B O 1
ATOM 6456 N N . ASP B 1 376 ? -16.562 -39.562 0.105 1 95.19 376 ASP B N 1
ATOM 6457 C CA . ASP B 1 376 ? -16.922 -39.781 -1.289 1 95.19 376 ASP B CA 1
ATOM 6458 C C . ASP B 1 376 ? -16.797 -38.5 -2.102 1 95.19 376 ASP B C 1
ATOM 6460 O O . ASP B 1 376 ? -16.344 -38.531 -3.248 1 95.19 376 ASP B O 1
ATOM 6464 N N . GLU B 1 377 ? -17.219 -37.406 -1.582 1 95.12 377 GLU B N 1
ATOM 6465 C CA . GLU B 1 377 ? -17.047 -36.125 -2.252 1 95.12 377 GLU B CA 1
ATOM 6466 C C . GLU B 1 377 ? -15.586 -35.844 -2.537 1 95.12 377 GLU B C 1
ATOM 6468 O O . GLU B 1 377 ? -15.234 -35.375 -3.629 1 95.12 377 GLU B O 1
ATOM 6473 N N . ILE B 1 378 ? -14.75 -36.125 -1.55 1 96.62 378 ILE B N 1
ATOM 6474 C CA . ILE B 1 378 ? -13.328 -35.875 -1.689 1 96.62 378 ILE B CA 1
ATOM 6475 C C . ILE B 1 378 ? -12.742 -36.781 -2.775 1 96.62 378 ILE B C 1
ATOM 6477 O O . ILE B 1 378 ? -12.023 -36.312 -3.664 1 96.62 378 ILE B O 1
ATOM 6481 N N . GLN B 1 379 ? -13.102 -38 -2.775 1 94 379 GLN B N 1
ATOM 6482 C CA . GLN B 1 379 ? -12.578 -38.969 -3.754 1 94 379 GLN B CA 1
ATOM 6483 C C . GLN B 1 379 ? -13.055 -38.625 -5.16 1 94 379 GLN B C 1
ATOM 6485 O O . GLN B 1 379 ? -12.305 -38.781 -6.133 1 94 379 GLN B O 1
ATOM 6490 N N . ARG B 1 380 ? -14.188 -38.188 -5.223 1 93.12 380 ARG B N 1
ATOM 6491 C CA . ARG B 1 380 ? -14.773 -37.844 -6.516 1 93.12 380 ARG B CA 1
ATOM 6492 C C . ARG B 1 380 ? -14.016 -36.719 -7.184 1 93.12 380 ARG B C 1
ATOM 6494 O O . ARG B 1 380 ? -13.859 -36.688 -8.406 1 93.12 380 ARG B O 1
ATOM 6501 N N . VAL B 1 381 ? -13.602 -35.781 -6.391 1 93.62 381 VAL B N 1
ATOM 6502 C CA . VAL B 1 381 ? -12.953 -34.625 -6.988 1 93.62 381 VAL B CA 1
ATOM 6503 C C . VAL B 1 381 ? -11.461 -34.906 -7.176 1 93.62 381 VAL B C 1
ATOM 6505 O O . VAL B 1 381 ? -10.82 -34.312 -8.047 1 93.62 381 VAL B O 1
ATOM 6508 N N . LEU B 1 382 ? -10.867 -35.781 -6.391 1 93.19 382 LEU B N 1
ATOM 6509 C CA . LEU B 1 382 ? -9.445 -36.094 -6.488 1 93.19 382 LEU B CA 1
ATOM 6510 C C . LEU B 1 382 ? -9.156 -37 -7.688 1 93.19 382 LEU B C 1
ATOM 6512 O O . LEU B 1 382 ? -8.055 -36.969 -8.234 1 93.19 382 LEU B O 1
ATOM 6516 N N . GLY B 1 383 ? -10.148 -37.781 -8.102 1 87.94 383 GLY B N 1
ATOM 6517 C CA . GLY B 1 383 ? -9.977 -38.594 -9.289 1 87.94 383 GLY B CA 1
ATOM 6518 C C . GLY B 1 383 ? -9.602 -37.812 -10.523 1 87.94 383 GLY B C 1
ATOM 6519 O O . GLY B 1 383 ? -8.492 -37.938 -11.039 1 87.94 383 GLY B O 1
ATOM 6520 N N . PRO B 1 384 ? -10.547 -36.969 -10.906 1 85.69 384 PRO B N 1
ATOM 6521 C CA . PRO B 1 384 ? -10.242 -36.125 -12.055 1 85.69 384 PRO B CA 1
ATOM 6522 C C . PRO B 1 384 ? -9.008 -35.25 -11.836 1 85.69 384 PRO B C 1
ATOM 6524 O O . PRO B 1 384 ? -8.266 -34.969 -12.781 1 85.69 384 PRO B O 1
ATOM 6527 N N . TYR B 1 385 ? -8.836 -34.812 -10.664 1 84.75 385 TYR B N 1
ATOM 6528 C CA . TYR B 1 385 ? -7.664 -34 -10.352 1 84.75 385 TYR B CA 1
ATOM 6529 C C . TYR B 1 385 ? -6.375 -34.75 -10.625 1 84.75 385 TYR B C 1
ATOM 6531 O O . TYR B 1 385 ? -5.441 -34.219 -11.227 1 84.75 385 TYR B O 1
ATOM 6539 N N . ARG B 1 386 ? -6.363 -35.938 -10.211 1 84.12 386 ARG B N 1
ATOM 6540 C CA . ARG B 1 386 ? -5.23 -36.812 -10.469 1 84.12 386 ARG B CA 1
ATOM 6541 C C . ARG B 1 386 ? -5.008 -37 -11.969 1 84.12 386 ARG B C 1
ATOM 6543 O O . ARG B 1 386 ? -3.877 -36.938 -12.445 1 84.12 386 ARG B O 1
ATOM 6550 N N . ALA B 1 387 ? -6.07 -37.188 -12.641 1 81 387 ALA B N 1
ATOM 6551 C CA . ALA B 1 387 ? -5.984 -37.375 -14.086 1 81 387 ALA B CA 1
ATOM 6552 C C . ALA B 1 387 ? -5.441 -36.125 -14.773 1 81 387 ALA B C 1
ATOM 6554 O O . ALA B 1 387 ? -4.605 -36.219 -15.68 1 81 387 ALA B O 1
ATOM 6555 N N . ASP B 1 388 ? -5.945 -35.031 -14.32 1 76.75 388 ASP B N 1
ATOM 6556 C CA . ASP B 1 388 ? -5.496 -33.781 -14.875 1 76.75 388 ASP B CA 1
ATOM 6557 C C . ASP B 1 388 ? -4.012 -33.531 -14.602 1 76.75 388 ASP B C 1
ATOM 6559 O O . ASP B 1 388 ? -3.287 -33.031 -15.461 1 76.75 388 ASP B O 1
ATOM 6563 N N . GLN B 1 389 ? -3.6 -33.938 -13.453 1 73.94 389 GLN B N 1
ATOM 6564 C CA . GLN B 1 389 ? -2.189 -33.781 -13.109 1 73.94 389 GLN B CA 1
ATOM 6565 C C . GLN B 1 389 ? -1.316 -34.688 -13.977 1 73.94 389 GLN B C 1
ATOM 6567 O O . GLN B 1 389 ? -0.216 -34.312 -14.375 1 73.94 389 GLN B O 1
ATOM 6572 N N . VAL B 1 390 ? -1.851 -35.812 -14.305 1 68.5 390 VAL B N 1
ATOM 6573 C CA . VAL B 1 390 ? -1.12 -36.75 -15.133 1 68.5 390 VAL B CA 1
ATOM 6574 C C . VAL B 1 390 ? -1.085 -36.281 -16.578 1 68.5 390 VAL B C 1
ATOM 6576 O O . VAL B 1 390 ? -0.039 -36.312 -17.234 1 68.5 390 VAL B O 1
ATOM 6579 N N . TYR B 1 391 ? -2.227 -35.688 -16.953 1 68 391 TYR B N 1
ATOM 6580 C CA . TYR B 1 391 ? -2.322 -35.156 -18.328 1 68 391 TYR B CA 1
ATOM 6581 C C . TYR B 1 391 ? -1.475 -33.906 -18.5 1 68 391 TYR B C 1
ATOM 6583 O O . TYR B 1 391 ? -0.827 -33.719 -19.531 1 68 391 TYR B O 1
ATOM 6591 N N . GLN B 1 392 ? -1.573 -33.062 -17.562 1 62.75 392 GLN B N 1
ATOM 6592 C CA . GLN B 1 392 ? -0.822 -31.812 -17.641 1 62.75 392 GLN B CA 1
ATOM 6593 C C . GLN B 1 392 ? 0.679 -32.062 -17.531 1 62.75 392 GLN B C 1
ATOM 6595 O O . GLN B 1 392 ? 1.486 -31.25 -17.984 1 62.75 392 GLN B O 1
ATOM 6600 N N . ARG B 1 393 ? 0.896 -33.156 -16.938 1 58 393 ARG B N 1
ATOM 6601 C CA . ARG B 1 393 ? 2.301 -33.531 -16.875 1 58 393 ARG B CA 1
ATOM 6602 C C . ARG B 1 393 ? 2.75 -34.125 -18.219 1 58 393 ARG B C 1
ATOM 6604 O O . ARG B 1 393 ? 3.947 -34.344 -18.438 1 58 393 ARG B O 1
ATOM 6611 N N . ASP B 1 394 ? 1.71 -34.188 -19.031 1 63.53 394 ASP B N 1
ATOM 6612 C CA . ASP B 1 394 ? 2.031 -34.719 -20.359 1 63.53 394 ASP B CA 1
ATOM 6613 C C . ASP B 1 394 ? 2.447 -33.594 -21.297 1 63.53 394 ASP B C 1
ATOM 6615 O O . ASP B 1 394 ? 1.622 -32.75 -21.688 1 63.53 394 ASP B O 1
ATOM 6619 N N . GLY B 1 395 ? 3.51 -33 -21.141 1 84.94 395 GLY B N 1
ATOM 6620 C CA . GLY B 1 395 ? 4.164 -32 -21.969 1 84.94 395 GLY B CA 1
ATOM 6621 C C . GLY B 1 395 ? 5.254 -31.234 -21.25 1 84.94 395 GLY B C 1
ATOM 6622 O O . GLY B 1 395 ? 5.113 -30.906 -20.078 1 84.94 395 GLY B O 1
ATOM 6623 N N . VAL B 1 396 ? 6.266 -31.094 -21.922 1 91.5 396 VAL B N 1
ATOM 6624 C CA . VAL B 1 396 ? 7.484 -30.5 -21.391 1 91.5 396 VAL B CA 1
ATOM 6625 C C . VAL B 1 396 ? 7.188 -29.094 -20.891 1 91.5 396 VAL B C 1
ATOM 6627 O O . VAL B 1 396 ? 7.676 -28.672 -19.828 1 91.5 396 VAL B O 1
ATOM 6630 N N . ARG B 1 397 ? 6.262 -28.406 -21.547 1 92.38 397 ARG B N 1
ATOM 6631 C CA . ARG B 1 397 ? 5.922 -27.031 -21.188 1 92.38 397 ARG B CA 1
ATOM 6632 C C . ARG B 1 397 ? 5.117 -26.984 -19.891 1 92.38 397 ARG B C 1
ATOM 6634 O O . ARG B 1 397 ? 5.398 -26.172 -19.016 1 92.38 397 ARG B O 1
ATOM 6641 N N . SER B 1 398 ? 4.129 -27.797 -19.797 1 92.19 398 SER B N 1
ATOM 6642 C CA . SER B 1 398 ? 3.264 -27.828 -18.625 1 92.19 398 SER B CA 1
ATOM 6643 C C . SER B 1 398 ? 4.035 -28.25 -17.375 1 92.19 398 SER B C 1
ATOM 6645 O O . SER B 1 398 ? 3.852 -27.672 -16.312 1 92.19 398 SER B O 1
ATOM 6647 N N . THR B 1 399 ? 4.891 -29.266 -17.531 1 92.94 399 THR B N 1
ATOM 6648 C CA . THR B 1 399 ? 5.727 -29.703 -16.406 1 92.94 399 THR B CA 1
ATOM 6649 C C . THR B 1 399 ? 6.629 -28.578 -15.93 1 92.94 399 THR B C 1
ATOM 6651 O O . THR B 1 399 ? 6.727 -28.312 -14.734 1 92.94 399 THR B O 1
ATOM 6654 N N . SER B 1 400 ? 7.254 -27.891 -16.844 1 96.19 400 SER B N 1
ATOM 6655 C CA . SER B 1 400 ? 8.133 -26.781 -16.516 1 96.19 400 SER B CA 1
ATOM 6656 C C . SER B 1 400 ? 7.367 -25.672 -15.789 1 96.19 400 SER B C 1
ATOM 6658 O O . SER B 1 400 ? 7.848 -25.156 -14.781 1 96.19 400 SER B O 1
ATOM 6660 N N . ALA B 1 401 ? 6.176 -25.375 -16.281 1 95.5 401 ALA B N 1
ATOM 6661 C CA . ALA B 1 401 ? 5.355 -24.328 -15.68 1 95.5 401 ALA B CA 1
ATOM 6662 C C . ALA B 1 401 ? 4.969 -24.688 -14.25 1 95.5 401 ALA B C 1
ATOM 6664 O O . ALA B 1 401 ? 5.051 -23.859 -13.352 1 95.5 401 ALA B O 1
ATOM 6665 N N . ARG B 1 402 ? 4.582 -25.906 -14 1 94.31 402 ARG B N 1
ATOM 6666 C CA . ARG B 1 402 ? 4.156 -26.344 -12.672 1 94.31 402 ARG B CA 1
ATOM 6667 C C . ARG B 1 402 ? 5.332 -26.391 -11.703 1 94.31 402 ARG B C 1
ATOM 6669 O O . ARG B 1 402 ? 5.18 -26.062 -10.523 1 94.31 402 ARG B O 1
ATOM 6676 N N . LEU B 1 403 ? 6.5 -26.844 -12.211 1 96.31 403 LEU B N 1
ATOM 6677 C CA . LEU B 1 403 ? 7.703 -26.812 -11.391 1 96.31 403 LEU B CA 1
ATOM 6678 C C . LEU B 1 403 ? 8.055 -25.375 -11 1 96.31 403 LEU B C 1
ATOM 6680 O O . LEU B 1 403 ? 8.406 -25.109 -9.852 1 96.31 403 LEU B O 1
ATOM 6684 N N . GLY B 1 404 ? 7.941 -24.484 -11.984 1 97.88 404 GLY B N 1
ATOM 6685 C CA . GLY B 1 404 ? 8.164 -23.078 -11.695 1 97.88 404 GLY B CA 1
ATOM 6686 C C . GLY B 1 404 ? 7.223 -22.531 -10.641 1 97.88 404 GLY B C 1
ATOM 6687 O O . GLY B 1 404 ? 7.637 -21.75 -9.766 1 97.88 404 GLY B O 1
ATOM 6688 N N . ASN B 1 405 ? 6.016 -22.922 -10.758 1 96.81 405 ASN B N 1
ATOM 6689 C CA . ASN B 1 405 ? 5.035 -22.484 -9.766 1 96.81 405 ASN B CA 1
ATOM 6690 C C . ASN B 1 405 ? 5.406 -22.969 -8.359 1 96.81 405 ASN B C 1
ATOM 6692 O O . ASN B 1 405 ? 5.309 -22.219 -7.395 1 96.81 405 ASN B O 1
ATOM 6696 N N . ALA B 1 406 ? 5.816 -24.219 -8.281 1 97.69 406 ALA B N 1
ATOM 6697 C CA . ALA B 1 406 ? 6.23 -24.766 -6.996 1 97.69 406 ALA B CA 1
ATOM 6698 C C . ALA B 1 406 ? 7.426 -24.016 -6.434 1 97.69 406 ALA B C 1
ATOM 6700 O O . ALA B 1 406 ? 7.484 -23.734 -5.234 1 97.69 406 ALA B O 1
ATOM 6701 N N . VAL B 1 407 ? 8.352 -23.672 -7.281 1 98.62 407 VAL B N 1
ATOM 6702 C CA . VAL B 1 407 ? 9.5 -22.875 -6.859 1 98.62 407 VAL B CA 1
ATOM 6703 C C . VAL B 1 407 ? 9.016 -21.547 -6.27 1 98.62 407 VAL B C 1
ATOM 6705 O O . VAL B 1 407 ? 9.469 -21.125 -5.199 1 98.62 407 VAL B O 1
ATOM 6708 N N . SER B 1 408 ? 8.055 -20.906 -6.93 1 98.19 408 SER B N 1
ATOM 6709 C CA . SER B 1 408 ? 7.551 -19.609 -6.5 1 98.19 408 SER B CA 1
ATOM 6710 C C . SER B 1 408 ? 6.824 -19.703 -5.16 1 98.19 408 SER B C 1
ATOM 6712 O O . SER B 1 408 ? 6.77 -18.734 -4.402 1 98.19 408 SER B O 1
ATOM 6714 N N . GLN B 1 409 ? 6.285 -20.891 -4.891 1 98.06 409 GLN B N 1
ATOM 6715 C CA . GLN B 1 409 ? 5.555 -21.125 -3.648 1 98.06 409 GLN B CA 1
ATOM 6716 C C . GLN B 1 409 ? 6.512 -21.359 -2.484 1 98.06 409 GLN B C 1
ATOM 6718 O O . GLN B 1 409 ? 6.102 -21.328 -1.321 1 98.06 409 GLN B O 1
ATOM 6723 N N . GLY B 1 410 ? 7.734 -21.641 -2.793 1 97.62 410 GLY B N 1
ATOM 6724 C CA . GLY B 1 410 ? 8.727 -21.703 -1.731 1 97.62 410 GLY B CA 1
ATOM 6725 C C . GLY B 1 410 ? 9.523 -22.984 -1.728 1 97.62 410 GLY B C 1
ATOM 6726 O O . GLY B 1 410 ? 10.586 -23.062 -1.104 1 97.62 410 GLY B O 1
ATOM 6727 N N . ASP B 1 411 ? 8.977 -24.016 -2.451 1 98.25 411 ASP B N 1
ATOM 6728 C CA . ASP B 1 411 ? 9.656 -25.312 -2.469 1 98.25 411 ASP B CA 1
ATOM 6729 C C . ASP B 1 411 ? 9.242 -26.141 -3.691 1 98.25 411 ASP B C 1
ATOM 6731 O O . ASP B 1 411 ? 8.094 -26.562 -3.793 1 98.25 411 ASP B O 1
ATOM 6735 N N . TRP B 1 412 ? 10.234 -26.438 -4.547 1 98.06 412 TRP B N 1
ATOM 6736 C CA . TRP B 1 412 ? 9.922 -27.109 -5.801 1 98.06 412 TRP B CA 1
ATOM 6737 C C . TRP B 1 412 ? 9.398 -28.516 -5.543 1 98.06 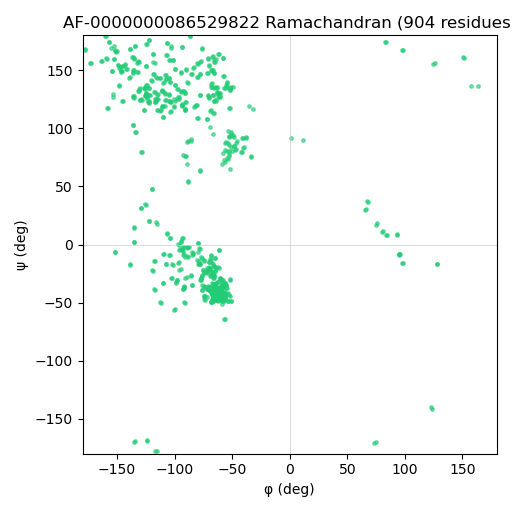412 TRP B C 1
ATOM 6739 O O . TRP B 1 412 ? 8.75 -29.109 -6.406 1 98.06 412 TRP B O 1
ATOM 6749 N N . THR B 1 413 ? 9.625 -29.094 -4.383 1 97.81 413 THR B N 1
ATOM 6750 C CA . THR B 1 413 ? 9.219 -30.469 -4.098 1 97.81 413 THR B CA 1
ATOM 6751 C C . THR B 1 413 ? 7.699 -30.562 -3.99 1 97.81 413 THR B C 1
ATOM 6753 O O . THR B 1 413 ? 7.137 -31.656 -4.047 1 97.81 413 THR B O 1
ATOM 6756 N N . LEU B 1 414 ? 7.066 -29.438 -3.855 1 96.06 414 LEU B N 1
ATOM 6757 C CA . LEU B 1 414 ? 5.609 -29.422 -3.875 1 96.06 414 LEU B CA 1
ATOM 6758 C C . LEU B 1 414 ? 5.074 -30.031 -5.164 1 96.06 414 LEU B C 1
ATOM 6760 O O . LEU B 1 414 ? 4.016 -30.656 -5.168 1 96.06 414 LEU B O 1
ATOM 6764 N N . TYR B 1 415 ? 5.781 -29.859 -6.219 1 93.94 415 TYR B N 1
ATOM 6765 C CA . TYR B 1 415 ? 5.387 -30.438 -7.504 1 93.94 415 TYR B CA 1
ATOM 6766 C C . TYR B 1 415 ? 5.172 -31.938 -7.391 1 93.94 415 TYR B C 1
ATOM 6768 O O . TYR B 1 415 ? 4.254 -32.5 -8.008 1 93.94 415 TYR B O 1
ATOM 6776 N N . VAL B 1 416 ? 5.961 -32.594 -6.617 1 92.69 416 VAL B N 1
ATOM 6777 C CA . VAL B 1 416 ? 5.945 -34.062 -6.5 1 92.69 416 VAL B CA 1
ATOM 6778 C C . VAL B 1 416 ? 5.016 -34.469 -5.359 1 92.69 416 VAL B C 1
ATOM 6780 O O . VAL B 1 416 ? 4.277 -35.438 -5.477 1 92.69 416 VAL B O 1
ATOM 6783 N N . THR B 1 417 ? 4.984 -33.688 -4.32 1 94.5 417 THR B N 1
ATOM 6784 C CA . THR B 1 417 ? 4.395 -34.156 -3.072 1 94.5 417 THR B CA 1
ATOM 6785 C C . THR B 1 417 ? 2.949 -33.688 -2.941 1 94.5 417 THR B C 1
ATOM 6787 O O . THR B 1 417 ? 2.201 -34.188 -2.098 1 94.5 417 THR B O 1
ATOM 6790 N N . GLU B 1 418 ? 2.52 -32.75 -3.682 1 92.12 418 GLU B N 1
ATOM 6791 C CA . GLU B 1 418 ? 1.22 -32.125 -3.506 1 92.12 418 GLU B CA 1
ATOM 6792 C C . GLU B 1 418 ? 0.083 -33.125 -3.639 1 92.12 418 GLU B C 1
ATOM 6794 O O . GLU B 1 418 ? -0.847 -33.125 -2.83 1 92.12 418 GLU B O 1
ATOM 6799 N N . LEU B 1 419 ? 0.14 -34 -4.676 1 90.06 419 LEU B N 1
ATOM 6800 C CA . LEU B 1 419 ? -0.94 -34.969 -4.902 1 90.06 419 LEU B CA 1
ATOM 6801 C C . LEU B 1 419 ? -1.087 -35.906 -3.719 1 90.06 419 LEU B C 1
ATOM 6803 O O . LEU B 1 419 ? -2.205 -36.219 -3.291 1 90.06 419 LEU B O 1
ATOM 6807 N N . GLU B 1 420 ? 0.019 -36.375 -3.24 1 92.44 420 GLU B N 1
ATOM 6808 C CA . GLU B 1 420 ? -0.018 -37.25 -2.072 1 92.44 420 GLU B CA 1
ATOM 6809 C C . GLU B 1 420 ? -0.627 -36.531 -0.868 1 92.44 420 GLU B C 1
ATOM 6811 O O . GLU B 1 420 ? -1.401 -37.125 -0.115 1 92.44 420 GLU B O 1
ATOM 6816 N N . ALA B 1 421 ? -0.242 -35.312 -0.688 1 95.25 421 ALA B N 1
ATOM 6817 C CA . ALA B 1 421 ? -0.796 -34.5 0.408 1 95.25 421 ALA B CA 1
ATOM 6818 C C . ALA B 1 421 ? -2.309 -34.375 0.267 1 95.25 421 ALA B C 1
ATOM 6820 O O . ALA B 1 421 ? -3.043 -34.469 1.253 1 95.25 421 ALA B O 1
ATOM 6821 N N . LEU B 1 422 ? -2.758 -34.156 -0.929 1 95.62 422 LEU B N 1
ATOM 6822 C CA . LEU B 1 422 ? -4.188 -34.031 -1.184 1 95.62 422 LEU B CA 1
ATOM 6823 C C . LEU B 1 422 ? -4.926 -35.312 -0.891 1 95.62 422 LEU B C 1
ATOM 6825 O O . LEU B 1 422 ? -6.027 -35.312 -0.334 1 95.62 422 LEU B O 1
ATOM 6829 N N . GLU B 1 423 ? -4.355 -36.438 -1.226 1 94.38 423 GLU B N 1
ATOM 6830 C CA . GLU B 1 423 ? -4.984 -37.75 -1.059 1 94.38 423 GLU B CA 1
ATOM 6831 C C . GLU B 1 423 ? -5.109 -38.125 0.417 1 94.38 423 GLU B C 1
ATOM 6833 O O . GLU B 1 423 ? -5.961 -38.938 0.791 1 94.38 423 GLU B O 1
ATOM 6838 N N . LYS B 1 424 ? -4.32 -37.5 1.212 1 96.56 424 LYS B N 1
ATOM 6839 C CA . LYS B 1 424 ? -4.328 -37.812 2.641 1 96.56 424 LYS B CA 1
ATOM 6840 C C . LYS B 1 424 ? -5.352 -36.938 3.377 1 96.56 424 LYS B C 1
ATOM 6842 O O . LYS B 1 424 ? -5.656 -37.188 4.547 1 96.56 424 LYS B O 1
ATOM 6847 N N . VAL B 1 425 ? -5.898 -35.969 2.74 1 98 425 VAL B N 1
ATOM 6848 C CA . VAL B 1 425 ? -6.844 -35.062 3.367 1 98 425 VAL B CA 1
ATOM 6849 C C . VAL B 1 425 ? -8.109 -35.812 3.756 1 98 425 VAL B C 1
ATOM 6851 O O . VAL B 1 425 ? -8.633 -36.625 2.973 1 98 425 VAL B O 1
ATOM 6854 N N . THR B 1 426 ? -8.625 -35.594 4.965 1 98.25 426 THR B N 1
ATOM 6855 C CA . THR B 1 426 ? -9.844 -36.219 5.465 1 98.25 426 THR B CA 1
ATOM 6856 C C . THR B 1 426 ? -10.984 -35.219 5.512 1 98.25 426 THR B C 1
ATOM 6858 O O . THR B 1 426 ? -10.758 -34 5.445 1 98.25 426 THR B O 1
ATOM 6861 N N . PRO B 1 427 ? -12.211 -35.781 5.613 1 98.44 427 PRO B N 1
ATOM 6862 C CA . PRO B 1 427 ? -13.336 -34.875 5.816 1 98.44 427 PRO B CA 1
ATOM 6863 C C . PRO B 1 427 ? -13.156 -33.969 7.027 1 98.44 427 PRO B C 1
ATOM 6865 O O . PRO B 1 427 ? -13.5 -32.781 6.98 1 98.44 427 PRO B O 1
ATOM 6868 N N . ALA B 1 428 ? -12.547 -34.469 8.039 1 98.5 428 ALA B N 1
ATOM 6869 C CA . ALA B 1 428 ? -12.312 -33.688 9.25 1 98.5 428 ALA B CA 1
ATOM 6870 C C . ALA B 1 428 ? -11.344 -32.531 8.984 1 98.5 428 ALA B C 1
ATOM 6872 O O . ALA B 1 428 ? -11.5 -31.453 9.531 1 98.5 428 ALA B O 1
ATOM 6873 N N . ASP B 1 429 ? -10.305 -32.781 8.211 1 98.56 429 ASP B N 1
ATOM 6874 C CA . ASP B 1 429 ? -9.352 -31.75 7.848 1 98.56 429 ASP B CA 1
ATOM 6875 C C . ASP B 1 429 ? -10.039 -30.609 7.098 1 98.56 429 ASP B C 1
ATOM 6877 O O . ASP B 1 429 ? -9.797 -29.438 7.379 1 98.56 429 ASP B O 1
ATOM 6881 N N . VAL B 1 430 ? -10.891 -30.984 6.184 1 98.62 430 VAL B N 1
ATOM 6882 C CA . VAL B 1 430 ? -11.578 -30 5.348 1 98.62 430 VAL B CA 1
ATOM 6883 C C . VAL B 1 430 ? -12.523 -29.156 6.203 1 98.62 430 VAL B C 1
ATOM 6885 O O . VAL B 1 430 ? -12.562 -27.938 6.074 1 98.62 430 VAL B O 1
ATOM 6888 N N . GLN B 1 431 ? -13.258 -29.797 7.027 1 98.62 431 GLN B N 1
ATOM 6889 C CA . GLN B 1 431 ? -14.195 -29.078 7.895 1 98.62 431 GLN B CA 1
ATOM 6890 C C . GLN B 1 431 ? -13.453 -28.141 8.844 1 98.62 431 GLN B C 1
ATOM 6892 O O . GLN B 1 431 ? -13.875 -27 9.055 1 98.62 431 GLN B O 1
ATOM 6897 N N . ARG B 1 432 ? -12.406 -28.625 9.461 1 98.44 432 ARG B N 1
ATOM 6898 C CA . ARG B 1 432 ? -11.586 -27.797 10.344 1 98.44 432 ARG B CA 1
ATOM 6899 C C . ARG B 1 432 ? -11.062 -26.562 9.609 1 98.44 432 ARG B C 1
ATOM 6901 O O . ARG B 1 432 ? -11.125 -25.453 10.133 1 98.44 432 ARG B O 1
ATOM 6908 N N . ALA B 1 433 ? -10.523 -26.75 8.398 1 98.62 433 ALA B N 1
ATOM 6909 C CA . ALA B 1 433 ? -10 -25.641 7.602 1 98.62 433 ALA B CA 1
ATOM 6910 C C . ALA B 1 433 ? -11.117 -24.656 7.246 1 98.62 433 ALA B C 1
ATOM 6912 O O . ALA B 1 433 ? -10.922 -23.438 7.316 1 98.62 433 ALA B O 1
ATOM 6913 N N . ALA B 1 434 ? -12.25 -25.172 6.828 1 98.69 434 ALA B N 1
ATOM 6914 C CA . ALA B 1 434 ? -13.383 -24.312 6.504 1 98.69 434 ALA B CA 1
ATOM 6915 C C . ALA B 1 434 ? -13.766 -23.438 7.695 1 98.69 434 ALA B C 1
ATOM 6917 O O . ALA B 1 434 ? -13.984 -22.234 7.547 1 98.69 434 ALA B O 1
ATOM 6918 N N . ARG B 1 435 ? -13.812 -24.047 8.891 1 98.5 435 ARG B N 1
ATOM 6919 C CA . ARG B 1 435 ? -14.188 -23.328 10.109 1 98.5 435 ARG B CA 1
ATOM 6920 C C . ARG B 1 435 ? -13.148 -22.281 10.477 1 98.5 435 ARG B C 1
ATOM 6922 O O . ARG B 1 435 ? -13.484 -21.219 11.016 1 98.5 435 ARG B O 1
ATOM 6929 N N . LYS B 1 436 ? -11.93 -22.609 10.203 1 98.38 436 LYS B N 1
ATOM 6930 C CA . LYS B 1 436 ? -10.828 -21.719 10.57 1 98.38 436 LYS B CA 1
ATOM 6931 C C . LYS B 1 436 ? -10.734 -20.531 9.625 1 98.38 436 LYS B C 1
ATOM 6933 O O . LYS B 1 436 ? -10.516 -19.391 10.07 1 98.38 436 LYS B O 1
ATOM 6938 N N . TYR B 1 437 ? -10.961 -20.734 8.32 1 98.44 437 TYR B N 1
ATOM 6939 C CA . TYR B 1 437 ? -10.586 -19.719 7.344 1 98.44 437 TYR B CA 1
ATOM 6940 C C . TYR B 1 437 ? -11.812 -19.047 6.742 1 98.44 437 TYR B C 1
ATOM 6942 O O . TYR B 1 437 ? -11.781 -17.875 6.375 1 98.44 437 TYR B O 1
ATOM 6950 N N . LEU B 1 438 ? -12.953 -19.75 6.562 1 98.44 438 LEU B N 1
ATOM 6951 C CA . LEU B 1 438 ? -14.125 -19.203 5.898 1 98.44 438 LEU B CA 1
ATOM 6952 C C . LEU B 1 438 ? -15.031 -18.484 6.895 1 98.44 438 LEU B C 1
ATOM 6954 O O . LEU B 1 438 ? -16.234 -18.75 6.957 1 98.44 438 LEU B O 1
ATOM 6958 N N . ILE B 1 439 ? -14.438 -17.562 7.594 1 97.06 439 ILE B N 1
ATOM 6959 C CA . ILE B 1 439 ? -15.164 -16.828 8.617 1 97.06 439 ILE B CA 1
ATOM 6960 C C . ILE B 1 439 ? -15.484 -15.422 8.117 1 97.06 439 ILE B C 1
ATOM 6962 O O . ILE B 1 439 ? -14.664 -14.805 7.438 1 97.06 439 ILE B O 1
ATOM 6966 N N . GLU B 1 440 ? -16.625 -14.922 8.461 1 97.56 440 GLU B N 1
ATOM 6967 C CA . GLU B 1 440 ? -17.078 -13.617 8 1 97.56 440 GLU B CA 1
ATOM 6968 C C . GLU B 1 440 ? -16.125 -12.508 8.43 1 97.56 440 GLU B C 1
ATOM 6970 O O . GLU B 1 440 ? -15.828 -11.594 7.652 1 97.56 440 GLU B O 1
ATOM 6975 N N . ASN B 1 441 ? -15.555 -12.602 9.602 1 97.06 441 ASN B N 1
ATOM 6976 C CA . ASN B 1 441 ? -14.719 -11.547 10.18 1 97.06 441 ASN B CA 1
ATOM 6977 C C . ASN B 1 441 ? -13.406 -11.391 9.406 1 97.06 441 ASN B C 1
ATOM 6979 O O . ASN B 1 441 ? -12.695 -10.406 9.594 1 97.06 441 ASN B O 1
ATOM 6983 N N . GLN B 1 442 ? -13.062 -12.281 8.578 1 97 442 GLN B N 1
ATOM 6984 C CA . GLN B 1 442 ? -11.859 -12.102 7.77 1 97 442 GLN B CA 1
ATOM 6985 C C . GLN B 1 442 ? -12.188 -12.156 6.277 1 97 442 GLN B C 1
ATOM 6987 O O . GLN B 1 442 ? -11.312 -12.43 5.453 1 97 442 GLN B O 1
ATOM 6992 N N . SER B 1 443 ? -13.484 -11.922 5.957 1 98.81 443 SER B N 1
ATOM 6993 C CA . SER B 1 443 ? -13.938 -11.961 4.57 1 98.81 443 SER B CA 1
ATOM 6994 C C . SER B 1 443 ? -13.922 -10.57 3.943 1 98.81 443 SER B C 1
ATOM 6996 O O . SER B 1 443 ? -14.062 -9.562 4.645 1 98.81 443 SER B O 1
ATOM 6998 N N . THR B 1 444 ? -13.68 -10.492 2.719 1 98.94 444 THR B N 1
ATOM 6999 C CA . THR B 1 444 ? -13.828 -9.312 1.868 1 98.94 444 THR B CA 1
ATOM 7000 C C . THR B 1 444 ? -14.703 -9.633 0.656 1 98.94 444 THR B C 1
ATOM 7002 O O . THR B 1 444 ? -14.344 -10.477 -0.17 1 98.94 444 THR B O 1
ATOM 7005 N N . THR B 1 445 ? -15.82 -9.008 0.585 1 98.94 445 THR B N 1
ATOM 7006 C CA . THR B 1 445 ? -16.797 -9.281 -0.466 1 98.94 445 THR B CA 1
ATOM 7007 C C . THR B 1 445 ? -16.844 -8.125 -1.467 1 98.94 445 THR B C 1
ATOM 7009 O O . THR B 1 445 ? -16.938 -6.961 -1.076 1 98.94 445 THR B O 1
ATOM 7012 N N . GLY B 1 446 ? -16.75 -8.469 -2.738 1 98.88 446 GLY B N 1
ATOM 7013 C CA . GLY B 1 446 ? -16.875 -7.477 -3.797 1 98.88 446 GLY B CA 1
ATOM 7014 C C . GLY B 1 446 ? -17.984 -7.793 -4.777 1 98.88 446 GLY B C 1
ATOM 7015 O O . GLY B 1 446 ? -18.156 -8.945 -5.18 1 98.88 446 GLY B O 1
ATOM 7016 N N . TRP B 1 447 ? -18.797 -6.789 -5.121 1 98.62 447 TRP B N 1
ATOM 7017 C CA . TRP B 1 447 ? -19.797 -6.855 -6.184 1 98.62 447 TRP B CA 1
ATOM 7018 C C . TRP B 1 447 ? -19.375 -6.023 -7.387 1 98.62 447 TRP B C 1
ATOM 7020 O O . TRP B 1 447 ? -19.062 -4.836 -7.25 1 98.62 447 TRP B O 1
ATOM 7030 N N . PHE B 1 448 ? -19.312 -6.613 -8.5 1 97.94 448 PHE B N 1
ATOM 7031 C CA . PHE B 1 448 ? -19.266 -5.852 -9.742 1 97.94 448 PHE B CA 1
ATOM 7032 C C . PHE B 1 448 ? -20.672 -5.613 -10.281 1 97.94 448 PHE B C 1
ATOM 7034 O O . PHE B 1 448 ? -21.375 -6.559 -10.648 1 97.94 448 PHE B O 1
ATOM 7041 N N . VAL B 1 449 ? -21.078 -4.406 -10.359 1 96.69 449 VAL B N 1
ATOM 7042 C CA . VAL B 1 449 ? -22.391 -4.027 -10.844 1 96.69 449 VAL B CA 1
ATOM 7043 C C . VAL B 1 449 ? -22.266 -3.336 -12.195 1 96.69 449 VAL B C 1
ATOM 7045 O O . VAL B 1 449 ? -21.812 -2.193 -12.281 1 96.69 449 VAL B O 1
ATOM 7048 N N . PRO B 1 450 ? -22.703 -3.994 -13.211 1 93.62 450 PRO B N 1
ATOM 7049 C CA . PRO B 1 450 ? -22.578 -3.402 -14.547 1 93.62 450 PRO B CA 1
ATOM 7050 C C . PRO B 1 450 ? -23.438 -2.152 -14.719 1 93.62 450 PRO B C 1
ATOM 7052 O O . PRO B 1 450 ? -24.594 -2.123 -14.266 1 93.62 450 PRO B O 1
ATOM 7055 N N . GLU B 1 451 ? -22.75 -1.131 -15.188 1 88.94 451 GLU B N 1
ATOM 7056 C CA . GLU B 1 451 ? -23.469 0.081 -15.57 1 88.94 451 GLU B CA 1
ATOM 7057 C C . GLU B 1 451 ? -23.688 0.14 -17.078 1 88.94 451 GLU B C 1
ATOM 7059 O O . GLU B 1 451 ? -22.859 -0.346 -17.844 1 88.94 451 GLU B O 1
ATOM 7064 N N . LYS B 1 452 ? -24.984 0.562 -17.484 1 71.88 452 LYS B N 1
ATOM 7065 C CA . LYS B 1 452 ? -25.266 0.688 -18.922 1 71.88 452 LYS B CA 1
ATOM 7066 C C . LYS B 1 452 ? -24.453 1.806 -19.547 1 71.88 452 LYS B C 1
ATOM 7068 O O . LYS B 1 452 ? -24.188 2.824 -18.906 1 71.88 452 LYS B O 1
ATOM 7073 N N . SER B 1 453 ? -23.5 1.485 -20.453 1 55.62 453 SER B N 1
ATOM 7074 C CA . SER B 1 453 ? -22.828 2.529 -21.219 1 55.62 453 SER B CA 1
ATOM 7075 C C . SER B 1 453 ? -23.797 3.643 -21.609 1 55.62 453 SER B C 1
ATOM 7077 O O . SER B 1 453 ? -24.891 3.373 -22.094 1 55.62 453 SER B O 1
ATOM 7079 N N . SER B 1 454 ? -23.938 4.691 -20.859 1 42.34 454 SER B N 1
ATOM 7080 C CA . SER B 1 454 ? -24.703 5.742 -21.516 1 42.34 454 SER B CA 1
ATOM 7081 C C . SER B 1 454 ? -24.156 6.023 -22.922 1 42.34 454 SER B C 1
ATOM 7083 O O . SER B 1 454 ? -22.953 5.906 -23.156 1 42.34 454 SER B O 1
#

Foldseek 3Di:
DDPPPPPPPPPPPPPPPPPPPLPDDDDAPQWDWDDDDPQWTWIARNLAGFIEIEREDQVFFKKKKKKKFQDAQLLDDPLARQLLVLLQQLLQQAFDVAHVVVPRGPVNLCVVQVKDKDWDGDRGIIMIMIMGGQVSLLVNLQRLLRSLQGRPLDPVSSVVCLVVLVVVVVVLCQDLVSVQVLCLLLQLFPKGSSNHGRNGDPVSSVNDDSVVSVVVSLQTSFSNRMYMYMFYHYDPNVSVVSNCVRNVPTHYRPDDRDDRDIDGDFFQFEAEEEAEEADQWKKKKKKWWAFAQPDLLNLLQQLLQLQQFPDCPHVLNVQCVVVLLFVHWGWGWDHFLGTGITMIMTIGGQPHDPVVSVVSVVVSLVCCQPVFDAPVSSVVRLVVVVVVLVVLCVDNVSLRVLLSRCVSSPHSCCNVCSSVSNNPDHSVSNNVSSVVIVDRSSMYMYMYRHDHPD/DDPPPPPPPPPPPPPPPPPPPLPDDDDAPQWDWDDDDPQWTWIARNLAGFIEIEREDQVFQKKKKKKKFQDAQLLDDPLARQLLVLLQQLLQQAFDVAHVVVPRGPVNLCVVQVKDKDWDGDRGIIMIMIMGGQVSLLVNLQRLLRSLQGRPLDPVSSVVCLVVLVVVVVVLCQDLVSVQVLCLLLFLFPKGSSNHGRNGDPVSSVSDDSVVSVVVSLQTSFSNRMYMYMFYHYDPNVSVVSNCVRNVPTHYRPDDRDDRDIDGDFFQFEAEEEAEEADQWKKKKKKWWAFAQPDLLNLLQQLLQLQQFPDCPHVLNVQCVVVLLFVHWGWGWDHFLGTGITMIMTIGGQPHDPVVSVVSVVVSLVCCQPVFDAPVSSVVRLVVVVVVLVVLCVDNVSLRVLLSRCVSSPHSCCNVCSSVSNNPDHSVSNNVSSVVIVDRSSMYMYMYRHDHPD

Nearest PDB structures (foldseek):
  3l71-assembly1_A  TM=8.973E-01  e=4.194E-31  Gallus gallus
  5okd-assembly1_A  TM=9.029E-01  e=3.856E-30  Bos taurus
  8pw5-assembly1_L  TM=8.815E-01  e=4.854E-28  Mus musculus
  8iao-assembly1_Aa  TM=8.858E-01  e=4.586E-28  Mus musculus
  5xte-assembly1_L  TM=8.778E-01  e=1.603E-27  Homo sapiens

Radius of gyration: 33.92 Å; Cα contacts (8 Å, |Δi|>4): 1852; chains: 2; bounding box: 64×193×68 Å

InterPro domains:
  IPR001431 Peptidase M16, zinc-binding site [PS00143] (72-95)
  IPR007863 Peptidase M16, C-terminal [PF05193] (209-381)
  IPR011249 Metalloenzyme, LuxS/M16 peptidase-like [SSF63411] (42-255)
  IPR011249 Metalloenzyme, LuxS/M16 peptidase-like [SSF63411] (265-450)
  IPR011765 Peptidase M16, N-terminal [PF00675] (52-199)
  IPR050626 Peptidase M16 [PTHR43690] (44-380)

Secondary structure (DSSP, 8-state):
-----------------------PPPP-TTEEEEEEETTEEEEEETTT--EEEEEE-TT-SSEEEEEEES--GGG--TT-TTHHHHHHHHTTS-BSSSSGGGT--HHHHHHHTT-EEEEEE-SS-EEEEEEE-GGGHHHHHHHHHHHHH-B---HHHHHHHHHHHHHHHHHHHT-HHHHHHHHHHHHH-SSSGGGS-TT--HHHHHT--HHHHHHHHHHH-SGGGEEEEEEES--HHHHHHHHHHHHTTSPPPSSPPPP----PPPP-S-EEEEEEEE-SSEEEEEEEE---TTSTTHHHHHHHHHHHHSSTTSHHIIIIITTTS-SEEEEEE---SS--EEEEEEEE-TT--HHHHHHHHHHHHHHHHHH---HHHHHHHHHHHHHHHHHHTSSHHHHHHHHHHHHHHT-TTHHHHHHHHHHT--HHHHHHHHHHHS-GGGEEEEEEEEE---/-----------------------PPPP-TTEEEEEEETTEEEEEETTT--EEEEEE-TT-SSEEEEEEES--GGG--TT-TTHHHHHHHHTTS-BSSSSGGGT--HHHHHHHTT-EEEEEE-SS-EEEEEEE-GGGHHHHHHHHHHHHH-B---HHHHHHHHHHHHHHHHHHHT-HHHHHHHHHHHHH-SSSGGGS-TT--HHHHHT--HHHHHHHHHHH-SGGGEEEEEEES--HHHHHHHHHHHHTTSPPPSSPPPP----PPPP-S-EEEEEEEE-SSEEEEEEEE---TTSTTHHHHHHHHHHHHSSTTSHHIIIIITTTS-SEEEEEE---SS--EEEEEEEE-TT--HHHHHHHHHHHHHHHHHH---HHHHHHHHHHHHHHHHHHTSSHHHHHHHHHHHHHHT-TTHHHHHHHHHHT--HHHHHHHHHHHS-GGGEEEEEEEEE---

pLDDT: mean 92.7, std 14.48, range [23.08, 98.94]

Solvent-accessible surface area (backbone atoms only — not comparable to full-atom values): 46908 Å² total; per-residue (Å²): 139,83,80,76,77,77,77,76,77,78,77,77,77,70,77,75,72,74,67,78,69,72,75,72,82,76,87,45,92,65,48,43,80,74,53,72,59,89,70,29,38,34,34,29,33,67,76,28,50,27,34,36,38,41,30,68,30,83,88,42,82,34,24,21,46,31,46,35,30,74,45,17,30,41,74,40,35,75,54,41,29,16,45,56,41,51,48,59,60,52,66,71,68,26,20,77,90,27,18,67,93,77,68,49,14,66,67,55,50,34,55,73,66,72,34,52,70,53,68,52,64,38,54,48,24,30,35,41,37,35,42,34,43,54,87,50,45,62,61,54,50,43,51,56,36,43,48,44,78,32,55,58,81,48,69,70,57,52,61,60,46,47,57,57,52,51,50,52,51,51,51,41,62,63,29,64,64,55,39,43,51,43,52,38,34,18,52,63,30,66,57,20,43,75,17,55,50,42,74,28,50,70,45,15,50,74,62,59,47,64,69,61,49,47,52,51,47,75,56,48,48,30,39,56,40,29,36,36,38,38,23,15,26,63,53,68,64,60,52,50,49,48,48,44,68,50,44,49,80,48,61,43,59,93,55,82,67,86,76,85,63,42,52,60,73,86,59,47,25,36,32,38,36,37,41,54,42,70,50,76,45,28,35,38,36,42,34,18,61,42,58,22,36,81,39,86,60,36,42,27,40,42,50,45,14,35,47,37,25,52,60,77,84,8,55,41,24,46,68,29,33,72,65,64,54,21,76,41,47,41,39,38,51,45,66,25,57,54,66,20,43,32,36,37,40,34,35,27,46,71,86,48,56,67,68,60,54,50,50,52,54,50,50,53,55,51,42,36,43,74,71,36,60,49,65,63,52,52,51,60,45,46,50,58,48,51,50,46,53,54,49,44,51,62,40,40,62,48,40,46,52,47,38,50,51,18,44,41,27,71,42,48,62,45,60,66,46,46,63,61,50,44,71,67,55,45,39,67,48,31,19,52,44,38,59,71,35,73,34,63,39,39,24,28,36,31,37,32,44,48,32,80,75,124,138,88,81,75,79,77,77,77,77,78,77,79,77,72,77,75,74,73,66,78,70,73,76,73,82,77,87,43,94,65,48,44,81,74,51,72,58,89,71,31,37,34,35,30,33,68,75,27,50,27,33,34,38,42,29,68,30,83,87,42,83,36,24,20,46,31,45,34,30,76,46,17,30,40,74,42,36,74,54,39,29,15,46,58,41,52,48,59,60,51,66,70,70,24,21,78,91,28,18,67,93,75,68,49,14,66,67,54,48,34,57,71,67,72,36,51,71,54,69,53,63,37,54,48,25,30,36,40,36,35,43,33,43,55,88,49,45,61,62,52,51,44,51,56,35,43,46,44,77,32,54,57,81,49,68,69,56,51,60,60,45,46,57,58,53,51,50,51,51,49,51,42,63,64,29,64,66,55,40,44,50,45,52,39,34,18,52,62,31,67,57,21,44,74,17,53,48,40,73,28,49,69,45,16,51,75,63,60,48,65,68,60,48,47,52,50,45,74,55,50,49,31,39,55,40,29,37,36,38,39,23,14,27,64,53,66,62,59,54,50,48,48,47,46,68,50,44,49,80,46,62,42,60,93,57,82,66,85,75,83,62,42,53,59,72,84,59,46,25,39,32,37,35,38,41,52,42,71,50,75,45,28,36,38,37,42,33,18,62,40,57,22,37,81,39,86,61,37,41,26,40,41,50,45,14,34,46,36,24,53,60,76,82,9,54,41,24,46,68,29,33,72,64,65,54,22,76,39,47,41,40,37,50,46,67,25,56,55,66,19,42,33,36,36,40,34,35,27,46,72,86,48,59,66,68,59,54,51,51,52,53,49,51,53,53,50,42,36,42,75,72,35,58,50,65,63,54,52,50,60,47,47,48,59,49,50,49,47,54,55,50,44,52,63,38,38,60,48,40,47,52,48,37,50,50,19,44,43,27,71,43,48,63,46,60,66,46,46,63,60,49,45,70,66,54,44,38,66,49,31,20,53,44,39,59,70,34,72,36,63,39,40,24,29,35,32,36,32,44,49,32,79,76,124

Sequence (908 aa):
MSVRRLICTWLSLCPLIAGTATAQPVEVPGFSHVRSLGGIDEYRLDANGLTVLAAPDPAATVVSFQVLYRVGSRNEAAGTTGDTHLLEHLMFKGSRHYNKALGNSLNSYMERVGANFNATTSMDRTNYFGTLGRDALEGYIAIEADRMRNLLLRPEDLASEMTVVRNEYERGENSPFTALFQQVMATAYQAHPYHHPTIGWRSDIEHASVDTLRRFYDTFYWPDNATVILVGDFRPDQALGWVRRYYGGIPRAPKAIPAVTTEEPQQQGPRRLVLKRAGATGNLIIAFKGPRALDPDAAALTVLGLVLSQGKSSRLYRALVDTTVATQAGAGFHAMRDPGPFVVTVSLPPDAKHEQAEKIAWTELERTKTEGVTRDEIQRVLGPYRADQVYQRDGVRSTSARLGNAVSQGDWTLYVTELEALEKVTPADVQRAARKYLIENQSTTGWFVPEKSSMSVRRLICTWLSLCPLIAGTATAQPVEVPGFSHVRSLGGIDEYRLDANGLTVLAAPDPAATVVSFQVLYRVGSRNEAAGTTGDTHLLEHLMFKGSRHYNKALGNSLNSYMERVGANFNATTSMDRTNYFGTLGRDALEGYIAIEADRMRNLLLRPEDLASEMTVVRNEYERGENSPFTALFQQVMATAYQAHPYHHPTIGWRSDIEHASVDTLRRFYDTFYWPDNATVILVGDFRPDQALGWVRRYYGGIPRAPKAIPAVTTEEPQQQGPRRLVLKRAGATGNLIIAFKGPRALDPDAAALTVLGLVLSQGKSSRLYRALVDTTVATQAGAGFHAMRDPGPFVVTVSLPPDAKHEQAEKIAWTELERTKTEGVTRDEIQRVLGPYRADQVYQRDGVRSTSARLGNAVSQGDWTLYVTELEALEKVTPADVQRAARKYLIENQSTTGWFVPEKSS

Organism: NCBI:txid488447